Protein 2PD6 (pdb70)

Solvent-accessible surface area: 32290 Å² total; per-residue (Å²): 149,78,104,61,10,110,85,11,1,0,0,0,1,13,0,5,52,17,31,2,57,8,0,0,60,11,0,22,32,0,26,3,36,0,0,0,0,20,120,76,142,68,17,0,66,96,0,32,205,105,54,163,59,23,33,19,86,6,40,10,19,95,29,139,21,2,61,48,2,5,104,89,0,49,84,74,39,105,93,9,0,30,4,0,0,5,23,23,30,55,46,65,86,58,108,0,32,128,7,52,76,92,18,2,52,39,0,14,32,29,0,0,30,0,6,1,8,1,0,19,9,0,0,73,8,1,45,91,83,73,46,168,10,4,0,0,0,12,3,8,27,21,6,81,67,4,61,66,10,20,0,0,14,0,0,0,12,7,0,0,33,0,0,2,26,0,0,0,47,10,1,3,159,72,6,0,17,0,0,2,0,2,8,20,40,27,57,42,108,146,122,40,55,97,118,4,20,28,49,92,81,0,76,21,102,29,0,1,25,0,0,0,2,0,9,1,149,30,1,26,3,0,4,8,13,36,2,19,0,9,0,21,73,54,111,117,12,17,0,0,0,2,14,0,4,51,17,30,2,64,19,0,0,75,67,0,24,72,44,36,3,18,0,0,0,1,22,120,76,156,76,22,0,47,42,0,35,188,91,54,86,98,45,23,40,17,55,6,40,9,19,96,26,210,22,1,99,61,1,5,109,78,0,42,89,67,34,111,41,16,0,30,5,0,0,4,25,22,33,58,51,45,83,59,90,0,32,132,6,52,77,70,33,3,52,67,0,13,32,27,0,0,28,0,7,0,9,2,0,19,9,0,0,68,8,0,45,94,75,75,46,111,12,4,0,0,0,12,3,8,20,21,7,73,92,11,70,64,10,22,0,0,14,0,0,0,12,6,0,0,28,0,0,2,43,0,0,2,86,4,1,4,147,71,28,0,17,0,0,1,0,0,9,20,29,7,53,23,94,104,51,79,96,60,91,105,178,55,30,68,66,35,44,91,40,5,20,19,41,88,67,2,71,23,62,29,0,0,24,0,0,8,12,0,10,26,140,20,0,23,3,1,5,20,23,27,2,42,1,7,0,1,50,99,80,0,0,0,0,1,15,0,5,50,16,32,1,63,9,0,0,73,59,9,22,69,112,63,12,29,0,0,0,1,19,119,78,57,77,22,0,52,54,0,35,170,85,57,115,58,25,43,22,93,7,53,10,20,66,30,82,25,1,60,61,1,6,56,87,0,55,89,70,34,106,105,10,0,32,11,0,0,5,24,21,33,56,44,67,84,60,92,0,29,132,6,49,73,98,24,3,51,47,0,14,31,26,1,0,30,0,7,0,8,0,0,19,12,0,0,74,7,0,44,96,77,74,45,163,11,3,0,0,1,14,2,8,22,20,6,45,72,2,56,52,10,20,0,0,19,0,0,0,13,7,0,0,31,0,0,2,45,0,0,2,31,8,1,4,148,74,26,0,10,0,0,1,0,4,9,18,33,7,44,17,87,93,23,144,94,46,60,117,169,72,13,87,61,18,37,93,100,6,18,29,45,93,44,1,75,23,104,30,0,3,26,0,0,5,10,0,20,41,110,46,0,17,3,1,4,20,12,31,1,54,1,7,0,13,47,79,145,90,9,65,108,15,3,0,0,0,1,14,0,6,54,17,29,1,64,19,0,0,66,54,0,22,61,26,32,4,40,0,0,0,1,19,121,75,127,69,23,0,100,64,0,35,83,112,53,118,59,23,23,17,68,10,54,10,20,107,24,96,27,1,65,67,2,5,69,92,0,51,87,70,36,104,82,10,0,33,4,0,0,5,25,22,33,57,38,80,81,61,100,0,30,131,7,53,74,104,39,2,48,45,0,12,32,27,1,0,28,1,7,1,10,1,0,18,9,0,0,70,8,1,43,91,73,73,46,126,12,4,0,0,0,12,3,9,24,20,6,76,76,10,69,62,10,19,0,0,14,0,0,0,13,6,0,0,32,0,0,2,34,0,0,2,58,13,1,4,136,69,17,0,12,0,0,1,0,0,9,19,31,8,56,19,93,97,44,82,95,80,90,78,93,53,28,66,69,37,41,96,48,6,24,38,45,88,63,4,78,21,49,31,0,1,23,0,0,0,1,0,10,4,142,39,0,20,3,0,4,20,16,32,2,40,1,8,0,17,47,115

CATH classification: 3.40.50.720

Organism: Homo sapiens (NCBI:txid9606)

Radius of gyration: 27.45 Å; Cα contacts (8 Å, |Δi|>4): 2518; chains: 4; bounding box: 78×60×78 Å

Structure (mmCIF, N/CA/C/O backbone):
data_2PD6
#
_entry.id   2PD6
#
_cell.length_a   68.839
_cell.length_b   62.429
_cell.length_c   102.439
_cell.angle_alpha   90.00
_cell.angle_beta   99.22
_cell.angle_gamma   90.00
#
_symmetry.space_group_name_H-M   'P 1 21 1'
#
loop_
_entity.id
_entity.type
_entity.pdbx_description
1 polymer 'Estradiol 17-beta-dehydrogenase 8'
2 non-polymer NICOTINAMIDE-ADENINE-DINUCLEOTIDE
3 water water
#
loop_
_atom_site.group_PDB
_atom_site.id
_atom_site.type_symbol
_atom_site.label_atom_id
_atom_site.label_alt_id
_atom_site.label_comp_id
_atom_site.label_asym_id
_atom_site.label_entity_id
_atom_site.label_seq_id
_atom_site.pdbx_PDB_ins_code
_atom_site.Cartn_x
_atom_site.Cartn_y
_atom_site.Cartn_z
_atom_site.occupancy
_atom_site.B_iso_or_equiv
_atom_site.auth_seq_id
_atom_site.auth_comp_id
_atom_site.auth_asym_id
_atom_site.auth_atom_id
_atom_site.pdbx_PDB_model_num
ATOM 1 N N . MET A 1 1 ? -16.765 8.967 38.825 1.00 62.86 0 MET A N 1
ATOM 2 C CA . MET A 1 1 ? -16.297 8.610 40.199 1.00 63.28 0 MET A CA 1
ATOM 3 C C . MET A 1 1 ? -16.797 7.229 40.640 1.00 61.42 0 MET A C 1
ATOM 4 O O . MET A 1 1 ? -17.910 6.821 40.316 1.00 61.88 0 MET A O 1
ATOM 9 N N . GLN A 1 2 ? -15.948 6.541 41.402 1.00 59.51 6 GLN A N 1
ATOM 10 C CA . GLN A 1 2 ? -16.220 5.216 41.965 1.00 57.24 6 GLN A CA 1
ATOM 11 C C . GLN A 1 2 ? -15.789 5.234 43.436 1.00 55.10 6 GLN A C 1
ATOM 12 O O . GLN A 1 2 ? -15.484 6.313 43.963 1.00 55.62 6 GLN A O 1
ATOM 18 N N . ASN A 1 3 ? -15.798 4.077 44.103 1.00 51.77 7 ASN A N 1
ATOM 19 C CA . ASN A 1 3 ? -15.512 3.993 45.555 1.00 49.27 7 ASN A CA 1
ATOM 20 C C . ASN A 1 3 ? -14.450 2.938 45.877 1.00 45.97 7 ASN A C 1
ATOM 21 O O . ASN A 1 3 ? -14.723 1.952 46.550 1.00 44.85 7 ASN A O 1
ATOM 26 N N . ARG A 1 4 ? -13.233 3.148 45.399 1.00 42.12 8 ARG A N 1
ATOM 27 C CA . ARG A 1 4 ? -12.205 2.119 45.521 1.00 40.13 8 ARG A CA 1
ATOM 28 C C . ARG A 1 4 ? -11.264 2.332 46.699 1.00 38.57 8 ARG A C 1
ATOM 29 O O . ARG A 1 4 ? -10.307 1.578 46.869 1.00 38.07 8 ARG A O 1
ATOM 37 N N . LEU A 1 5 ? -11.506 3.357 47.500 1.00 37.27 9 LEU A N 1
ATOM 38 C CA . LEU A 1 5 ? -10.550 3.741 48.525 1.00 37.30 9 LEU A CA 1
ATOM 39 C C . LEU A 1 5 ? -11.179 3.863 49.903 1.00 38.19 9 LEU A C 1
ATOM 40 O O . LEU A 1 5 ? -10.688 4.632 50.719 1.00 37.16 9 LEU A O 1
ATOM 45 N N . ARG A 1 6 ? -12.223 3.073 50.187 1.00 38.91 10 ARG A N 1
ATOM 46 C CA . ARG A 1 6 ? -12.985 3.259 51.420 1.00 40.39 10 ARG A CA 1
ATOM 47 C C . ARG A 1 6 ? -12.139 3.086 52.701 1.00 40.36 10 ARG A C 1
ATOM 48 O O . ARG A 1 6 ? -12.432 3.709 53.717 1.00 40.59 10 ARG A O 1
ATOM 52 N N . SER A 1 7 ? -11.096 2.271 52.651 1.00 40.33 11 SER A N 1
ATOM 53 C CA . SER A 1 7 ? -10.201 2.102 53.806 1.00 41.18 11 SER A CA 1
ATOM 54 C C . SER A 1 7 ? -8.920 2.941 53.756 1.00 40.97 11 SER A C 1
ATOM 55 O O . SER A 1 7 ? -8.077 2.837 54.664 1.00 42.44 11 SER A O 1
ATOM 57 N N . ALA A 1 8 ? -8.755 3.769 52.727 1.00 39.63 12 ALA A N 1
ATOM 58 C CA . ALA A 1 8 ? -7.483 4.454 52.501 1.00 39.11 12 ALA A CA 1
ATOM 59 C C . ALA A 1 8 ? -7.346 5.708 53.398 1.00 37.80 12 ALA A C 1
ATOM 60 O O . ALA A 1 8 ? -8.309 6.421 53.617 1.00 37.67 12 ALA A O 1
ATOM 62 N N . LEU A 1 9 ? -6.126 5.961 53.877 1.00 36.89 13 LEU A N 1
ATOM 63 C CA . LEU A 1 9 ? -5.704 7.249 54.356 1.00 36.30 13 LEU A CA 1
ATOM 64 C C . LEU A 1 9 ? -4.769 7.819 53.305 1.00 36.98 13 LEU A C 1
ATOM 65 O O . LEU A 1 9 ? -3.770 7.187 52.948 1.00 35.84 13 LEU A O 1
ATOM 70 N N . ALA A 1 10 ? -5.128 8.974 52.737 1.00 36.35 14 ALA A N 1
ATOM 71 C CA . ALA A 1 10 ? -4.350 9.538 51.662 1.00 37.31 14 ALA A CA 1
ATOM 72 C C . ALA A 1 10 ? -3.715 10.818 52.157 1.00 38.25 14 ALA A C 1
ATOM 73 O O . ALA A 1 10 ? -4.397 11.665 52.748 1.00 38.88 14 ALA A O 1
ATOM 75 N N . LEU A 1 11 ? -2.413 10.949 51.943 1.00 37.70 15 LEU A N 1
ATOM 76 C CA . LEU A 1 11 ? -1.710 12.194 52.203 1.00 37.54 15 LEU A CA 1
ATOM 77 C C . LEU A 1 11 ? -1.419 12.888 50.857 1.00 36.94 15 LEU A C 1
ATOM 78 O O . LEU A 1 11 ? -0.853 12.315 49.955 1.00 36.87 15 LEU A O 1
ATOM 83 N N . VAL A 1 12 ? -1.854 14.125 50.728 1.00 36.72 16 VAL A N 1
ATOM 84 C CA . VAL A 1 12 ? -1.702 14.872 49.506 1.00 35.78 16 VAL A CA 1
ATOM 85 C C . VAL A 1 12 ? -0.937 16.145 49.840 1.00 36.22 16 VAL A C 1
ATOM 86 O O . VAL A 1 12 ? -1.389 16.941 50.664 1.00 36.73 16 VAL A O 1
ATOM 90 N N . THR A 1 13 ? 0.223 16.335 49.215 1.00 36.51 17 THR A N 1
ATOM 91 C CA . THR A 1 13 ? 0.987 17.588 49.366 1.00 36.18 17 THR A CA 1
ATOM 92 C C . THR A 1 13 ? 0.649 18.523 48.239 1.00 36.08 17 THR A C 1
ATOM 93 O O . THR A 1 13 ? 0.200 18.105 47.175 1.00 37.17 17 THR A O 1
ATOM 97 N N . GLY A 1 14 ? 0.778 19.820 48.482 1.00 37.17 18 GLY A N 1
ATOM 98 C CA . GLY A 1 14 ? 0.226 20.826 47.545 1.00 36.75 18 GLY A CA 1
ATOM 99 C C . GLY A 1 14 ? -1.281 20.719 47.375 1.00 38.00 18 GLY A C 1
ATOM 100 O O . GLY A 1 14 ? -1.829 21.067 46.310 1.00 37.86 18 GLY A O 1
ATOM 101 N N . ALA A 1 15 ? -1.954 20.271 48.442 1.00 37.44 19 ALA A N 1
ATOM 102 C CA . ALA A 1 15 ? -3.403 20.042 48.457 1.00 37.60 19 ALA A CA 1
ATOM 103 C C . ALA A 1 15 ? -4.244 21.302 48.469 1.00 37.48 19 ALA A C 1
ATOM 104 O O . ALA A 1 15 ? -5.491 21.252 48.331 1.00 37.75 19 ALA A O 1
ATOM 106 N N . GLY A 1 16 ? -3.577 22.440 48.633 1.00 38.37 20 GLY A N 1
ATOM 107 C CA . GLY A 1 16 ? -4.243 23.709 48.748 1.00 38.71 20 GLY A CA 1
ATOM 108 C C . GLY A 1 16 ? -4.700 24.333 47.436 1.00 40.19 20 GLY A C 1
ATOM 109 O O . GLY A 1 16 ? -5.508 25.250 47.455 1.00 39.80 20 GLY A O 1
ATOM 110 N N . SER A 1 17 ? -4.233 23.826 46.293 1.00 40.40 21 SER A N 1
ATOM 111 C CA . SER A 1 17 ? -4.582 24.468 45.012 1.00 40.90 21 SER A CA 1
ATOM 112 C C . SER A 1 17 ? -4.565 23.478 43.862 1.00 39.34 21 SER A C 1
ATOM 113 O O . SER A 1 17 ? -4.004 22.434 43.987 1.00 41.71 21 SER A O 1
ATOM 116 N N . GLY A 1 18 ? -5.158 23.850 42.739 1.00 39.02 22 GLY A N 1
ATOM 117 C CA . GLY A 1 18 ? -4.989 23.149 41.457 1.00 37.72 22 GLY A CA 1
ATOM 118 C C . GLY A 1 18 ? -5.120 21.639 41.506 1.00 36.54 22 GLY A C 1
ATOM 119 O O . GLY A 1 18 ? -6.178 21.096 41.843 1.00 35.03 22 GLY A O 1
ATOM 120 N N . ILE A 1 19 ? -4.072 20.967 41.076 1.00 36.25 23 ILE A N 1
ATOM 121 C CA . ILE A 1 19 ? -4.085 19.507 40.961 1.00 36.60 23 ILE A CA 1
ATOM 122 C C . ILE A 1 19 ? -4.184 18.855 42.328 1.00 36.14 23 ILE A C 1
ATOM 123 O O . ILE A 1 19 ? -4.933 17.915 42.526 1.00 37.91 23 ILE A O 1
ATOM 128 N N . GLY A 1 20 ? -3.455 19.367 43.282 1.00 36.05 24 GLY A N 1
ATOM 129 C CA . GLY A 1 20 ? -3.542 18.843 44.636 1.00 36.75 24 GLY A CA 1
ATOM 130 C C . GLY A 1 20 ? -4.949 18.863 45.198 1.00 36.19 24 GLY A C 1
ATOM 131 O O . GLY A 1 20 ? -5.388 17.896 45.828 1.00 36.55 24 GLY A O 1
ATOM 132 N N . ARG A 1 21 ? -5.639 19.972 44.997 1.00 35.82 25 ARG A N 1
ATOM 133 C CA . ARG A 1 21 ? -7.006 20.124 45.463 1.00 36.17 25 ARG A CA 1
ATOM 134 C C . ARG A 1 21 ? -7.947 19.176 44.714 1.00 36.59 25 ARG A C 1
ATOM 135 O O . ARG A 1 21 ? -8.751 18.481 45.330 1.00 35.92 25 ARG A O 1
ATOM 143 N N . ALA A 1 22 ? -7.861 19.151 43.391 1.00 36.97 26 ALA A N 1
ATOM 144 C CA . ALA A 1 22 ? -8.676 18.204 42.631 1.00 36.34 26 ALA A CA 1
ATOM 145 C C . ALA A 1 22 ? -8.418 16.764 43.084 1.00 35.60 26 ALA A C 1
ATOM 146 O O . ALA A 1 22 ? -9.378 15.963 43.169 1.00 36.20 26 ALA A O 1
ATOM 148 N N . VAL A 1 23 ? -7.154 16.428 43.372 1.00 35.76 27 VAL A N 1
ATOM 149 C CA . VAL A 1 23 ? -6.778 15.066 43.783 1.00 35.56 27 VAL A CA 1
ATOM 150 C C . VAL A 1 23 ? -7.465 14.750 45.132 1.00 35.36 27 VAL A C 1
ATOM 151 O O . VAL A 1 23 ? -8.070 13.689 45.312 1.00 33.95 27 VAL A O 1
ATOM 155 N N . SER A 1 24 ? -7.345 15.667 46.095 1.00 35.05 28 SER A N 1
ATOM 156 C CA . SER A 1 24 ? -8.012 15.532 47.389 1.00 35.21 28 SER A CA 1
ATOM 157 C C . SER A 1 24 ? -9.529 15.315 47.256 1.00 34.52 28 SER A C 1
ATOM 158 O O . SER A 1 24 ? -10.087 14.406 47.869 1.00 33.86 28 SER A O 1
ATOM 161 N N . VAL A 1 25 ? -10.180 16.106 46.409 1.00 33.83 29 VAL A N 1
ATOM 162 C CA . VAL A 1 25 ? -11.637 15.952 46.205 1.00 34.29 29 VAL A CA 1
ATOM 163 C C . VAL A 1 25 ? -11.927 14.587 45.581 1.00 34.50 29 VAL A C 1
ATOM 164 O O . VAL A 1 25 ? -12.888 13.922 45.955 1.00 33.60 29 VAL A O 1
ATOM 168 N N . ARG A 1 26 ? -11.099 14.131 44.647 1.00 35.56 30 ARG A N 1
ATOM 169 C CA . ARG A 1 26 ? -11.386 12.826 43.988 1.00 35.65 30 ARG A CA 1
ATOM 170 C C . ARG A 1 26 ? -11.158 11.655 44.927 1.00 36.19 30 ARG A C 1
ATOM 171 O O . ARG A 1 26 ? -11.947 10.711 44.974 1.00 37.53 30 ARG A O 1
ATOM 179 N N . LEU A 1 27 ? -10.054 11.689 45.654 1.00 35.85 31 LEU A N 1
ATOM 180 C CA . LEU A 1 27 ? -9.752 10.602 46.585 1.00 36.30 31 LEU A CA 1
ATOM 181 C C . LEU A 1 27 ? -10.791 10.508 47.699 1.00 34.95 31 LEU A C 1
ATOM 182 O O . LEU A 1 27 ? -11.218 9.417 48.056 1.00 34.34 31 LEU A O 1
ATOM 187 N N . ALA A 1 28 ? -11.211 11.643 48.256 1.00 34.25 32 ALA A N 1
ATOM 188 C CA . ALA A 1 28 ? -12.327 11.652 49.213 1.00 34.41 32 ALA A CA 1
ATOM 189 C C . ALA A 1 28 ? -13.611 11.110 48.613 1.00 34.52 32 ALA A C 1
ATOM 190 O O . ALA A 1 28 ? -14.401 10.431 49.267 1.00 34.84 32 ALA A O 1
ATOM 192 N N . GLY A 1 29 ? -13.871 11.478 47.376 1.00 35.78 33 GLY A N 1
ATOM 193 C CA . GLY A 1 29 ? -15.030 10.966 46.677 1.00 36.38 33 GLY A CA 1
ATOM 194 C C . GLY A 1 29 ? -15.030 9.442 46.553 1.00 36.29 33 GLY A C 1
ATOM 195 O O . GLY A 1 29 ? -16.092 8.839 46.519 1.00 36.39 33 GLY A O 1
ATOM 196 N N . GLU A 1 30 ? -13.842 8.830 46.471 1.00 36.21 34 GLU A N 1
ATOM 197 C CA . GLU A 1 30 ? -13.686 7.364 46.433 1.00 36.72 34 GLU A CA 1
ATOM 198 C C . GLU A 1 30 ? -13.729 6.678 47.809 1.00 36.21 34 GLU A C 1
ATOM 199 O O . GLU A 1 30 ? -13.705 5.442 47.906 1.00 34.14 34 GLU A O 1
ATOM 205 N N . GLY A 1 31 ? -13.857 7.490 48.860 1.00 35.22 35 GLY A N 1
ATOM 206 C CA . GLY A 1 31 ? -14.032 6.985 50.207 1.00 35.16 35 GLY A CA 1
ATOM 207 C C . GLY A 1 31 ? -12.831 7.172 51.093 1.00 34.63 35 GLY A C 1
ATOM 208 O O . GLY A 1 31 ? -12.873 6.762 52.246 1.00 35.52 35 GLY A O 1
ATOM 209 N N . ALA A 1 32 ? -11.752 7.782 50.590 1.00 34.56 36 ALA A N 1
ATOM 210 C CA . ALA A 1 32 ? -10.532 7.924 51.369 1.00 34.85 36 ALA A CA 1
ATOM 211 C C . ALA A 1 32 ? -10.693 9.030 52.396 1.00 35.54 36 ALA A C 1
ATOM 212 O O . ALA A 1 32 ? -11.441 9.979 52.173 1.00 36.30 36 ALA A O 1
ATOM 214 N N . THR A 1 33 ? -10.001 8.881 53.516 1.00 35.63 37 THR A N 1
ATOM 215 C CA . THR A 1 33 ? -9.796 9.968 54.484 1.00 35.63 37 THR A CA 1
ATOM 216 C C . THR A 1 33 ? -8.533 10.709 54.008 1.00 35.70 37 THR A C 1
ATOM 217 O O . THR A 1 33 ? -7.504 10.073 53.710 1.00 34.93 37 THR A O 1
ATOM 221 N N . VAL A 1 34 ? -8.626 12.028 53.860 1.00 35.11 38 VAL A N 1
ATOM 222 C CA . VAL A 1 34 ? -7.553 12.807 53.291 1.00 34.97 38 VAL A CA 1
ATOM 223 C C . VAL A 1 34 ? -6.837 13.644 54.363 1.00 35.34 38 VAL A C 1
ATOM 224 O O . VAL A 1 34 ? -7.469 14.369 55.134 1.00 34.53 38 VAL A O 1
ATOM 228 N N . ALA A 1 35 ? -5.518 13.475 54.405 1.00 35.48 39 ALA A N 1
ATOM 229 C CA . ALA A 1 35 ? -4.578 14.389 55.045 1.00 36.10 39 ALA A CA 1
ATOM 230 C C . ALA A 1 35 ? -4.076 15.391 53.981 1.00 35.99 39 ALA A C 1
ATOM 231 O O . ALA A 1 35 ? -3.271 15.062 53.122 1.00 36.62 39 ALA A O 1
ATOM 233 N N . ALA A 1 36 ? -4.599 16.594 54.029 1.00 35.92 40 ALA A N 1
ATOM 234 C CA . ALA A 1 36 ? -4.333 17.637 53.039 1.00 36.73 40 ALA A CA 1
ATOM 235 C C . ALA A 1 36 ? -3.239 18.499 53.555 1.00 37.16 40 ALA A C 1
ATOM 236 O O . ALA A 1 36 ? -3.408 19.210 54.555 1.00 35.19 40 ALA A O 1
ATOM 238 N N . CYS A 1 37 ? -2.107 18.440 52.880 1.00 39.23 41 CYS A N 1
ATOM 239 C CA . CYS A 1 37 ? -0.921 19.201 53.296 1.00 40.04 41 CYS A CA 1
ATOM 240 C C . CYS A 1 37 ? -0.589 20.299 52.281 1.00 39.30 41 CYS A C 1
ATOM 241 O O . CYS A 1 37 ? -0.585 20.045 51.058 1.00 39.63 41 CYS A O 1
ATOM 244 N N . ASP A 1 38 ? -0.257 21.483 52.776 1.00 38.41 42 ASP A N 1
ATOM 245 C CA . ASP A 1 38 ? 0.200 22.573 51.895 1.00 38.56 42 ASP A CA 1
ATOM 246 C C . ASP A 1 38 ? 1.162 23.469 52.679 1.00 38.97 42 ASP A C 1
ATOM 247 O O . ASP A 1 38 ? 1.149 23.522 53.915 1.00 38.96 42 ASP A O 1
ATOM 252 N N . LEU A 1 39 ? 2.012 24.176 51.966 1.00 39.23 43 LEU A N 1
ATOM 253 C CA . LEU A 1 39 ? 2.840 25.204 52.580 1.00 39.62 43 LEU A CA 1
ATOM 254 C C . LEU A 1 39 ? 1.946 26.246 53.262 1.00 39.88 43 LEU A C 1
ATOM 255 O O . LEU A 1 39 ? 2.317 26.851 54.277 1.00 39.23 43 LEU A O 1
ATOM 260 N N . ASP A 1 40 ? 0.785 26.492 52.656 1.00 40.26 44 ASP A N 1
ATOM 261 C CA . ASP A 1 40 ? -0.156 27.521 53.121 1.00 41.32 44 ASP A CA 1
ATOM 262 C C . ASP A 1 40 ? -1.256 26.787 53.849 1.00 40.47 44 ASP A C 1
ATOM 263 O O . ASP A 1 40 ? -2.063 26.090 53.248 1.00 40.81 44 ASP A O 1
ATOM 268 N N . ARG A 1 41 ? -1.259 26.924 55.157 1.00 40.16 45 ARG A N 1
ATOM 269 C CA . ARG A 1 41 ? -2.174 26.184 55.993 1.00 40.11 45 ARG A CA 1
ATOM 270 C C . ARG A 1 41 ? -3.630 26.533 55.664 1.00 38.67 45 ARG A C 1
ATOM 271 O O . ARG A 1 41 ? -4.462 25.650 55.636 1.00 38.13 45 ARG A O 1
ATOM 279 N N . ALA A 1 42 ? -3.939 27.810 55.420 1.00 37.03 46 ALA A N 1
ATOM 280 C CA . ALA A 1 42 ? -5.309 28.185 55.062 1.00 36.62 46 ALA A CA 1
ATOM 281 C C . ALA A 1 42 ? -5.773 27.580 53.734 1.00 36.44 46 ALA A C 1
ATOM 282 O O . ALA A 1 42 ? -6.965 27.373 53.555 1.00 36.53 46 ALA A O 1
ATOM 284 N N . ALA A 1 43 ? -4.855 27.278 52.813 1.00 37.09 47 ALA A N 1
ATOM 285 C CA . ALA A 1 43 ? -5.235 26.649 51.536 1.00 37.21 47 ALA A CA 1
ATOM 286 C C . ALA A 1 43 ? -5.605 25.169 51.758 1.00 35.92 47 ALA A C 1
ATOM 287 O O . ALA A 1 43 ? -6.555 24.648 51.189 1.00 36.12 47 ALA A O 1
ATOM 289 N N . ALA A 1 44 ? -4.840 24.510 52.607 1.00 35.71 48 ALA A N 1
ATOM 290 C CA . ALA A 1 44 ? -5.120 23.150 53.072 1.00 34.93 48 ALA A CA 1
ATOM 291 C C . ALA A 1 44 ? -6.470 23.068 53.815 1.00 34.67 48 ALA A C 1
ATOM 292 O O . ALA A 1 44 ? -7.262 22.155 53.570 1.00 35.00 48 ALA A O 1
ATOM 294 N N . GLN A 1 45 ? -6.738 24.017 54.713 1.00 33.95 49 GLN A N 1
ATOM 295 C CA . GLN A 1 45 ? -8.018 24.024 55.414 1.00 33.01 49 GLN A CA 1
ATOM 296 C C . GLN A 1 45 ? -9.165 24.246 54.435 1.00 32.78 49 GLN A C 1
ATOM 297 O O . GLN A 1 45 ? -10.220 23.645 54.572 1.00 32.64 49 GLN A O 1
ATOM 303 N N . GLU A 1 46 ? -9.007 25.153 53.475 1.00 32.75 50 GLU A N 1
ATOM 304 C CA . GLU A 1 46 ? -10.071 25.376 52.489 1.00 33.14 50 GLU A CA 1
ATOM 305 C C . GLU A 1 46 ? -10.377 24.075 51.711 1.00 32.91 50 GLU A C 1
ATOM 306 O O . GLU A 1 46 ? -11.531 23.670 51.554 1.00 32.52 50 GLU A O 1
ATOM 312 N N . THR A 1 47 ? -9.346 23.395 51.267 1.00 32.93 51 THR A N 1
ATOM 313 C CA . THR A 1 47 ? -9.529 22.091 50.579 1.00 33.38 51 THR A CA 1
ATOM 314 C C . THR A 1 47 ? -10.328 21.091 51.442 1.00 34.19 51 THR A C 1
ATOM 315 O O . THR A 1 47 ? -11.253 20.444 50.957 1.00 34.16 51 THR A O 1
ATOM 319 N N . VAL A 1 48 ? -9.992 21.001 52.721 1.00 35.01 52 VAL A N 1
ATOM 320 C CA . VAL A 1 48 ? -10.703 20.102 53.641 1.00 35.30 52 VAL A CA 1
ATOM 321 C C . VAL A 1 48 ? -12.185 20.457 53.731 1.00 36.64 52 VAL A C 1
ATOM 322 O O . VAL A 1 48 ? -13.025 19.552 53.761 1.00 36.11 52 VAL A O 1
ATOM 326 N N . ARG A 1 49 ? -12.506 21.750 53.737 1.00 37.97 53 ARG A N 1
ATOM 327 C CA . ARG A 1 49 ? -13.893 22.198 53.730 1.00 39.31 53 ARG A CA 1
ATOM 328 C C . ARG A 1 49 ? -14.658 21.761 52.476 1.00 39.59 53 ARG A C 1
ATOM 329 O O . ARG A 1 49 ? -15.871 21.567 52.533 1.00 39.06 53 ARG A O 1
ATOM 337 N N . LEU A 1 50 ? -13.964 21.620 51.361 1.00 39.92 54 LEU A N 1
ATOM 338 C CA . LEU A 1 50 ? -14.589 21.176 50.105 1.00 41.42 54 LEU A CA 1
ATOM 339 C C . LEU A 1 50 ? -14.802 19.665 49.978 1.00 42.27 54 LEU A C 1
ATOM 340 O O . LEU A 1 50 ? -15.442 19.226 49.027 1.00 43.33 54 LEU A O 1
ATOM 345 N N . LEU A 1 51 ? -14.281 18.870 50.909 1.00 42.32 55 LEU A N 1
ATOM 346 C CA . LEU A 1 51 ? -14.384 17.409 50.817 1.00 43.20 55 LEU A CA 1
ATOM 347 C C . LEU A 1 51 ? -15.673 16.944 51.472 1.00 42.93 55 LEU A C 1
ATOM 348 O O . LEU A 1 51 ? -16.135 17.638 52.389 1.00 45.64 55 LEU A O 1
ATOM 353 N N . ASN A 1 64 ? -11.996 11.425 60.154 1.00 42.79 68 ASN A N 1
ATOM 354 C CA . ASN A 1 64 ? -12.346 12.650 59.429 1.00 41.90 68 ASN A CA 1
ATOM 355 C C . ASN A 1 64 ? -11.159 13.358 58.797 1.00 39.76 68 ASN A C 1
ATOM 356 O O . ASN A 1 64 ? -10.042 13.304 59.315 1.00 39.82 68 ASN A O 1
ATOM 361 N N . HIS A 1 65 ? -11.407 14.070 57.700 1.00 37.16 69 HIS A N 1
ATOM 362 C CA . HIS A 1 65 ? -10.329 14.733 56.974 1.00 35.96 69 HIS A CA 1
ATOM 363 C C . HIS A 1 65 ? -9.626 15.740 57.854 1.00 36.00 69 HIS A C 1
ATOM 364 O O . HIS A 1 65 ? -10.223 16.254 58.790 1.00 34.11 69 HIS A O 1
ATOM 371 N N . ALA A 1 66 ? -8.347 15.995 57.561 1.00 36.40 70 ALA A N 1
ATOM 372 C CA . ALA A 1 66 ? -7.549 16.968 58.302 1.00 36.55 70 ALA A CA 1
ATOM 373 C C . ALA A 1 66 ? -6.508 17.706 57.462 1.00 36.00 70 ALA A C 1
ATOM 374 O O . ALA A 1 66 ? -5.960 17.197 56.491 1.00 35.71 70 ALA A O 1
ATOM 376 N N . ALA A 1 67 ? -6.217 18.921 57.887 1.00 36.02 71 ALA A N 1
ATOM 377 C CA . ALA A 1 67 ? -5.258 19.788 57.202 1.00 36.23 71 ALA A CA 1
ATOM 378 C C . ALA A 1 67 ? -3.957 19.846 57.997 1.00 37.10 71 ALA A C 1
ATOM 379 O O . ALA A 1 67 ? -3.956 19.949 59.248 1.00 36.36 71 ALA A O 1
ATOM 381 N N . PHE A 1 68 ? -2.856 19.861 57.260 1.00 37.02 72 PHE A N 1
ATOM 382 C CA . PHE A 1 68 ? -1.524 19.947 57.815 1.00 37.89 72 PHE A CA 1
ATOM 383 C C . PHE A 1 68 ? -0.703 20.991 57.090 1.00 38.75 72 PHE A C 1
ATOM 384 O O . PHE A 1 68 ? -0.814 21.141 55.867 1.00 38.72 72 PHE A O 1
ATOM 392 N N . GLN A 1 69 ? 0.094 21.736 57.838 1.00 38.65 73 GLN A N 1
ATOM 393 C CA . GLN A 1 69 ? 1.016 22.687 57.211 1.00 39.32 73 GLN A CA 1
ATOM 394 C C . GLN A 1 69 ? 2.411 22.062 57.167 1.00 39.22 73 GLN A C 1
ATOM 395 O O . GLN A 1 69 ? 2.876 21.489 58.165 1.00 37.57 73 GLN A O 1
ATOM 401 N N . ALA A 1 70 ? 3.073 22.185 56.028 1.00 38.88 74 ALA A N 1
ATOM 402 C CA . ALA A 1 70 ? 4.459 21.749 55.902 1.00 40.51 74 ALA A CA 1
ATOM 403 C C . ALA A 1 70 ? 5.158 22.372 54.689 1.00 41.15 74 ALA A C 1
ATOM 404 O O . ALA A 1 70 ? 4.553 22.535 53.635 1.00 40.75 74 ALA A O 1
ATOM 406 N N . ASP A 1 71 ? 6.433 22.720 54.846 1.00 42.09 75 ASP A N 1
ATOM 407 C CA . ASP A 1 71 ? 7.286 22.998 53.688 1.00 42.68 75 ASP A CA 1
ATOM 408 C C . ASP A 1 71 ? 8.038 21.720 53.381 1.00 42.62 75 ASP A C 1
ATOM 409 O O . ASP A 1 71 ? 8.980 21.388 54.084 1.00 43.68 75 ASP A O 1
ATOM 414 N N . VAL A 1 72 ? 7.642 21.021 52.319 1.00 43.50 76 VAL A N 1
ATOM 415 C CA . VAL A 1 72 ? 8.182 19.675 51.998 1.00 43.27 76 VAL A CA 1
ATOM 416 C C . VAL A 1 72 ? 9.644 19.690 51.531 1.00 43.00 76 VAL A C 1
ATOM 417 O O . VAL A 1 72 ? 10.268 18.642 51.452 1.00 42.11 76 VAL A O 1
ATOM 421 N N . SER A 1 73 ? 10.173 20.859 51.181 1.00 42.33 77 SER A N 1
ATOM 422 C CA . SER A 1 73 ? 11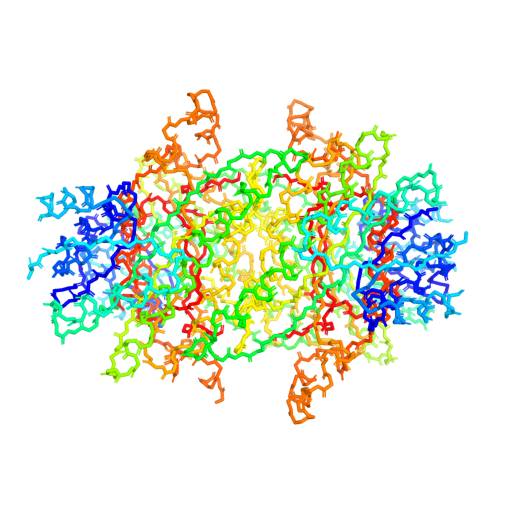.584 20.972 50.863 1.00 42.73 77 SER A CA 1
ATOM 423 C C . SER A 1 73 ? 12.475 20.863 52.115 1.00 42.94 77 SER A C 1
ATOM 424 O O . SER A 1 73 ? 13.661 20.610 52.009 1.00 43.36 77 SER A O 1
ATOM 427 N N . GLU A 1 74 ? 11.891 20.988 53.294 1.00 43.30 78 GLU A N 1
ATOM 428 C CA . GLU A 1 74 ? 12.644 20.889 54.541 1.00 44.26 78 GLU A CA 1
ATOM 429 C C . GLU A 1 74 ? 12.616 19.434 55.071 1.00 43.04 78 GLU A C 1
ATOM 430 O O . GLU A 1 74 ? 11.550 18.874 55.285 1.00 41.95 78 GLU A O 1
ATOM 436 N N . ALA A 1 75 ? 13.788 18.851 55.295 1.00 42.05 79 ALA A N 1
ATOM 437 C CA . ALA A 1 75 ? 13.887 17.480 55.829 1.00 41.85 79 ALA A CA 1
ATOM 438 C C . ALA A 1 75 ? 13.167 17.289 57.159 1.00 41.62 79 ALA A C 1
ATOM 439 O O . ALA A 1 75 ? 12.483 16.270 57.364 1.00 40.23 79 ALA A O 1
ATOM 441 N N . ARG A 1 76 ? 13.322 18.261 58.065 1.00 41.19 80 ARG A N 1
ATOM 442 C CA . ARG A 1 76 ? 12.667 18.171 59.357 1.00 41.82 80 ARG A CA 1
ATOM 443 C C . ARG A 1 76 ? 11.161 18.241 59.206 1.00 41.40 80 ARG A C 1
ATOM 444 O O . ARG A 1 76 ? 10.428 17.539 59.893 1.00 42.08 80 ARG A O 1
ATOM 449 N N . ALA A 1 77 ? 10.704 19.106 58.318 1.00 41.21 81 ALA A N 1
ATOM 450 C CA . ALA A 1 77 ? 9.281 19.297 58.103 1.00 41.45 81 ALA A CA 1
ATOM 451 C C . ALA A 1 77 ? 8.619 18.075 57.446 1.00 41.25 81 ALA A C 1
ATOM 452 O O . ALA A 1 77 ? 7.481 17.734 57.787 1.00 40.05 81 ALA A O 1
ATOM 454 N N . ALA A 1 78 ? 9.323 17.436 56.503 1.00 40.44 82 ALA A N 1
ATOM 455 C CA . ALA A 1 78 ? 8.816 16.240 55.855 1.00 40.11 82 ALA A CA 1
ATOM 456 C C . ALA A 1 78 ? 8.645 15.099 56.847 1.00 40.22 82 ALA A C 1
ATOM 457 O O . ALA A 1 78 ? 7.628 14.413 56.825 1.00 40.44 82 ALA A O 1
ATOM 459 N N . ARG A 1 79 ? 9.611 14.922 57.738 1.00 39.62 83 ARG A N 1
ATOM 460 C CA . ARG A 1 79 ? 9.520 13.888 58.784 1.00 40.36 83 ARG A CA 1
ATOM 461 C C . ARG A 1 79 ? 8.400 14.214 59.783 1.00 40.15 83 ARG A C 1
ATOM 462 O O . ARG A 1 79 ? 7.612 13.341 60.163 1.00 40.68 83 ARG A O 1
ATOM 465 N N . CYS A 1 80 ? 8.349 15.464 60.218 1.00 39.99 84 CYS A N 1
ATOM 466 C CA A CYS A 1 80 ? 7.354 15.866 61.211 0.50 39.59 84 CYS A CA 1
ATOM 467 C CA B CYS A 1 80 ? 7.355 15.938 61.189 0.50 39.60 84 CYS A CA 1
ATOM 468 C C . CYS A 1 80 ? 5.940 15.767 60.633 1.00 38.95 84 CYS A C 1
ATOM 469 O O . CYS A 1 80 ? 5.016 15.374 61.337 1.00 37.71 84 CYS A O 1
ATOM 474 N N . LEU A 1 81 ? 5.780 16.060 59.352 1.00 38.07 85 LEU A N 1
ATOM 475 C CA . LEU A 1 81 ? 4.508 15.832 58.676 1.00 37.92 85 LEU A CA 1
ATOM 476 C C . LEU A 1 81 ? 4.026 14.410 58.839 1.00 37.24 85 LEU A C 1
ATOM 477 O O . LEU A 1 81 ? 2.891 14.200 59.220 1.00 37.30 85 LEU A O 1
ATOM 482 N N . LEU A 1 82 ? 4.870 13.446 58.485 1.00 36.88 86 LEU A N 1
ATOM 483 C CA . LEU A 1 82 ? 4.500 12.041 58.568 1.00 37.49 86 LEU A CA 1
ATOM 484 C C . LEU A 1 82 ? 4.213 11.628 59.998 1.00 37.68 86 LEU A C 1
ATOM 485 O O . LEU A 1 82 ? 3.251 10.938 60.225 1.00 38.40 86 LEU A O 1
ATOM 490 N N . GLU A 1 83 ? 5.008 12.086 60.957 1.00 37.64 87 GLU A N 1
ATOM 491 C CA . GLU A 1 83 ? 4.723 11.800 62.371 1.00 38.40 87 GLU A CA 1
ATOM 492 C C . GLU A 1 83 ? 3.378 12.401 62.824 1.00 38.51 87 GLU A C 1
ATOM 493 O O . GLU A 1 83 ? 2.629 11.774 63.585 1.00 37.67 87 GLU A O 1
ATOM 499 N N . GLN A 1 84 ? 3.089 13.615 62.359 1.00 38.45 88 GLN A N 1
ATOM 500 C CA . GLN A 1 84 ? 1.824 14.287 62.693 1.00 39.21 88 GLN A CA 1
ATOM 501 C C . GLN A 1 84 ? 0.627 13.548 62.131 1.00 38.86 88 GLN A C 1
ATOM 502 O O . GLN A 1 84 ? -0.371 13.402 62.814 1.00 38.57 88 GLN A O 1
ATOM 508 N N . VAL A 1 85 ? 0.715 13.140 60.867 1.00 38.82 89 VAL A N 1
ATOM 509 C CA . VAL A 1 85 ? -0.342 12.343 60.235 1.00 38.81 89 VAL A CA 1
ATOM 510 C C . VAL A 1 85 ? -0.572 11.040 61.015 1.00 39.49 89 VAL A C 1
ATOM 511 O O . VAL A 1 85 ? -1.719 10.668 61.308 1.00 37.94 89 VAL A O 1
ATOM 515 N N . GLN A 1 86 ? 0.526 10.367 61.355 1.00 39.99 90 GLN A N 1
ATOM 516 C CA . GLN A 1 86 ? 0.452 9.148 62.126 1.00 41.50 90 GLN A CA 1
ATOM 517 C C . GLN A 1 86 ? -0.173 9.388 63.507 1.00 41.45 90 GLN A C 1
ATOM 518 O O . GLN A 1 86 ? -0.966 8.590 63.977 1.00 42.29 90 GLN A O 1
ATOM 524 N N . ALA A 1 87 ? 0.149 10.512 64.133 1.00 42.26 91 ALA A N 1
ATOM 525 C CA . ALA A 1 87 ? -0.366 10.822 65.471 1.00 41.66 91 ALA A CA 1
ATOM 526 C C . ALA A 1 87 ? -1.871 11.003 65.413 1.00 41.95 91 ALA A C 1
ATOM 527 O O . ALA A 1 87 ? -2.621 10.508 66.272 1.00 41.47 91 ALA A O 1
ATOM 529 N N . CYS A 1 88 ? -2.295 11.746 64.393 1.00 41.45 92 CYS A N 1
ATOM 530 C CA . CYS A 1 88 ? -3.676 12.144 64.228 1.00 40.96 92 CYS A CA 1
ATOM 531 C C . CYS A 1 88 ? -4.566 10.939 63.885 1.00 40.20 92 CYS A C 1
ATOM 532 O O . CYS A 1 88 ? -5.651 10.820 64.436 1.00 40.49 92 CYS A O 1
ATOM 535 N N . PHE A 1 89 ? -4.101 10.049 63.003 1.00 38.72 93 PHE A N 1
ATOM 536 C CA . PHE A 1 89 ? -4.929 8.953 62.481 1.00 38.49 93 PHE A CA 1
ATOM 537 C C . PHE A 1 89 ? -4.628 7.580 63.042 1.00 38.70 93 PHE A C 1
ATOM 538 O O . PHE A 1 89 ? -5.352 6.639 62.740 1.00 39.23 93 PHE A O 1
ATOM 546 N N . SER A 1 90 ? -3.559 7.463 63.831 1.00 38.77 94 SER A N 1
ATOM 547 C CA . SER A 1 90 ? -3.135 6.199 64.418 1.00 39.04 94 SER A CA 1
ATOM 548 C C . SER A 1 90 ? -2.680 5.153 63.392 1.00 39.63 94 SER A C 1
ATOM 549 O O . SER A 1 90 ? -2.665 3.970 63.693 1.00 38.84 94 SER A O 1
ATOM 552 N N . ARG A 1 91 ? -2.252 5.616 62.222 1.00 39.28 95 ARG A N 1
ATOM 553 C CA . ARG A 1 91 ? -1.725 4.770 61.172 1.00 38.96 95 ARG A CA 1
ATOM 554 C C . ARG A 1 91 ? -1.038 5.599 60.093 1.00 38.36 95 ARG A C 1
ATOM 555 O O . ARG A 1 91 ? -1.251 6.793 60.003 1.00 37.26 95 ARG A O 1
ATOM 563 N N . PRO A 1 92 ? -0.201 4.963 59.250 1.00 37.57 96 PRO A N 1
ATOM 564 C CA . PRO A 1 92 ? 0.424 5.733 58.188 1.00 37.44 96 PRO A CA 1
ATOM 565 C C . PRO A 1 92 ? -0.483 5.863 56.964 1.00 36.18 96 PRO A C 1
ATOM 566 O O . PRO A 1 92 ? -1.366 5.031 56.764 1.00 36.43 96 PRO A O 1
ATOM 570 N N . PRO A 1 93 ? -0.260 6.887 56.133 1.00 35.61 97 PRO A N 1
ATOM 571 C CA . PRO A 1 93 ? -1.054 6.960 54.911 1.00 35.57 97 PRO A CA 1
ATOM 572 C C . PRO A 1 93 ? -0.656 5.864 53.945 1.00 36.22 97 PRO A C 1
ATOM 573 O O . PRO A 1 93 ? 0.546 5.636 53.747 1.00 37.77 97 PRO A O 1
ATOM 577 N N . SER A 1 94 ? -1.634 5.185 53.354 1.00 36.12 98 SER A N 1
ATOM 578 C CA . SER A 1 94 ? -1.388 4.141 52.356 1.00 36.21 98 SER A CA 1
ATOM 579 C C . SER A 1 94 ? -1.362 4.673 50.907 1.00 36.35 98 SER A C 1
ATOM 580 O O . SER A 1 94 ? -1.014 3.938 49.969 1.00 36.15 98 SER A O 1
ATOM 583 N N . VAL A 1 95 ? -1.808 5.910 50.725 1.00 34.94 99 VAL A N 1
ATOM 584 C CA . VAL A 1 95 ? -1.746 6.602 49.438 1.00 34.90 99 VAL A CA 1
ATOM 585 C C . VAL A 1 95 ? -1.090 7.931 49.720 1.00 35.86 99 VAL A C 1
ATOM 586 O O . VAL A 1 95 ? -1.526 8.638 50.619 1.00 33.85 99 VAL A O 1
ATOM 590 N N . VAL A 1 96 ? -0.001 8.224 48.998 1.00 36.67 100 VAL A N 1
ATOM 591 C CA . VAL A 1 96 ? 0.732 9.489 49.119 1.00 35.94 100 VAL A CA 1
ATOM 592 C C . VAL A 1 96 ? 0.921 10.077 47.713 1.00 35.88 100 VAL A C 1
ATOM 593 O O . VAL A 1 96 ? 1.366 9.393 46.794 1.00 34.83 100 VAL A O 1
ATOM 597 N N . VAL A 1 97 ? 0.510 11.329 47.563 1.00 36.16 101 VAL A N 1
ATOM 598 C CA . VAL A 1 97 ? 0.559 12.063 46.280 1.00 36.23 101 VAL A CA 1
ATOM 599 C C . VAL A 1 97 ? 1.313 13.373 46.473 1.00 37.96 101 VAL A C 1
ATOM 600 O O . VAL A 1 97 ? 0.899 14.262 47.232 1.00 37.05 101 VAL A O 1
ATOM 604 N N . SER A 1 98 ? 2.449 13.472 45.796 1.00 39.07 102 SER A N 1
ATOM 605 C CA . SER A 1 98 ? 3.264 14.657 45.886 1.00 39.70 102 SER A CA 1
ATOM 606 C C . SER A 1 98 ? 2.867 15.569 44.747 1.00 39.60 102 SER A C 1
ATOM 607 O O . SER A 1 98 ? 3.233 15.318 43.606 1.00 39.79 102 SER A O 1
ATOM 610 N N . CYS A 1 99 ? 2.097 16.617 45.061 1.00 40.79 103 CYS A N 1
ATOM 611 C CA . CYS A 1 99 ? 1.707 17.627 44.060 1.00 41.29 103 CYS A CA 1
ATOM 612 C C . CYS A 1 99 ? 2.274 18.987 44.340 1.00 41.22 103 CYS A C 1
ATOM 613 O O . CYS A 1 99 ? 1.967 19.895 43.611 1.00 42.24 103 CYS A O 1
ATOM 616 N N . ALA A 1 100 ? 3.051 19.143 45.408 1.00 42.34 104 ALA A N 1
ATOM 617 C CA . ALA A 1 100 ? 3.664 20.410 45.758 1.00 42.60 104 ALA A CA 1
ATOM 618 C C . ALA A 1 100 ? 4.718 20.660 44.723 1.00 43.89 104 ALA A C 1
ATOM 619 O O . ALA A 1 100 ? 5.593 19.803 44.511 1.00 44.85 104 ALA A O 1
ATOM 621 N N . GLY A 1 101 ? 4.664 21.828 44.089 1.00 43.80 105 GLY A N 1
ATOM 622 C CA . GLY A 1 101 ? 5.501 22.071 42.961 1.00 42.92 105 GLY A CA 1
ATOM 623 C C . GLY A 1 101 ? 5.419 23.523 42.609 1.00 42.76 105 GLY A C 1
ATOM 624 O O . GLY A 1 101 ? 4.405 24.211 42.935 1.00 42.74 105 GLY A O 1
ATOM 625 N N . ILE A 1 102 ? 6.487 24.023 41.996 1.00 41.11 106 ILE A N 1
ATOM 626 C CA . ILE A 1 102 ? 6.531 25.413 41.558 1.00 40.91 106 ILE A CA 1
ATOM 627 C C . ILE A 1 102 ? 7.340 25.600 40.282 1.00 40.28 106 ILE A C 1
ATOM 628 O O . ILE A 1 102 ? 8.080 24.708 39.861 1.00 39.82 106 ILE A O 1
ATOM 633 N N . THR A 1 103 ? 7.176 26.767 39.652 1.00 39.99 107 THR A N 1
ATOM 634 C CA . THR A 1 103 ? 8.046 27.191 38.569 1.00 39.84 107 THR A CA 1
ATOM 635 C C . THR A 1 103 ? 8.627 28.543 38.945 1.00 40.00 107 THR A C 1
ATOM 636 O O . THR A 1 103 ? 8.010 29.305 39.717 1.00 39.41 107 THR A O 1
ATOM 640 N N . GLN A 1 104 ? 9.823 28.823 38.418 1.00 38.96 108 GLN A N 1
ATOM 641 C CA . GLN A 1 104 ? 10.398 30.156 38.428 1.00 39.17 108 GLN A CA 1
ATOM 642 C C . GLN A 1 104 ? 11.155 30.287 37.117 1.00 38.77 108 GLN A C 1
ATOM 643 O O . GLN A 1 104 ? 12.372 30.050 37.039 1.00 38.73 108 GLN A O 1
ATOM 649 N N . ASP A 1 105 ? 10.406 30.604 36.066 1.00 38.20 109 ASP A N 1
ATOM 650 C CA . ASP A 1 105 ? 10.923 30.526 34.693 1.00 38.31 109 ASP A CA 1
ATOM 651 C C . ASP A 1 105 ? 11.933 31.624 34.396 1.00 37.33 109 ASP A C 1
ATOM 652 O O . ASP A 1 105 ? 11.766 32.776 34.790 1.00 36.12 109 ASP A O 1
ATOM 657 N N . GLU A 1 106 ? 12.987 31.252 33.680 1.00 36.37 110 GLU A N 1
ATOM 658 C CA . GLU A 1 106 ? 13.955 32.189 33.159 1.00 35.63 110 GLU A CA 1
ATOM 659 C C . GLU A 1 106 ? 14.766 31.478 32.080 1.00 35.21 110 GLU A C 1
ATOM 660 O O . GLU A 1 106 ? 14.933 30.253 32.128 1.00 33.78 110 GLU A O 1
ATOM 666 N N . PHE A 1 107 ? 15.281 32.236 31.131 1.00 34.63 111 PHE A N 1
ATOM 667 C CA . PHE A 1 107 ? 16.237 31.705 30.166 1.00 35.81 111 PHE A CA 1
ATOM 668 C C . PHE A 1 107 ? 17.562 31.304 30.850 1.00 35.02 111 PHE A C 1
ATOM 669 O O . PHE A 1 107 ? 17.985 31.921 31.844 1.00 33.17 111 PHE A O 1
ATOM 677 N N . LEU A 1 108 ? 18.178 30.238 30.340 1.00 33.90 112 LEU A N 1
ATOM 678 C CA . LEU A 1 108 ? 19.400 29.691 30.924 1.00 33.70 112 LEU A CA 1
ATOM 679 C C . LEU A 1 108 ? 20.490 30.769 31.053 1.00 32.89 112 LEU A C 1
ATOM 680 O O . LEU A 1 108 ? 21.139 30.861 32.079 1.00 32.36 112 LEU A O 1
ATOM 685 N N . LEU A 1 109 ? 20.667 31.587 30.026 1.00 33.00 113 LEU A N 1
ATOM 686 C CA . LEU A 1 109 ? 21.665 32.650 30.060 1.00 33.55 113 LEU A CA 1
ATOM 687 C C . LEU A 1 109 ? 21.483 33.642 31.232 1.00 34.30 113 LEU A C 1
ATOM 688 O O . LEU A 1 109 ? 22.436 34.327 31.612 1.00 35.33 113 LEU A O 1
ATOM 693 N N . HIS A 1 110 ? 20.280 33.721 31.797 1.00 35.16 114 HIS A N 1
ATOM 694 C CA . HIS A 1 110 ? 19.967 34.710 32.845 1.00 35.47 114 HIS A CA 1
ATOM 695 C C . HIS A 1 110 ? 19.452 34.101 34.153 1.00 35.73 114 HIS A C 1
ATOM 696 O O . HIS A 1 110 ? 19.104 34.828 35.093 1.00 35.46 114 HIS A O 1
ATOM 703 N N . MET A 1 111 ? 19.411 32.778 34.237 1.00 35.56 115 MET A N 1
ATOM 704 C CA . MET A 1 111 ? 18.831 32.110 35.406 1.00 36.32 115 MET A CA 1
ATOM 705 C C . MET A 1 111 ? 19.701 32.364 36.634 1.00 35.53 115 MET A C 1
ATOM 706 O O . MET A 1 111 ? 20.914 32.106 36.621 1.00 34.97 115 MET A O 1
ATOM 711 N N . SER A 1 112 ? 19.087 32.914 37.677 1.00 34.79 116 SER A N 1
ATOM 712 C CA . SER A 1 112 ? 19.804 33.192 38.907 1.00 34.59 116 SER A CA 1
ATOM 713 C C . SER A 1 112 ? 19.981 31.930 39.717 1.00 35.30 116 SER A C 1
ATOM 714 O O . SER A 1 112 ? 19.266 30.918 39.530 1.00 34.86 116 SER A O 1
ATOM 717 N N . GLU A 1 113 ? 20.901 31.975 40.661 1.00 35.27 117 GLU A N 1
ATOM 718 C CA . GLU A 1 113 ? 21.049 30.844 41.554 1.00 37.02 117 GLU A CA 1
ATOM 719 C C . GLU A 1 113 ? 19.765 30.588 42.347 1.00 36.84 117 GLU A C 1
ATOM 720 O O . GLU A 1 113 ? 19.439 29.435 42.598 1.00 36.34 117 GLU A O 1
ATOM 726 N N . ASP A 1 114 ? 19.049 31.634 42.762 1.00 37.65 118 ASP A N 1
ATOM 727 C CA . ASP A 1 114 ? 17.789 31.418 43.483 1.00 38.90 118 ASP A CA 1
ATOM 728 C C . ASP A 1 114 ? 16.735 30.755 42.603 1.00 38.28 118 ASP A C 1
ATOM 729 O O . ASP A 1 114 ? 15.993 29.897 43.075 1.00 38.47 118 ASP A O 1
ATOM 734 N N . ASP A 1 115 ? 16.650 31.169 41.337 1.00 37.56 119 ASP A N 1
ATOM 735 C CA . ASP A 1 115 ? 15.755 30.516 40.350 1.00 37.00 119 ASP A CA 1
ATOM 736 C C . ASP A 1 115 ? 15.949 28.992 40.313 1.00 37.25 119 ASP A C 1
ATOM 737 O O . ASP A 1 115 ? 14.972 28.226 40.315 1.00 36.36 119 ASP A O 1
ATOM 742 N N . TRP A 1 116 ? 17.210 28.571 40.242 1.00 36.15 120 TRP A N 1
ATOM 743 C CA . TRP A 1 116 ? 17.563 27.164 40.132 1.00 35.77 120 TRP A CA 1
ATOM 744 C C . TRP A 1 116 ? 17.292 26.455 41.459 1.00 35.40 120 TRP A C 1
ATOM 745 O O . TRP A 1 116 ? 16.594 25.440 41.512 1.00 35.02 120 TRP A O 1
ATOM 756 N N . ASP A 1 117 ? 17.840 27.003 42.538 1.00 35.07 121 ASP A N 1
ATOM 757 C CA . ASP A 1 117 ? 17.810 26.314 43.828 1.00 35.95 121 ASP A CA 1
ATOM 758 C C . ASP A 1 117 ? 16.401 26.131 44.336 1.00 36.00 121 ASP A C 1
ATOM 759 O O . ASP A 1 117 ? 16.066 25.083 44.820 1.00 35.30 121 ASP A O 1
ATOM 764 N N . LYS A 1 118 ? 15.588 27.176 44.253 1.00 36.28 122 LYS A N 1
ATOM 765 C CA . LYS A 1 118 ? 14.221 27.069 44.753 1.00 37.18 122 LYS A CA 1
ATOM 766 C C . LYS A 1 118 ? 13.427 25.983 44.057 1.00 36.08 122 LYS A C 1
ATOM 767 O O . LYS A 1 118 ? 12.681 25.232 44.709 1.00 36.87 122 LYS A O 1
ATOM 770 N N . VAL A 1 119 ? 13.545 25.912 42.742 1.00 36.52 123 VAL A N 1
ATOM 771 C CA . VAL A 1 119 ? 12.749 24.941 41.980 1.00 36.13 123 VAL A CA 1
ATOM 772 C C . VAL A 1 119 ? 13.196 23.534 42.276 1.00 36.68 123 VAL A C 1
ATOM 773 O O . VAL A 1 119 ? 12.344 22.629 42.456 1.00 36.51 123 VAL A O 1
ATOM 777 N N . ILE A 1 120 ? 14.515 23.342 42.398 1.00 36.63 124 ILE A N 1
ATOM 778 C CA . ILE A 1 120 ? 15.069 22.021 42.707 1.00 36.45 124 ILE A CA 1
ATOM 779 C C . ILE A 1 120 ? 14.676 21.571 44.110 1.00 36.26 124 ILE A C 1
ATOM 780 O O . ILE A 1 120 ? 14.391 20.407 44.327 1.00 36.76 124 ILE A O 1
ATOM 785 N N . ALA A 1 121 ? 14.702 22.497 45.067 1.00 37.12 125 ALA A N 1
ATOM 786 C CA . ALA A 1 121 ? 14.410 22.226 46.464 1.00 35.93 125 ALA A CA 1
ATOM 787 C C . ALA A 1 121 ? 12.951 21.826 46.637 1.00 36.95 125 ALA A C 1
ATOM 788 O O . ALA A 1 121 ? 12.641 20.854 47.308 1.00 36.46 125 ALA A O 1
ATOM 790 N N . VAL A 1 122 ? 12.035 22.589 46.055 1.00 36.94 126 VAL A N 1
ATOM 791 C CA . VAL A 1 122 ? 10.616 22.241 46.190 1.00 37.85 126 VAL A CA 1
ATOM 792 C C . VAL A 1 122 ? 10.245 20.990 45.356 1.00 37.84 126 VAL A C 1
ATOM 793 O O . VAL A 1 122 ? 9.732 19.977 45.884 1.00 37.55 126 VAL A O 1
ATOM 797 N N . ASN A 1 123 ? 10.551 21.026 44.068 1.00 37.40 127 ASN A N 1
ATOM 798 C CA . ASN A 1 123 ? 10.044 19.998 43.165 1.00 37.58 127 ASN A CA 1
ATOM 799 C C . ASN A 1 123 ? 10.770 18.659 43.291 1.00 38.42 127 ASN A C 1
ATOM 800 O O . ASN A 1 123 ? 10.163 17.574 43.152 1.00 39.26 127 ASN A O 1
ATOM 805 N N . LEU A 1 124 ? 12.080 18.705 43.502 1.00 37.94 128 LEU A N 1
ATOM 806 C CA . LEU A 1 124 ? 12.859 17.475 43.512 1.00 37.19 128 LEU A CA 1
ATOM 807 C C . LEU A 1 124 ? 13.163 16.965 44.924 1.00 36.56 128 LEU A C 1
ATOM 808 O O . LEU A 1 124 ? 12.756 15.866 45.282 1.00 37.02 128 LEU A O 1
ATOM 813 N N . LYS A 1 125 ? 13.894 17.742 45.700 1.00 36.69 129 LYS A N 1
ATOM 814 C CA . LYS A 1 125 ? 14.190 17.403 47.090 1.00 37.06 129 LYS A CA 1
ATOM 815 C C . LYS A 1 125 ? 12.898 17.128 47.865 1.00 37.85 129 LYS A C 1
ATOM 816 O O . LYS A 1 125 ? 12.799 16.152 48.609 1.00 38.79 129 LYS A O 1
ATOM 822 N N . GLY A 1 126 ? 11.908 17.981 47.675 1.00 39.00 130 GLY A N 1
ATOM 823 C CA . GLY A 1 126 ? 10.623 17.836 48.355 1.00 38.97 130 GLY A CA 1
ATOM 824 C C . GLY A 1 126 ? 9.965 16.507 48.083 1.00 39.25 130 GLY A C 1
ATOM 825 O O . GLY A 1 126 ? 9.548 15.790 49.017 1.00 39.37 130 GLY A O 1
ATOM 826 N N . THR A 1 127 ? 9.850 16.166 46.801 1.00 38.92 131 THR A N 1
ATOM 827 C CA . THR A 1 127 ? 9.356 14.836 46.411 1.00 38.81 131 THR A CA 1
ATOM 828 C C . THR A 1 127 ? 10.201 13.706 46.974 1.00 38.61 131 THR A C 1
ATOM 829 O O . THR A 1 127 ? 9.653 12.719 47.493 1.00 39.13 131 THR A O 1
ATOM 833 N N . PHE A 1 128 ? 11.528 13.833 46.910 1.00 38.11 132 PHE A N 1
ATOM 834 C CA . PHE A 1 128 ? 12.401 12.880 47.604 1.00 37.17 132 PHE A CA 1
ATOM 835 C C . PHE A 1 128 ? 12.046 12.757 49.081 1.00 37.09 132 PHE A C 1
ATOM 836 O O . PHE A 1 128 ? 11.867 11.633 49.576 1.00 36.61 132 PHE A O 1
ATOM 844 N N . LEU A 1 129 ? 11.992 13.892 49.802 1.00 36.53 133 LEU A N 1
ATOM 845 C CA . LEU A 1 129 ? 11.797 13.817 51.212 1.00 36.16 133 LEU A CA 1
ATOM 846 C C . LEU A 1 129 ? 10.424 13.201 51.600 1.00 37.22 133 LEU A C 1
ATOM 847 O O . LEU A 1 129 ? 10.326 12.451 52.583 1.00 36.08 133 LEU A O 1
ATOM 852 N N . VAL A 1 130 ? 9.389 13.507 50.831 1.00 36.07 134 VAL A N 1
ATOM 853 C CA . VAL A 1 130 ? 8.057 12.923 51.087 1.00 37.81 134 VAL A CA 1
ATOM 854 C C . VAL A 1 130 ? 7.981 11.433 50.737 1.00 37.07 134 VAL A C 1
ATOM 855 O O . VAL A 1 130 ? 7.434 10.636 51.518 1.00 38.59 134 VAL A O 1
ATOM 859 N N . THR A 1 131 ? 8.549 11.045 49.599 1.00 36.52 135 THR A N 1
ATOM 860 C CA . THR A 1 131 ? 8.609 9.623 49.211 1.00 36.31 135 THR A CA 1
ATOM 861 C C . THR A 1 131 ? 9.303 8.834 50.307 1.00 36.94 135 THR A C 1
ATOM 862 O O . THR A 1 131 ? 8.836 7.761 50.749 1.00 36.88 135 THR A O 1
ATOM 866 N N . GLN A 1 132 ? 10.438 9.369 50.741 1.00 35.52 136 GLN A N 1
ATOM 867 C CA . GLN A 1 132 ? 11.214 8.712 51.757 1.00 36.23 136 GLN A CA 1
ATOM 868 C C . GLN A 1 132 ? 10.458 8.609 53.059 1.00 35.73 136 GLN A C 1
ATOM 869 O O . GLN A 1 132 ? 10.381 7.530 53.632 1.00 36.52 136 GLN A O 1
ATOM 875 N N . ALA A 1 133 ? 9.916 9.719 53.541 1.00 34.91 137 ALA A N 1
ATOM 876 C CA . ALA A 1 133 ? 9.241 9.670 54.844 1.00 35.54 137 ALA A CA 1
ATOM 877 C C . ALA A 1 133 ? 8.017 8.773 54.780 1.00 35.37 137 ALA A C 1
ATOM 878 O O . ALA A 1 133 ? 7.766 8.004 55.717 1.00 34.72 137 ALA A O 1
ATOM 880 N N . ALA A 1 134 ? 7.334 8.771 53.634 1.00 35.07 138 ALA A N 1
ATOM 881 C CA . ALA A 1 134 ? 6.171 7.910 53.452 1.00 35.62 138 ALA A CA 1
ATOM 882 C C . ALA A 1 134 ? 6.480 6.424 53.456 1.00 35.93 138 ALA A C 1
ATOM 883 O O . ALA A 1 134 ? 5.755 5.583 54.067 1.00 35.15 138 ALA A O 1
ATOM 885 N N . ALA A 1 135 ? 7.557 6.092 52.750 1.00 35.53 139 ALA A N 1
ATOM 886 C CA . ALA A 1 135 ? 8.012 4.735 52.646 1.00 35.93 139 ALA A CA 1
ATOM 887 C C . ALA A 1 135 ? 8.504 4.171 54.005 1.00 35.84 139 ALA A C 1
ATOM 888 O O . ALA A 1 135 ? 8.171 3.051 54.381 1.00 34.16 139 ALA A O 1
ATOM 890 N N . GLN A 1 136 ? 9.273 4.964 54.736 1.00 35.60 140 GLN A N 1
ATOM 891 C CA . GLN A 1 136 ? 9.696 4.606 56.087 1.00 36.47 140 GLN A CA 1
ATOM 892 C C . GLN A 1 136 ? 8.516 4.286 56.998 1.00 36.57 140 GLN A C 1
ATOM 893 O O . GLN A 1 136 ? 8.542 3.290 57.694 1.00 36.57 140 GLN A O 1
ATOM 899 N N . ALA A 1 137 ? 7.488 5.139 56.991 1.00 36.71 141 ALA A N 1
ATOM 900 C CA . ALA A 1 137 ? 6.291 4.932 57.829 1.00 37.30 141 ALA A CA 1
ATOM 901 C C . ALA A 1 137 ? 5.510 3.666 57.428 1.00 36.74 141 ALA A C 1
ATOM 902 O O . ALA A 1 137 ? 5.057 2.902 58.282 1.00 39.15 141 ALA A O 1
ATOM 904 N N . LEU A 1 138 ? 5.432 3.388 56.135 1.00 36.66 142 LEU A N 1
ATOM 905 C CA . LEU A 1 138 ? 4.771 2.175 55.670 1.00 36.07 142 LEU A CA 1
ATOM 906 C C . LEU A 1 138 ? 5.559 0.922 56.034 1.00 35.50 142 LEU A C 1
ATOM 907 O O . LEU A 1 138 ? 5.013 -0.014 56.613 1.00 35.43 142 LEU A O 1
ATOM 912 N N . VAL A 1 139 ? 6.841 0.913 55.683 1.00 35.47 143 VAL A N 1
ATOM 913 C CA . VAL A 1 139 ? 7.714 -0.222 55.962 1.00 36.75 143 VAL A CA 1
ATOM 914 C C . VAL A 1 139 ? 7.796 -0.494 57.464 1.00 37.00 143 VAL A C 1
ATOM 915 O O . VAL A 1 139 ? 7.726 -1.645 57.871 1.00 37.29 143 VAL A O 1
ATOM 919 N N . SER A 1 140 ? 7.888 0.551 58.294 1.00 37.15 144 SER A N 1
ATOM 920 C CA . SER A 1 140 ? 8.018 0.319 59.727 1.00 38.31 144 SER A CA 1
ATOM 921 C C . SER A 1 140 ? 6.762 -0.273 60.356 1.00 38.50 144 SER A C 1
ATOM 922 O O . SER A 1 140 ? 6.840 -1.002 61.346 1.00 37.39 144 SER A O 1
ATOM 925 N N . ASN A 1 141 ? 5.616 -0.003 59.749 1.00 38.83 145 ASN A N 1
ATOM 926 C CA . ASN A 1 141 ? 4.357 -0.549 60.221 1.00 39.34 145 ASN A CA 1
ATOM 927 C C . ASN A 1 141 ? 3.902 -1.816 59.496 1.00 39.61 145 ASN A C 1
ATOM 928 O O . ASN A 1 141 ? 2.862 -2.360 59.837 1.00 39.77 145 ASN A O 1
ATOM 933 N N . GLY A 1 142 ? 4.689 -2.296 58.524 1.00 39.18 146 GLY A N 1
ATOM 934 C CA . GLY A 1 142 ? 4.349 -3.493 57.766 1.00 38.71 146 GLY A CA 1
ATOM 935 C C . GLY A 1 142 ? 3.169 -3.340 56.811 1.00 39.06 146 GLY A C 1
ATOM 936 O O . GLY A 1 142 ? 2.435 -4.306 56.577 1.00 38.63 146 GLY A O 1
ATOM 937 N N . CYS A 1 143 ? 3.018 -2.155 56.211 1.00 38.85 147 CYS A N 1
ATOM 938 C CA . CYS A 1 143 ? 1.858 -1.818 55.389 1.00 40.26 147 CYS A CA 1
ATOM 939 C C . CYS A 1 143 ? 2.159 -1.636 53.889 1.00 39.79 147 CYS A C 1
ATOM 940 O O . CYS A 1 143 ? 3.224 -1.173 53.516 1.00 40.11 147 CYS A O 1
ATOM 943 N N . ARG A 1 144 ? 1.183 -1.956 53.049 1.00 39.36 148 ARG A N 1
ATOM 944 C CA . ARG A 1 144 ? 1.319 -1.778 51.616 1.00 39.53 148 ARG A CA 1
ATOM 945 C C . ARG A 1 144 ? 0.897 -0.357 51.299 1.00 37.70 148 ARG A C 1
ATOM 946 O O . ARG A 1 144 ? 0.184 0.291 52.087 1.00 38.38 148 ARG A O 1
ATOM 954 N N . GLY A 1 145 ? 1.358 0.134 50.156 1.00 35.69 149 GLY A N 1
ATOM 955 C CA . GLY A 1 145 ? 1.146 1.519 49.806 1.00 34.37 149 GLY A CA 1
ATOM 956 C C . GLY A 1 145 ? 1.338 1.865 48.337 1.00 33.35 149 GLY A C 1
ATOM 957 O O . GLY A 1 145 ? 1.840 1.065 47.528 1.00 31.22 149 GLY A O 1
ATOM 958 N N . SER A 1 146 ? 0.858 3.052 47.979 1.00 33.36 150 SER A N 1
ATOM 959 C CA . SER A 1 146 ? 0.988 3.552 46.615 1.00 34.42 150 SER A CA 1
ATOM 960 C C . SER A 1 146 ? 1.377 4.991 46.675 1.00 34.56 150 SER A C 1
ATOM 961 O O . SER A 1 146 ? 0.642 5.823 47.278 1.00 35.62 150 SER A O 1
ATOM 964 N N . ILE A 1 147 ? 2.546 5.277 46.108 1.00 34.51 151 ILE A N 1
ATOM 965 C CA . ILE A 1 147 ? 3.136 6.622 46.120 1.00 36.22 151 ILE A CA 1
ATOM 966 C C . ILE A 1 147 ? 3.082 7.182 44.669 1.00 34.79 151 ILE A C 1
ATOM 967 O O . ILE A 1 147 ? 3.456 6.517 43.696 1.00 35.14 151 ILE A O 1
ATOM 972 N N . ILE A 1 148 ? 2.548 8.365 44.516 1.00 34.52 152 ILE A N 1
ATOM 973 C CA . ILE A 1 148 ? 2.290 8.902 43.171 1.00 34.19 152 ILE A CA 1
ATOM 974 C C . ILE A 1 148 ? 2.912 10.276 43.123 1.00 35.09 152 ILE A C 1
ATOM 975 O O . ILE A 1 148 ? 2.552 11.138 43.918 1.00 36.08 152 ILE A O 1
ATOM 980 N N . ASN A 1 149 ? 3.841 10.482 42.207 1.00 36.05 153 ASN A N 1
ATOM 981 C CA . ASN A 1 149 ? 4.564 11.764 42.175 1.00 37.88 153 ASN A CA 1
ATOM 982 C C . ASN A 1 149 ? 4.192 12.469 40.898 1.00 37.16 153 ASN A C 1
ATOM 983 O O . ASN A 1 149 ? 4.244 11.887 39.814 1.00 37.27 153 ASN A O 1
ATOM 988 N N . ILE A 1 150 ? 3.780 13.713 41.021 1.00 38.30 154 ILE A N 1
ATOM 989 C CA . ILE A 1 150 ? 3.345 14.490 39.859 1.00 39.77 154 ILE A CA 1
ATOM 990 C C . ILE A 1 150 ? 4.624 15.150 39.299 1.00 41.04 154 ILE A C 1
ATOM 991 O O . ILE A 1 150 ? 5.298 15.938 39.968 1.00 43.05 154 ILE A O 1
ATOM 996 N N . SER A 1 151 ? 4.978 14.754 38.091 1.00 42.09 155 SER A N 1
ATOM 997 C CA . SER A 1 151 ? 6.106 15.315 37.393 1.00 42.32 155 SER A CA 1
ATOM 998 C C . SER A 1 151 ? 5.526 16.237 36.332 1.00 41.57 155 SER A C 1
ATOM 999 O O . SER A 1 151 ? 4.749 17.119 36.668 1.00 43.23 155 SER A O 1
ATOM 1002 N N . SER A 1 152 ? 5.913 16.053 35.084 1.00 41.07 156 SER A N 1
ATOM 1003 C CA . SER A 1 152 ? 5.401 16.862 33.980 1.00 41.24 156 SER A CA 1
ATOM 1004 C C . SER A 1 152 ? 5.967 16.315 32.682 1.00 40.75 156 SER A C 1
ATOM 1005 O O . SER A 1 152 ? 7.082 15.744 32.656 1.00 41.17 156 SER A O 1
ATOM 1008 N N . ILE A 1 153 ? 5.246 16.525 31.577 1.00 40.76 157 ILE A N 1
ATOM 1009 C CA . ILE A 1 153 ? 5.742 16.087 30.279 1.00 40.94 157 ILE A CA 1
ATOM 1010 C C . ILE A 1 153 ? 7.040 16.861 29.961 1.00 41.45 157 ILE A C 1
ATOM 1011 O O . ILE A 1 153 ? 7.885 16.380 29.194 1.00 41.24 157 ILE A O 1
ATOM 1016 N N . VAL A 1 154 ? 7.205 18.034 30.582 1.00 41.89 158 VAL A N 1
ATOM 1017 C CA . VAL A 1 154 ? 8.424 18.847 30.414 1.00 43.01 158 VAL A CA 1
ATOM 1018 C C . VAL A 1 154 ? 9.683 18.079 30.906 1.00 43.36 158 VAL A C 1
ATOM 1019 O O . VAL A 1 154 ? 10.781 18.266 30.362 1.00 43.04 158 VAL A O 1
ATOM 1023 N N . GLY A 1 155 ? 9.511 17.204 31.899 1.00 43.10 159 GLY A N 1
ATOM 1024 C CA . GLY A 1 155 ? 10.609 16.395 32.413 1.00 44.25 159 GLY A CA 1
ATOM 1025 C C . GLY A 1 155 ? 11.093 15.378 31.383 1.00 44.83 159 GLY A C 1
ATOM 1026 O O . GLY A 1 155 ? 12.202 14.864 31.494 1.00 45.11 159 GLY A O 1
ATOM 1027 N N . LYS A 1 156 ? 10.262 15.093 30.379 1.00 44.81 160 LYS A N 1
ATOM 1028 C CA . LYS A 1 156 ? 10.613 14.126 29.362 1.00 46.46 160 LYS A CA 1
ATOM 1029 C C . LYS A 1 156 ? 11.172 14.828 28.133 1.00 46.44 160 LYS A C 1
ATOM 1030 O O . LYS A 1 156 ? 12.031 14.277 27.456 1.00 46.93 160 LYS A O 1
ATOM 1034 N N . VAL A 1 157 ? 10.696 16.039 27.841 1.00 46.59 161 VAL A N 1
ATOM 1035 C CA . VAL A 1 157 ? 11.030 16.666 26.551 1.00 47.26 161 VAL A CA 1
ATOM 1036 C C . VAL A 1 157 ? 11.634 18.061 26.655 1.00 47.06 161 VAL A C 1
ATOM 1037 O O . VAL A 1 157 ? 12.106 18.596 25.648 1.00 48.34 161 VAL A O 1
ATOM 1041 N N . GLY A 1 158 ? 11.618 18.661 27.845 1.00 46.25 162 GLY A N 1
ATOM 1042 C CA . GLY A 1 158 ? 12.185 19.989 28.032 1.00 45.08 162 GLY A CA 1
ATOM 1043 C C . GLY A 1 158 ? 11.255 21.116 27.599 1.00 44.11 162 GLY A C 1
ATOM 1044 O O . GLY A 1 158 ? 10.212 20.895 26.949 1.00 44.05 162 GLY A O 1
ATOM 1045 N N . ASN A 1 159 ? 11.604 22.343 27.997 1.00 42.04 163 ASN A N 1
ATOM 1046 C CA . ASN A 1 159 ? 10.837 23.505 27.565 1.00 40.19 163 ASN A CA 1
ATOM 1047 C C . ASN A 1 159 ? 11.628 24.789 27.729 1.00 37.88 163 ASN A C 1
ATOM 1048 O O . ASN A 1 159 ? 12.183 25.057 28.809 1.00 35.25 163 ASN A O 1
ATOM 1053 N N . VAL A 1 160 ? 11.636 25.584 26.673 1.00 35.97 164 VAL A N 1
ATOM 1054 C CA . VAL A 1 160 ? 12.335 26.854 26.679 1.00 35.91 164 VAL A CA 1
ATOM 1055 C C . VAL A 1 160 ? 11.884 27.684 27.886 1.00 35.20 164 VAL A C 1
ATOM 1056 O O . VAL A 1 160 ? 10.677 27.769 28.201 1.00 35.03 164 VAL A O 1
ATOM 1060 N N . GLY A 1 161 ? 12.860 28.260 28.576 1.00 33.89 165 GLY A N 1
ATOM 1061 C CA . GLY A 1 161 ? 12.611 29.098 29.751 1.00 33.63 165 GLY A CA 1
ATOM 1062 C C . GLY A 1 161 ? 12.461 28.311 31.036 1.00 33.92 165 GLY A C 1
ATOM 1063 O O . GLY A 1 161 ? 12.283 28.886 32.111 1.00 32.87 165 GLY A O 1
ATOM 1064 N N . GLN A 1 162 ? 12.558 26.990 30.941 1.00 34.15 166 GLN A N 1
ATOM 1065 C CA . GLN A 1 162 ? 12.288 26.137 32.081 1.00 35.01 166 GLN A CA 1
ATOM 1066 C C . GLN A 1 162 ? 13.394 25.100 32.354 1.00 35.14 166 GLN A C 1
ATOM 1067 O O . GLN A 1 162 ? 13.106 23.989 32.809 1.00 34.80 166 GLN A O 1
ATOM 1073 N N . THR A 1 163 ? 14.654 25.465 32.122 1.00 34.53 167 THR A N 1
ATOM 1074 C CA . THR A 1 163 ? 15.777 24.543 32.396 1.00 35.40 167 THR A CA 1
ATOM 1075 C C . THR A 1 163 ? 15.713 23.997 33.835 1.00 34.32 167 THR A C 1
ATOM 1076 O O . THR A 1 163 ? 15.904 22.798 34.086 1.00 33.98 167 THR A O 1
ATOM 1080 N N . ASN A 1 164 ? 15.396 24.861 34.784 1.00 34.16 168 ASN A N 1
ATOM 1081 C CA . ASN A 1 164 ? 15.259 24.418 36.178 1.00 34.50 168 ASN A CA 1
ATOM 1082 C C . ASN A 1 164 ? 14.099 23.458 36.418 1.00 35.14 168 ASN A C 1
ATOM 1083 O O . ASN A 1 164 ? 14.212 22.444 37.146 1.00 35.41 168 ASN A O 1
ATOM 1088 N N . TYR A 1 165 ? 12.952 23.786 35.833 1.00 35.01 169 TYR A N 1
ATOM 1089 C CA . TYR A 1 165 ? 11.747 22.979 36.014 1.00 35.24 169 TYR A CA 1
ATOM 1090 C C . TYR A 1 165 ? 11.901 21.643 35.322 1.00 34.11 169 TYR A C 1
ATOM 1091 O O . TYR A 1 165 ? 11.617 20.604 35.921 1.00 34.35 169 TYR A O 1
ATOM 1100 N N . ALA A 1 166 ? 12.405 21.676 34.097 1.00 33.20 170 ALA A N 1
ATOM 1101 C CA . ALA A 1 166 ? 12.728 20.440 33.315 1.00 33.70 170 ALA A CA 1
ATOM 1102 C C . ALA A 1 166 ? 13.710 19.505 34.051 1.00 34.68 170 ALA A C 1
ATOM 1103 O O . ALA A 1 166 ? 13.505 18.263 34.127 1.00 34.52 170 ALA A O 1
ATOM 1105 N N . ALA A 1 167 ? 14.749 20.080 34.661 1.00 35.09 171 ALA A N 1
ATOM 1106 C CA . ALA A 1 167 ? 15.685 19.274 35.437 1.00 34.87 171 ALA A CA 1
ATOM 1107 C C . ALA A 1 167 ? 15.007 18.655 36.670 1.00 35.23 171 ALA A C 1
ATOM 1108 O O . ALA A 1 167 ? 15.215 17.485 36.982 1.00 34.92 171 ALA A O 1
ATOM 1110 N N . SER A 1 168 ? 14.217 19.443 37.382 1.00 35.63 172 SER A N 1
ATOM 1111 C CA . SER A 1 168 ? 13.540 18.959 38.601 1.00 36.71 172 SER A CA 1
ATOM 1112 C C . SER A 1 168 ? 12.555 17.823 38.286 1.00 37.85 172 SER A C 1
ATOM 1113 O O . SER A 1 168 ? 12.448 16.817 39.011 1.00 36.97 172 SER A O 1
ATOM 1116 N N . LYS A 1 169 ? 11.851 17.977 37.178 1.00 37.74 173 LYS A N 1
ATOM 1117 C CA . LYS A 1 169 ? 10.836 17.037 36.810 1.00 38.39 173 LYS A CA 1
ATOM 1118 C C . LYS A 1 169 ? 11.409 15.770 36.195 1.00 37.09 173 LYS A C 1
ATOM 1119 O O . LYS A 1 169 ? 10.886 14.683 36.442 1.00 38.16 173 LYS A O 1
ATOM 1125 N N . ALA A 1 170 ? 12.498 15.892 35.435 1.00 36.31 174 ALA A N 1
ATOM 1126 C CA . ALA A 1 170 ? 13.241 14.737 34.985 1.00 36.02 174 ALA A CA 1
ATOM 1127 C C . ALA A 1 170 ? 13.787 13.971 36.221 1.00 36.25 174 ALA A C 1
ATOM 1128 O O . ALA A 1 170 ? 13.744 12.726 36.280 1.00 36.02 174 ALA A O 1
ATOM 1130 N N . GLY A 1 171 ? 14.270 14.723 37.203 1.00 35.18 175 GLY A N 1
ATOM 1131 C CA . GLY A 1 171 ? 14.830 14.158 38.431 1.00 34.94 175 GLY A CA 1
ATOM 1132 C C . GLY A 1 171 ? 13.808 13.362 39.216 1.00 35.17 175 GLY A C 1
ATOM 1133 O O . GLY A 1 171 ? 14.153 12.354 39.807 1.00 36.13 175 GLY A O 1
ATOM 1134 N N . VAL A 1 172 ? 12.547 13.826 39.223 1.00 36.46 176 VAL A N 1
ATOM 1135 C CA . VAL A 1 172 ? 11.431 13.148 39.887 1.00 35.94 176 VAL A CA 1
ATOM 1136 C C . VAL A 1 172 ? 11.140 11.809 39.196 1.00 36.77 176 VAL A C 1
ATOM 1137 O O . VAL A 1 172 ? 10.869 10.768 39.840 1.00 36.50 176 VAL A O 1
ATOM 1141 N N . ILE A 1 173 ? 11.211 11.813 37.889 1.00 36.34 177 ILE A N 1
ATOM 1142 C CA . ILE A 1 173 ? 10.997 10.578 37.148 1.00 37.86 177 ILE A CA 1
ATOM 1143 C C . ILE A 1 173 ? 12.082 9.553 37.505 1.00 37.78 177 ILE A C 1
ATOM 1144 O O . ILE A 1 173 ? 11.776 8.391 37.813 1.00 38.57 177 ILE A O 1
ATOM 1149 N N . GLY A 1 174 ? 13.344 9.979 37.460 1.00 37.88 178 GLY A N 1
ATOM 1150 C CA . GLY A 1 174 ? 14.479 9.108 37.837 1.00 37.25 178 GLY A CA 1
ATOM 1151 C C . GLY A 1 174 ? 14.423 8.590 39.278 1.00 37.33 178 GLY A C 1
ATOM 1152 O O . GLY A 1 174 ? 14.655 7.415 39.560 1.00 36.86 178 GLY A O 1
ATOM 1153 N N . LEU A 1 175 ? 14.120 9.496 40.184 1.00 36.54 179 LEU A N 1
ATOM 1154 C CA . LEU A 1 175 ? 13.839 9.180 41.582 1.00 36.93 179 LEU A CA 1
ATOM 1155 C C . LEU A 1 175 ? 12.763 8.117 41.773 1.00 36.45 179 LEU A C 1
ATOM 1156 O O . LEU A 1 175 ? 12.931 7.152 42.544 1.00 35.85 179 LEU A O 1
ATOM 1161 N N . THR A 1 176 ? 11.656 8.298 41.081 1.00 36.36 180 THR A N 1
ATOM 1162 C CA . THR A 1 176 ? 10.476 7.417 41.242 1.00 36.80 180 THR A CA 1
ATOM 1163 C C . THR A 1 176 ? 10.746 6.004 40.707 1.00 36.43 180 THR A C 1
ATOM 1164 O O . THR A 1 176 ? 10.376 5.019 41.328 1.00 35.34 180 THR A O 1
ATOM 1168 N N . GLN A 1 177 ? 11.386 5.912 39.553 1.00 36.40 181 GLN A N 1
ATOM 1169 C CA . GLN A 1 177 ? 11.828 4.616 39.006 1.00 37.64 181 GLN A CA 1
ATOM 1170 C C . GLN A 1 177 ? 12.656 3.782 39.988 1.00 36.99 181 GLN A C 1
ATOM 1171 O O . GLN A 1 177 ? 12.448 2.559 40.141 1.00 37.31 181 GLN A O 1
ATOM 1177 N N . THR A 1 178 ? 13.630 4.436 40.591 1.00 37.22 182 THR A N 1
ATOM 1178 C CA . THR A 1 178 ? 14.562 3.802 41.546 1.00 38.39 182 THR A CA 1
ATOM 1179 C C . THR A 1 178 ? 13.824 3.436 42.826 1.00 37.25 182 THR A C 1
ATOM 1180 O O . THR A 1 178 ? 13.975 2.333 43.325 1.00 36.52 182 THR A O 1
ATOM 1184 N N . ALA A 1 179 ? 12.975 4.340 43.318 1.00 35.93 183 ALA A N 1
ATOM 1185 C CA . ALA A 1 179 ? 12.205 4.074 44.533 1.00 35.26 183 ALA A CA 1
ATOM 1186 C C . ALA A 1 179 ? 11.333 2.841 44.317 1.00 35.16 183 ALA A C 1
ATOM 1187 O O . ALA A 1 179 ? 11.271 1.987 45.180 1.00 35.62 183 ALA A O 1
ATOM 1189 N N . ALA A 1 180 ? 10.696 2.733 43.149 1.00 34.61 184 ALA A N 1
ATOM 1190 C CA . ALA A 1 180 ? 9.837 1.581 42.808 1.00 35.01 184 ALA A CA 1
ATOM 1191 C C . ALA A 1 180 ? 10.595 0.306 42.888 1.00 35.19 184 ALA A C 1
ATOM 1192 O O . ALA A 1 180 ? 10.113 -0.698 43.430 1.00 35.91 184 ALA A O 1
ATOM 1194 N N . ARG A 1 181 ? 11.797 0.336 42.340 1.00 35.40 185 ARG A N 1
ATOM 1195 C CA . ARG A 1 181 ? 12.645 -0.826 42.343 1.00 37.27 185 ARG A CA 1
ATOM 1196 C C . ARG A 1 181 ? 13.022 -1.299 43.729 1.00 36.66 185 ARG A C 1
ATOM 1197 O O . ARG A 1 181 ? 13.063 -2.499 43.966 1.00 37.21 185 ARG A O 1
ATOM 1205 N N . GLU A 1 182 ? 13.295 -0.358 44.625 1.00 36.66 186 GLU A N 1
ATOM 1206 C CA . GLU A 1 182 ? 13.657 -0.684 46.001 1.00 36.82 186 GLU A CA 1
ATOM 1207 C C . GLU A 1 182 ? 12.485 -1.057 46.906 1.00 35.83 186 GLU A C 1
ATOM 1208 O O . GLU A 1 182 ? 12.646 -1.832 47.856 1.00 34.78 186 GLU A O 1
ATOM 1214 N N . LEU A 1 183 ? 11.318 -0.473 46.650 1.00 35.04 187 LEU A N 1
ATOM 1215 C CA . LEU A 1 183 ? 10.200 -0.632 47.553 1.00 35.51 187 LEU A CA 1
ATOM 1216 C C . LEU A 1 183 ? 9.220 -1.717 47.134 1.00 36.30 187 LEU A C 1
ATOM 1217 O O . LEU A 1 183 ? 8.343 -2.075 47.909 1.00 36.96 187 LEU A O 1
ATOM 1222 N N . GLY A 1 184 ? 9.383 -2.278 45.928 1.00 36.10 188 GLY A N 1
ATOM 1223 C CA . GLY A 1 184 ? 8.443 -3.260 45.455 1.00 36.58 188 GLY A CA 1
ATOM 1224 C C . GLY A 1 184 ? 8.385 -4.479 46.370 1.00 36.87 188 GLY A C 1
ATOM 1225 O O . GLY A 1 184 ? 7.317 -4.999 46.648 1.00 37.04 188 GLY A O 1
ATOM 1226 N N . ARG A 1 185 ? 9.540 -4.919 46.837 1.00 37.25 189 ARG A N 1
ATOM 1227 C CA . ARG A 1 185 ? 9.621 -6.039 47.802 1.00 39.39 189 ARG A CA 1
ATOM 1228 C C . ARG A 1 185 ? 8.877 -5.784 49.107 1.00 39.05 189 ARG A C 1
ATOM 1229 O O . ARG A 1 185 ? 8.549 -6.736 49.825 1.00 39.40 189 ARG A O 1
ATOM 1237 N N . HIS A 1 186 ? 8.592 -4.512 49.411 1.00 38.80 190 HIS A N 1
ATOM 1238 C CA . HIS A 1 186 ? 7.848 -4.131 50.607 1.00 38.92 190 HIS A CA 1
ATOM 1239 C C . HIS A 1 186 ? 6.384 -3.870 50.361 1.00 38.64 190 HIS A C 1
ATOM 1240 O O . HIS A 1 186 ? 5.718 -3.370 51.241 1.00 37.98 190 HIS A O 1
ATOM 1247 N N . GLY A 1 187 ? 5.878 -4.176 49.177 1.00 38.92 191 GLY A N 1
ATOM 1248 C CA . GLY A 1 187 ? 4.476 -3.947 48.891 1.00 39.11 191 GLY A CA 1
ATOM 1249 C C . GLY A 1 187 ? 4.114 -2.486 48.621 1.00 39.17 191 GLY A C 1
ATOM 1250 O O . GLY A 1 187 ? 2.980 -2.091 48.824 1.00 39.22 191 GLY A O 1
ATOM 1251 N N . ILE A 1 188 ? 5.084 -1.688 48.168 1.00 38.69 192 ILE A N 1
ATOM 1252 C CA . ILE A 1 188 ? 4.879 -0.264 47.959 1.00 38.14 192 ILE A CA 1
ATOM 1253 C C . ILE A 1 188 ? 5.218 0.051 46.512 1.00 38.49 192 ILE A C 1
ATOM 1254 O O . ILE A 1 188 ? 6.355 -0.225 46.036 1.00 38.21 192 ILE A O 1
ATOM 1259 N N . ARG A 1 189 ? 4.182 0.533 45.811 1.00 37.95 193 ARG A N 1
ATOM 1260 C CA . ARG A 1 189 ? 4.257 0.985 44.434 1.00 37.77 193 ARG A CA 1
ATOM 1261 C C . ARG A 1 189 ? 4.585 2.458 44.333 1.00 36.80 193 ARG A C 1
ATOM 1262 O O . ARG A 1 189 ? 4.185 3.246 45.178 1.00 38.44 193 ARG A O 1
ATOM 1270 N N . CYS A 1 190 ? 5.340 2.812 43.300 1.00 36.99 194 CYS A N 1
ATOM 1271 C CA A CYS A 1 190 ? 5.793 4.187 43.073 0.50 36.46 194 CYS A CA 1
ATOM 1272 C CA B CYS A 1 190 ? 5.750 4.197 43.088 0.50 37.19 194 CYS A CA 1
ATOM 1273 C C . CYS A 1 190 ? 5.687 4.541 41.604 1.00 35.92 194 CYS A C 1
ATOM 1274 O O . CYS A 1 190 ? 6.317 3.888 40.776 1.00 36.73 194 CYS A O 1
ATOM 1279 N N . ASN A 1 191 ? 4.914 5.572 41.271 1.00 36.29 195 ASN A N 1
ATOM 1280 C CA . ASN A 1 191 ? 4.633 5.906 39.891 1.00 35.92 195 ASN A CA 1
ATOM 1281 C C . ASN A 1 191 ? 4.618 7.402 39.740 1.00 37.13 195 ASN A C 1
ATOM 1282 O O . ASN A 1 191 ? 4.442 8.137 40.722 1.00 35.66 195 ASN A O 1
ATOM 1287 N N . SER A 1 192 ? 4.842 7.851 38.510 1.00 37.22 196 SER A N 1
ATOM 1288 C CA . SER A 1 192 ? 4.894 9.283 38.197 1.00 38.69 196 SER A CA 1
ATOM 1289 C C . SER A 1 192 ? 3.705 9.574 37.272 1.00 38.62 196 SER A C 1
ATOM 1290 O O . SER A 1 192 ? 3.345 8.753 36.453 1.00 37.97 196 SER A O 1
ATOM 1293 N N . VAL A 1 193 ? 3.139 10.771 37.369 1.00 37.94 197 VAL A N 1
ATOM 1294 C CA . VAL A 1 193 ? 2.112 11.218 36.431 1.00 37.50 197 VAL A CA 1
ATOM 1295 C C . VAL A 1 193 ? 2.702 12.441 35.715 1.00 37.83 197 VAL A C 1
ATOM 1296 O O . VAL A 1 193 ? 3.268 13.326 36.357 1.00 36.50 197 VAL A O 1
ATOM 1300 N N . LEU A 1 194 ? 2.527 12.488 34.391 1.00 37.65 198 LEU A N 1
ATOM 1301 C CA . LEU A 1 194 ? 3.108 13.524 33.551 1.00 37.39 198 LEU A CA 1
ATOM 1302 C C . LEU A 1 194 ? 2.016 14.307 32.817 1.00 37.74 198 LEU A C 1
ATOM 1303 O O . LEU A 1 194 ? 1.682 14.003 31.679 1.00 36.99 198 LEU A O 1
ATOM 1308 N N . PRO A 1 195 ? 1.480 15.336 33.463 1.00 37.87 199 PRO A N 1
ATOM 1309 C CA . PRO A 1 195 ? 0.452 16.114 32.815 1.00 37.98 199 PRO A CA 1
ATOM 1310 C C . PRO A 1 195 ? 1.001 17.010 31.730 1.00 37.21 199 PRO A C 1
ATOM 1311 O O . PRO A 1 195 ? 2.174 17.453 31.791 1.00 35.62 199 PRO A O 1
ATOM 1315 N N . GLY A 1 196 ? 0.139 17.338 30.772 1.00 38.02 200 GLY A N 1
ATOM 1316 C CA . GLY A 1 196 ? 0.444 18.398 29.781 1.00 37.54 200 GLY A CA 1
ATOM 1317 C C . GLY A 1 196 ? 0.012 19.805 30.205 1.00 39.01 200 GLY A C 1
ATOM 1318 O O . GLY A 1 196 ? 0.348 20.265 31.294 1.00 40.39 200 GLY A O 1
ATOM 1319 N N . PHE A 1 197 ? -0.698 20.511 29.328 1.00 39.09 201 PHE A N 1
ATOM 1320 C CA . PHE A 1 197 ? -1.175 21.852 29.627 1.00 40.60 201 PHE A CA 1
ATOM 1321 C C . PHE A 1 197 ? -2.490 21.710 30.401 1.00 40.81 201 PHE A C 1
ATOM 1322 O O . PHE A 1 197 ? -3.502 21.355 29.814 1.00 39.87 201 PHE A O 1
ATOM 1325 N N . ILE A 1 198 ? -2.452 21.953 31.712 1.00 41.51 202 ILE A N 1
ATOM 1326 C CA . ILE A 1 198 ? -3.644 21.895 32.558 1.00 42.22 202 ILE A CA 1
ATOM 1327 C C . ILE A 1 198 ? -4.049 23.300 33.015 1.00 43.70 202 ILE A C 1
ATOM 1328 O O . ILE A 1 198 ? -3.226 24.030 33.553 1.00 43.76 202 ILE A O 1
ATOM 1333 N N . ALA A 1 199 ? -5.310 23.675 32.829 1.00 45.18 203 ALA A N 1
ATOM 1334 C CA . ALA A 1 199 ? -5.808 24.955 33.393 1.00 46.97 203 ALA A CA 1
ATOM 1335 C C . ALA A 1 199 ? -5.808 24.898 34.932 1.00 48.28 203 ALA A C 1
ATOM 1336 O O . ALA A 1 199 ? -6.626 24.203 35.529 1.00 48.75 203 ALA A O 1
ATOM 1338 N N . THR A 1 200 ? -4.846 25.579 35.560 1.00 49.98 204 THR A N 1
ATOM 1339 C CA . THR A 1 200 ? -4.765 25.709 37.030 1.00 50.62 204 THR A CA 1
ATOM 1340 C C . THR A 1 200 ? -4.235 27.115 37.325 1.00 51.35 204 THR A C 1
ATOM 1341 O O . THR A 1 200 ? -4.046 27.909 36.384 1.00 51.87 204 THR A O 1
ATOM 1345 N N . PRO A 1 201 ? -4.014 27.460 38.619 1.00 52.16 205 PRO A N 1
ATOM 1346 C CA . PRO A 1 201 ? -3.421 28.786 38.869 1.00 52.78 205 PRO A CA 1
ATOM 1347 C C . PRO A 1 201 ? -1.927 28.896 38.504 1.00 53.30 205 PRO A C 1
ATOM 1348 O O . PRO A 1 201 ? -1.427 30.013 38.316 1.00 52.84 205 PRO A O 1
ATOM 1352 N N . MET A 1 202 ? -1.221 27.763 38.419 1.00 53.55 206 MET A N 1
ATOM 1353 C CA . MET A 1 202 ? 0.195 27.785 38.023 1.00 54.42 206 MET A CA 1
ATOM 1354 C C . MET A 1 202 ? 0.400 28.449 36.651 1.00 53.97 206 MET A C 1
ATOM 1355 O O . MET A 1 202 ? -0.350 28.194 35.704 1.00 54.11 206 MET A O 1
ATOM 1360 N N . LYS A 1 213 ? -3.332 28.866 20.591 1.00 47.55 217 LYS A N 1
ATOM 1361 C CA . LYS A 1 213 ? -2.309 28.244 19.747 1.00 47.48 217 LYS A CA 1
ATOM 1362 C C . LYS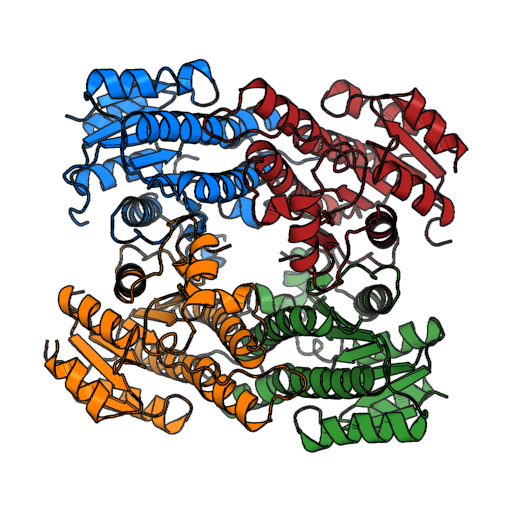 A 1 213 ? -1.817 26.916 20.312 1.00 47.47 217 LYS A C 1
ATOM 1363 O O . LYS A 1 213 ? -1.487 25.998 19.554 1.00 47.66 217 LYS A O 1
ATOM 1365 N N . ILE A 1 214 ? -1.740 26.818 21.638 1.00 46.91 218 ILE A N 1
ATOM 1366 C CA . ILE A 1 214 ? -1.379 25.555 22.276 1.00 46.90 218 ILE A CA 1
ATOM 1367 C C . ILE A 1 214 ? -2.381 24.452 21.913 1.00 46.52 218 ILE A C 1
ATOM 1368 O O . ILE A 1 214 ? -1.978 23.319 21.663 1.00 46.68 218 ILE A O 1
ATOM 1370 N N . THR A 1 215 ? -3.672 24.788 21.847 1.00 45.81 219 THR A N 1
ATOM 1371 C CA . THR A 1 215 ? -4.723 23.776 21.672 1.00 45.51 219 THR A CA 1
ATOM 1372 C C . THR A 1 215 ? -4.766 23.206 20.256 1.00 45.16 219 THR A C 1
ATOM 1373 O O . THR A 1 215 ? -5.264 22.088 20.036 1.00 44.74 219 THR A O 1
ATOM 1377 N N . GLU A 1 216 ? -4.226 23.966 19.307 1.00 44.38 220 GLU A N 1
ATOM 1378 C CA . GLU A 1 216 ? -3.947 23.450 17.973 1.00 44.49 220 GLU A CA 1
ATOM 1379 C C . GLU A 1 216 ? -2.943 22.292 18.031 1.00 44.49 220 GLU A C 1
ATOM 1380 O O . GLU A 1 216 ? -2.955 21.406 17.173 1.00 44.11 220 GLU A O 1
ATOM 1382 N N . MET A 1 217 ? -2.096 22.298 19.062 1.00 44.56 221 MET A N 1
ATOM 1383 C CA . MET A 1 217 ? -1.087 21.260 19.279 1.00 45.04 221 MET A CA 1
ATOM 1384 C C . MET A 1 217 ? -1.627 20.098 20.110 1.00 43.14 221 MET A C 1
ATOM 1385 O O . MET A 1 217 ? -0.879 19.178 20.420 1.00 42.36 221 MET A O 1
ATOM 1390 N N . ILE A 1 218 ? -2.903 20.152 20.488 1.00 41.69 222 ILE A N 1
ATOM 1391 C CA . ILE A 1 218 ? -3.501 19.128 21.335 1.00 40.92 222 ILE A CA 1
ATOM 1392 C C . ILE A 1 218 ? -4.566 18.374 20.532 1.00 40.29 222 ILE A C 1
ATOM 1393 O O . ILE A 1 218 ? -5.629 18.922 20.242 1.00 40.27 222 ILE A O 1
ATOM 1398 N N . PRO A 1 219 ? -4.277 17.115 20.159 1.00 39.64 223 PRO A N 1
ATOM 1399 C CA . PRO A 1 219 ? -5.249 16.304 19.406 1.00 39.54 223 PRO A CA 1
ATOM 1400 C C . PRO A 1 219 ? -6.654 16.218 20.024 1.00 39.71 223 PRO A C 1
ATOM 1401 O O . PRO A 1 219 ? -7.635 16.231 19.273 1.00 39.02 223 PRO A O 1
ATOM 1405 N N . MET A 1 220 ? -6.747 16.143 21.353 1.00 39.71 224 MET A N 1
ATOM 1406 C CA . MET A 1 220 ? -8.050 16.122 22.020 1.00 40.80 224 MET A CA 1
ATOM 1407 C C . MET A 1 220 ? -8.796 17.464 21.837 1.00 40.40 224 MET A C 1
ATOM 1408 O O . MET A 1 220 ? -10.020 17.514 21.982 1.00 40.87 224 MET A O 1
ATOM 1413 N N . GLY A 1 221 ? -8.055 18.535 21.530 1.00 39.72 225 GLY A N 1
ATOM 1414 C CA . GLY A 1 221 ? -8.628 19.814 21.097 1.00 38.90 225 GLY A CA 1
ATOM 1415 C C . GLY A 1 221 ? -8.917 20.833 22.192 1.00 38.65 225 GLY A C 1
ATOM 1416 O O . GLY A 1 221 ? -9.627 21.797 21.954 1.00 38.03 225 GLY A O 1
ATOM 1417 N N . HIS A 1 222 ? -8.388 20.617 23.394 1.00 38.91 226 HIS A N 1
ATOM 1418 C CA . HIS A 1 222 ? -8.637 21.528 24.535 1.00 38.50 226 HIS A CA 1
ATOM 1419 C C . HIS A 1 222 ? -7.592 21.343 25.618 1.00 38.12 226 HIS A C 1
ATOM 1420 O O . HIS A 1 222 ? -6.935 20.319 25.662 1.00 38.32 226 HIS A O 1
ATOM 1427 N N . LEU A 1 223 ? -7.469 22.333 26.500 1.00 37.71 227 LEU A N 1
ATOM 1428 C CA . LEU A 1 223 ? -6.623 22.242 27.685 1.00 37.95 227 LEU A CA 1
ATOM 1429 C C . LEU A 1 223 ? -7.212 21.217 28.654 1.00 37.91 227 LEU A C 1
ATOM 1430 O O . LEU A 1 223 ? -8.417 20.998 28.656 1.00 38.48 227 LEU A O 1
ATOM 1435 N N . GLY A 1 224 ? -6.356 20.576 29.445 1.00 37.50 228 GLY A N 1
ATOM 1436 C CA . GLY A 1 224 ? -6.800 19.676 30.512 1.00 38.18 228 GLY A CA 1
ATOM 1437 C C . GLY A 1 224 ? -7.355 20.414 31.721 1.00 38.35 228 GLY A C 1
ATOM 1438 O O . GLY A 1 224 ? -7.100 21.608 31.916 1.00 38.50 228 GLY A O 1
ATOM 1439 N N . ASP A 1 225 ? -8.170 19.707 32.488 1.00 39.16 229 ASP A N 1
ATOM 1440 C CA . ASP A 1 225 ? -8.719 20.211 33.747 1.00 39.49 229 ASP A CA 1
ATOM 1441 C C . ASP A 1 225 ? -7.904 19.471 34.815 1.00 38.22 229 ASP A C 1
ATOM 1442 O O . ASP A 1 225 ? -7.470 18.347 34.577 1.00 37.98 229 ASP A O 1
ATOM 1447 N N . PRO A 1 226 ? -7.741 20.063 36.011 1.00 37.11 230 PRO A N 1
ATOM 1448 C CA . PRO A 1 226 ? -7.110 19.375 37.154 1.00 36.29 230 PRO A CA 1
ATOM 1449 C C . PRO A 1 226 ? -7.771 18.037 37.474 1.00 36.03 230 PRO A C 1
ATOM 1450 O O . PRO A 1 226 ? -7.115 17.117 37.932 1.00 35.07 230 PRO A O 1
ATOM 1454 N N . GLU A 1 227 ? -9.073 17.944 37.230 1.00 35.92 231 GLU A N 1
ATOM 1455 C CA . GLU A 1 227 ? -9.811 16.702 37.456 1.00 36.05 231 GLU A CA 1
ATOM 1456 C C . GLU A 1 227 ? -9.380 15.578 36.498 1.00 36.52 231 GLU A C 1
ATOM 1457 O O . GLU A 1 227 ? -9.491 14.373 36.821 1.00 35.67 231 GLU A O 1
ATOM 1463 N N . ASP A 1 228 ? -8.882 15.958 35.322 1.00 36.65 232 ASP A N 1
ATOM 1464 C CA . ASP A 1 228 ? -8.266 14.995 34.390 1.00 37.57 232 ASP A CA 1
ATOM 1465 C C . ASP A 1 228 ? -7.021 14.301 34.956 1.00 37.98 232 ASP A C 1
ATOM 1466 O O . ASP A 1 228 ? -6.791 13.091 34.742 1.00 38.65 232 ASP A O 1
ATOM 1471 N N . VAL A 1 229 ? -6.220 15.057 35.693 1.00 37.75 233 VAL A N 1
ATOM 1472 C CA . VAL A 1 229 ? -5.068 14.491 36.379 1.00 37.08 233 VAL A CA 1
ATOM 1473 C C . VAL A 1 229 ? -5.505 13.653 37.586 1.00 36.38 233 VAL A C 1
ATOM 1474 O O . VAL A 1 229 ? -5.012 12.574 37.773 1.00 37.27 233 VAL A O 1
ATOM 1478 N N . ALA A 1 230 ? -6.424 14.166 38.384 1.00 35.95 234 ALA A N 1
ATOM 1479 C CA . ALA A 1 230 ? -6.949 13.453 39.557 1.00 36.30 234 ALA A CA 1
ATOM 1480 C C . ALA A 1 230 ? -7.565 12.100 39.203 1.00 36.35 234 ALA A C 1
ATOM 1481 O O . ALA A 1 230 ? -7.443 11.200 39.980 1.00 36.85 234 ALA A O 1
ATOM 1483 N N . ASP A 1 231 ? -8.245 11.976 38.054 1.00 38.04 235 ASP A N 1
ATOM 1484 C CA . ASP A 1 231 ? -8.773 10.687 37.571 1.00 39.08 235 ASP A CA 1
ATOM 1485 C C . ASP A 1 231 ? -7.662 9.644 37.434 1.00 38.55 235 ASP A C 1
ATOM 1486 O O . ASP A 1 231 ? -7.833 8.473 37.819 1.00 41.14 235 ASP A O 1
ATOM 1491 N N . VAL A 1 232 ? -6.519 10.039 36.885 1.00 38.15 236 VAL A N 1
ATOM 1492 C CA . VAL A 1 232 ? -5.344 9.150 36.741 1.00 38.50 236 VAL A CA 1
ATOM 1493 C C . VAL A 1 232 ? -4.701 8.810 38.071 1.00 38.35 236 VAL A C 1
ATOM 1494 O O . VAL A 1 232 ? -4.324 7.683 38.305 1.00 37.90 236 VAL A O 1
ATOM 1498 N N . VAL A 1 233 ? -4.611 9.797 38.963 1.00 37.87 237 VAL A N 1
ATOM 1499 C CA . VAL A 1 233 ? -4.036 9.586 40.291 1.00 37.05 237 VAL A CA 1
ATOM 1500 C C . VAL A 1 233 ? -4.935 8.605 41.061 1.00 36.88 237 VAL A C 1
ATOM 1501 O O . VAL A 1 233 ? -4.444 7.719 41.776 1.00 36.99 237 VAL A O 1
ATOM 1505 N N . ALA A 1 234 ? -6.247 8.743 40.910 1.00 35.79 238 ALA A N 1
ATOM 1506 C CA . ALA A 1 234 ? -7.161 7.801 41.558 1.00 35.45 238 ALA A CA 1
ATOM 1507 C C . ALA A 1 234 ? -6.959 6.360 41.079 1.00 35.71 238 ALA A C 1
ATOM 1508 O O . ALA A 1 234 ? -6.983 5.439 41.904 1.00 36.54 238 ALA A O 1
ATOM 1510 N N . PHE A 1 235 ? -6.738 6.166 39.785 1.00 36.36 239 PHE A N 1
ATOM 1511 C CA . PHE A 1 235 ? -6.447 4.850 39.225 1.00 37.60 239 PHE A CA 1
ATOM 1512 C C . PHE A 1 235 ? -5.165 4.260 39.845 1.00 37.62 239 PHE A C 1
ATOM 1513 O O . PHE A 1 235 ? -5.136 3.107 40.290 1.00 37.53 239 PHE A O 1
ATOM 1521 N N . LEU A 1 236 ? -4.118 5.071 39.869 1.00 36.47 240 LEU A N 1
ATOM 1522 C CA . LEU A 1 236 ? -2.811 4.643 40.425 1.00 36.31 240 LEU A CA 1
ATOM 1523 C C . LEU A 1 236 ? -2.829 4.417 41.950 1.00 36.15 240 LEU A C 1
ATOM 1524 O O . LEU A 1 236 ? -2.037 3.636 42.475 1.00 37.46 240 LEU A O 1
ATOM 1529 N N . ALA A 1 237 ? -3.708 5.103 42.654 1.00 36.30 241 ALA A N 1
ATOM 1530 C CA . ALA A 1 237 ? -3.862 4.898 44.100 1.00 36.95 241 ALA A CA 1
ATOM 1531 C C . ALA A 1 237 ? -4.643 3.629 44.411 1.00 37.28 241 ALA A C 1
ATOM 1532 O O . ALA A 1 237 ? -4.524 3.084 45.492 1.00 38.82 241 ALA A O 1
ATOM 1534 N N . SER A 1 238 ? -5.440 3.158 43.455 1.00 37.11 242 SER A N 1
ATOM 1535 C CA . SER A 1 238 ? -6.351 2.057 43.661 1.00 37.53 242 SER A CA 1
ATOM 1536 C C . SER A 1 238 ? -5.723 0.694 43.314 1.00 38.13 242 SER A C 1
ATOM 1537 O O . SER A 1 238 ? -4.706 0.598 42.636 1.00 37.46 242 SER A O 1
ATOM 1540 N N . GLU A 1 239 ? -6.359 -0.369 43.784 1.00 38.00 243 GLU A N 1
ATOM 1541 C CA . GLU A 1 239 ? -5.976 -1.742 43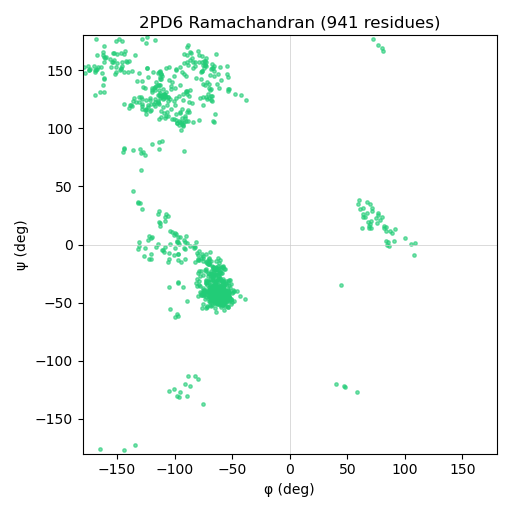.400 1.00 38.81 243 GLU A CA 1
ATOM 1542 C C . GLU A 1 239 ? -6.108 -2.090 41.933 1.00 39.14 243 GLU A C 1
ATOM 1543 O O . GLU A 1 239 ? -5.607 -3.133 41.487 1.00 38.98 243 GLU A O 1
ATOM 1549 N N . ASP A 1 240 ? -6.762 -1.244 41.152 1.00 39.78 244 ASP A N 1
ATOM 1550 C CA . ASP A 1 240 ? -6.860 -1.505 39.722 1.00 40.69 244 ASP A CA 1
ATOM 1551 C C . ASP A 1 240 ? -5.519 -1.327 39.003 1.00 40.28 244 ASP A C 1
ATOM 1552 O O . ASP A 1 240 ? -5.394 -1.765 37.837 1.00 38.88 244 ASP A O 1
ATOM 1557 N N . SER A 1 241 ? -4.547 -0.720 39.695 1.00 38.29 245 SER A N 1
ATOM 1558 C CA . SER A 1 241 ? -3.173 -0.601 39.178 1.00 37.90 245 SER A CA 1
ATOM 1559 C C . SER A 1 241 ? -2.177 -1.411 40.003 1.00 38.11 245 SER A C 1
ATOM 1560 O O . SER A 1 241 ? -0.988 -1.100 40.075 1.00 38.70 245 SER A O 1
ATOM 1563 N N . GLY A 1 242 ? -2.633 -2.490 40.611 1.00 36.86 246 GLY A N 1
ATOM 1564 C CA . GLY A 1 242 ? -1.797 -3.160 41.568 1.00 37.91 246 GLY A CA 1
ATOM 1565 C C . GLY A 1 242 ? -0.568 -3.857 41.012 1.00 38.20 246 GLY A C 1
ATOM 1566 O O . GLY A 1 242 ? 0.289 -4.253 41.787 1.00 38.73 246 GLY A O 1
ATOM 1567 N N . TYR A 1 243 ? -0.487 -4.053 39.700 1.00 37.07 247 TYR A N 1
ATOM 1568 C CA . TYR A 1 243 ? 0.755 -4.535 39.068 1.00 37.41 247 TYR A CA 1
ATOM 1569 C C . TYR A 1 243 ? 1.450 -3.427 38.253 1.00 37.25 247 TYR A C 1
ATOM 1570 O O . TYR A 1 243 ? 2.243 -3.727 37.355 1.00 38.81 247 TYR A O 1
ATOM 1579 N N . ILE A 1 244 ? 1.139 -2.170 38.540 1.00 36.66 248 ILE A N 1
ATOM 1580 C CA . ILE A 1 244 ? 1.812 -1.043 37.890 1.00 36.54 248 ILE A CA 1
ATOM 1581 C C . ILE A 1 244 ? 2.773 -0.357 38.865 1.00 36.30 248 ILE A C 1
ATOM 1582 O O . ILE A 1 244 ? 2.348 0.230 39.882 1.00 36.93 248 ILE A O 1
ATOM 1587 N N . THR A 1 245 ? 4.078 -0.423 38.590 1.00 36.18 249 THR A N 1
ATOM 1588 C CA . THR A 1 245 ? 5.003 0.349 39.421 1.00 37.23 249 THR A CA 1
ATOM 1589 C C . THR A 1 245 ? 6.243 0.745 38.625 1.00 37.41 249 THR A C 1
ATOM 1590 O O . THR A 1 245 ? 6.637 0.074 37.672 1.00 36.18 249 THR A O 1
ATOM 1594 N N . GLY A 1 246 ? 6.840 1.854 39.041 1.00 37.95 250 GLY A N 1
ATOM 1595 C CA . GLY A 1 246 ? 8.036 2.375 38.412 1.00 39.40 250 GLY A CA 1
ATOM 1596 C C . GLY A 1 246 ? 7.816 2.948 37.017 1.00 39.96 250 GLY A C 1
ATOM 1597 O O . GLY A 1 246 ? 8.759 3.093 36.250 1.00 40.71 250 GLY A O 1
ATOM 1598 N N . THR A 1 247 ? 6.593 3.289 36.683 1.00 40.99 251 THR A N 1
ATOM 1599 C CA . THR A 1 247 ? 6.324 3.870 35.365 1.00 41.82 251 THR A CA 1
ATOM 1600 C C . THR A 1 247 ? 5.797 5.284 35.435 1.00 41.87 251 THR A C 1
ATOM 1601 O O . THR A 1 247 ? 5.585 5.856 36.525 1.00 39.44 251 THR A O 1
ATOM 1605 N N . SER A 1 248 ? 5.629 5.869 34.250 1.00 41.73 252 SER A N 1
ATOM 1606 C CA . SER A 1 248 ? 5.081 7.223 34.129 1.00 42.97 252 SER A CA 1
ATOM 1607 C C . SER A 1 248 ? 3.885 7.213 33.179 1.00 42.60 252 SER A C 1
ATOM 1608 O O . SER A 1 248 ? 3.918 6.555 32.124 1.00 42.36 252 SER A O 1
ATOM 1611 N N . VAL A 1 249 ? 2.814 7.877 33.577 1.00 41.23 253 VAL A N 1
ATOM 1612 C CA . VAL A 1 249 ? 1.602 7.914 32.778 1.00 40.31 253 VAL A CA 1
ATOM 1613 C C . VAL A 1 249 ? 1.392 9.326 32.301 1.00 39.99 253 VAL A C 1
ATOM 1614 O O . VAL A 1 249 ? 1.297 10.271 33.110 1.00 38.13 253 VAL A O 1
ATOM 1618 N N . GLU A 1 250 ? 1.351 9.486 30.988 1.00 39.18 254 GLU A N 1
ATOM 1619 C CA . GLU A 1 250 ? 1.185 10.804 30.425 1.00 39.58 254 GLU A CA 1
ATOM 1620 C C . GLU A 1 250 ? -0.300 11.178 30.308 1.00 39.76 254 GLU A C 1
ATOM 1621 O O . GLU A 1 250 ? -1.117 10.392 29.836 1.00 39.62 254 GLU A O 1
ATOM 1624 N N . VAL A 1 251 ? -0.621 12.384 30.742 1.00 38.97 255 VAL A N 1
ATOM 1625 C CA . VAL A 1 251 ? -1.977 12.912 30.711 1.00 39.00 255 VAL A CA 1
ATOM 1626 C C . VAL A 1 251 ? -1.941 14.274 30.051 1.00 38.68 255 VAL A C 1
ATOM 1627 O O . VAL A 1 251 ? -2.022 15.292 30.724 1.00 38.61 255 VAL A O 1
ATOM 1631 N N . THR A 1 252 ? -1.860 14.283 28.721 1.00 37.18 256 THR A N 1
ATOM 1632 C CA . THR A 1 252 ? -1.543 15.484 27.992 1.00 37.14 256 THR A CA 1
ATOM 1633 C C . THR A 1 252 ? -2.495 15.754 26.851 1.00 36.87 256 THR A C 1
ATOM 1634 O O . THR A 1 252 ? -2.264 16.698 26.103 1.00 36.00 256 THR A O 1
ATOM 1638 N N . GLY A 1 253 ? -3.528 14.918 26.664 1.00 35.43 257 GLY A N 1
ATOM 1639 C CA . GLY A 1 253 ? -4.444 15.123 25.534 1.00 36.28 257 GLY A CA 1
ATOM 1640 C C . GLY A 1 253 ? -3.800 14.814 24.190 1.00 35.76 257 GLY A C 1
ATOM 1641 O O . GLY A 1 253 ? -4.340 15.165 23.120 1.00 33.95 257 GLY A O 1
ATOM 1642 N N . GLY A 1 254 ? -2.650 14.136 24.262 1.00 35.89 258 GLY A N 1
ATOM 1643 C CA . GLY A 1 254 ? -1.840 13.812 23.102 1.00 36.92 258 GLY A CA 1
ATOM 1644 C C . GLY A 1 254 ? -0.914 14.940 22.621 1.00 37.61 258 GLY A C 1
ATOM 1645 O O . GLY A 1 254 ? -0.409 14.879 21.509 1.00 36.77 258 GLY A O 1
ATOM 1646 N N . LEU A 1 255 ? -0.696 15.950 23.471 1.00 38.37 259 LEU A N 1
ATOM 1647 C CA . LEU A 1 255 ? 0.213 17.073 23.212 1.00 39.63 259 LEU A CA 1
ATOM 1648 C C . LEU A 1 255 ? 1.570 16.610 22.680 1.00 40.46 259 LEU A C 1
ATOM 1649 O O . LEU A 1 255 ? 2.212 15.789 23.342 1.00 42.55 259 LEU A O 1
ATOM 1654 N N . LEU B 1 5 ? -19.297 1.624 31.944 1.00 52.27 9 LEU B N 1
ATOM 1655 C CA . LEU B 1 5 ? -19.409 1.222 30.504 1.00 52.22 9 LEU B CA 1
ATOM 1656 C C . LEU B 1 5 ? -20.762 0.598 30.155 1.00 51.92 9 LEU B C 1
ATOM 1657 O O . LEU B 1 5 ? -20.878 -0.157 29.181 1.00 51.10 9 LEU B O 1
ATOM 1662 N N . ARG B 1 6 ? -21.784 0.933 30.937 1.00 51.68 10 ARG B N 1
ATOM 1663 C CA . ARG B 1 6 ? -23.123 0.375 30.771 1.00 51.85 10 ARG B CA 1
ATOM 1664 C C . ARG B 1 6 ? -23.565 0.509 29.328 1.00 51.80 10 ARG B C 1
ATOM 1665 O O . ARG B 1 6 ? -24.052 -0.443 28.701 1.00 52.05 10 ARG B O 1
ATOM 1668 N N . SER B 1 7 ? -23.360 1.700 28.792 1.00 51.32 11 SER B N 1
ATOM 1669 C CA . SER B 1 7 ? -23.796 1.999 27.438 1.00 51.16 11 SER B CA 1
ATOM 1670 C C . SER B 1 7 ? -23.026 1.204 26.360 1.00 49.71 11 SER B C 1
ATOM 1671 O O . SER B 1 7 ? -23.604 0.847 25.336 1.00 50.71 11 SER B O 1
ATOM 1674 N N . ALA B 1 8 ? -21.760 0.872 26.629 1.00 47.27 12 ALA B N 1
ATOM 1675 C CA . ALA B 1 8 ? -20.777 0.591 25.581 1.00 45.00 12 ALA B CA 1
ATOM 1676 C C . ALA B 1 8 ? -20.866 -0.778 24.872 1.00 43.22 12 ALA B C 1
ATOM 1677 O O . ALA B 1 8 ? -21.293 -1.783 25.449 1.00 42.82 12 ALA B O 1
ATOM 1679 N N . LEU B 1 9 ? -20.459 -0.776 23.601 1.00 40.71 13 LEU B N 1
ATOM 1680 C CA . LEU B 1 9 ? -20.222 -1.988 22.821 1.00 38.76 13 LEU B CA 1
ATOM 1681 C C . LEU B 1 9 ? -18.726 -2.078 22.620 1.00 37.38 13 LEU B C 1
ATOM 1682 O O . LEU B 1 9 ? -18.142 -1.161 22.040 1.00 37.13 13 LEU B O 1
ATOM 1687 N N . ALA B 1 10 ? -18.124 -3.156 23.137 1.00 35.92 14 ALA B N 1
ATOM 1688 C CA . ALA B 1 10 ? -16.690 -3.419 23.037 1.00 35.97 14 ALA B CA 1
ATOM 1689 C C . ALA B 1 10 ? -16.379 -4.576 22.095 1.00 36.26 14 ALA B C 1
ATOM 1690 O O . ALA B 1 10 ? -16.912 -5.675 22.275 1.00 37.02 14 ALA B O 1
ATOM 1692 N N . LEU B 1 11 ? -15.515 -4.341 21.120 1.00 36.01 15 LEU B N 1
ATOM 1693 C CA . LEU B 1 11 ? -14.986 -5.413 20.271 1.00 35.97 15 LEU B CA 1
ATOM 1694 C C . LEU B 1 11 ? -13.598 -5.798 20.774 1.00 35.80 15 LEU B C 1
ATOM 1695 O O . LEU B 1 11 ? -12.730 -4.935 20.829 1.00 36.84 15 LEU B O 1
ATOM 1700 N N . VAL B 1 12 ? -13.408 -7.062 21.164 1.00 34.93 16 VAL B N 1
ATOM 1701 C CA . VAL B 1 12 ? -12.126 -7.584 21.630 1.00 35.05 16 VAL B CA 1
ATOM 1702 C C . VAL B 1 12 ? -11.659 -8.685 20.659 1.00 35.75 16 VAL B C 1
ATOM 1703 O O . VAL B 1 12 ? -12.345 -9.672 20.476 1.00 36.33 16 VAL B O 1
ATOM 1707 N N . THR B 1 13 ? -10.507 -8.486 20.024 1.00 36.32 17 THR B N 1
ATOM 1708 C CA . THR B 1 13 ? -9.850 -9.535 19.243 1.00 36.96 17 THR B CA 1
ATOM 1709 C C . THR B 1 13 ? -8.931 -10.311 20.161 1.00 37.24 17 THR B C 1
ATOM 1710 O O . THR B 1 13 ? -8.541 -9.831 21.218 1.00 36.43 17 THR B O 1
ATOM 1714 N N . GLY B 1 14 ? -8.630 -11.540 19.779 1.00 37.15 18 GLY B N 1
ATOM 1715 C CA . GLY B 1 14 ? -7.928 -12.462 20.675 1.00 37.40 18 GLY B CA 1
ATOM 1716 C C . GLY B 1 14 ? -8.725 -12.808 21.914 1.00 37.20 18 GLY B C 1
ATOM 1717 O O . GLY B 1 14 ? -8.156 -13.193 22.951 1.00 37.65 18 GLY B O 1
ATOM 1718 N N . ALA B 1 15 ? -10.052 -12.717 21.797 1.00 36.88 19 ALA B N 1
ATOM 1719 C CA . ALA B 1 15 ? -10.951 -12.810 22.950 1.00 36.56 19 ALA B CA 1
ATOM 1720 C C . ALA B 1 15 ? -11.144 -14.245 23.421 1.00 36.11 19 ALA B C 1
ATOM 1721 O O . ALA B 1 15 ? -11.675 -14.479 24.496 1.00 36.43 19 ALA B O 1
ATOM 1723 N N . GLY B 1 16 ? -10.697 -15.198 22.623 1.00 36.54 20 GLY B N 1
ATOM 1724 C CA . GLY B 1 16 ? -10.814 -16.599 22.961 1.00 36.23 20 GLY B CA 1
ATOM 1725 C C . GLY B 1 16 ? -9.832 -17.109 23.996 1.00 36.60 20 GLY B C 1
ATOM 1726 O O . GLY B 1 16 ? -9.954 -18.253 24.455 1.00 37.80 20 GLY B O 1
ATOM 1727 N N . SER B 1 17 ? -8.851 -16.307 24.381 1.00 36.75 21 SER B N 1
ATOM 1728 C CA . SER B 1 17 ? -7.877 -16.797 25.350 1.00 37.14 21 SER B CA 1
ATOM 1729 C C . SER B 1 17 ? -7.247 -15.685 26.136 1.00 36.39 21 SER B C 1
ATOM 1730 O O . SER B 1 17 ? -7.208 -14.535 25.680 1.00 36.12 21 SER B O 1
ATOM 1733 N N . GLY B 1 18 ? -6.738 -16.046 27.310 1.00 35.56 22 GLY B N 1
ATOM 1734 C CA . GLY B 1 18 ? -5.710 -15.277 27.977 1.00 35.45 22 GLY B CA 1
ATOM 1735 C C . GLY B 1 18 ? -6.123 -13.856 28.263 1.00 35.24 22 GLY B C 1
ATOM 1736 O O . GLY B 1 18 ? -7.191 -13.628 28.829 1.00 35.33 22 GLY B O 1
ATOM 1737 N N . ILE B 1 19 ? -5.302 -12.890 27.841 1.00 34.95 23 ILE B N 1
ATOM 1738 C CA . ILE B 1 19 ? -5.595 -11.465 28.134 1.00 34.50 23 ILE B CA 1
ATOM 1739 C C . ILE B 1 19 ? -6.902 -11.043 27.457 1.00 34.50 23 ILE B C 1
ATOM 1740 O O . ILE B 1 19 ? -7.721 -10.375 28.061 1.00 33.63 23 ILE B O 1
ATOM 1745 N N . GLY B 1 20 ? -7.126 -11.468 26.205 1.00 34.29 24 GLY B N 1
ATOM 1746 C CA . GLY B 1 20 ? -8.381 -11.119 25.522 1.00 33.27 24 GLY B CA 1
ATOM 1747 C C . GLY B 1 20 ? -9.624 -11.633 26.236 1.00 33.53 24 GLY B C 1
ATOM 1748 O O . GLY B 1 20 ? -10.650 -10.961 26.274 1.00 33.61 24 GLY B O 1
ATOM 1749 N N . ARG B 1 21 ? -9.558 -12.842 26.787 1.00 33.16 25 ARG B N 1
ATOM 1750 C CA . ARG B 1 21 ? -10.665 -13.368 27.558 1.00 32.84 25 ARG B CA 1
ATOM 1751 C C . ARG B 1 21 ? -10.856 -12.583 28.862 1.00 32.53 25 ARG B C 1
ATOM 1752 O O . ARG B 1 21 ? -11.996 -12.208 29.208 1.00 32.13 25 ARG B O 1
ATOM 1760 N N . ALA B 1 22 ? -9.750 -12.292 29.550 1.00 32.10 26 ALA B N 1
ATOM 1761 C CA . ALA B 1 22 ? -9.803 -11.452 30.779 1.00 32.12 26 ALA B CA 1
ATOM 1762 C C . ALA B 1 22 ? -10.399 -10.068 30.548 1.00 31.62 26 ALA B C 1
ATOM 1763 O O . ALA B 1 22 ? -11.198 -9.564 31.348 1.00 30.67 26 ALA B O 1
ATOM 1765 N N . VAL B 1 23 ? -10.021 -9.448 29.443 1.00 32.66 27 VAL B N 1
ATOM 1766 C CA . VAL B 1 23 ? -10.537 -8.132 29.093 1.00 32.77 27 VAL B CA 1
ATOM 1767 C C . VAL B 1 23 ? -12.050 -8.232 28.861 1.00 32.99 27 VAL B C 1
ATOM 1768 O O . VAL B 1 23 ? -12.806 -7.397 29.352 1.00 34.72 27 VAL B O 1
ATOM 1772 N N . SER B 1 24 ? -12.492 -9.259 28.134 1.00 33.56 28 SER B N 1
ATOM 1773 C CA . SER B 1 24 ? -13.933 -9.486 27.876 1.00 32.79 28 SER B CA 1
ATOM 1774 C C . SER B 1 24 ? -14.718 -9.626 29.164 1.00 32.79 28 SER B C 1
ATOM 1775 O O . SER B 1 24 ? -15.798 -9.041 29.323 1.00 32.69 28 SER B O 1
ATOM 1778 N N . VAL B 1 25 ? -14.179 -10.408 30.104 1.00 32.36 29 VAL B N 1
ATOM 1779 C CA . VAL B 1 25 ? -14.823 -10.583 31.376 1.00 32.20 29 VAL B CA 1
ATOM 1780 C C . VAL B 1 25 ? -14.913 -9.271 32.133 1.00 32.52 29 VAL B C 1
ATOM 1781 O O . VAL B 1 25 ? -15.926 -8.987 32.775 1.00 31.72 29 VAL B O 1
ATOM 1785 N N . ARG B 1 26 ? -13.834 -8.503 32.085 1.00 33.05 30 ARG B N 1
ATOM 1786 C CA . ARG B 1 26 ? -13.720 -7.252 32.860 1.00 33.75 30 ARG B CA 1
ATOM 1787 C C . ARG B 1 26 ? -14.694 -6.226 32.277 1.00 33.64 30 ARG B C 1
ATOM 1788 O O . ARG B 1 26 ? -15.492 -5.627 32.988 1.00 34.51 30 ARG B O 1
ATOM 1796 N N . LEU B 1 27 ? -14.659 -6.051 30.973 1.00 33.90 31 LEU B N 1
ATOM 1797 C CA . LEU B 1 27 ? -15.557 -5.101 30.323 1.00 34.21 31 LEU B CA 1
ATOM 1798 C C . LEU B 1 27 ? -17.027 -5.454 30.561 1.00 34.58 31 LEU B C 1
ATOM 1799 O O . LEU B 1 27 ? -17.828 -4.594 30.955 1.00 33.87 31 LEU B O 1
ATOM 1804 N N . ALA B 1 28 ? -17.361 -6.729 30.415 1.00 35.73 32 ALA B N 1
ATOM 1805 C CA . ALA B 1 28 ? -18.732 -7.205 30.745 1.00 36.28 32 ALA B CA 1
ATOM 1806 C C . ALA B 1 28 ? -19.137 -6.873 32.176 1.00 36.86 32 ALA B C 1
ATOM 1807 O O . ALA B 1 28 ? -20.252 -6.396 32.427 1.00 37.44 32 ALA B O 1
ATOM 1809 N N . GLY B 1 29 ? -18.231 -7.106 33.122 1.00 37.77 33 GLY B N 1
ATOM 1810 C CA . GLY B 1 29 ? -18.467 -6.780 34.529 1.00 37.87 33 GLY B CA 1
ATOM 1811 C C . GLY B 1 29 ? -18.741 -5.301 34.777 1.00 38.52 33 GLY B C 1
ATOM 1812 O O . GLY B 1 29 ? -19.401 -4.948 35.739 1.00 38.88 33 GLY B O 1
ATOM 1813 N N . GLU B 1 30 ? -18.261 -4.437 33.891 1.00 38.98 34 GLU B N 1
ATOM 1814 C CA . GLU B 1 30 ? -18.524 -3.003 33.977 1.00 39.49 34 GLU B CA 1
ATOM 1815 C C . GLU B 1 30 ? -19.784 -2.549 33.191 1.00 39.98 34 GLU B C 1
ATOM 1816 O O . GLU B 1 30 ? -20.104 -1.340 33.121 1.00 40.09 34 GLU B O 1
ATOM 1819 N N . GLY B 1 31 ? -20.482 -3.513 32.592 1.00 39.57 35 GLY B N 1
ATOM 1820 C CA . GLY B 1 31 ? -21.737 -3.256 31.906 1.00 39.55 35 GLY B CA 1
ATOM 1821 C C . GLY B 1 31 ? -21.663 -3.145 30.399 1.00 39.56 35 GLY B C 1
ATOM 1822 O O . GLY B 1 31 ? -22.670 -2.831 29.776 1.00 39.54 35 GLY B O 1
ATOM 1823 N N . ALA B 1 32 ? -20.493 -3.396 29.798 1.00 38.98 36 ALA B N 1
ATOM 1824 C CA . ALA B 1 32 ? -20.382 -3.378 28.354 1.00 38.55 36 ALA B CA 1
ATOM 1825 C C . ALA B 1 32 ? -20.997 -4.622 27.761 1.00 37.70 36 ALA B C 1
ATOM 1826 O O . ALA B 1 32 ? -21.061 -5.648 28.404 1.00 37.21 36 ALA B O 1
ATOM 1828 N N . THR B 1 33 ? -21.427 -4.510 26.516 1.00 37.73 37 THR B N 1
ATOM 1829 C CA . THR B 1 33 ? -21.753 -5.661 25.703 1.00 37.02 37 THR B CA 1
ATOM 1830 C C . THR B 1 33 ? -20.495 -5.945 24.903 1.00 37.07 37 THR B C 1
ATOM 1831 O O . THR B 1 33 ? -19.873 -5.018 24.409 1.00 37.51 37 THR B O 1
ATOM 1835 N N . VAL B 1 34 ? -20.132 -7.219 24.784 1.00 37.26 38 VAL B N 1
ATOM 1836 C CA . VAL B 1 34 ? -18.863 -7.627 24.178 1.00 37.24 38 VAL B CA 1
ATOM 1837 C C . VAL B 1 34 ? -19.064 -8.398 22.881 1.00 37.13 38 VAL B C 1
ATOM 1838 O O . VAL B 1 34 ? -19.742 -9.440 22.855 1.00 36.59 38 VAL B O 1
ATOM 1842 N N . ALA B 1 35 ? -18.475 -7.872 21.807 1.00 37.15 39 ALA B N 1
ATOM 1843 C CA . ALA B 1 35 ? -18.207 -8.635 20.596 1.00 37.19 39 ALA B CA 1
ATOM 1844 C C . ALA B 1 35 ? -16.848 -9.312 20.722 1.00 37.17 39 ALA B C 1
ATOM 1845 O O . ALA B 1 35 ? -15.803 -8.668 20.607 1.00 36.22 39 ALA B O 1
ATOM 1847 N N . ALA B 1 36 ? -16.880 -10.622 20.925 1.00 37.62 40 ALA B N 1
ATOM 1848 C CA . ALA B 1 36 ? -15.684 -11.409 21.201 1.00 38.15 40 ALA B CA 1
ATOM 1849 C C . ALA B 1 36 ? -15.239 -12.059 19.924 1.00 38.72 40 ALA B C 1
ATOM 1850 O O . ALA B 1 36 ? -15.916 -12.954 19.405 1.00 37.48 40 ALA B O 1
ATOM 1852 N N . CYS B 1 37 ? -14.086 -11.628 19.431 1.00 40.26 41 CYS B N 1
ATOM 1853 C CA . CYS B 1 37 ? -13.582 -12.091 18.146 1.00 39.80 41 CYS B CA 1
ATOM 1854 C C . CYS B 1 37 ? -12.307 -12.916 18.329 1.00 39.18 41 CYS B C 1
ATOM 1855 O O . CYS B 1 37 ? -11.426 -12.553 19.111 1.00 38.64 41 CYS B O 1
ATOM 1858 N N . ASP B 1 38 ? -12.208 -14.029 17.604 1.00 38.29 42 ASP B N 1
ATOM 1859 C CA . ASP B 1 38 ? -11.005 -14.866 17.640 1.00 37.80 42 ASP B CA 1
ATOM 1860 C C . ASP B 1 38 ? -10.853 -15.641 16.323 1.00 37.70 42 ASP B C 1
ATOM 1861 O O . ASP B 1 38 ? -11.821 -15.828 15.594 1.00 36.79 42 ASP B O 1
ATOM 1866 N N . LEU B 1 39 ? -9.625 -16.048 16.020 1.00 37.89 43 LEU B N 1
ATOM 1867 C CA . LEU B 1 39 ? -9.337 -16.915 14.891 1.00 38.39 43 LEU B CA 1
ATOM 1868 C C . LEU B 1 39 ? -10.052 -18.251 15.102 1.00 38.61 43 LEU B C 1
ATOM 1869 O O . LEU B 1 39 ? -10.556 -18.859 14.149 1.00 39.00 43 LEU B O 1
ATOM 1874 N N . ASP B 1 40 ? -10.101 -18.688 16.361 1.00 38.68 44 ASP B N 1
ATOM 1875 C CA . ASP B 1 40 ? -10.818 -19.916 16.776 1.00 39.21 44 ASP B CA 1
ATOM 1876 C C . ASP B 1 40 ? -12.262 -19.608 17.169 1.00 39.04 44 ASP B C 1
ATOM 1877 O O . ASP B 1 40 ? -12.514 -19.014 18.225 1.00 38.73 44 ASP B O 1
ATOM 1882 N N . ARG B 1 41 ? -13.212 -20.024 16.338 1.00 39.05 45 ARG B N 1
ATOM 1883 C CA . ARG B 1 41 ? -14.633 -19.724 16.587 1.00 40.22 45 ARG B CA 1
ATOM 1884 C C . ARG B 1 41 ? -15.132 -20.314 17.923 1.00 38.70 45 ARG B C 1
ATOM 1885 O O . ARG B 1 41 ? -15.836 -19.641 18.695 1.00 38.60 45 ARG B O 1
ATOM 1893 N N . ALA B 1 42 ? -14.739 -21.561 18.182 1.00 37.63 46 ALA B N 1
ATOM 1894 C CA . ALA B 1 42 ? -15.104 -22.292 19.398 1.00 37.35 46 ALA B CA 1
ATOM 1895 C C . ALA B 1 42 ? -14.644 -21.571 20.676 1.00 36.76 46 ALA B C 1
ATOM 1896 O O . ALA B 1 42 ? -15.375 -21.541 21.670 1.00 36.48 46 ALA B O 1
ATOM 1898 N N . ALA B 1 43 ? -13.431 -21.018 20.635 1.00 36.54 47 ALA B N 1
ATOM 1899 C CA . ALA B 1 43 ? -12.842 -20.308 21.775 1.00 37.18 47 ALA B CA 1
ATOM 1900 C C . ALA B 1 43 ? -13.523 -18.961 22.066 1.00 36.93 47 ALA B C 1
ATOM 1901 O O . ALA B 1 43 ? -13.737 -18.594 23.226 1.00 36.92 47 ALA B O 1
ATOM 1903 N N . ALA B 1 44 ? -13.851 -18.234 21.004 1.00 36.66 48 ALA B N 1
ATOM 1904 C CA . ALA B 1 44 ? -14.643 -17.023 21.104 1.00 36.52 48 ALA B CA 1
ATOM 1905 C C . ALA B 1 44 ? -16.016 -17.355 21.707 1.00 36.08 48 ALA B C 1
ATOM 1906 O O . ALA B 1 44 ? -16.512 -16.644 22.595 1.00 35.45 48 ALA B O 1
ATOM 1908 N N . GLN B 1 45 ? -16.604 -18.463 21.269 1.00 35.81 49 GLN B N 1
ATOM 1909 C CA . GLN B 1 45 ? -17.924 -18.866 21.752 1.00 35.67 49 GLN B CA 1
ATOM 1910 C C . GLN B 1 45 ? -17.917 -19.237 23.234 1.00 36.08 49 GLN B C 1
ATOM 1911 O O . GLN B 1 45 ? -18.855 -18.912 23.963 1.00 35.21 49 GLN B O 1
ATOM 1913 N N . GLU B 1 46 ? -16.874 -19.931 23.678 1.00 36.54 50 GLU B N 1
ATOM 1914 C CA . GLU B 1 46 ? -16.770 -20.276 25.098 1.00 36.90 50 GLU B CA 1
ATOM 1915 C C . GLU B 1 46 ? -16.548 -19.032 25.959 1.00 36.74 50 GLU B C 1
ATOM 1916 O O . GLU B 1 46 ? -17.083 -18.947 27.051 1.00 37.09 50 GLU B O 1
ATOM 1919 N N . THR B 1 47 ? -15.780 -18.068 25.465 1.00 36.44 51 THR B N 1
ATOM 1920 C CA . THR B 1 47 ? -15.656 -16.780 26.155 1.00 36.54 51 THR B CA 1
ATOM 1921 C C . THR B 1 47 ? -17.047 -16.190 26.324 1.00 36.99 51 THR B C 1
ATOM 1922 O O . THR B 1 47 ? -17.400 -15.728 27.422 1.00 36.33 51 THR B O 1
ATOM 1926 N N . VAL B 1 48 ? -17.863 -16.247 25.274 1.00 36.46 52 VAL B N 1
ATOM 1927 C CA . VAL B 1 48 ? -19.195 -15.658 25.363 1.00 37.27 52 VAL B CA 1
ATOM 1928 C C . VAL B 1 48 ? -20.039 -16.386 26.428 1.00 38.11 52 VAL B C 1
ATOM 1929 O O . VAL B 1 48 ? -20.744 -15.746 27.212 1.00 38.12 52 VAL B O 1
ATOM 1933 N N . ARG B 1 49 ? -19.937 -17.712 26.464 1.00 38.48 53 ARG B N 1
ATOM 1934 C CA . ARG B 1 49 ? -20.622 -18.505 27.497 1.00 39.62 53 ARG B CA 1
ATOM 1935 C C . ARG B 1 49 ? -20.144 -18.117 28.904 1.00 39.56 53 ARG B C 1
ATOM 1936 O O . ARG B 1 49 ? -20.936 -18.099 29.846 1.00 39.63 53 ARG B O 1
ATOM 1944 N N . LEU B 1 50 ? -18.852 -17.792 29.027 1.00 39.70 54 LEU B N 1
ATOM 1945 C CA . LEU B 1 50 ? -18.247 -17.461 30.304 1.00 39.50 54 LEU B CA 1
ATOM 1946 C C . LEU B 1 50 ? -18.694 -16.100 30.786 1.00 39.93 54 LEU B C 1
ATOM 1947 O O . LEU B 1 50 ? -18.640 -15.835 31.992 1.00 40.12 54 LEU B O 1
ATOM 1952 N N . LEU B 1 51 ? -19.139 -15.250 29.865 1.00 39.75 55 LEU B N 1
ATOM 1953 C CA . LEU B 1 51 ? -19.667 -13.943 30.245 1.00 40.12 55 LEU B CA 1
ATOM 1954 C C . LEU B 1 51 ? -21.052 -14.101 30.830 1.00 40.47 55 LEU B C 1
ATOM 1955 O O . LEU B 1 51 ? -21.585 -13.124 31.329 1.00 42.11 55 LEU B O 1
ATOM 1960 N N . GLY B 1 63 ? -26.933 -6.324 26.696 1.00 45.68 67 GLY B N 1
ATOM 1961 C CA . GLY B 1 63 ? -25.856 -7.206 27.182 1.00 45.04 67 GLY B CA 1
ATOM 1962 C C . GLY B 1 63 ? -25.887 -8.553 26.479 1.00 44.80 67 GLY B C 1
ATOM 1963 O O . GLY B 1 63 ? -25.651 -9.603 27.089 1.00 45.17 67 GLY B O 1
ATOM 1964 N N . ASN B 1 64 ? -26.190 -8.511 25.184 1.00 43.70 68 ASN B N 1
ATOM 1965 C CA . ASN B 1 64 ? -26.293 -9.707 24.345 1.00 42.53 68 ASN B CA 1
ATOM 1966 C C . ASN B 1 64 ? -24.933 -10.010 23.685 1.00 41.04 68 ASN B C 1
ATOM 1967 O O . ASN B 1 64 ? -24.707 -9.664 22.538 1.00 39.72 68 ASN B O 1
ATOM 1972 N N . HIS B 1 65 ? -24.032 -10.642 24.437 1.00 39.67 69 HIS B N 1
ATOM 1973 C CA . HIS B 1 65 ? -22.664 -10.849 23.974 1.00 38.50 69 HIS B CA 1
ATOM 1974 C C . HIS B 1 65 ? -22.690 -11.856 22.825 1.00 37.93 69 HIS B C 1
ATOM 1975 O O . HIS B 1 65 ? -23.532 -12.770 22.801 1.00 37.71 69 HIS B O 1
ATOM 1982 N N . ALA B 1 66 ? -21.781 -11.665 21.875 1.00 36.95 70 ALA B N 1
ATOM 1983 C CA . ALA B 1 66 ? -21.754 -12.451 20.628 1.00 36.93 70 ALA B CA 1
ATOM 1984 C C . ALA B 1 66 ? -20.326 -12.774 20.240 1.00 36.44 70 ALA B C 1
ATOM 1985 O O . ALA B 1 66 ? -19.427 -11.989 20.484 1.00 35.90 70 ALA B O 1
ATOM 1987 N N . ALA B 1 67 ? -20.149 -13.926 19.604 1.00 36.64 71 ALA B N 1
ATOM 1988 C CA . ALA B 1 67 ? -18.854 -14.424 19.155 1.00 36.81 71 ALA B CA 1
ATOM 1989 C C . ALA B 1 67 ? -18.706 -14.228 17.646 1.00 36.66 71 ALA B C 1
ATOM 1990 O O . ALA B 1 67 ? -19.635 -14.508 16.904 1.00 36.12 71 ALA B O 1
ATOM 1992 N N . PHE B 1 68 ? -17.534 -13.762 17.216 1.00 36.45 72 PHE B N 1
ATOM 1993 C CA . PHE B 1 68 ? -17.205 -13.530 15.804 1.00 36.73 72 PHE B CA 1
ATOM 1994 C C . PHE B 1 68 ? -15.890 -14.238 15.494 1.00 36.88 72 PHE B C 1
ATOM 1995 O O . PHE B 1 68 ? -14.975 -14.267 16.324 1.00 36.16 72 PHE B O 1
ATOM 2003 N N . GLN B 1 69 ? -15.803 -14.838 14.320 1.00 37.04 73 GLN B N 1
ATOM 2004 C CA . GLN B 1 69 ? -14.543 -15.419 13.843 1.00 37.94 73 GLN B CA 1
ATOM 2005 C C . GLN B 1 69 ? -13.931 -14.480 12.803 1.00 38.40 73 GLN B C 1
ATOM 2006 O O . GLN B 1 69 ? -14.625 -14.022 11.882 1.00 39.34 73 GLN B O 1
ATOM 2012 N N . ALA B 1 70 ? -12.636 -14.217 12.925 1.00 38.09 74 ALA B N 1
ATOM 2013 C CA . ALA B 1 70 ? -11.917 -13.441 11.917 1.00 38.35 74 ALA B CA 1
ATOM 2014 C C . ALA B 1 70 ? -10.420 -13.685 12.057 1.00 38.62 74 ALA B C 1
ATOM 2015 O O . ALA B 1 70 ? -9.930 -13.840 13.169 1.00 38.51 74 ALA B O 1
ATOM 2017 N N . ASP B 1 71 ? -9.710 -13.744 10.932 1.00 38.06 75 ASP B N 1
ATOM 2018 C CA . ASP B 1 71 ? -8.252 -13.676 10.939 1.00 38.33 75 ASP B CA 1
ATOM 2019 C C . ASP B 1 71 ? -7.902 -12.215 10.657 1.00 38.76 75 ASP B C 1
ATOM 2020 O O . ASP B 1 71 ? -8.063 -11.715 9.539 1.00 38.62 75 ASP B O 1
ATOM 2025 N N . VAL B 1 72 ? -7.453 -11.528 11.697 1.00 38.94 76 VAL B N 1
ATOM 2026 C CA . VAL B 1 72 ? -7.294 -10.065 11.675 1.00 39.92 76 VAL B CA 1
ATOM 2027 C C . VAL B 1 72 ? -6.151 -9.610 10.776 1.00 39.14 76 VAL B C 1
ATOM 2028 O O . VAL B 1 72 ? -6.093 -8.446 10.387 1.00 39.06 76 VAL B O 1
ATOM 2032 N N . SER B 1 73 ? -5.279 -10.543 10.418 1.00 38.20 77 SER B N 1
ATOM 2033 C CA . SER B 1 73 ? -4.173 -10.251 9.544 1.00 37.98 77 SER B CA 1
ATOM 2034 C C . SER B 1 73 ? -4.593 -10.091 8.064 1.00 38.56 77 SER B C 1
ATOM 2035 O O . SER B 1 73 ? -3.784 -9.637 7.257 1.00 38.08 77 SER B O 1
ATOM 2038 N N . GLU B 1 74 ? -5.820 -10.511 7.717 1.00 38.28 78 GLU B N 1
ATOM 2039 C CA . GLU B 1 74 ? -6.364 -10.375 6.349 1.00 38.68 78 GLU B CA 1
ATOM 2040 C C . GLU B 1 74 ? -7.221 -9.093 6.268 1.00 38.78 78 GLU B C 1
ATOM 2041 O O . GLU B 1 74 ? -8.114 -8.919 7.081 1.00 38.72 78 GLU B O 1
ATOM 2047 N N . ALA B 1 75 ? -6.966 -8.214 5.288 1.00 38.91 79 ALA B N 1
ATOM 2048 C CA . ALA B 1 75 ? -7.708 -6.936 5.159 1.00 38.80 79 ALA B CA 1
ATOM 2049 C C . ALA B 1 75 ? -9.213 -7.150 4.987 1.00 38.89 79 ALA B C 1
ATOM 2050 O O . ALA B 1 75 ? -10.027 -6.447 5.589 1.00 37.86 79 ALA B O 1
ATOM 2052 N N . ARG B 1 76 ? -9.575 -8.118 4.149 1.00 39.28 80 ARG B N 1
ATOM 2053 C CA . ARG B 1 76 ? -11.004 -8.402 3.893 1.00 40.13 80 ARG B CA 1
ATOM 2054 C C . ARG B 1 76 ? -11.711 -8.935 5.155 1.00 40.05 80 ARG B C 1
ATOM 2055 O O . ARG B 1 76 ? -12.872 -8.593 5.400 1.00 40.10 80 ARG B O 1
ATOM 2063 N N . ALA B 1 77 ? -11.008 -9.732 5.966 1.00 40.61 81 ALA B N 1
ATOM 2064 C CA . ALA B 1 77 ? -11.593 -10.284 7.212 1.00 41.03 81 ALA B CA 1
ATOM 2065 C C . ALA B 1 77 ? -11.752 -9.191 8.272 1.00 40.77 81 ALA B C 1
ATOM 2066 O O . ALA B 1 77 ? -12.704 -9.212 9.029 1.00 40.82 81 ALA B O 1
ATOM 2068 N N . ALA B 1 78 ? -10.856 -8.215 8.282 1.00 40.87 82 ALA B N 1
ATOM 2069 C CA . ALA B 1 78 ? -10.941 -7.081 9.241 1.00 40.85 82 ALA B CA 1
ATOM 2070 C C . ALA B 1 78 ? -12.085 -6.096 8.928 1.00 41.16 82 ALA B C 1
ATOM 2071 O O . ALA B 1 78 ? -12.673 -5.507 9.830 1.00 40.01 82 ALA B O 1
ATOM 2073 N N . ARG B 1 79 ? -12.369 -5.894 7.642 1.00 41.38 83 ARG B N 1
ATOM 2074 C CA . ARG B 1 79 ? -13.481 -5.025 7.247 1.00 41.92 83 ARG B CA 1
ATOM 2075 C C . ARG B 1 79 ? -14.811 -5.766 7.454 1.00 41.62 83 ARG B C 1
ATOM 2076 O O . ARG B 1 79 ? -15.779 -5.201 7.967 1.00 41.24 83 ARG B O 1
ATOM 2080 N N . CYS B 1 80 ? -14.846 -7.033 7.054 1.00 41.41 84 CYS B N 1
ATOM 2081 C CA . CYS B 1 80 ? -16.018 -7.877 7.289 1.00 41.32 84 CYS B CA 1
ATOM 2082 C C . CYS B 1 80 ? -16.356 -7.992 8.784 1.00 39.94 84 CYS B C 1
ATOM 2083 O O . CYS B 1 80 ? -17.521 -7.931 9.166 1.00 40.18 84 CYS B O 1
ATOM 2086 N N . LEU B 1 81 ? -15.347 -8.162 9.624 1.00 38.44 85 LEU B N 1
ATOM 2087 C CA . LEU B 1 81 ? -15.568 -8.211 11.057 1.00 37.86 85 LEU B CA 1
ATOM 2088 C C . LEU B 1 81 ? -16.396 -7.003 11.543 1.00 37.50 85 LEU B C 1
ATOM 2089 O O . LEU B 1 81 ? -17.409 -7.155 12.246 1.00 36.70 85 LEU B O 1
ATOM 2094 N N . LEU B 1 82 ? -15.962 -5.800 11.171 1.00 37.23 86 LEU B N 1
ATOM 2095 C CA . LEU B 1 82 ? -16.611 -4.592 11.664 1.00 37.52 86 LEU B CA 1
ATOM 2096 C C . LEU B 1 82 ? -18.014 -4.478 11.080 1.00 37.99 86 LEU B C 1
ATOM 2097 O O . LEU B 1 82 ? -18.935 -4.002 11.735 1.00 37.45 86 LEU B O 1
ATOM 2102 N N . GLU B 1 83 ? -18.173 -4.920 9.845 1.00 37.68 87 GLU B N 1
ATOM 2103 C CA . GLU B 1 83 ? -19.476 -4.906 9.229 1.00 38.34 87 GLU B CA 1
ATOM 2104 C C . GLU B 1 83 ? -20.411 -5.897 9.930 1.00 37.85 87 GLU B C 1
ATOM 2105 O O . GLU B 1 83 ? -21.564 -5.581 10.163 1.00 36.81 87 GLU B O 1
ATOM 2111 N N . GLN B 1 84 ? -19.893 -7.063 10.313 1.00 38.21 88 GLN B N 1
ATOM 2112 C CA . GLN B 1 84 ? -20.691 -8.077 11.041 1.00 39.03 88 GLN B CA 1
ATOM 2113 C C . GLN B 1 84 ? -21.128 -7.560 12.417 1.00 38.12 88 GLN B C 1
ATOM 2114 O O . GLN B 1 84 ? -22.266 -7.761 12.853 1.00 37.67 88 GLN B O 1
ATOM 2120 N N . VAL B 1 85 ? -20.208 -6.889 13.085 1.00 38.83 89 VAL B N 1
ATOM 2121 C CA . VAL B 1 85 ? -20.473 -6.314 14.406 1.00 38.52 89 VAL B CA 1
ATOM 2122 C C . VAL B 1 85 ? -21.579 -5.249 14.323 1.00 39.04 89 VAL B C 1
ATOM 2123 O O . VAL B 1 85 ? -22.575 -5.324 15.054 1.00 38.99 89 VAL B O 1
ATOM 2127 N N . GLN B 1 86 ? -21.417 -4.303 13.397 1.00 39.13 90 GLN B N 1
ATOM 2128 C CA . GLN B 1 86 ? -22.410 -3.258 13.147 1.00 39.28 90 GLN B CA 1
ATOM 2129 C C . GLN B 1 86 ? -23.757 -3.803 12.695 1.00 39.35 90 GLN B C 1
ATOM 2130 O O . GLN B 1 86 ? -24.794 -3.282 13.117 1.00 39.72 90 GLN B O 1
ATOM 2136 N N . ALA B 1 87 ? -23.748 -4.833 11.847 1.00 39.25 91 ALA B N 1
ATOM 2137 C CA . ALA B 1 87 ? -24.982 -5.517 11.435 1.00 39.55 91 ALA B CA 1
ATOM 2138 C C . ALA B 1 87 ? -25.700 -6.189 12.620 1.00 39.84 91 ALA B C 1
ATOM 2139 O O . ALA B 1 87 ? -26.932 -6.209 12.694 1.00 39.49 91 ALA B O 1
ATOM 2141 N N . CYS B 1 88 ? -24.915 -6.750 13.530 1.00 39.80 92 CYS B N 1
ATOM 2142 C CA . CYS B 1 88 ? -25.434 -7.476 14.682 1.00 39.60 92 CYS B CA 1
ATOM 2143 C C . CYS B 1 88 ? -26.001 -6.517 15.741 1.00 38.76 92 CYS B C 1
ATOM 2144 O O . CYS B 1 88 ? -27.060 -6.795 16.324 1.00 37.94 92 CYS B O 1
ATOM 2147 N N . PHE B 1 89 ? -25.316 -5.392 15.952 1.00 37.53 93 PHE B N 1
ATOM 2148 C CA . PHE B 1 89 ? -25.637 -4.467 17.048 1.00 37.02 93 PHE B CA 1
ATOM 2149 C C . PHE B 1 89 ? -26.239 -3.113 16.646 1.00 36.66 93 PHE B C 1
ATOM 2150 O O . PHE B 1 89 ? -26.628 -2.330 17.517 1.00 36.20 93 PHE B O 1
ATOM 2158 N N . SER B 1 90 ? -26.326 -2.852 15.342 1.00 36.92 94 SER B N 1
ATOM 2159 C CA . SER B 1 90 ? -26.837 -1.589 14.783 1.00 37.14 94 SER B CA 1
ATOM 2160 C C . SER B 1 90 ? -25.990 -0.368 15.162 1.00 37.59 94 SER B C 1
ATOM 2161 O O . SER B 1 90 ? -26.416 0.774 14.971 1.00 37.87 94 SER B O 1
ATOM 2164 N N . ARG B 1 91 ? -24.789 -0.613 15.675 1.00 37.56 95 ARG B N 1
ATOM 2165 C CA . ARG B 1 91 ? -23.903 0.435 16.162 1.00 37.81 95 ARG B CA 1
ATOM 2166 C C . ARG B 1 91 ? -22.478 -0.067 15.998 1.00 37.94 95 ARG B C 1
ATOM 2167 O O . ARG B 1 91 ? -22.236 -1.277 16.128 1.00 37.98 95 ARG B O 1
ATOM 2169 N N . PRO B 1 92 ? -21.528 0.849 15.712 1.00 37.80 96 PRO B N 1
ATOM 2170 C CA . PRO B 1 92 ? -20.100 0.478 15.756 1.00 37.45 96 PRO B CA 1
ATOM 2171 C C . PRO B 1 92 ? -19.623 0.352 17.199 1.00 36.73 96 PRO B C 1
ATOM 2172 O O . PRO B 1 92 ? -20.172 1.053 18.065 1.00 36.80 96 PRO B O 1
ATOM 2176 N N . PRO B 1 93 ? -18.600 -0.496 17.459 1.00 36.73 97 PRO B N 1
ATOM 2177 C CA . PRO B 1 93 ? -18.037 -0.624 18.815 1.00 37.10 97 PRO B CA 1
ATOM 2178 C C . PRO B 1 93 ? -17.298 0.628 19.197 1.00 37.57 97 PRO B C 1
ATOM 2179 O O . PRO B 1 93 ? -16.515 1.129 18.393 1.00 38.52 97 PRO B O 1
ATOM 2183 N N . SER B 1 94 ? -17.556 1.136 20.395 1.00 37.86 98 SER B N 1
ATOM 2184 C CA . SER B 1 94 ? -16.954 2.383 20.857 1.00 38.04 98 SER B CA 1
ATOM 2185 C C . SER B 1 94 ? -15.686 2.121 21.672 1.00 38.58 98 SER B C 1
ATOM 2186 O O . SER B 1 94 ? -14.901 3.044 21.920 1.00 39.36 98 SER B O 1
ATOM 2189 N N . VAL B 1 95 ? -15.505 0.865 22.095 1.00 38.06 99 VAL B N 1
ATOM 2190 C CA . VAL B 1 95 ? -14.279 0.386 22.717 1.00 36.92 99 VAL B CA 1
ATOM 2191 C C . VAL B 1 95 ? -13.764 -0.757 21.886 1.00 37.03 99 VAL B C 1
ATOM 2192 O O . VAL B 1 95 ? -14.512 -1.681 21.593 1.00 36.66 99 VAL B O 1
ATOM 2196 N N . VAL B 1 96 ? -12.507 -0.666 21.459 1.00 37.39 100 VAL B N 1
ATOM 2197 C CA . VAL B 1 96 ? -11.894 -1.682 20.619 1.00 37.17 100 VAL B CA 1
ATOM 2198 C C . VAL B 1 96 ? -10.569 -2.035 21.222 1.00 38.04 100 VAL B C 1
ATOM 2199 O O . VAL B 1 96 ? -9.735 -1.149 21.429 1.00 39.48 100 VAL B O 1
ATOM 2203 N N . VAL B 1 97 ? -10.386 -3.319 21.541 1.00 37.30 101 VAL B N 1
ATOM 2204 C CA . VAL B 1 97 ? -9.184 -3.825 22.181 1.00 36.97 101 VAL B CA 1
ATOM 2205 C C . VAL B 1 97 ? -8.555 -4.890 21.295 1.00 37.69 101 VAL B C 1
ATOM 2206 O O . VAL B 1 97 ? -9.155 -5.926 21.032 1.00 38.05 101 VAL B O 1
ATOM 2210 N N . SER B 1 98 ? -7.365 -4.605 20.791 1.00 37.46 102 SER B N 1
ATOM 2211 C CA . SER B 1 98 ? -6.661 -5.519 19.911 1.00 38.41 102 SER B CA 1
ATOM 2212 C C . SER B 1 98 ? -5.720 -6.356 20.756 1.00 38.77 102 SER B C 1
ATOM 2213 O O . SER B 1 98 ? -4.687 -5.888 21.129 1.00 39.93 102 SER B O 1
ATOM 2216 N N . CYS B 1 99 ? -6.136 -7.573 21.106 1.00 39.90 103 CYS B N 1
ATOM 2217 C CA . CYS B 1 99 ? -5.334 -8.523 21.873 1.00 40.41 103 CYS B CA 1
ATOM 2218 C C . CYS B 1 99 ? -4.836 -9.701 21.016 1.00 40.29 103 CYS B C 1
ATOM 2219 O O . CYS B 1 99 ? -4.134 -10.566 21.509 1.00 40.49 103 CYS B O 1
ATOM 2222 N N . ALA B 1 100 ? -5.211 -9.758 19.747 1.00 40.66 104 ALA B N 1
ATOM 2223 C CA . ALA B 1 100 ? -4.791 -10.873 18.895 1.00 40.84 104 ALA B CA 1
ATOM 2224 C C . ALA B 1 100 ? -3.303 -10.726 18.627 1.00 41.93 104 ALA B C 1
ATOM 2225 O O . ALA B 1 100 ? -2.827 -9.635 18.227 1.00 43.04 104 ALA B O 1
ATOM 2227 N N . GLY B 1 101 ? -2.563 -11.808 18.850 1.00 41.81 105 GLY B N 1
ATOM 2228 C CA . GLY B 1 101 ? -1.103 -11.732 18.899 1.00 41.85 105 GLY B CA 1
ATOM 2229 C C . GLY B 1 101 ? -0.445 -13.095 19.021 1.00 41.45 105 GLY B C 1
ATOM 2230 O O . GLY B 1 101 ? -1.005 -14.037 19.593 1.00 42.17 105 GLY B O 1
ATOM 2231 N N . ILE B 1 102 ? 0.758 -13.203 18.480 1.00 40.30 106 ILE B N 1
ATOM 2232 C CA . ILE B 1 102 ? 1.468 -14.453 18.481 1.00 39.84 106 ILE B CA 1
ATOM 2233 C C . ILE B 1 102 ? 2.961 -14.224 18.673 1.00 39.66 106 ILE B C 1
ATOM 2234 O O . ILE B 1 102 ? 3.470 -13.116 18.493 1.00 38.90 106 ILE B O 1
ATOM 2239 N N . THR B 1 103 ? 3.656 -15.296 19.026 1.00 39.34 107 THR B N 1
ATOM 2240 C CA . THR B 1 103 ? 5.095 -15.347 18.939 1.00 39.54 107 THR B CA 1
ATOM 2241 C C . THR B 1 103 ? 5.482 -16.518 18.069 1.00 38.92 107 THR B C 1
ATOM 2242 O O . THR B 1 103 ? 4.822 -17.546 18.099 1.00 38.85 107 THR B O 1
ATOM 2246 N N . GLN B 1 104 ? 6.547 -16.348 17.293 1.00 38.73 108 GLN B N 1
ATOM 2247 C CA . GLN B 1 104 ? 7.249 -17.458 16.646 1.00 38.16 108 GLN B CA 1
ATOM 2248 C C . GLN B 1 104 ? 8.741 -17.180 16.829 1.00 38.49 108 GLN B C 1
ATOM 2249 O O . GLN B 1 104 ? 9.406 -16.636 15.930 1.00 38.52 108 GLN B O 1
ATOM 2252 N N . ASP B 1 105 ? 9.238 -17.539 18.013 1.00 38.15 109 ASP B N 1
ATOM 2253 C CA . ASP B 1 105 ? 10.586 -17.204 18.457 1.00 38.23 109 ASP B CA 1
ATOM 2254 C C . ASP B 1 105 ? 11.690 -17.950 17.706 1.00 37.44 109 ASP B C 1
ATOM 2255 O O . ASP B 1 105 ? 11.608 -19.154 17.473 1.00 37.46 109 ASP B O 1
ATOM 2260 N N . GLU B 1 106 ? 12.750 -17.221 17.368 1.00 36.88 110 GLU B N 1
ATOM 2261 C CA . GLU B 1 106 ? 13.968 -17.830 16.833 1.00 36.53 110 GLU B CA 1
ATOM 2262 C C . GLU B 1 106 ? 15.082 -16.798 16.851 1.00 36.16 110 GLU B C 1
ATOM 2263 O O . GLU B 1 106 ? 14.810 -15.605 16.750 1.00 35.47 110 GLU B O 1
ATOM 2269 N N . PHE B 1 107 ? 16.326 -17.250 16.984 1.00 35.33 111 PHE B N 1
ATOM 2270 C CA . PHE B 1 107 ? 17.472 -16.349 16.808 1.00 35.60 111 PHE B CA 1
ATOM 2271 C C . PHE B 1 107 ? 17.503 -15.733 15.412 1.00 35.08 111 PHE B C 1
ATOM 2272 O O . PHE B 1 107 ? 17.215 -16.410 14.413 1.00 32.99 111 PHE B O 1
ATOM 2280 N N . LEU B 1 108 ? 17.891 -14.458 15.349 1.00 34.21 112 LEU B N 1
ATOM 2281 C CA . LEU B 1 108 ? 17.976 -13.739 14.077 1.00 34.88 112 LEU B CA 1
ATOM 2282 C C . LEU B 1 108 ? 18.735 -14.533 13.007 1.00 34.85 112 LEU B C 1
ATOM 2283 O O . LEU B 1 108 ? 18.348 -14.544 11.839 1.00 33.88 112 LEU B O 1
ATOM 2288 N N . LEU B 1 109 ? 19.811 -15.198 13.412 1.00 34.92 113 LEU B N 1
ATOM 2289 C CA . LEU B 1 109 ? 20.645 -15.932 12.462 1.00 35.87 113 LEU B CA 1
ATOM 2290 C C . LEU B 1 109 ? 19.946 -17.133 11.827 1.00 36.21 113 LEU B C 1
ATOM 2291 O O . LEU B 1 109 ? 20.428 -17.646 10.810 1.00 35.88 113 LEU B O 1
ATOM 2296 N N . HIS B 1 110 ? 18.874 -17.617 12.447 1.00 36.17 114 HIS B N 1
ATOM 2297 C CA . HIS B 1 110 ? 18.193 -18.824 11.966 1.00 37.00 114 HIS B CA 1
ATOM 2298 C C . HIS B 1 110 ? 16.730 -18.580 11.607 1.00 36.69 114 HIS B C 1
ATOM 2299 O O . HIS B 1 110 ? 16.030 -19.519 11.242 1.00 36.91 114 HIS B O 1
ATOM 2306 N N . MET B 1 111 ? 16.283 -17.333 11.656 1.00 35.81 115 MET B N 1
ATOM 2307 C CA . MET B 1 111 ? 14.859 -17.044 11.558 1.00 36.89 115 MET B CA 1
ATOM 2308 C C . MET B 1 111 ? 14.337 -17.118 10.123 1.00 36.40 115 MET B C 1
ATOM 2309 O O . MET B 1 111 ? 14.832 -16.428 9.235 1.00 36.44 115 MET B O 1
ATOM 2314 N N . SER B 1 112 ? 13.295 -17.916 9.912 1.00 36.11 116 SER B N 1
ATOM 2315 C CA . SER B 1 112 ? 12.792 -18.149 8.564 1.00 35.47 116 SER B CA 1
ATOM 2316 C C . SER B 1 112 ? 12.000 -16.937 8.104 1.00 35.51 116 SER B C 1
ATOM 2317 O O . SER B 1 112 ? 11.562 -16.084 8.915 1.00 34.41 116 SER B O 1
ATOM 2320 N N . GLU B 1 113 ? 11.799 -16.848 6.799 1.00 35.04 117 GLU B N 1
ATOM 2321 C CA . GLU B 1 113 ? 10.974 -15.774 6.269 1.00 35.30 117 GLU B CA 1
ATOM 2322 C C . GLU B 1 113 ? 9.548 -15.936 6.793 1.00 35.13 117 GLU B C 1
ATOM 2323 O O . GLU B 1 113 ? 8.904 -14.957 7.141 1.00 36.00 117 GLU B O 1
ATOM 2329 N N . ASP B 1 114 ? 9.071 -17.179 6.901 1.00 34.81 118 ASP B N 1
ATOM 2330 C CA . ASP B 1 114 ? 7.738 -17.437 7.436 1.00 35.49 118 ASP B CA 1
ATOM 2331 C C . ASP B 1 114 ? 7.580 -16.980 8.889 1.00 36.47 118 ASP B C 1
ATOM 2332 O O . ASP B 1 114 ? 6.526 -16.449 9.229 1.00 36.67 118 ASP B O 1
ATOM 2334 N N . ASP B 1 115 ? 8.610 -17.189 9.719 1.00 36.69 119 ASP B N 1
ATOM 2335 C CA . ASP B 1 115 ? 8.540 -16.850 11.137 1.00 37.44 119 ASP B CA 1
ATOM 2336 C C . ASP B 1 115 ? 8.431 -15.354 11.299 1.00 37.03 119 ASP B C 1
ATOM 2337 O O . ASP B 1 115 ? 7.740 -14.869 12.193 1.00 38.42 119 ASP B O 1
ATOM 2342 N N . TRP B 1 116 ? 9.196 -14.619 10.496 1.00 36.26 120 TRP B N 1
ATOM 2343 C CA . TRP B 1 116 ? 9.133 -13.163 10.487 1.00 35.60 120 TRP B CA 1
ATOM 2344 C C . TRP B 1 116 ? 7.760 -12.683 9.991 1.00 35.60 120 TRP B C 1
ATOM 2345 O O . TRP B 1 116 ? 7.049 -11.919 10.671 1.00 35.14 120 TRP B O 1
ATOM 2356 N N . ASP B 1 117 ? 7.388 -13.165 8.808 1.00 35.46 121 ASP B N 1
ATOM 2357 C CA . ASP B 1 117 ? 6.171 -12.723 8.120 1.00 36.11 121 ASP B CA 1
ATOM 2358 C C . ASP B 1 117 ? 4.895 -12.919 8.905 1.00 36.44 121 ASP B C 1
ATOM 2359 O O . ASP B 1 117 ? 4.062 -12.016 8.934 1.00 37.35 121 ASP B O 1
ATOM 2364 N N . LYS B 1 118 ? 4.734 -14.095 9.521 1.00 37.10 122 LYS B N 1
ATOM 2365 C CA . LYS B 1 118 ? 3.521 -14.436 10.305 1.00 37.34 122 LYS B CA 1
ATOM 2366 C C . LYS B 1 118 ? 3.338 -13.489 11.485 1.00 37.10 122 LYS B C 1
ATOM 2367 O O . LYS B 1 118 ? 2.241 -12.994 11.726 1.00 36.45 122 LYS B O 1
ATOM 2370 N N . VAL B 1 119 ? 4.421 -13.267 12.227 1.00 36.99 123 VAL B N 1
ATOM 2371 C CA . VAL B 1 119 ? 4.388 -12.374 13.391 1.00 37.01 123 VAL B CA 1
ATOM 2372 C C . VAL B 1 119 ? 4.088 -10.940 13.010 1.00 36.85 123 VAL B C 1
ATOM 2373 O O . VAL B 1 119 ? 3.339 -10.237 13.717 1.00 38.07 123 VAL B O 1
ATOM 2377 N N . ILE B 1 120 ? 4.691 -10.475 11.936 1.00 36.60 124 ILE B N 1
ATOM 2378 C CA . ILE B 1 120 ? 4.420 -9.116 11.486 1.00 36.49 124 ILE B CA 1
ATOM 2379 C C . ILE B 1 120 ? 2.948 -9.026 11.042 1.00 36.51 124 ILE B C 1
ATOM 2380 O O . ILE B 1 120 ? 2.248 -8.080 11.412 1.00 36.04 124 ILE B O 1
ATOM 2385 N N . ALA B 1 121 ? 2.473 -10.024 10.290 1.00 36.28 125 ALA B N 1
ATOM 2386 C CA . ALA B 1 121 ? 1.105 -9.987 9.744 1.00 36.21 125 ALA B CA 1
ATOM 2387 C C . ALA B 1 121 ? 0.035 -9.937 10.849 1.00 37.03 125 ALA B C 1
ATOM 2388 O O . ALA B 1 121 ? -0.908 -9.156 10.773 1.00 37.71 125 ALA B O 1
ATOM 2390 N N . VAL B 1 122 ? 0.195 -10.762 11.891 1.00 37.06 126 VAL B N 1
ATOM 2391 C CA . VAL B 1 122 ? -0.797 -10.852 12.949 1.00 36.48 126 VAL B CA 1
ATOM 2392 C C . VAL B 1 122 ? -0.700 -9.655 13.887 1.00 36.92 126 VAL B C 1
ATOM 2393 O O . VAL B 1 122 ? -1.701 -8.955 14.113 1.00 37.69 126 VAL B O 1
ATOM 2397 N N . ASN B 1 123 ? 0.494 -9.415 14.431 1.00 36.11 127 ASN B N 1
ATOM 2398 C CA . ASN B 1 123 ? 0.667 -8.449 15.511 1.00 36.09 127 ASN B CA 1
ATOM 2399 C C . ASN B 1 123 ? 0.619 -7.012 15.061 1.00 36.65 127 ASN B C 1
ATOM 2400 O O . ASN B 1 123 ? 0.115 -6.161 15.797 1.00 38.38 127 ASN B O 1
ATOM 2405 N N . LEU B 1 124 ? 1.201 -6.735 13.902 1.00 36.67 128 LEU B N 1
ATOM 2406 C CA . LEU B 1 124 ? 1.382 -5.355 13.423 1.00 36.41 128 LEU B CA 1
ATOM 2407 C C . LEU B 1 124 ? 0.365 -5.017 12.329 1.00 35.77 128 LEU B C 1
ATOM 2408 O O . LEU B 1 124 ? -0.351 -4.042 12.431 1.00 36.65 128 LEU B O 1
ATOM 2413 N N . LYS B 1 125 ? 0.313 -5.807 11.275 1.00 36.02 129 LYS B N 1
ATOM 2414 C CA . LYS B 1 125 ? -0.680 -5.566 10.203 1.00 35.75 129 LYS B CA 1
ATOM 2415 C C . LYS B 1 125 ? -2.099 -5.762 10.758 1.00 36.33 129 LYS B C 1
ATOM 2416 O O . LYS B 1 125 ? -2.956 -4.929 10.524 1.00 35.56 129 LYS B O 1
ATOM 2422 N N . GLY B 1 126 ? -2.326 -6.821 11.541 1.00 35.79 130 GLY B N 1
ATOM 2423 C CA . GLY B 1 126 ? -3.620 -7.024 12.159 1.00 35.72 130 GLY B CA 1
ATOM 2424 C C . GLY B 1 126 ? -4.092 -5.876 13.039 1.00 36.73 130 GLY B C 1
ATOM 2425 O O . GLY B 1 126 ? -5.234 -5.452 12.953 1.00 36.41 130 GLY B O 1
ATOM 2426 N N . THR B 1 127 ? -3.226 -5.385 13.902 1.00 36.90 131 THR B N 1
ATOM 2427 C CA . THR B 1 127 ? -3.554 -4.220 14.720 1.00 37.64 131 THR B CA 1
ATOM 2428 C C . THR B 1 127 ? -3.814 -2.950 13.882 1.00 37.60 131 THR B C 1
ATOM 2429 O O . THR B 1 127 ? -4.693 -2.141 14.214 1.00 38.53 131 THR B O 1
ATOM 2433 N N . PHE B 1 128 ? -3.057 -2.762 12.815 1.00 37.29 132 PHE B N 1
ATOM 2434 C CA . PHE B 1 128 ? -3.328 -1.661 11.863 1.00 36.52 132 PHE B CA 1
ATOM 2435 C C . PHE B 1 128 ? -4.736 -1.790 11.254 1.00 36.29 132 PHE B C 1
ATOM 2436 O O . PHE B 1 128 ? -5.516 -0.835 11.240 1.00 35.32 132 PHE B O 1
ATOM 2444 N N . LEU B 1 129 ? -5.066 -2.984 10.758 1.00 35.97 133 LEU B N 1
ATOM 2445 C CA . LEU B 1 129 ? -6.318 -3.169 10.026 1.00 36.44 133 LEU B CA 1
ATOM 2446 C C . LEU B 1 129 ? -7.559 -2.998 10.907 1.00 37.08 133 LEU B C 1
ATOM 2447 O O . LEU B 1 129 ? -8.569 -2.443 10.465 1.00 35.28 133 LEU B O 1
ATOM 2452 N N . VAL B 1 130 ? -7.464 -3.475 12.143 1.00 37.54 134 VAL B N 1
ATOM 2453 C CA . VAL B 1 130 ? -8.560 -3.398 13.103 1.00 37.77 134 VAL B CA 1
ATOM 2454 C C . VAL B 1 130 ? -8.701 -1.963 13.640 1.00 37.68 134 VAL B C 1
ATOM 2455 O O . VAL B 1 130 ? -9.824 -1.425 13.725 1.00 38.34 134 VAL B O 1
ATOM 2459 N N . THR B 1 131 ? -7.571 -1.327 13.919 1.00 37.30 135 THR B N 1
ATOM 2460 C CA . THR B 1 131 ? -7.544 0.097 14.301 1.00 37.90 135 THR B CA 1
ATOM 2461 C C . THR B 1 131 ? -8.214 0.939 13.201 1.00 37.66 135 THR B C 1
ATOM 2462 O O . THR B 1 131 ? -9.125 1.737 13.468 1.00 36.67 135 THR B O 1
ATOM 2466 N N . GLN B 1 132 ? -7.799 0.694 11.957 1.00 37.40 136 GLN B N 1
ATOM 2467 C CA . GLN B 1 132 ? -8.366 1.388 10.812 1.00 36.65 136 GLN B CA 1
ATOM 2468 C C . GLN B 1 132 ? -9.860 1.113 10.663 1.00 37.00 136 GLN B C 1
ATOM 2469 O O . GLN B 1 132 ? -10.647 2.042 10.475 1.00 36.62 136 GLN B O 1
ATOM 2475 N N . ALA B 1 133 ? -10.251 -0.157 10.727 1.00 36.55 137 ALA B N 1
ATOM 2476 C CA . ALA B 1 133 ? -11.647 -0.499 10.452 1.00 36.98 137 ALA B CA 1
ATOM 2477 C C . ALA B 1 133 ? -12.534 0.098 11.530 1.00 36.29 137 ALA B C 1
ATOM 2478 O O . ALA B 1 133 ? -13.603 0.664 11.243 1.00 36.39 137 ALA B O 1
ATOM 2480 N N . ALA B 1 134 ? -12.064 0.042 12.765 1.00 36.11 138 ALA B N 1
ATOM 2481 C CA . ALA B 1 134 ? -12.817 0.578 13.913 1.00 35.91 138 ALA B CA 1
ATOM 2482 C C . ALA B 1 134 ? -12.991 2.091 13.826 1.00 36.01 138 ALA B C 1
ATOM 2483 O O . ALA B 1 134 ? -14.079 2.626 14.123 1.00 36.96 138 ALA B O 1
ATOM 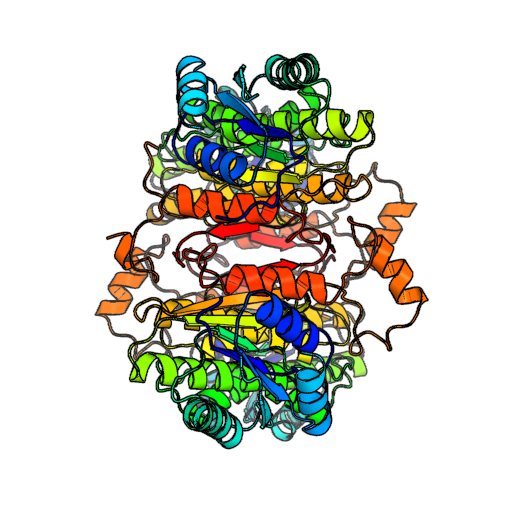2485 N N . ALA B 1 135 ? -11.909 2.772 13.441 1.00 34.98 139 ALA B N 1
ATOM 2486 C CA . ALA B 1 135 ? -11.888 4.223 13.294 1.00 34.56 139 ALA B CA 1
ATOM 2487 C C . ALA B 1 135 ? -12.820 4.695 12.170 1.00 33.65 139 ALA B C 1
ATOM 2488 O O . ALA B 1 135 ? -13.569 5.663 12.336 1.00 33.41 139 ALA B O 1
ATOM 2490 N N . GLN B 1 136 ? -12.794 3.993 11.043 1.00 33.09 140 GLN B N 1
ATOM 2491 C CA . GLN B 1 136 ? -13.669 4.307 9.935 1.00 32.84 140 GLN B CA 1
ATOM 2492 C C . GLN B 1 136 ? -15.129 4.192 10.340 1.00 32.74 140 GLN B C 1
ATOM 2493 O O . GLN B 1 136 ? -15.950 5.013 9.955 1.00 32.85 140 GLN B O 1
ATOM 2499 N N . ALA B 1 137 ? -15.448 3.144 11.083 1.00 32.57 141 ALA B N 1
ATOM 2500 C CA . ALA B 1 137 ? -16.815 2.884 11.481 1.00 33.32 141 ALA B CA 1
ATOM 2501 C C . ALA B 1 137 ? -17.287 3.981 12.430 1.00 33.19 141 ALA B C 1
ATOM 2502 O O . ALA B 1 137 ? -18.399 4.433 12.329 1.00 33.86 141 ALA B O 1
ATOM 2504 N N . LEU B 1 138 ? -16.424 4.384 13.351 1.00 34.31 142 LEU B N 1
ATOM 2505 C CA . LEU B 1 138 ? -16.752 5.403 14.338 1.00 34.13 142 LEU B CA 1
ATOM 2506 C C . LEU B 1 138 ? -16.927 6.762 13.683 1.00 34.36 142 LEU B C 1
ATOM 2507 O O . LEU B 1 138 ? -17.880 7.473 13.992 1.00 33.92 142 LEU B O 1
ATOM 2512 N N . VAL B 1 139 ? -16.004 7.116 12.792 1.00 35.26 143 VAL B N 1
ATOM 2513 C CA . VAL B 1 139 ? -16.042 8.404 12.101 1.00 35.83 143 VAL B CA 1
ATOM 2514 C C . VAL B 1 139 ? -17.222 8.518 11.148 1.00 37.24 143 VAL B C 1
ATOM 2515 O O . VAL B 1 139 ? -17.910 9.547 11.129 1.00 36.35 143 VAL B O 1
ATOM 2519 N N . SER B 1 140 ? -17.488 7.466 10.375 1.00 38.58 144 SER B N 1
ATOM 2520 C CA . SER B 1 140 ? -18.608 7.531 9.432 1.00 39.62 144 SER B CA 1
ATOM 2521 C C . SER B 1 140 ? -19.960 7.657 10.156 1.00 40.08 144 SER B C 1
ATOM 2522 O O . SER B 1 140 ? -20.937 8.146 9.578 1.00 40.09 144 SER B O 1
ATOM 2525 N N . ASN B 1 141 ? -19.995 7.267 11.429 1.00 40.77 145 ASN B N 1
ATOM 2526 C CA . ASN B 1 141 ? -21.208 7.354 12.250 1.00 41.39 145 ASN B CA 1
ATOM 2527 C C . ASN B 1 141 ? -21.226 8.505 13.257 1.00 41.34 145 ASN B C 1
ATOM 2528 O O . ASN B 1 141 ? -22.190 8.672 13.986 1.00 40.65 145 ASN B O 1
ATOM 2533 N N . GLY B 1 142 ? -20.172 9.304 13.289 1.00 41.82 146 GLY B N 1
ATOM 2534 C CA . GLY B 1 142 ? -20.141 10.488 14.146 1.00 42.27 146 GLY B CA 1
ATOM 2535 C C . GLY B 1 142 ? -20.028 10.150 15.629 1.00 42.57 146 GLY B C 1
ATOM 2536 O O . GLY B 1 142 ? -20.552 10.886 16.468 1.00 42.52 146 GLY B O 1
ATOM 2537 N N . CYS B 1 143 ? -19.347 9.044 15.944 1.00 42.75 147 CYS B N 1
ATOM 2538 C CA . CYS B 1 143 ? -19.257 8.533 17.318 1.00 43.24 147 CYS B CA 1
ATOM 2539 C C . CYS B 1 143 ? -17.862 8.635 17.917 1.00 42.15 147 CYS B C 1
ATOM 2540 O O . CYS B 1 143 ? -16.849 8.479 17.215 1.00 42.09 147 CYS B O 1
ATOM 2543 N N . ARG B 1 144 ? -17.826 8.855 19.231 1.00 40.99 148 ARG B N 1
ATOM 2544 C CA . ARG B 1 144 ? -16.585 8.853 19.994 1.00 40.36 148 ARG B CA 1
ATOM 2545 C C . ARG B 1 144 ? -16.186 7.420 20.359 1.00 39.68 148 ARG B C 1
ATOM 2546 O O . ARG B 1 144 ? -17.043 6.538 20.503 1.00 39.37 148 ARG B O 1
ATOM 2550 N N . GLY B 1 145 ? -14.890 7.192 20.561 1.00 38.56 149 GLY B N 1
ATOM 2551 C CA . GLY B 1 145 ? -14.454 5.914 21.063 1.00 37.59 149 GLY B CA 1
ATOM 2552 C C . GLY B 1 145 ? -13.047 5.876 21.597 1.00 36.86 149 GLY B C 1
ATOM 2553 O O . GLY B 1 145 ? -12.373 6.890 21.639 1.00 36.18 149 GLY B O 1
ATOM 2554 N N . SER B 1 146 ? -12.628 4.677 21.984 1.00 35.70 150 SER B N 1
ATOM 2555 C CA . SER B 1 146 ? -11.325 4.421 22.593 1.00 36.72 150 SER B CA 1
ATOM 2556 C C . SER B 1 146 ? -10.789 3.127 22.013 1.00 36.62 150 SER B C 1
ATOM 2557 O O . SER B 1 146 ? -11.414 2.078 22.170 1.00 37.42 150 SER B O 1
ATOM 2560 N N . ILE B 1 147 ? -9.656 3.219 21.320 1.00 36.80 151 ILE B N 1
ATOM 2561 C CA . ILE B 1 147 ? -8.964 2.069 20.746 1.00 37.30 151 ILE B CA 1
ATOM 2562 C C . ILE B 1 147 ? -7.724 1.787 21.610 1.00 37.28 151 ILE B C 1
ATOM 2563 O O . ILE B 1 147 ? -6.925 2.697 21.890 1.00 36.96 151 ILE B O 1
ATOM 2568 N N . ILE B 1 148 ? -7.612 0.537 22.059 1.00 35.85 152 ILE B N 1
ATOM 2569 C CA . ILE B 1 148 ? -6.572 0.086 22.983 1.00 36.44 152 ILE B CA 1
ATOM 2570 C C . ILE B 1 148 ? -5.858 -1.096 22.335 1.00 36.54 152 ILE B C 1
ATOM 2571 O O . ILE B 1 148 ? -6.469 -2.132 22.072 1.00 36.45 152 ILE B O 1
ATOM 2576 N N . ASN B 1 149 ? -4.577 -0.914 22.058 1.00 37.32 153 ASN B N 1
ATOM 2577 C CA . ASN B 1 149 ? -3.753 -1.916 21.410 1.00 38.97 153 ASN B CA 1
ATOM 2578 C C . ASN B 1 149 ? -2.781 -2.488 22.432 1.00 39.98 153 ASN B C 1
ATOM 2579 O O . ASN B 1 149 ? -2.130 -1.752 23.164 1.00 39.86 153 ASN B O 1
ATOM 2584 N N . ILE B 1 150 ? -2.741 -3.806 22.541 1.00 40.56 154 ILE B N 1
ATOM 2585 C CA . ILE B 1 150 ? -1.854 -4.435 23.484 1.00 42.39 154 ILE B CA 1
ATOM 2586 C C . ILE B 1 150 ? -0.579 -4.687 22.716 1.00 43.96 154 ILE B C 1
ATOM 2587 O O . ILE B 1 150 ? -0.538 -5.506 21.773 1.00 44.58 154 ILE B O 1
ATOM 2592 N N . SER B 1 151 ? 0.444 -3.942 23.095 1.00 44.79 155 SER B N 1
ATOM 2593 C CA . SER B 1 151 ? 1.783 -4.131 22.565 1.00 45.63 155 SER B CA 1
ATOM 2594 C C . SER B 1 151 ? 2.559 -5.030 23.558 1.00 44.94 155 SER B C 1
ATOM 2595 O O . SER B 1 151 ? 2.059 -6.079 23.946 1.00 45.86 155 SER B O 1
ATOM 2598 N N . SER B 1 152 ? 3.764 -4.663 23.951 1.00 44.68 156 SER B N 1
ATOM 2599 C CA . SER B 1 152 ? 4.509 -5.438 24.943 1.00 44.34 156 SER B CA 1
ATOM 2600 C C . SER B 1 152 ? 5.660 -4.602 25.397 1.00 44.68 156 SER B C 1
ATOM 2601 O O . SER B 1 152 ? 6.133 -3.733 24.656 1.00 44.34 156 SER B O 1
ATOM 2604 N N . ILE B 1 153 ? 6.120 -4.840 26.620 1.00 44.73 157 ILE B N 1
ATOM 2605 C CA . ILE B 1 153 ? 7.314 -4.164 27.087 1.00 44.85 157 ILE B CA 1
ATOM 2606 C C . ILE B 1 153 ? 8.520 -4.517 26.158 1.00 45.48 157 ILE B C 1
ATOM 2607 O O . ILE B 1 153 ? 9.399 -3.686 25.930 1.00 46.32 157 ILE B O 1
ATOM 2612 N N . VAL B 1 154 ? 8.532 -5.708 25.561 1.00 45.97 158 VAL B N 1
ATOM 2613 C CA . VAL B 1 154 ? 9.608 -6.065 24.622 1.00 46.09 158 VAL B CA 1
ATOM 2614 C C . VAL B 1 154 ? 9.693 -5.115 23.391 1.00 46.82 158 VAL B C 1
ATOM 2615 O O . VAL B 1 154 ? 10.743 -4.987 22.773 1.00 46.41 158 VAL B O 1
ATOM 2619 N N . GLY B 1 155 ? 8.595 -4.450 23.049 1.00 48.15 159 GLY B N 1
ATOM 2620 C CA . GLY B 1 155 ? 8.601 -3.421 21.994 1.00 48.78 159 GLY B CA 1
ATOM 2621 C C . GLY B 1 155 ? 9.408 -2.167 22.340 1.00 49.19 159 GLY B C 1
ATOM 2622 O O . GLY B 1 155 ? 9.782 -1.408 21.456 1.00 48.94 159 GLY B O 1
ATOM 2623 N N . LYS B 1 156 ? 9.676 -1.951 23.624 1.00 50.01 160 LYS B N 1
ATOM 2624 C CA . LYS B 1 156 ? 10.489 -0.814 24.070 1.00 50.35 160 LYS B CA 1
ATOM 2625 C C . LYS B 1 156 ? 11.961 -1.167 24.200 1.00 50.77 160 LYS B C 1
ATOM 2626 O O . LYS B 1 156 ? 12.838 -0.316 23.952 1.00 50.95 160 LYS B O 1
ATOM 2630 N N . VAL B 1 157 ? 12.221 -2.399 24.650 1.00 50.27 161 VAL B N 1
ATOM 2631 C CA . VAL B 1 157 ? 13.557 -2.811 25.061 1.00 50.71 161 VAL B CA 1
ATOM 2632 C C . VAL B 1 157 ? 14.126 -4.005 24.280 1.00 50.01 161 VAL B C 1
ATOM 2633 O O . VAL B 1 157 ? 15.319 -4.258 24.353 1.00 50.39 161 VAL B O 1
ATOM 2637 N N . GLY B 1 158 ? 13.292 -4.704 23.511 1.00 49.34 162 GLY B N 1
ATOM 2638 C CA . GLY B 1 158 ? 13.738 -5.888 22.759 1.00 48.54 162 GLY B CA 1
ATOM 2639 C C . GLY B 1 158 ? 13.886 -7.102 23.659 1.00 47.56 162 GLY B C 1
ATOM 2640 O O . GLY B 1 158 ? 13.773 -6.987 24.888 1.00 48.41 162 GLY B O 1
ATOM 2641 N N . ASN B 1 159 ? 14.126 -8.267 23.049 1.00 45.74 163 ASN B N 1
ATOM 2642 C CA . ASN B 1 159 ? 14.348 -9.501 23.792 1.00 44.24 163 ASN B CA 1
ATOM 2643 C C . ASN B 1 159 ? 14.958 -10.599 22.885 1.00 42.91 163 ASN B C 1
ATOM 2644 O O . ASN B 1 159 ? 14.477 -10.855 21.785 1.00 40.99 163 ASN B O 1
ATOM 2649 N N . VAL B 1 160 ? 16.008 -11.231 23.373 1.00 42.23 164 VAL B N 1
ATOM 2650 C CA . VAL B 1 160 ? 16.725 -12.275 22.623 1.00 41.86 164 VAL B CA 1
ATOM 2651 C C . VAL B 1 160 ? 15.763 -13.370 22.147 1.00 41.05 164 VAL B C 1
ATOM 2652 O O . VAL B 1 160 ? 14.900 -13.818 22.905 1.00 41.25 164 VAL B O 1
ATOM 2656 N N . GLY B 1 161 ? 15.894 -13.763 20.881 1.00 40.27 165 GLY B N 1
ATOM 2657 C CA . GLY B 1 161 ? 15.024 -14.754 20.282 1.00 39.90 165 GLY B CA 1
ATOM 2658 C C . GLY B 1 161 ? 13.702 -14.220 19.752 1.00 39.54 165 GLY B C 1
ATOM 2659 O O . GLY B 1 161 ? 12.882 -14.990 19.285 1.00 38.81 165 GLY B O 1
ATOM 2660 N N . GLN B 1 162 ? 13.478 -12.906 19.822 1.00 39.54 166 GLN B N 1
ATOM 2661 C CA . GLN B 1 162 ? 12.200 -12.326 19.435 1.00 39.85 166 GLN B CA 1
ATOM 2662 C C . GLN B 1 162 ? 12.371 -11.051 18.591 1.00 39.45 166 GLN B C 1
ATOM 2663 O O . GLN B 1 162 ? 11.715 -10.049 18.825 1.00 39.42 166 GLN B O 1
ATOM 2669 N N . THR B 1 163 ? 13.259 -11.115 17.615 1.00 38.83 167 THR B N 1
ATOM 2670 C CA . THR B 1 163 ? 13.457 -10.054 16.630 1.00 39.07 167 THR B CA 1
ATOM 2671 C C . THR B 1 163 ? 12.140 -9.640 15.933 1.00 38.12 167 THR B C 1
ATOM 2672 O O . THR B 1 163 ? 11.824 -8.441 15.803 1.00 37.02 167 THR B O 1
ATOM 2676 N N . ASN B 1 164 ? 11.378 -10.640 15.519 1.00 36.62 168 ASN B N 1
ATOM 2677 C CA . ASN B 1 164 ? 10.113 -10.428 14.854 1.00 36.40 168 ASN B CA 1
ATOM 2678 C C . ASN B 1 164 ? 9.056 -9.842 15.808 1.00 37.07 168 ASN B C 1
ATOM 2679 O O . ASN B 1 164 ? 8.383 -8.886 15.480 1.00 36.71 168 ASN B O 1
ATOM 2684 N N . TYR B 1 165 ? 8.927 -10.426 16.987 1.00 37.76 169 TYR B N 1
ATOM 2685 C CA . TYR B 1 165 ? 7.971 -9.958 17.977 1.00 38.26 169 TYR B CA 1
ATOM 2686 C C . TYR B 1 165 ? 8.293 -8.512 18.391 1.00 37.21 169 TYR B C 1
ATOM 2687 O O . TYR B 1 165 ? 7.424 -7.672 18.466 1.00 37.26 169 TYR B O 1
ATOM 2696 N N . ALA B 1 166 ? 9.556 -8.239 18.642 1.00 36.52 170 ALA B N 1
ATOM 2697 C CA . ALA B 1 166 ? 10.008 -6.902 19.071 1.00 35.43 170 ALA B CA 1
ATOM 2698 C C . ALA B 1 166 ? 9.718 -5.861 18.001 1.00 35.24 170 ALA B C 1
ATOM 2699 O O . ALA B 1 166 ? 9.180 -4.793 18.298 1.00 35.52 170 ALA B O 1
ATOM 2701 N N . ALA B 1 167 ? 10.048 -6.173 16.760 1.00 34.33 171 ALA B N 1
ATOM 2702 C CA . ALA B 1 167 ? 9.730 -5.286 15.623 1.00 34.95 171 ALA B CA 1
ATOM 2703 C C . ALA B 1 167 ? 8.219 -5.000 15.582 1.00 36.19 171 ALA B C 1
ATOM 2704 O O . ALA B 1 167 ? 7.794 -3.842 15.461 1.00 35.33 171 ALA B O 1
ATOM 2706 N N . SER B 1 168 ? 7.409 -6.050 15.733 1.00 36.76 172 SER B N 1
ATOM 2707 C CA . SER B 1 168 ? 5.951 -5.909 15.601 1.00 37.49 172 SER B CA 1
ATOM 2708 C C . SER B 1 168 ? 5.352 -5.066 16.720 1.00 38.06 172 SER B C 1
ATOM 2709 O O . SER B 1 168 ? 4.428 -4.265 16.474 1.00 38.21 172 SER B O 1
ATOM 2712 N N . LYS B 1 169 ? 5.892 -5.196 17.934 1.00 37.95 173 LYS B N 1
ATOM 2713 C CA . LYS B 1 169 ? 5.319 -4.508 19.082 1.00 38.41 173 LYS B CA 1
ATOM 2714 C C . LYS B 1 169 ? 5.777 -3.059 19.121 1.00 37.78 173 LYS B C 1
ATOM 2715 O O . LYS B 1 169 ? 5.021 -2.192 19.510 1.00 36.96 173 LYS B O 1
ATOM 2721 N N . ALA B 1 170 ? 7.021 -2.810 18.723 1.00 37.67 174 ALA B N 1
ATOM 2722 C CA . ALA B 1 170 ? 7.512 -1.446 18.493 1.00 37.03 174 ALA B CA 1
ATOM 2723 C C . ALA B 1 170 ? 6.696 -0.762 17.381 1.00 36.82 174 ALA B C 1
ATOM 2724 O O . ALA B 1 170 ? 6.293 0.375 17.527 1.00 37.29 174 ALA B O 1
ATOM 2726 N N . GLY B 1 171 ? 6.474 -1.463 16.277 1.00 36.43 175 GLY B N 1
ATOM 2727 C CA . GLY B 1 171 ? 5.583 -1.003 15.211 1.00 36.15 175 GLY B CA 1
ATOM 2728 C C . GLY B 1 171 ? 4.198 -0.627 15.720 1.00 36.56 175 GLY B C 1
ATOM 2729 O O . GLY B 1 171 ? 3.646 0.368 15.300 1.00 35.83 175 GLY B O 1
ATOM 2730 N N . VAL B 1 172 ? 3.645 -1.416 16.649 1.00 36.67 176 VAL B N 1
ATOM 2731 C CA . VAL B 1 172 ? 2.309 -1.163 17.205 1.00 36.33 176 VAL B CA 1
ATOM 2732 C C . VAL B 1 172 ? 2.317 0.131 18.006 1.00 37.30 176 VAL B C 1
ATOM 2733 O O . VAL B 1 172 ? 1.409 0.958 17.883 1.00 38.35 176 VAL B O 1
ATOM 2737 N N . ILE B 1 173 ? 3.377 0.370 18.759 1.00 37.20 177 ILE B N 1
ATOM 2738 C CA . ILE B 1 173 ? 3.510 1.632 19.464 1.00 37.51 177 ILE B CA 1
ATOM 2739 C C . ILE B 1 173 ? 3.553 2.855 18.510 1.00 38.29 177 ILE B C 1
ATOM 2740 O O . ILE B 1 173 ? 2.908 3.878 18.780 1.00 38.37 177 ILE B O 1
ATOM 2745 N N . GLY B 1 174 ? 4.343 2.759 17.439 1.00 37.91 178 GLY B N 1
ATOM 2746 C CA . GLY B 1 174 ? 4.456 3.841 16.471 1.00 38.47 178 GLY B CA 1
ATOM 2747 C C . GLY B 1 174 ? 3.141 4.089 15.747 1.00 38.56 178 GLY B C 1
ATOM 2748 O O . GLY B 1 174 ? 2.736 5.242 15.557 1.00 39.41 178 GLY B O 1
ATOM 2749 N N . LEU B 1 175 ? 2.499 3.007 15.326 1.00 39.24 179 LEU B N 1
ATOM 2750 C CA . LEU B 1 175 ? 1.141 3.024 14.743 1.00 39.37 179 LEU B CA 1
ATOM 2751 C C . LEU B 1 175 ? 0.153 3.775 15.632 1.00 38.21 179 LEU B C 1
ATOM 2752 O O . LEU B 1 175 ? -0.611 4.623 15.182 1.00 36.91 179 LEU B O 1
ATOM 2757 N N . THR B 1 176 ? 0.199 3.467 16.914 1.00 37.77 180 THR B N 1
ATOM 2758 C CA . THR B 1 176 ? -0.809 3.944 17.851 1.00 37.84 180 THR B CA 1
ATOM 2759 C C . THR B 1 176 ? -0.646 5.430 18.141 1.00 36.78 180 THR B C 1
ATOM 2760 O O . THR B 1 176 ? -1.639 6.174 18.194 1.00 35.53 180 THR B O 1
ATOM 2764 N N . GLN B 1 177 ? 0.599 5.870 18.291 1.00 36.72 181 GLN B N 1
ATOM 2765 C CA . GLN B 1 177 ? 0.909 7.288 18.487 1.00 37.52 181 GLN B CA 1
ATOM 2766 C C . GLN B 1 177 ? 0.367 8.153 17.336 1.00 36.66 181 GLN B C 1
ATOM 2767 O O . GLN B 1 177 ? -0.220 9.207 17.565 1.00 36.50 181 GLN B O 1
ATOM 2773 N N . THR B 1 178 ? 0.636 7.711 16.116 1.00 36.62 182 THR B N 1
ATOM 2774 C CA . THR B 1 178 ? 0.230 8.419 14.879 1.00 35.79 182 THR B CA 1
ATOM 2775 C C . THR B 1 178 ? -1.291 8.411 14.781 1.00 35.03 182 THR B C 1
ATOM 2776 O O . THR B 1 178 ? -1.908 9.439 14.530 1.00 34.36 182 THR B O 1
ATOM 2780 N N . ALA B 1 179 ? -1.902 7.250 15.009 1.00 33.61 183 ALA B N 1
ATOM 2781 C CA . ALA B 1 179 ? -3.353 7.127 14.940 1.00 33.64 183 ALA B CA 1
ATOM 2782 C C . ALA B 1 179 ? -3.991 8.121 15.900 1.00 33.48 183 ALA B C 1
ATOM 2783 O O . ALA B 1 179 ? -4.928 8.817 15.535 1.00 33.15 183 ALA B O 1
ATOM 2785 N N . ALA B 1 180 ? -3.464 8.201 17.123 1.00 34.14 184 ALA B N 1
ATOM 2786 C CA . ALA B 1 180 ? -3.970 9.100 18.169 1.00 33.50 184 ALA B CA 1
ATOM 2787 C C . ALA B 1 180 ? -3.927 10.554 17.701 1.00 34.11 184 ALA B C 1
ATOM 2788 O O . ALA B 1 180 ? -4.875 11.292 17.886 1.00 34.59 184 ALA B O 1
ATOM 2790 N N . ARG B 1 181 ? -2.841 10.953 17.068 1.00 34.40 185 ARG B N 1
ATOM 2791 C CA . ARG B 1 181 ? -2.704 12.315 16.577 1.00 36.10 185 ARG B CA 1
ATOM 2792 C C . ARG B 1 181 ? -3.678 12.655 15.430 1.00 35.57 185 ARG B C 1
ATOM 2793 O O . ARG B 1 181 ? -4.231 13.752 15.386 1.00 36.54 185 ARG B O 1
ATOM 2801 N N . GLU B 1 182 ? -3.909 11.711 14.522 1.00 34.60 186 GLU B N 1
ATOM 2802 C CA . GLU B 1 182 ? -4.905 11.880 13.449 1.00 33.50 186 GLU B CA 1
ATOM 2803 C C . GLU B 1 182 ? -6.379 11.812 13.883 1.00 33.28 186 GLU B C 1
ATOM 2804 O O . GLU B 1 182 ? -7.235 12.488 13.311 1.00 32.13 186 GLU B O 1
ATOM 2810 N N . LEU B 1 183 ? -6.671 10.998 14.893 1.00 33.41 187 LEU B N 1
ATOM 2811 C CA . LEU B 1 183 ? -8.038 10.702 15.297 1.00 32.79 187 LEU B CA 1
ATOM 2812 C C . LEU B 1 183 ? -8.600 11.515 16.474 1.00 34.19 187 LEU B C 1
ATOM 2813 O O . LEU B 1 183 ? -9.807 11.494 16.710 1.00 33.86 187 LEU B O 1
ATOM 2818 N N . GLY B 1 184 ? -7.746 12.217 17.204 1.00 34.74 188 GLY B N 1
ATOM 2819 C CA . GLY B 1 184 ? -8.174 13.058 18.329 1.00 35.69 188 GLY B CA 1
ATOM 2820 C C . GLY B 1 184 ? -9.263 14.032 17.943 1.00 37.16 188 GLY B C 1
ATOM 2821 O O . GLY B 1 184 ? -10.261 14.165 18.644 1.00 36.33 188 GLY B O 1
ATOM 2822 N N . ARG B 1 185 ? -9.061 14.678 16.795 1.00 38.76 189 ARG B N 1
ATOM 2823 C CA . ARG B 1 185 ? -10.022 15.603 16.211 1.00 40.50 189 ARG B CA 1
ATOM 2824 C C . ARG B 1 185 ? -11.405 15.003 15.918 1.00 40.29 189 ARG B C 1
ATOM 2825 O O . ARG B 1 185 ? -12.347 15.761 15.730 1.00 40.82 189 ARG B O 1
ATOM 2833 N N . HIS B 1 186 ? -11.514 13.669 15.844 1.00 39.41 190 HIS B N 1
ATOM 2834 C CA . HIS B 1 186 ? -12.793 12.973 15.654 1.00 38.90 190 HIS B CA 1
ATOM 2835 C C . HIS B 1 186 ? -13.372 12.390 16.957 1.00 39.04 190 HIS B C 1
ATOM 2836 O O . HIS B 1 186 ? -14.374 11.659 16.943 1.00 39.38 190 HIS B O 1
ATOM 2843 N N . GLY B 1 187 ? -12.753 12.720 18.077 1.00 38.05 191 GLY B N 1
ATOM 2844 C CA . GLY B 1 187 ? -13.212 12.265 19.385 1.00 38.58 191 GLY B CA 1
ATOM 2845 C C . GLY B 1 187 ? -12.795 10.846 19.719 1.00 38.46 191 GLY B C 1
ATOM 2846 O O . GLY B 1 187 ? -13.399 10.203 20.574 1.00 39.63 191 GLY B O 1
ATOM 2847 N N . ILE B 1 188 ? -11.729 10.365 19.090 1.00 38.06 192 ILE B N 1
ATOM 2848 C CA . ILE B 1 188 ? -11.305 8.972 19.232 1.00 37.50 192 ILE B CA 1
ATOM 2849 C C . ILE B 1 188 ? -9.913 8.929 19.857 1.00 37.69 192 ILE B C 1
ATOM 2850 O O . ILE B 1 188 ? -8.964 9.482 19.283 1.00 38.12 192 ILE B O 1
ATOM 2855 N N . ARG B 1 189 ? -9.798 8.263 21.004 1.00 37.36 193 ARG B N 1
ATOM 2856 C CA . ARG B 1 189 ? -8.499 8.030 21.646 1.00 37.51 193 ARG B CA 1
ATOM 2857 C C . ARG B 1 189 ? -7.882 6.705 21.215 1.00 37.12 193 ARG B C 1
ATOM 2858 O O . ARG B 1 189 ? -8.595 5.737 20.882 1.00 36.74 193 ARG B O 1
ATOM 2866 N N . CYS B 1 190 ? -6.549 6.692 21.141 1.00 38.25 194 CYS B N 1
ATOM 2867 C CA . CYS B 1 190 ? -5.773 5.483 20.833 1.00 38.54 194 CYS B CA 1
ATOM 2868 C C . CYS B 1 190 ? -4.570 5.404 21.778 1.00 37.70 194 CYS B C 1
ATOM 2869 O O . CYS B 1 190 ? -3.781 6.338 21.868 1.00 36.34 194 CYS B O 1
ATOM 2872 N N . ASN B 1 191 ? -4.473 4.300 22.505 1.00 37.67 195 ASN B N 1
ATOM 2873 C CA . ASN B 1 191 ? -3.413 4.093 23.503 1.00 37.49 195 ASN B CA 1
ATOM 2874 C C . ASN B 1 191 ? -2.937 2.663 23.416 1.00 37.23 195 ASN B C 1
ATOM 2875 O O . ASN B 1 191 ? -3.648 1.798 22.903 1.00 37.26 195 ASN B O 1
ATOM 2880 N N . SER B 1 192 ? -1.710 2.450 23.906 1.00 37.87 196 SER B N 1
ATOM 2881 C CA . SER B 1 192 ? -1.038 1.152 23.962 1.00 38.01 196 SER B CA 1
ATOM 2882 C C . SER B 1 192 ? -0.875 0.684 25.388 1.00 37.56 196 SER B C 1
ATOM 2883 O O . SER B 1 192 ? -0.654 1.471 26.301 1.00 38.08 196 SER B O 1
ATOM 2886 N N . VAL B 1 193 ? -1.026 -0.610 25.590 1.00 37.60 197 VAL B N 1
ATOM 2887 C CA . VAL B 1 193 ? -0.752 -1.251 26.865 1.00 36.82 197 VAL B CA 1
ATOM 2888 C C . VAL B 1 193 ? 0.481 -2.167 26.644 1.00 37.30 197 VAL B C 1
ATOM 2889 O O . VAL B 1 193 ? 0.503 -2.973 25.690 1.00 36.69 197 VAL B O 1
ATOM 2893 N N . LEU B 1 194 ? 1.486 -2.017 27.522 1.00 37.02 198 LEU B N 1
ATOM 2894 C CA . LEU B 1 194 ? 2.762 -2.762 27.483 1.00 37.38 198 LEU B CA 1
ATOM 2895 C C . LEU B 1 194 ? 2.871 -3.695 28.711 1.00 37.52 198 LEU B C 1
ATOM 2896 O O . LEU B 1 194 ? 3.476 -3.342 29.719 1.00 36.92 198 LEU B O 1
ATOM 2901 N N . PRO B 1 195 ? 2.256 -4.869 28.641 1.00 37.73 199 PRO B N 1
ATOM 2902 C CA . PRO B 1 195 ? 2.395 -5.856 29.713 1.00 37.96 199 PRO B CA 1
ATOM 2903 C C . PRO B 1 195 ? 3.824 -6.442 29.853 1.00 38.46 199 PRO B C 1
ATOM 2904 O O . PRO B 1 195 ? 4.575 -6.522 28.874 1.00 37.96 199 PRO B O 1
ATOM 2908 N N . GLY B 1 196 ? 4.177 -6.862 31.067 1.00 38.32 200 GLY B N 1
ATOM 2909 C CA . GLY B 1 196 ? 5.463 -7.508 31.309 1.00 38.70 200 GLY B CA 1
ATOM 2910 C C . GLY B 1 196 ? 5.268 -8.997 31.149 1.00 39.21 200 GLY B C 1
ATOM 2911 O O . GLY B 1 196 ? 4.862 -9.454 30.072 1.00 40.63 200 GLY B O 1
ATOM 2912 N N . PHE B 1 197 ? 5.539 -9.745 32.215 1.00 38.63 201 PHE B N 1
ATOM 2913 C CA . PHE B 1 197 ? 5.443 -11.210 32.207 1.00 39.01 201 PHE B CA 1
ATOM 2914 C C . PHE B 1 197 ? 4.125 -11.571 32.879 1.00 39.02 201 PHE B C 1
ATOM 2915 O O . PHE B 1 197 ? 3.948 -11.358 34.076 1.00 37.95 201 PHE B O 1
ATOM 2917 N N . ILE B 1 198 ? 3.183 -12.019 32.066 1.00 39.34 202 ILE B N 1
ATOM 2918 C CA . ILE B 1 198 ? 1.820 -12.312 32.504 1.00 40.11 202 ILE B CA 1
ATOM 2919 C C . ILE B 1 198 ? 1.658 -13.818 32.360 1.00 41.26 202 ILE B C 1
ATOM 2920 O O . ILE B 1 198 ? 2.032 -14.376 31.320 1.00 41.97 202 ILE B O 1
ATOM 2925 N N . ALA B 1 199 ? 1.127 -14.469 33.391 1.00 41.46 203 ALA B N 1
ATOM 2926 C CA . ALA B 1 199 ? 0.737 -15.888 33.284 1.00 42.64 203 ALA B CA 1
ATOM 2927 C C . ALA B 1 199 ? -0.447 -16.119 32.306 1.00 43.12 203 ALA B C 1
ATOM 2928 O O . ALA B 1 199 ? -1.586 -15.795 32.618 1.00 42.55 203 ALA B O 1
ATOM 2930 N N . THR B 1 200 ? -0.168 -16.666 31.125 1.00 44.30 204 THR B N 1
ATOM 2931 C CA . THR B 1 200 ? -1.211 -16.983 30.130 1.00 45.40 204 THR B CA 1
ATOM 2932 C C . THR B 1 200 ? -0.779 -18.208 29.340 1.00 46.20 204 THR B C 1
ATOM 2933 O O . THR B 1 200 ? 0.320 -18.723 29.550 1.00 46.47 204 THR B O 1
ATOM 2937 N N . PRO B 1 201 ? -1.640 -18.696 28.428 1.00 47.70 205 PRO B N 1
ATOM 2938 C CA . PRO B 1 201 ? -1.183 -19.779 27.537 1.00 48.42 205 PRO B CA 1
ATOM 2939 C C . PRO B 1 201 ? -0.025 -19.414 26.580 1.00 49.17 205 PRO B C 1
ATOM 2940 O O . PRO B 1 201 ? 0.671 -20.318 26.094 1.00 47.86 205 PRO B O 1
ATOM 2944 N N . MET B 1 202 ? 0.184 -18.119 26.317 1.00 50.27 206 MET B N 1
ATOM 2945 C CA . MET B 1 202 ? 1.358 -17.675 25.542 1.00 51.80 206 MET B CA 1
ATOM 2946 C C . MET B 1 202 ? 2.677 -18.021 26.258 1.00 52.03 206 MET B C 1
ATOM 2947 O O . MET B 1 202 ? 3.620 -18.531 25.639 1.00 51.99 206 MET B O 1
ATOM 2952 N N . THR B 1 203 ? 2.711 -17.757 27.565 1.00 52.39 207 THR B N 1
ATOM 2953 C CA . THR B 1 203 ? 3.912 -17.921 28.387 1.00 52.72 207 THR B CA 1
ATOM 2954 C C . THR B 1 203 ? 3.943 -19.255 29.151 1.00 53.17 207 THR B C 1
ATOM 2955 O O . THR B 1 203 ? 4.886 -19.524 29.899 1.00 52.33 207 THR B O 1
ATOM 2959 N N . GLN B 1 204 ? 2.918 -20.084 28.938 1.00 53.49 208 GLN B N 1
ATOM 2960 C CA . GLN B 1 204 ? 2.819 -21.398 29.568 1.00 53.90 208 GLN B CA 1
ATOM 2961 C C . GLN B 1 204 ? 4.041 -22.275 29.270 1.00 54.14 208 GLN B C 1
ATOM 2962 O O . GLN B 1 204 ? 4.456 -23.059 30.124 1.00 54.37 208 GLN B O 1
ATOM 2964 N N . LYS B 1 205 ? 4.620 -22.129 28.075 1.00 54.53 209 LYS B N 1
ATOM 2965 C CA . LYS B 1 205 ? 5.734 -22.985 27.645 1.00 54.83 209 LYS B CA 1
ATOM 2966 C C . LYS B 1 205 ? 7.103 -22.461 28.089 1.00 54.90 209 LYS B C 1
ATOM 2967 O O . LYS B 1 205 ? 8.121 -23.100 27.813 1.00 54.57 209 LYS B O 1
ATOM 2969 N N . VAL B 1 206 ? 7.136 -21.311 28.766 1.00 54.70 210 VAL B N 1
ATOM 2970 C CA . VAL B 1 206 ? 8.380 -20.831 29.379 1.00 54.73 210 VAL B CA 1
ATOM 2971 C C . VAL B 1 206 ? 8.703 -21.715 30.593 1.00 54.51 210 VAL B C 1
ATOM 2972 O O . VAL B 1 206 ? 7.858 -21.884 31.476 1.00 54.73 210 VAL B O 1
ATOM 2974 N N . PRO B 1 207 ? 9.914 -22.308 30.630 1.00 54.47 211 PRO B N 1
ATOM 2975 C CA . PRO B 1 207 ? 10.244 -23.261 31.710 1.00 54.24 211 PRO B CA 1
ATOM 2976 C C . PRO B 1 207 ? 10.273 -22.648 33.117 1.00 53.86 211 PRO B C 1
ATOM 2977 O O . PRO B 1 207 ? 10.311 -21.416 33.266 1.00 53.94 211 PRO B O 1
ATOM 2981 N N . GLN B 1 208 ? 10.239 -23.501 34.140 1.00 53.47 212 GLN B N 1
ATOM 2982 C CA . GLN B 1 208 ? 10.166 -23.023 35.534 1.00 53.01 212 GLN B CA 1
ATOM 2983 C C . GLN B 1 208 ? 11.361 -22.156 35.915 1.00 52.58 212 GLN B C 1
ATOM 2984 O O . GLN B 1 208 ? 11.189 -21.052 36.448 1.00 52.63 212 GLN B O 1
ATOM 2987 N N . LYS B 1 209 ? 12.563 -22.652 35.627 1.00 51.93 213 LYS B N 1
ATOM 2988 C CA . LYS B 1 209 ? 13.809 -21.997 36.051 1.00 51.49 213 LYS B CA 1
ATOM 2989 C C . LYS B 1 209 ? 13.970 -20.603 35.475 1.00 51.55 213 LYS B C 1
ATOM 2990 O O . LYS B 1 209 ? 14.480 -19.711 36.155 1.00 51.92 213 LYS B O 1
ATOM 2996 N N . VAL B 1 210 ? 13.558 -20.426 34.223 1.00 51.69 214 VAL B N 1
ATOM 2997 C CA . VAL B 1 210 ? 13.557 -19.104 33.600 1.00 52.14 214 VAL B CA 1
ATOM 2998 C C . VAL B 1 210 ? 12.560 -18.183 34.315 1.00 52.41 214 VAL B C 1
ATOM 2999 O O . VAL B 1 210 ? 12.813 -16.990 34.444 1.00 52.42 214 VAL B O 1
ATOM 3001 N N . VAL B 1 211 ? 11.456 -18.760 34.801 1.00 52.87 215 VAL B N 1
ATOM 3002 C CA . VAL B 1 211 ? 10.383 -18.018 35.482 1.00 53.12 215 VAL B CA 1
ATOM 3003 C C . VAL B 1 211 ? 10.762 -17.553 36.899 1.00 53.09 215 VAL B C 1
ATOM 3004 O O . VAL B 1 211 ? 10.531 -16.385 37.250 1.00 53.34 215 VAL B O 1
ATOM 3006 N N . ASP B 1 212 ? 11.340 -18.444 37.705 1.00 52.49 216 ASP B N 1
ATOM 3007 C CA . ASP B 1 212 ? 11.835 -18.055 39.042 1.00 52.06 216 ASP B CA 1
ATOM 3008 C C . ASP B 1 212 ? 12.988 -17.031 38.969 1.00 51.67 216 ASP B C 1
ATOM 3009 O O . ASP B 1 212 ? 13.112 -16.165 39.839 1.00 52.12 216 ASP B O 1
ATOM 3011 N N . LYS B 1 213 ? 13.812 -17.131 37.928 1.00 50.71 217 LYS B N 1
ATOM 3012 C CA . LYS B 1 213 ? 14.847 -16.137 37.648 1.00 49.81 217 LYS B CA 1
ATOM 3013 C C . LYS B 1 213 ? 14.234 -14.810 37.226 1.00 48.78 217 LYS B C 1
ATOM 3014 O O . LYS B 1 213 ? 14.692 -13.756 37.651 1.00 48.27 217 LYS B O 1
ATOM 3016 N N . ILE B 1 214 ? 13.210 -14.879 36.378 1.00 47.65 218 ILE B N 1
ATOM 3017 C CA . ILE B 1 214 ? 12.504 -13.710 35.910 1.00 46.97 218 ILE B CA 1
ATOM 3018 C C . ILE B 1 214 ? 11.823 -13.001 37.082 1.00 46.09 218 ILE B C 1
ATOM 3019 O O . ILE B 1 214 ? 11.894 -11.775 37.197 1.00 45.73 218 ILE B O 1
ATOM 3021 N N . THR B 1 215 ? 11.177 -13.785 37.938 1.00 44.88 219 THR B N 1
ATOM 3022 C CA . THR B 1 215 ? 10.541 -13.297 39.158 1.00 44.64 219 THR B CA 1
ATOM 3023 C C . THR B 1 215 ? 11.499 -12.473 40.042 1.00 43.88 219 THR B C 1
ATOM 3024 O O . THR B 1 215 ? 11.085 -11.513 40.685 1.00 43.07 219 THR B O 1
ATOM 3028 N N . GLU B 1 216 ? 12.771 -12.848 40.058 1.00 42.80 220 GLU B N 1
ATOM 3029 C CA . GLU B 1 216 ? 13.806 -12.093 40.764 1.00 42.36 220 GLU B CA 1
ATOM 3030 C C . GLU B 1 216 ? 14.042 -10.717 40.125 1.00 41.84 220 GLU B C 1
ATOM 3031 O O . GLU B 1 216 ? 14.494 -9.793 40.803 1.00 42.55 220 GLU B O 1
ATOM 3033 N N . MET B 1 217 ? 13.718 -10.583 38.834 1.00 40.43 221 MET B N 1
ATOM 3034 C CA . MET B 1 217 ? 13.792 -9.307 38.084 1.00 39.96 221 MET B CA 1
ATOM 3035 C C . MET B 1 217 ? 12.576 -8.389 38.260 1.00 39.21 221 MET B C 1
ATOM 3036 O O . MET B 1 217 ? 12.527 -7.302 37.651 1.00 39.76 221 MET B O 1
ATOM 3038 N N . ILE B 1 218 ? 11.585 -8.832 39.040 1.00 37.66 222 ILE B N 1
ATOM 3039 C CA . ILE B 1 218 ? 10.321 -8.101 39.182 1.00 36.51 222 ILE B CA 1
ATOM 3040 C C . ILE B 1 218 ? 10.216 -7.547 40.610 1.00 35.48 222 ILE B C 1
ATOM 3041 O O . ILE B 1 218 ? 10.067 -8.318 41.585 1.00 34.68 222 ILE B O 1
ATOM 3046 N N . PRO B 1 219 ? 10.327 -6.221 40.757 1.00 34.52 223 PRO B N 1
ATOM 3047 C CA . PRO B 1 219 ? 10.182 -5.635 42.100 1.00 34.42 223 PRO B CA 1
ATOM 3048 C C . PRO B 1 219 ? 8.950 -6.091 42.892 1.00 34.32 223 PRO B C 1
ATOM 3049 O O . PRO B 1 219 ? 9.080 -6.328 44.063 1.00 33.51 223 PRO B O 1
ATOM 3053 N N . MET B 1 220 ? 7.786 -6.229 42.262 1.00 36.21 224 MET B N 1
ATOM 3054 C CA . MET B 1 220 ? 6.591 -6.702 42.966 1.00 37.38 224 MET B CA 1
ATOM 3055 C C . MET B 1 220 ? 6.788 -8.146 43.422 1.00 37.82 224 MET B C 1
ATOM 3056 O O . MET B 1 220 ? 6.127 -8.582 44.351 1.00 39.14 224 MET B O 1
ATOM 3061 N N . GLY B 1 221 ? 7.699 -8.880 42.788 1.00 37.28 225 GLY B N 1
ATOM 3062 C CA . GLY B 1 221 ? 8.046 -10.236 43.220 1.00 36.64 225 GLY B CA 1
ATOM 3063 C C . GLY B 1 221 ? 7.163 -11.404 42.764 1.00 36.59 225 GLY B C 1
ATOM 3064 O O . GLY B 1 221 ? 7.277 -12.516 43.313 1.00 34.92 225 GLY B O 1
ATOM 3065 N N . HIS B 1 222 ? 6.309 -11.184 41.764 1.00 35.55 226 HIS B N 1
ATOM 3066 C CA . HIS B 1 222 ? 5.499 -12.257 41.199 1.00 35.32 226 HIS B CA 1
ATOM 3067 C C . HIS B 1 222 ? 5.148 -11.937 39.757 1.00 35.29 226 HIS B C 1
ATOM 3068 O O . HIS B 1 222 ? 5.308 -10.789 39.304 1.00 33.13 226 HIS B O 1
ATOM 3075 N N . LEU B 1 223 ? 4.685 -12.952 39.032 1.00 34.81 227 LEU B N 1
ATOM 3076 C CA . LEU B 1 223 ? 4.162 -12.763 37.696 1.00 35.65 227 LEU B CA 1
ATOM 3077 C C . LEU B 1 223 ? 2.801 -12.087 37.728 1.00 36.66 227 LEU B C 1
ATOM 3078 O O . LEU B 1 223 ? 2.047 -12.207 38.698 1.00 37.99 227 LEU B O 1
ATOM 3083 N N . GLY B 1 224 ? 2.477 -11.387 36.650 1.00 37.49 228 GLY B N 1
ATOM 3084 C CA . GLY B 1 224 ? 1.168 -10.753 36.499 1.00 38.12 228 GLY B CA 1
ATOM 3085 C C . GLY B 1 224 ? 0.048 -11.684 36.056 1.00 38.67 228 GLY B C 1
ATOM 3086 O O . GLY B 1 224 ? 0.285 -12.815 35.619 1.00 39.45 228 GLY B O 1
ATOM 3087 N N . ASP B 1 225 ? -1.178 -11.197 36.189 1.00 39.20 229 ASP B N 1
ATOM 3088 C CA . ASP B 1 225 ? -2.393 -11.966 35.888 1.00 39.39 229 ASP B CA 1
ATOM 3089 C C . ASP B 1 225 ? -3.009 -11.282 34.702 1.00 38.22 229 ASP B C 1
ATOM 3090 O O . ASP B 1 225 ? -2.871 -10.056 34.557 1.00 38.26 229 ASP B O 1
ATOM 3095 N N . PRO B 1 226 ? -3.683 -12.044 33.839 1.00 36.97 230 PRO B N 1
ATOM 3096 C CA . PRO B 1 226 ? -4.458 -11.386 32.799 1.00 36.64 230 PRO B CA 1
ATOM 3097 C C . PRO B 1 226 ? -5.421 -10.335 33.328 1.00 35.40 230 PRO B C 1
ATOM 3098 O O . PRO B 1 226 ? -5.659 -9.348 32.654 1.00 35.24 230 PRO B O 1
ATOM 3102 N N . GLU B 1 227 ? -5.943 -10.492 34.527 1.00 34.58 231 GLU B N 1
ATOM 3103 C CA . GLU B 1 227 ? -6.819 -9.438 35.055 1.00 35.37 231 GLU B CA 1
ATOM 3104 C C . GLU B 1 227 ? -6.088 -8.117 35.352 1.00 35.22 231 GLU B C 1
ATOM 3105 O O . GLU B 1 227 ? -6.702 -7.041 35.351 1.00 34.14 231 GLU B O 1
ATOM 3108 N N . ASP B 1 228 ? -4.787 -8.175 35.622 1.00 35.50 232 ASP B N 1
ATOM 3109 C CA . ASP B 1 228 ? -4.016 -6.937 35.837 1.00 36.21 232 ASP B CA 1
ATOM 3110 C C . ASP B 1 228 ? -4.035 -6.080 34.580 1.00 36.17 232 ASP B C 1
ATOM 3111 O O . ASP B 1 228 ? -4.235 -4.882 34.616 1.00 35.27 232 ASP B O 1
ATOM 3116 N N . VAL B 1 229 ? -3.842 -6.732 33.450 1.00 35.60 233 VAL B N 1
ATOM 3117 C CA . VAL B 1 229 ? -3.926 -6.098 32.177 1.00 35.92 233 VAL B CA 1
ATOM 3118 C C . VAL B 1 229 ? -5.350 -5.636 31.883 1.00 36.04 233 VAL B C 1
ATOM 3119 O O . VAL B 1 229 ? -5.534 -4.561 31.362 1.00 36.04 233 VAL B O 1
ATOM 3123 N N . ALA B 1 230 ? -6.341 -6.455 32.211 1.00 36.26 234 ALA B N 1
ATOM 3124 C CA . ALA B 1 230 ? -7.751 -6.094 31.955 1.00 36.49 234 ALA B CA 1
ATOM 3125 C C . ALA B 1 230 ? -8.151 -4.844 32.729 1.00 35.92 234 ALA B C 1
ATOM 3126 O O . ALA B 1 230 ? -8.898 -4.009 32.220 1.00 35.43 234 ALA B O 1
ATOM 3128 N N . ASP B 1 231 ? -7.657 -4.727 33.960 1.00 36.15 235 ASP B N 1
ATOM 3129 C CA . ASP B 1 231 ? -7.922 -3.533 34.798 1.00 37.01 235 ASP B CA 1
ATOM 3130 C C . ASP B 1 231 ? -7.429 -2.253 34.118 1.00 36.96 235 ASP B C 1
ATOM 3131 O O . ASP B 1 231 ? -8.080 -1.212 34.174 1.00 37.14 235 ASP B O 1
ATOM 3136 N N . VAL B 1 232 ? -6.256 -2.308 33.493 1.00 37.70 236 VAL B N 1
ATOM 3137 C CA . VAL B 1 232 ? -5.721 -1.126 32.800 1.00 38.20 236 VAL B CA 1
ATOM 3138 C C . VAL B 1 232 ? -6.558 -0.815 31.559 1.00 37.81 236 VAL B C 1
ATOM 3139 O O . VAL B 1 232 ? -6.845 0.334 31.263 1.00 36.81 236 VAL B O 1
ATOM 3143 N N . VAL B 1 233 ? -6.940 -1.861 30.834 1.00 37.54 237 VAL B N 1
ATOM 3144 C CA . VAL B 1 233 ? -7.801 -1.698 29.673 1.00 37.00 237 VAL B CA 1
ATOM 3145 C C . VAL B 1 233 ? -9.143 -1.067 30.027 1.00 36.73 237 VAL B C 1
ATOM 3146 O O . VAL B 1 233 ? -9.634 -0.249 29.258 1.00 36.24 237 VAL B O 1
ATOM 3150 N N . ALA B 1 234 ? -9.738 -1.446 31.166 1.00 36.18 238 ALA B N 1
ATOM 3151 C CA . ALA B 1 234 ? -11.012 -0.840 31.594 1.00 36.28 238 ALA B CA 1
ATOM 3152 C C . ALA B 1 234 ? -10.839 0.639 31.926 1.00 36.81 238 ALA B C 1
ATOM 3153 O O . ALA B 1 234 ? -11.719 1.451 31.624 1.00 35.96 238 ALA B O 1
ATOM 3155 N N . PHE B 1 235 ? -9.686 0.996 32.505 1.00 36.81 239 PHE B N 1
ATOM 3156 C CA . PHE B 1 235 ? -9.366 2.388 32.760 1.00 37.13 239 PHE B CA 1
ATOM 3157 C C . PHE B 1 235 ? -9.286 3.199 31.464 1.00 37.50 239 PHE B C 1
ATOM 3158 O O . PHE B 1 235 ? -9.918 4.259 31.328 1.00 39.01 239 PHE B O 1
ATOM 3166 N N . LEU B 1 236 ? -8.529 2.678 30.506 1.00 37.78 240 LEU B N 1
ATOM 3167 C CA . LEU B 1 236 ? -8.353 3.304 29.174 1.00 37.09 240 LEU B CA 1
ATOM 3168 C C . LEU B 1 236 ? -9.643 3.344 28.347 1.00 37.31 240 LEU B C 1
ATOM 3169 O O . LEU B 1 236 ? -9.822 4.239 27.509 1.00 36.51 240 LEU B O 1
ATOM 3174 N N . ALA B 1 237 ? -10.557 2.420 28.621 1.00 37.16 241 ALA B N 1
ATOM 3175 C CA . ALA B 1 237 ? -11.858 2.396 27.946 1.00 38.05 241 ALA B CA 1
ATOM 3176 C C . ALA B 1 237 ? -12.850 3.395 28.521 1.00 38.46 241 ALA B C 1
ATOM 3177 O O . ALA B 1 237 ? -13.804 3.780 27.835 1.00 39.07 241 ALA B O 1
ATOM 3179 N N . SER B 1 238 ? -12.656 3.762 29.786 1.00 39.83 242 SER B N 1
ATOM 3180 C CA . SER B 1 238 ? -13.580 4.624 30.530 1.00 40.56 242 SER B CA 1
ATOM 3181 C C . SER B 1 238 ? -13.268 6.099 30.360 1.00 41.24 242 SER B C 1
ATOM 3182 O O . SER B 1 238 ? -12.223 6.475 29.831 1.00 41.76 242 SER B O 1
ATOM 3185 N N . GLU B 1 239 ? -14.159 6.943 30.853 1.00 42.67 243 GLU B N 1
ATOM 3186 C CA . GLU B 1 239 ? -13.971 8.394 30.753 1.00 43.96 243 GLU B CA 1
ATOM 3187 C C . GLU B 1 239 ? -12.989 8.933 31.788 1.00 43.69 243 GLU B C 1
ATOM 3188 O O . GLU B 1 239 ? -12.504 10.056 31.643 1.00 44.51 243 GLU B O 1
ATOM 3194 N N . ASP B 1 240 ? -12.637 8.133 32.792 1.00 42.94 244 ASP B N 1
ATOM 3195 C CA . ASP B 1 240 ? -11.513 8.496 33.673 1.00 42.77 244 ASP B CA 1
ATOM 3196 C C . ASP B 1 240 ? -10.199 8.739 32.927 1.00 41.61 244 ASP B C 1
ATOM 3197 O O . ASP B 1 240 ? -9.293 9.363 33.475 1.00 42.10 244 ASP B O 1
ATOM 3202 N N . SER B 1 241 ? -10.073 8.209 31.711 1.00 39.63 245 SER B N 1
ATOM 3203 C CA . SER B 1 241 ? -8.875 8.403 30.936 1.00 38.69 245 SER B CA 1
ATOM 3204 C C . SER B 1 241 ? -9.091 9.351 29.763 1.00 37.84 245 SER B C 1
ATOM 3205 O O . SER B 1 241 ? -8.327 9.337 28.798 1.00 38.77 245 SER B O 1
ATOM 3208 N N . GLY B 1 242 ? -10.098 10.206 29.879 1.00 37.75 246 GLY B N 1
ATOM 3209 C CA . GLY B 1 242 ? -10.546 11.072 28.809 1.00 37.36 246 GLY B CA 1
ATOM 3210 C C . GLY B 1 242 ? -9.507 12.024 28.241 1.00 37.46 246 GLY B C 1
ATOM 3211 O O . GLY B 1 242 ? -9.672 12.478 27.114 1.00 37.94 246 GLY B O 1
ATOM 3212 N N . TYR B 1 243 ? -8.423 12.283 28.976 1.00 37.03 247 TYR B N 1
ATOM 3213 C CA . TYR B 1 243 ? -7.349 13.175 28.493 1.00 36.81 247 TYR B CA 1
ATOM 3214 C C . TYR B 1 243 ? -6.052 12.436 28.247 1.00 36.65 247 TYR B C 1
ATOM 3215 O O . TYR B 1 243 ? -4.992 13.060 28.205 1.00 36.91 247 TYR B O 1
ATOM 3224 N N . ILE B 1 244 ? -6.143 11.111 28.107 1.00 36.79 248 ILE B N 1
ATOM 3225 C CA . ILE B 1 244 ? -5.013 10.252 27.775 1.00 36.06 248 ILE B CA 1
ATOM 3226 C C . ILE B 1 244 ? -5.209 9.691 26.364 1.00 36.49 248 ILE B C 1
ATOM 3227 O O . ILE B 1 244 ? -6.144 8.938 26.121 1.00 36.04 248 ILE B O 1
ATOM 3232 N N . THR B 1 245 ? -4.323 10.080 25.452 1.00 36.31 249 THR B N 1
ATOM 3233 C CA . THR B 1 245 ? -4.278 9.511 24.130 1.00 36.27 249 THR B CA 1
ATOM 3234 C C . THR B 1 245 ? -2.847 9.557 23.587 1.00 37.01 249 THR B C 1
ATOM 3235 O O . THR B 1 245 ? -2.088 10.481 23.887 1.00 36.41 249 THR B O 1
ATOM 3239 N N . GLY B 1 246 ? -2.515 8.575 22.759 1.00 36.60 250 GLY B N 1
ATOM 3240 C CA . GLY B 1 246 ? -1.203 8.517 22.123 1.00 37.47 250 GLY B CA 1
ATOM 3241 C C . GLY B 1 246 ? -0.076 8.098 23.037 1.00 38.54 250 GLY B C 1
ATOM 3242 O O . GLY B 1 246 ? 1.100 8.391 22.750 1.00 38.15 250 GLY B O 1
ATOM 3243 N N . THR B 1 247 ? -0.401 7.396 24.120 1.00 38.66 251 THR B N 1
ATOM 3244 C CA . THR B 1 247 ? 0.650 7.029 25.062 1.00 40.87 251 THR B CA 1
ATOM 3245 C C . THR B 1 247 ? 0.608 5.536 25.336 1.00 40.75 251 THR B C 1
ATOM 3246 O O . THR B 1 247 ? -0.242 4.809 24.799 1.00 39.91 251 THR B O 1
ATOM 3250 N N . SER B 1 248 ? 1.565 5.095 26.138 1.00 40.95 252 SER B N 1
ATOM 3251 C CA . SER B 1 248 ? 1.737 3.707 26.479 1.00 42.03 252 SER B CA 1
ATOM 3252 C C . SER B 1 248 ? 1.610 3.546 27.960 1.00 42.49 252 SER B C 1
ATOM 3253 O O . SER B 1 248 ? 2.177 4.352 28.714 1.00 43.37 252 SER B O 1
ATOM 3256 N N . VAL B 1 249 ? 0.861 2.544 28.425 1.00 41.86 253 VAL B N 1
ATOM 3257 C CA . VAL B 1 249 ? 0.861 2.278 29.868 1.00 40.93 253 VAL B CA 1
ATOM 3258 C C . VAL B 1 249 ? 1.524 0.939 30.107 1.00 40.34 253 VAL B C 1
ATOM 3259 O O . VAL B 1 249 ? 1.141 -0.056 29.473 1.00 38.32 253 VAL B O 1
ATOM 3263 N N . GLU B 1 250 ? 2.544 0.940 30.971 1.00 40.30 254 GLU B N 1
ATOM 3264 C CA . GLU B 1 250 ? 3.315 -0.268 31.295 1.00 41.82 254 GLU B CA 1
ATOM 3265 C C . GLU B 1 250 ? 2.666 -0.980 32.493 1.00 40.88 254 GLU B C 1
ATOM 3266 O O . GLU B 1 250 ? 2.302 -0.322 33.478 1.00 40.68 254 GLU B O 1
ATOM 3272 N N . VAL B 1 251 ? 2.470 -2.300 32.366 1.00 39.73 255 VAL B N 1
ATOM 3273 C CA . VAL B 1 251 ? 1.900 -3.148 33.423 1.00 38.09 255 VAL B CA 1
ATOM 3274 C C . VAL B 1 251 ? 2.828 -4.336 33.591 1.00 36.99 255 VAL B C 1
ATOM 3275 O O . VAL B 1 251 ? 2.608 -5.401 33.018 1.00 35.74 255 VAL B O 1
ATOM 3279 N N . THR B 1 252 ? 3.900 -4.128 34.350 1.00 36.29 256 THR B N 1
ATOM 3280 C CA . THR B 1 252 ? 5.050 -5.041 34.353 1.00 35.65 256 THR B CA 1
ATOM 3281 C C . THR B 1 252 ? 5.519 -5.423 35.744 1.00 34.46 256 THR B C 1
ATOM 3282 O O . THR B 1 252 ? 6.444 -6.233 35.902 1.00 34.46 256 THR B O 1
ATOM 3286 N N . GLY B 1 253 ? 4.898 -4.838 36.776 1.00 33.56 257 GLY B N 1
ATOM 3287 C CA . GLY B 1 253 ? 5.319 -5.099 38.161 1.00 32.40 257 GLY B CA 1
ATOM 3288 C C . GLY B 1 253 ? 6.677 -4.507 38.489 1.00 31.82 257 GLY B C 1
ATOM 3289 O O . GLY B 1 253 ? 7.302 -4.886 39.502 1.00 32.07 257 GLY B O 1
ATOM 3290 N N . GLY B 1 254 ? 7.118 -3.568 37.658 1.00 30.84 258 GLY B N 1
ATOM 3291 C CA . GLY B 1 254 ? 8.433 -2.974 37.774 1.00 31.15 258 GLY B CA 1
ATOM 3292 C C . GLY B 1 254 ? 9.510 -3.724 37.018 1.00 32.27 258 GLY B C 1
ATOM 3293 O O . GLY B 1 254 ? 10.684 -3.432 37.209 1.00 32.83 258 GLY B O 1
ATOM 3294 N N . LEU B 1 255 ? 9.137 -4.702 36.188 1.00 33.60 259 LEU B N 1
ATOM 3295 C CA . LEU B 1 255 ? 10.117 -5.534 35.487 1.00 36.17 259 LEU B CA 1
ATOM 3296 C C . LEU B 1 255 ? 11.211 -4.692 34.824 1.00 38.37 259 LEU B C 1
ATOM 3297 O O . LEU B 1 255 ? 10.901 -3.755 34.077 1.00 38.57 259 LEU B O 1
ATOM 3302 N N . PHE B 1 256 ? 12.475 -5.054 35.078 1.00 41.70 260 PHE B N 1
ATOM 3303 C CA . PHE B 1 256 ? 13.648 -4.196 34.763 1.00 43.47 260 PHE B CA 1
ATOM 3304 C C . PHE B 1 256 ? 14.581 -4.784 33.695 1.00 44.86 260 PHE B C 1
ATOM 3305 O O . PHE B 1 256 ? 15.100 -5.905 33.836 1.00 46.50 260 PHE B O 1
ATOM 3307 N N . ALA C 1 8 ? 38.491 -1.861 4.944 1.00 42.45 12 ALA C N 1
ATOM 3308 C CA . ALA C 1 8 ? 37.052 -2.074 5.287 1.00 41.75 12 ALA C CA 1
ATOM 3309 C C . ALA C 1 8 ? 36.241 -2.262 4.013 1.00 41.26 12 ALA C C 1
ATOM 3310 O O . ALA C 1 8 ? 36.460 -1.539 3.040 1.00 41.37 12 ALA C O 1
ATOM 3312 N N . LEU C 1 9 ? 35.360 -3.274 4.003 1.00 40.62 13 LEU C N 1
ATOM 3313 C CA . LEU C 1 9 ? 34.359 -3.465 2.937 1.00 39.60 13 LEU C CA 1
ATOM 3314 C C . LEU C 1 9 ? 32.986 -3.055 3.482 1.00 39.54 13 LEU C C 1
ATOM 3315 O O . LEU C 1 9 ? 32.526 -3.580 4.518 1.00 39.30 13 LEU C O 1
ATOM 3320 N N . ALA C 1 10 ? 32.341 -2.112 2.786 1.00 38.67 14 ALA C N 1
ATOM 3321 C CA . ALA C 1 10 ? 31.048 -1.573 3.201 1.00 38.53 14 ALA C CA 1
ATOM 3322 C C . ALA C 1 10 ? 29.967 -1.820 2.158 1.00 38.21 14 ALA C C 1
ATOM 3323 O O . ALA C 1 10 ? 30.169 -1.542 0.975 1.00 38.70 14 ALA C O 1
ATOM 3325 N N . LEU C 1 11 ? 28.828 -2.340 2.601 1.00 37.44 15 LEU C N 1
ATOM 3326 C CA . LEU C 1 11 ? 27.669 -2.492 1.742 1.00 37.47 15 LEU C CA 1
ATOM 3327 C C . LEU C 1 11 ? 26.655 -1.418 2.146 1.00 37.29 15 LEU C C 1
ATOM 3328 O O . LEU C 1 11 ? 26.341 -1.297 3.313 1.00 36.73 15 LEU C O 1
ATOM 3333 N N . VAL C 1 12 ? 26.194 -0.626 1.178 1.00 36.87 16 VAL C N 1
ATOM 3334 C CA . VAL C 1 12 ? 25.193 0.393 1.412 1.00 37.29 16 VAL C CA 1
ATOM 3335 C C . VAL C 1 12 ? 23.976 0.095 0.526 1.00 37.71 16 VAL C C 1
ATOM 3336 O O . VAL C 1 12 ? 24.106 -0.038 -0.694 1.00 39.11 16 VAL C O 1
ATOM 3340 N N . THR C 1 13 ? 22.810 -0.105 1.134 1.00 37.67 17 THR C N 1
ATOM 3341 C CA . THR C 1 13 ? 21.583 -0.233 0.344 1.00 37.73 17 THR C CA 1
ATOM 3342 C C . THR C 1 13 ? 20.949 1.145 0.195 1.00 37.57 17 THR C C 1
ATOM 3343 O O . THR C 1 13 ? 21.158 2.032 1.029 1.00 37.09 17 THR C O 1
ATOM 3347 N N . GLY C 1 14 ? 20.145 1.337 -0.846 1.00 37.95 18 GLY C N 1
ATOM 3348 C CA . GLY C 1 14 ? 19.598 2.675 -1.121 1.00 37.90 18 GLY C CA 1
ATOM 3349 C C . GLY C 1 14 ? 20.703 3.644 -1.527 1.00 37.54 18 GLY C C 1
ATOM 3350 O O . GLY C 1 14 ? 20.575 4.859 -1.346 1.00 37.56 18 GLY C O 1
ATOM 3351 N N . ALA C 1 15 ? 21.777 3.102 -2.098 1.00 36.63 19 ALA C N 1
ATOM 3352 C CA . ALA C 1 15 ? 22.987 3.872 -2.409 1.00 36.27 19 ALA C CA 1
ATOM 3353 C C . ALA C 1 15 ? 22.887 4.797 -3.633 1.00 36.96 19 ALA C C 1
ATOM 3354 O O . ALA C 1 15 ? 23.779 5.635 -3.868 1.00 36.71 19 ALA C O 1
ATOM 3356 N N . GLY C 1 16 ? 21.814 4.673 -4.405 1.00 36.91 20 GLY C N 1
ATOM 3357 C CA . GLY C 1 16 ? 21.681 5.443 -5.622 1.00 37.72 20 GLY C CA 1
ATOM 3358 C C . GLY C 1 16 ? 21.242 6.883 -5.431 1.00 37.99 20 GLY C C 1
ATOM 3359 O O . GLY C 1 16 ? 21.218 7.642 -6.385 1.00 38.73 20 GLY C O 1
ATOM 3360 N N . SER C 1 17 ? 20.918 7.276 -4.203 1.00 38.63 21 SER C N 1
ATOM 3361 C CA . SER C 1 17 ? 20.326 8.590 -3.985 1.00 38.57 21 SER C CA 1
ATOM 3362 C C . SER C 1 17 ? 20.480 9.077 -2.552 1.00 37.47 21 SER C C 1
ATOM 3363 O O . SER C 1 17 ? 20.726 8.308 -1.641 1.00 36.67 21 SER C O 1
ATOM 3366 N N . GLY C 1 18 ? 20.318 10.381 -2.392 1.00 37.27 22 GLY C N 1
ATOM 3367 C CA . GLY C 1 18 ? 20.231 11.021 -1.096 1.00 36.83 22 GLY C CA 1
ATOM 3368 C C . GLY C 1 18 ? 21.181 10.483 -0.063 1.00 36.28 22 GLY C C 1
ATOM 3369 O O . GLY C 1 18 ? 22.390 10.537 -0.258 1.00 36.54 22 GLY C O 1
ATOM 3370 N N . ILE C 1 19 ? 20.631 9.966 1.032 1.00 36.47 23 ILE C N 1
ATOM 3371 C CA . ILE C 1 19 ? 21.448 9.599 2.213 1.00 36.47 23 ILE C CA 1
ATOM 3372 C C . ILE C 1 19 ? 22.394 8.460 1.841 1.00 36.80 23 ILE C C 1
ATOM 3373 O O . ILE C 1 19 ? 23.599 8.547 2.072 1.00 36.23 23 ILE C O 1
ATOM 3378 N N . GLY C 1 20 ? 21.844 7.407 1.247 1.00 35.91 24 GLY C N 1
ATOM 3379 C CA . GLY C 1 20 ? 22.679 6.286 0.807 1.00 36.06 24 GLY C CA 1
ATOM 3380 C C . GLY C 1 20 ? 23.833 6.699 -0.083 1.00 35.69 24 GLY C C 1
ATOM 3381 O O . GLY C 1 20 ? 24.922 6.150 0.045 1.00 37.22 24 GLY C O 1
ATOM 3382 N N . ARG C 1 21 ? 23.621 7.651 -0.999 1.00 35.76 25 ARG C N 1
ATOM 3383 C CA . ARG C 1 21 ? 24.717 8.158 -1.836 1.00 34.99 25 ARG C CA 1
ATOM 3384 C C . ARG C 1 21 ? 25.781 8.879 -1.001 1.00 35.11 25 ARG C C 1
ATOM 3385 O O . ARG C 1 21 ? 26.994 8.691 -1.207 1.00 34.09 25 ARG C O 1
ATOM 3393 N N . ALA C 1 22 ? 25.328 9.746 -0.098 1.00 34.31 26 ALA C N 1
ATOM 3394 C CA . ALA C 1 22 ? 26.246 10.498 0.748 1.00 34.14 26 ALA C CA 1
ATOM 3395 C C . ALA C 1 22 ? 27.077 9.572 1.645 1.00 34.13 26 ALA C C 1
ATOM 3396 O O . ALA C 1 22 ? 28.261 9.801 1.872 1.00 34.04 26 ALA C O 1
ATOM 3398 N N . VAL C 1 23 ? 26.447 8.536 2.172 1.00 34.26 27 VAL C N 1
ATOM 3399 C CA . VAL C 1 23 ? 27.158 7.565 3.004 1.00 34.15 27 VAL C CA 1
ATOM 3400 C C . VAL C 1 23 ? 28.234 6.833 2.201 1.00 34.88 27 VAL C C 1
ATOM 3401 O O . VAL C 1 23 ? 29.361 6.663 2.678 1.00 34.91 27 VAL C O 1
ATOM 3405 N N . SER C 1 24 ? 27.908 6.445 0.968 1.00 34.48 28 SER C N 1
ATOM 3406 C CA . SER C 1 24 ? 28.891 5.808 0.097 1.00 34.81 28 SER C CA 1
ATOM 3407 C C . SER C 1 24 ? 30.066 6.723 -0.164 1.00 34.95 28 SER C C 1
ATOM 3408 O O . SER C 1 24 ? 31.209 6.300 -0.115 1.00 36.11 28 SER C O 1
ATOM 3411 N N . VAL C 1 25 ? 29.792 7.978 -0.462 1.00 35.23 29 VAL C N 1
ATOM 3412 C CA . VAL C 1 25 ? 30.859 8.957 -0.653 1.00 35.17 29 VAL C CA 1
ATOM 3413 C C . VAL C 1 25 ? 31.730 9.118 0.614 1.00 35.44 29 VAL C C 1
ATOM 3414 O O . VAL C 1 25 ? 32.961 9.126 0.549 1.00 33.62 29 VAL C O 1
ATOM 3418 N N . ARG C 1 26 ? 31.088 9.250 1.764 1.00 35.99 30 ARG C N 1
ATOM 3419 C CA . ARG C 1 26 ? 31.811 9.466 3.016 1.00 37.00 30 ARG C CA 1
ATOM 3420 C C . ARG C 1 26 ? 32.704 8.288 3.351 1.00 37.21 30 ARG C C 1
ATOM 3421 O O . ARG C 1 26 ? 33.872 8.461 3.660 1.00 37.38 30 ARG C O 1
ATOM 3429 N N . LEU C 1 27 ? 32.134 7.088 3.315 1.00 37.74 31 LEU C N 1
ATOM 3430 C CA . LEU C 1 27 ? 32.875 5.881 3.671 1.00 38.08 31 LEU C CA 1
ATOM 3431 C C . LEU C 1 27 ? 34.027 5.597 2.715 1.00 38.42 31 LEU C C 1
ATOM 3432 O O . LEU C 1 27 ? 35.070 5.110 3.134 1.00 38.19 31 LEU C O 1
ATOM 3437 N N . ALA C 1 28 ? 33.828 5.888 1.432 1.00 39.62 32 ALA C N 1
ATOM 3438 C CA . ALA C 1 28 ? 34.876 5.694 0.420 1.00 40.30 32 ALA C CA 1
ATOM 3439 C C . ALA C 1 28 ? 36.003 6.724 0.603 1.00 40.65 32 ALA C C 1
ATOM 3440 O O . ALA C 1 28 ? 37.184 6.454 0.300 1.00 41.04 32 ALA C O 1
ATOM 3442 N N . GLY C 1 29 ? 35.637 7.907 1.089 1.00 40.72 33 GLY C N 1
ATOM 3443 C CA . GLY C 1 29 ? 36.607 8.927 1.436 1.00 41.04 33 GLY C CA 1
ATOM 3444 C C . GLY C 1 29 ? 37.433 8.534 2.644 1.00 41.73 33 GLY C C 1
ATOM 3445 O O . GLY C 1 29 ? 38.599 8.923 2.753 1.00 41.88 33 GLY C O 1
ATOM 3446 N N . GLU C 1 30 ? 36.842 7.758 3.553 1.00 41.82 34 GLU C N 1
ATOM 3447 C CA . GLU C 1 30 ? 37.575 7.239 4.717 1.00 42.24 34 GLU C CA 1
ATOM 3448 C C . GLU C 1 30 ? 38.433 5.979 4.430 1.00 42.03 34 GLU C C 1
ATOM 3449 O O . GLU C 1 30 ? 39.052 5.410 5.352 1.00 42.58 34 GLU C O 1
ATOM 3455 N N . GLY C 1 31 ? 38.450 5.540 3.176 1.00 40.52 35 GLY C N 1
ATOM 3456 C CA . GLY C 1 31 ? 39.301 4.432 2.756 1.00 40.24 35 GLY C CA 1
ATOM 3457 C C . GLY C 1 31 ? 38.542 3.153 2.462 1.00 39.56 35 GLY C C 1
ATOM 3458 O O . GLY C 1 31 ? 39.131 2.230 1.951 1.00 38.50 35 GLY C O 1
ATOM 3459 N N . ALA C 1 32 ? 37.241 3.097 2.783 1.00 38.59 36 ALA C N 1
ATOM 3460 C CA . ALA C 1 32 ? 36.449 1.878 2.575 1.00 38.46 36 ALA C CA 1
ATOM 3461 C C . ALA C 1 32 ? 36.306 1.541 1.087 1.00 38.04 36 ALA C C 1
ATOM 3462 O O . ALA C 1 32 ? 36.337 2.425 0.230 1.00 37.79 36 ALA C O 1
ATOM 3464 N N . THR C 1 33 ? 36.203 0.244 0.795 1.00 37.41 37 THR C N 1
ATOM 3465 C CA . THR C 1 33 ? 35.699 -0.223 -0.476 1.00 36.52 37 THR C CA 1
ATOM 3466 C C . THR C 1 33 ? 34.184 -0.361 -0.346 1.00 36.32 37 THR C C 1
ATOM 3467 O O . THR C 1 33 ? 33.689 -0.989 0.590 1.00 35.02 37 THR C O 1
ATOM 3471 N N . VAL C 1 34 ? 33.447 0.216 -1.293 1.00 36.21 38 VAL C N 1
ATOM 3472 C CA . VAL C 1 34 ? 31.998 0.264 -1.195 1.00 35.28 38 VAL C CA 1
ATOM 3473 C C . VAL C 1 34 ? 31.294 -0.598 -2.240 1.00 36.10 38 VAL C C 1
ATOM 3474 O O . VAL C 1 34 ? 31.536 -0.465 -3.456 1.00 34.97 38 VAL C O 1
ATOM 3478 N N . ALA C 1 35 ? 30.406 -1.461 -1.738 1.00 36.43 39 ALA C N 1
ATOM 3479 C CA . ALA C 1 35 ? 29.407 -2.120 -2.527 1.00 37.08 39 ALA C CA 1
ATOM 3480 C C . ALA C 1 35 ? 28.150 -1.258 -2.447 1.00 37.84 39 ALA C C 1
ATOM 3481 O O . ALA C 1 35 ? 27.497 -1.231 -1.412 1.00 37.78 39 ALA C O 1
ATOM 3483 N N . ALA C 1 36 ? 27.847 -0.541 -3.530 1.00 38.43 40 ALA C N 1
ATOM 3484 C CA . ALA C 1 36 ? 26.666 0.326 -3.628 1.00 39.84 40 ALA C CA 1
ATOM 3485 C C . ALA C 1 36 ? 25.508 -0.438 -4.261 1.00 40.78 40 ALA C C 1
ATOM 3486 O O . ALA C 1 36 ? 25.577 -0.853 -5.423 1.00 41.42 40 ALA C O 1
ATOM 3488 N N . CYS C 1 37 ? 24.446 -0.614 -3.485 1.00 42.25 41 CYS C N 1
ATOM 3489 C CA . CYS C 1 37 ? 23.297 -1.404 -3.893 1.00 41.77 41 CYS C CA 1
ATOM 3490 C C . CYS C 1 37 ? 22.066 -0.516 -3.982 1.00 41.24 41 CYS C C 1
ATOM 3491 O O . CYS C 1 37 ? 21.841 0.308 -3.102 1.00 39.71 41 CYS C O 1
ATOM 3494 N N . ASP C 1 38 ? 21.271 -0.683 -5.037 1.00 41.08 42 ASP C N 1
ATOM 3495 C CA . ASP C 1 38 ? 20.006 0.052 -5.158 1.00 41.36 42 ASP C CA 1
ATOM 3496 C C . ASP C 1 38 ? 19.026 -0.680 -6.054 1.00 41.37 42 ASP C C 1
ATOM 3497 O O . ASP C 1 38 ? 19.436 -1.416 -6.937 1.00 41.24 42 ASP C O 1
ATOM 3502 N N . LEU C 1 39 ? 17.732 -0.466 -5.821 1.00 42.02 43 LEU C N 1
ATOM 3503 C CA . LEU C 1 39 ? 16.671 -0.950 -6.715 1.00 42.34 43 LEU C CA 1
ATOM 3504 C C . LEU C 1 39 ? 16.937 -0.471 -8.131 1.00 42.53 43 LEU C C 1
ATOM 3505 O O . LEU C 1 39 ? 16.765 -1.227 -9.093 1.00 41.75 43 LEU C O 1
ATOM 3510 N N . ASP C 1 40 ? 17.392 0.776 -8.241 1.00 42.67 44 ASP C N 1
ATOM 3511 C CA . ASP C 1 40 ? 17.696 1.408 -9.524 1.00 42.73 44 ASP C CA 1
ATOM 3512 C C . ASP C 1 40 ? 19.147 1.150 -9.884 1.00 42.57 44 ASP C C 1
ATOM 3513 O O . ASP C 1 40 ? 20.039 1.738 -9.282 1.00 42.74 44 ASP C O 1
ATOM 3518 N N . ARG C 1 41 ? 19.390 0.262 -10.848 1.00 41.83 45 ARG C N 1
ATOM 3519 C CA . ARG C 1 41 ? 20.739 -0.159 -11.157 1.00 42.25 45 ARG C CA 1
ATOM 3520 C C . ARG C 1 41 ? 21.571 1.020 -11.681 1.00 42.82 45 ARG C C 1
ATOM 3521 O O . ARG C 1 41 ? 22.745 1.149 -11.335 1.00 43.46 45 ARG C O 1
ATOM 3523 N N . ALA C 1 42 ? 20.957 1.868 -12.512 1.00 42.42 46 ALA C N 1
ATOM 3524 C CA . ALA C 1 42 ? 21.635 3.049 -13.074 1.00 42.17 46 ALA C CA 1
ATOM 3525 C C . ALA C 1 42 ? 22.003 4.078 -11.998 1.00 41.57 46 ALA C C 1
ATOM 3526 O O . ALA C 1 42 ? 23.018 4.758 -12.112 1.00 41.65 46 ALA C O 1
ATOM 3528 N N . ALA C 1 43 ? 21.162 4.183 -10.967 1.00 40.79 47 ALA C N 1
ATOM 3529 C CA . ALA C 1 43 ? 21.426 5.018 -9.784 1.00 40.23 47 ALA C CA 1
ATOM 3530 C C . ALA C 1 43 ? 22.667 4.556 -9.016 1.00 39.69 47 ALA C C 1
ATOM 3531 O O . ALA C 1 43 ? 23.514 5.376 -8.647 1.00 39.00 47 ALA C O 1
ATOM 3533 N N . ALA C 1 44 ? 22.757 3.249 -8.770 1.00 39.53 48 ALA C N 1
ATOM 3534 C CA . ALA C 1 44 ? 23.926 2.646 -8.125 1.00 39.67 48 ALA C CA 1
ATOM 3535 C C . ALA C 1 44 ? 25.193 2.878 -8.936 1.00 40.06 48 ALA C C 1
ATOM 3536 O O . ALA C 1 44 ? 26.194 3.354 -8.404 1.00 40.18 48 ALA C O 1
ATOM 3538 N N . GLN C 1 45 ? 25.153 2.548 -10.226 1.00 39.79 49 GLN C N 1
ATOM 3539 C CA . GLN C 1 45 ? 26.334 2.672 -11.069 1.00 39.99 49 GLN C CA 1
ATOM 3540 C C . GLN C 1 45 ? 26.849 4.110 -11.044 1.00 40.16 49 GLN C C 1
ATOM 3541 O O . GLN C 1 45 ? 28.061 4.338 -11.081 1.00 39.66 49 GLN C O 1
ATOM 3543 N N . GLU C 1 46 ? 25.922 5.068 -10.973 1.00 40.50 50 GLU C N 1
ATOM 3544 C CA . GLU C 1 46 ? 26.278 6.490 -10.961 1.00 41.04 50 GLU C CA 1
ATOM 3545 C C . GLU C 1 46 ? 26.894 6.873 -9.624 1.00 40.67 50 GLU C C 1
ATOM 3546 O O . GLU C 1 46 ? 27.858 7.631 -9.590 1.00 40.24 50 GLU C O 1
ATOM 3552 N N . THR C 1 47 ? 26.358 6.332 -8.533 1.00 40.50 51 THR C N 1
ATOM 3553 C CA . THR C 1 47 ? 27.005 6.481 -7.236 1.00 40.80 51 THR C CA 1
ATOM 3554 C C . THR C 1 47 ? 28.450 5.971 -7.303 1.00 41.70 51 THR C C 1
ATOM 3555 O O . THR C 1 47 ? 29.363 6.681 -6.917 1.00 41.13 51 THR C O 1
ATOM 3559 N N . VAL C 1 48 ? 28.644 4.766 -7.843 1.00 42.72 52 VAL C N 1
ATOM 3560 C CA . VAL C 1 48 ? 29.973 4.157 -7.953 1.00 43.13 52 VAL C CA 1
ATOM 3561 C C . VAL C 1 48 ? 30.927 5.036 -8.767 1.00 44.41 52 VAL C C 1
ATOM 3562 O O . VAL C 1 48 ? 32.076 5.250 -8.380 1.00 44.05 52 VAL C O 1
ATOM 3566 N N . ARG C 1 49 ? 30.435 5.547 -9.888 1.00 45.37 53 ARG C N 1
ATOM 3567 C CA . ARG C 1 49 ? 31.219 6.421 -10.751 1.00 46.47 53 ARG C CA 1
ATOM 3568 C C . ARG C 1 49 ? 31.583 7.752 -10.071 1.00 46.53 53 ARG C C 1
ATOM 3569 O O . ARG C 1 49 ? 32.585 8.372 -10.420 1.00 46.57 53 ARG C O 1
ATOM 3577 N N . LEU C 1 50 ? 30.779 8.179 -9.095 1.00 47.07 54 LEU C N 1
ATOM 3578 C CA . LEU C 1 50 ? 31.063 9.398 -8.324 1.00 47.14 54 LEU C CA 1
ATOM 3579 C C . LEU C 1 50 ? 32.109 9.213 -7.221 1.00 47.62 54 LEU C C 1
ATOM 3580 O O . LEU C 1 50 ? 32.567 10.199 -6.642 1.00 48.07 54 LEU C O 1
ATOM 3585 N N . LEU C 1 51 ? 32.464 7.968 -6.901 1.00 47.59 55 LEU C N 1
ATOM 3586 C CA . LEU C 1 51 ? 33.325 7.698 -5.750 1.00 47.55 55 LEU C CA 1
ATOM 3587 C C . LEU C 1 51 ? 34.809 7.889 -6.078 1.00 47.74 55 LEU C C 1
ATOM 3588 O O . LEU C 1 51 ? 35.450 7.032 -6.692 1.00 48.36 55 LEU C O 1
ATOM 3593 N N . ASN C 1 64 ? 38.282 -2.232 -5.322 1.00 40.51 68 ASN C N 1
ATOM 3594 C CA . ASN C 1 64 ? 37.462 -1.501 -6.291 1.00 40.20 68 ASN C CA 1
ATOM 3595 C C . ASN C 1 64 ? 35.952 -1.467 -5.960 1.00 39.96 68 ASN C C 1
ATOM 3596 O O . ASN C 1 64 ? 35.306 -2.515 -5.841 1.00 39.36 68 ASN C O 1
ATOM 3598 N N . HIS C 1 65 ? 35.405 -0.254 -5.833 1.00 39.67 69 HIS C N 1
ATOM 3599 C CA . HIS C 1 65 ? 33.962 -0.049 -5.607 1.00 39.09 69 HIS C CA 1
ATOM 3600 C C . HIS C 1 65 ? 33.166 -0.767 -6.700 1.00 39.42 69 HIS C C 1
ATOM 3601 O O . HIS C 1 65 ? 33.640 -0.864 -7.837 1.00 38.27 69 HIS C O 1
ATOM 3608 N N . ALA C 1 66 ? 31.983 -1.280 -6.355 1.00 39.28 70 ALA C N 1
ATOM 3609 C CA . ALA C 1 66 ? 31.099 -1.934 -7.335 1.00 39.53 70 ALA C CA 1
ATOM 3610 C C . ALA C 1 66 ? 29.631 -1.686 -7.015 1.00 39.51 70 ALA C C 1
ATOM 3611 O O . ALA C 1 66 ? 29.265 -1.459 -5.858 1.00 38.67 70 ALA C O 1
ATOM 3613 N N . ALA C 1 67 ? 28.812 -1.729 -8.062 1.00 39.83 71 ALA C N 1
ATOM 3614 C CA . ALA C 1 67 ? 27.380 -1.444 -7.974 1.00 40.11 71 ALA C CA 1
ATOM 3615 C C . ALA C 1 67 ? 26.582 -2.746 -7.988 1.00 40.50 71 ALA C C 1
ATOM 3616 O O . ALA C 1 67 ? 26.907 -3.674 -8.734 1.00 39.71 71 ALA C O 1
ATOM 3618 N N . PHE C 1 68 ? 25.535 -2.818 -7.169 1.00 41.14 72 PHE C N 1
ATOM 3619 C CA . PHE C 1 68 ? 24.674 -4.004 -7.171 1.00 41.23 72 PHE C CA 1
ATOM 3620 C C . PHE C 1 68 ? 23.213 -3.598 -7.262 1.00 41.69 72 PHE C C 1
ATOM 3621 O O . PHE C 1 68 ? 22.821 -2.548 -6.742 1.00 41.11 72 PHE C O 1
ATOM 3629 N N . GLN C 1 69 ? 22.409 -4.433 -7.922 1.00 42.07 73 GLN C N 1
ATOM 3630 C CA . GLN C 1 69 ? 20.971 -4.212 -7.998 1.00 42.46 73 GLN C CA 1
ATOM 3631 C C . GLN C 1 69 ? 20.247 -5.270 -7.166 1.00 42.81 73 GLN C C 1
ATOM 3632 O O . GLN C 1 69 ? 20.569 -6.457 -7.228 1.00 43.48 73 GLN C O 1
ATOM 3638 N N . ALA C 1 70 ? 19.293 -4.821 -6.364 1.00 42.75 74 ALA C N 1
ATOM 3639 C CA . ALA C 1 70 ? 18.481 -5.712 -5.547 1.00 42.62 74 ALA C CA 1
ATOM 3640 C C . ALA C 1 70 ? 17.235 -4.976 -5.064 1.00 42.65 74 ALA C C 1
ATOM 3641 O O . ALA C 1 70 ? 17.265 -3.749 -4.845 1.00 42.49 74 ALA C O 1
ATOM 3643 N N . ASP C 1 71 ? 16.140 -5.721 -4.921 1.00 42.48 75 ASP C N 1
ATOM 3644 C CA . ASP C 1 71 ? 14.969 -5.250 -4.175 1.00 42.41 75 ASP C CA 1
ATOM 3645 C C . ASP C 1 71 ? 15.109 -5.863 -2.789 1.00 42.26 75 ASP C C 1
ATOM 3646 O O . ASP C 1 71 ? 14.907 -7.073 -2.624 1.00 42.18 75 ASP C O 1
ATOM 3651 N N . VAL C 1 72 ? 15.497 -5.056 -1.804 1.00 42.00 76 VAL C N 1
ATOM 3652 C CA . VAL C 1 72 ? 15.748 -5.588 -0.462 1.00 42.29 76 VAL C CA 1
ATOM 3653 C C . VAL C 1 72 ? 14.521 -6.203 0.203 1.00 41.60 76 VAL C C 1
ATOM 3654 O O . VAL C 1 72 ? 14.673 -6.982 1.128 1.00 41.64 76 VAL C O 1
ATOM 3658 N N . SER C 1 73 ? 13.321 -5.885 -0.285 1.00 40.81 77 SER C N 1
ATOM 3659 C CA . SER C 1 73 ? 12.088 -6.370 0.324 1.00 40.54 77 SER C CA 1
ATOM 3660 C C . SER C 1 73 ? 11.865 -7.867 0.088 1.00 41.02 77 SER C C 1
ATOM 3661 O O . SER C 1 73 ? 11.047 -8.480 0.775 1.00 41.67 77 SER C O 1
ATOM 3664 N N . GLU C 1 74 ? 12.603 -8.426 -0.875 1.00 40.59 78 GLU C N 1
ATOM 3665 C CA . GLU C 1 74 ? 12.473 -9.815 -1.354 1.00 40.70 78 GLU C CA 1
ATOM 3666 C C . GLU C 1 74 ? 13.558 -10.688 -0.736 1.00 40.11 78 GLU C C 1
ATOM 3667 O O . GLU C 1 74 ? 14.734 -10.366 -0.854 1.00 40.37 78 GLU C O 1
ATOM 3670 N N . ALA C 1 75 ? 13.172 -11.767 -0.056 1.00 39.63 79 ALA C N 1
ATOM 3671 C CA . ALA C 1 75 ? 14.131 -12.573 0.724 1.00 39.20 79 ALA C CA 1
ATOM 3672 C C . ALA C 1 75 ? 15.251 -13.101 -0.151 1.00 39.65 79 ALA C C 1
ATOM 3673 O O . ALA C 1 75 ? 16.417 -13.040 0.225 1.00 39.44 79 ALA C O 1
ATOM 3675 N N . ARG C 1 76 ? 14.893 -13.622 -1.321 1.00 39.68 80 ARG C N 1
ATOM 3676 C CA . ARG C 1 76 ? 15.882 -14.182 -2.232 1.00 40.12 80 ARG C CA 1
ATOM 3677 C C . ARG C 1 76 ? 16.858 -13.112 -2.741 1.00 40.73 80 ARG C C 1
ATOM 3678 O O . ARG C 1 76 ? 18.063 -13.367 -2.842 1.00 41.02 80 ARG C O 1
ATOM 3680 N N . ALA C 1 77 ? 16.341 -11.926 -3.062 1.00 41.10 81 ALA C N 1
ATOM 3681 C CA . ALA C 1 77 ? 17.176 -10.809 -3.517 1.00 41.49 81 ALA C CA 1
ATOM 3682 C C . ALA C 1 77 ? 18.217 -10.426 -2.462 1.00 41.80 81 ALA C C 1
ATOM 3683 O O . ALA C 1 77 ? 19.390 -10.226 -2.779 1.00 41.51 81 ALA C O 1
ATOM 3685 N N . ALA C 1 78 ? 17.774 -10.326 -1.210 1.00 41.81 82 ALA C N 1
ATOM 3686 C CA . ALA C 1 78 ? 18.648 -9.982 -0.088 1.00 42.09 82 ALA C CA 1
ATOM 3687 C C . ALA C 1 78 ? 19.770 -10.990 0.104 1.00 42.52 82 ALA C C 1
ATOM 3688 O O . ALA C 1 78 ? 20.913 -10.597 0.300 1.00 42.25 82 ALA C O 1
ATOM 3690 N N . ARG C 1 79 ? 19.438 -12.278 0.082 1.00 42.69 83 ARG C N 1
ATOM 3691 C CA . ARG C 1 79 ? 20.452 -13.339 0.192 1.00 43.38 83 ARG C CA 1
ATOM 3692 C C . ARG C 1 79 ? 21.401 -13.318 -0.998 1.00 43.53 83 ARG C C 1
ATOM 3693 O O . ARG C 1 79 ? 22.608 -13.477 -0.839 1.00 43.72 83 ARG C O 1
ATOM 3695 N N . CYS C 1 80 ? 20.860 -13.094 -2.186 1.00 44.20 84 CYS C N 1
ATOM 3696 C CA . CYS C 1 80 ? 21.680 -13.086 -3.396 1.00 43.89 84 CYS C CA 1
ATOM 3697 C C . CYS C 1 80 ? 22.611 -11.875 -3.409 1.00 42.73 84 CYS C C 1
ATOM 3698 O O . CYS C 1 80 ? 23.739 -11.967 -3.834 1.00 41.89 84 CYS C O 1
ATOM 3701 N N . LEU C 1 81 ? 22.132 -10.743 -2.910 1.00 41.94 85 LEU C N 1
ATOM 3702 C CA . LEU C 1 81 ? 22.970 -9.556 -2.782 1.00 41.03 85 LEU C CA 1
ATOM 3703 C C . LEU C 1 81 ? 24.239 -9.889 -1.989 1.00 40.73 85 LEU C C 1
ATOM 3704 O O . LEU C 1 81 ? 25.354 -9.624 -2.440 1.00 40.41 85 LEU C O 1
ATOM 3709 N N . LEU C 1 82 ? 24.065 -10.477 -0.809 1.00 40.18 86 LEU C N 1
ATOM 3710 C CA . LEU C 1 82 ? 25.213 -10.819 0.043 1.00 39.98 86 LEU C CA 1
ATOM 3711 C C . LEU C 1 82 ? 26.059 -11.928 -0.560 1.00 39.67 86 LEU C C 1
ATOM 3712 O O . LEU C 1 82 ? 27.247 -12.012 -0.276 1.00 39.60 86 LEU C O 1
ATOM 3717 N N . GLU C 1 83 ? 25.463 -12.758 -1.408 1.00 39.50 87 GLU C N 1
ATOM 3718 C CA . GLU C 1 83 ? 26.228 -13.769 -2.162 1.00 39.09 87 GLU C CA 1
ATOM 3719 C C . GLU C 1 83 ? 27.131 -13.106 -3.203 1.00 39.22 87 GLU C C 1
ATOM 3720 O O . GLU C 1 83 ? 28.316 -13.416 -3.294 1.00 39.15 87 GLU C O 1
ATOM 3722 N N . GLN C 1 84 ? 26.558 -12.186 -3.978 1.00 39.41 88 GLN C N 1
ATOM 3723 C CA . GLN C 1 84 ? 27.273 -11.487 -5.053 1.00 39.88 88 GLN C CA 1
ATOM 3724 C C . GLN C 1 84 ? 28.386 -10.571 -4.541 1.00 39.55 88 GLN C C 1
ATOM 3725 O O . GLN C 1 84 ? 29.444 -10.468 -5.152 1.00 39.79 88 GLN C O 1
ATOM 3731 N N . VAL C 1 85 ? 28.143 -9.905 -3.424 1.00 39.52 89 VAL C N 1
ATOM 3732 C CA . VAL C 1 85 ? 29.173 -9.105 -2.777 1.00 39.67 89 VAL C CA 1
ATOM 3733 C C . VAL C 1 85 ? 30.383 -9.951 -2.348 1.00 39.90 89 VAL C C 1
ATOM 3734 O O . VAL C 1 85 ? 31.531 -9.604 -2.640 1.00 39.15 89 VAL C O 1
ATOM 3738 N N . GLN C 1 86 ? 30.119 -11.061 -1.672 1.00 40.66 90 GLN C N 1
ATOM 3739 C CA . GLN C 1 86 ? 31.173 -11.986 -1.252 1.00 42.11 90 GLN C CA 1
ATOM 3740 C C . GLN C 1 86 ? 31.917 -12.650 -2.429 1.00 41.87 90 GLN C C 1
ATOM 3741 O O . GLN C 1 86 ? 33.107 -12.975 -2.319 1.00 42.11 90 GLN C O 1
ATOM 3747 N N . ALA C 1 87 ? 31.233 -12.866 -3.551 1.00 42.13 91 ALA C N 1
ATOM 3748 C CA . ALA C 1 87 ? 31.898 -13.473 -4.720 1.00 42.28 91 ALA C CA 1
ATOM 3749 C C . ALA C 1 87 ? 32.742 -12.443 -5.453 1.00 42.07 91 ALA C C 1
ATOM 3750 O O . ALA C 1 87 ? 33.728 -12.782 -6.099 1.00 42.21 91 ALA C O 1
ATOM 3752 N N . CYS C 1 88 ? 32.351 -11.184 -5.338 1.00 42.10 92 CYS C N 1
ATOM 3753 C CA . CYS C 1 88 ? 33.086 -10.092 -5.951 1.00 41.68 92 CYS C CA 1
ATOM 3754 C C . CYS C 1 88 ? 34.327 -9.680 -5.136 1.00 40.86 92 CYS C C 1
ATOM 3755 O O . CYS C 1 88 ? 35.401 -9.476 -5.703 1.00 41.00 92 CYS C O 1
ATOM 3758 N N . PHE C 1 89 ? 34.190 -9.575 -3.816 1.00 40.14 93 PHE C N 1
ATOM 3759 C CA . PHE C 1 89 ? 35.289 -9.099 -2.952 1.00 39.52 93 PHE C CA 1
ATOM 3760 C C . PHE C 1 89 ? 36.065 -10.191 -2.209 1.00 38.93 93 PHE C C 1
ATOM 3761 O O . PHE C 1 89 ? 37.079 -9.897 -1.587 1.00 38.52 93 PHE C O 1
ATOM 3769 N N . SER C 1 90 ? 35.573 -11.426 -2.265 1.00 38.87 94 SER C N 1
ATOM 3770 C CA . SER C 1 90 ? 36.187 -12.578 -1.599 1.00 39.00 94 SER C CA 1
ATOM 3771 C C . SER C 1 90 ? 36.111 -12.493 -0.073 1.00 39.51 94 SER C C 1
ATOM 3772 O O . SER C 1 90 ? 36.837 -13.182 0.631 1.00 39.14 94 SER C O 1
ATOM 3775 N N . ARG C 1 91 ? 35.197 -11.667 0.433 1.00 40.30 95 ARG C N 1
ATOM 3776 C CA . ARG C 1 91 ? 34.981 -11.516 1.877 1.00 40.86 95 ARG C CA 1
ATOM 3777 C C . ARG C 1 91 ? 33.627 -10.864 2.136 1.00 40.66 95 ARG C C 1
ATOM 3778 O O . ARG C 1 91 ? 33.043 -10.259 1.226 1.00 40.33 95 ARG C O 1
ATOM 3786 N N . PRO C 1 92 ? 33.127 -10.963 3.380 1.00 40.61 96 PRO C N 1
ATOM 3787 C CA . PRO C 1 92 ? 31.893 -10.268 3.665 1.00 40.55 96 PRO C CA 1
ATOM 3788 C C . PRO C 1 92 ? 32.089 -8.779 3.994 1.00 40.26 96 PRO C C 1
ATOM 3789 O O . PRO C 1 92 ? 33.178 -8.365 4.432 1.00 40.73 96 PRO C O 1
ATOM 3793 N N . PRO C 1 93 ? 31.032 -7.974 3.796 1.00 39.49 97 PRO C N 1
ATOM 3794 C CA . PRO C 1 93 ? 31.086 -6.573 4.211 1.00 38.93 97 PRO C CA 1
ATOM 3795 C C . PRO C 1 93 ? 31.119 -6.498 5.724 1.00 38.60 97 PRO C C 1
ATOM 3796 O O . PRO C 1 93 ? 30.368 -7.192 6.388 1.00 37.88 97 PRO C O 1
ATOM 3800 N N . SER C 1 94 ? 32.008 -5.685 6.262 1.00 38.72 98 SER C N 1
ATOM 3801 C CA . SER C 1 94 ? 32.112 -5.534 7.711 1.00 38.92 98 SER C CA 1
ATOM 3802 C C . SER C 1 94 ? 31.402 -4.274 8.200 1.00 38.58 98 SER C C 1
ATOM 3803 O O . SER C 1 94 ? 31.380 -3.984 9.402 1.00 38.69 98 SER C O 1
ATOM 3806 N N . VAL C 1 95 ? 30.865 -3.505 7.260 1.00 37.83 99 VAL C N 1
ATOM 3807 C CA . VAL C 1 95 ? 30.045 -2.344 7.564 1.00 37.58 99 VAL C CA 1
ATOM 3808 C C . VAL C 1 95 ? 28.873 -2.461 6.624 1.00 38.07 99 VAL C C 1
ATOM 3809 O O . VAL C 1 95 ? 29.060 -2.665 5.424 1.00 38.14 99 VAL C O 1
ATOM 3813 N N . VAL C 1 96 ? 27.670 -2.428 7.186 1.00 38.18 100 VAL C N 1
ATOM 3814 C CA . VAL C 1 96 ? 26.452 -2.603 6.417 1.00 38.27 100 VAL C CA 1
ATOM 3815 C C . VAL C 1 96 ? 25.475 -1.515 6.843 1.00 38.58 100 VAL C C 1
ATOM 3816 O O . VAL C 1 96 ? 25.187 -1.373 8.027 1.00 39.21 100 VAL C O 1
ATOM 3820 N N . VAL C 1 97 ? 25.026 -0.716 5.866 1.00 38.36 101 VAL C N 1
ATOM 3821 C CA . VAL C 1 97 ? 24.184 0.458 6.124 1.00 37.41 101 VAL C CA 1
ATOM 3822 C C . VAL C 1 97 ? 22.914 0.330 5.291 1.00 37.52 101 VAL C C 1
ATOM 3823 O O . VAL C 1 97 ? 22.963 0.371 4.069 1.00 37.01 101 VAL C O 1
ATOM 3827 N N . SER C 1 98 ? 21.784 0.131 5.972 1.00 38.44 102 SER C N 1
ATOM 3828 C CA . SER C 1 98 ? 20.493 -0.031 5.313 1.00 38.48 102 SER C CA 1
ATOM 3829 C C . SER C 1 98 ? 19.877 1.343 5.245 1.00 39.30 102 SER C C 1
ATOM 3830 O O . SER C 1 98 ? 19.397 1.848 6.267 1.00 38.92 102 SER C O 1
ATOM 3833 N N . CYS C 1 99 ? 19.962 1.945 4.058 1.00 39.93 103 CYS C N 1
ATOM 3834 C CA . CYS C 1 99 ? 19.399 3.248 3.751 1.00 41.17 103 CYS C CA 1
ATOM 3835 C C . CYS C 1 99 ? 18.230 3.161 2.795 1.00 40.68 103 CYS C C 1
ATOM 3836 O O . CYS C 1 99 ? 17.643 4.175 2.520 1.00 41.60 103 CYS C O 1
ATOM 3839 N N . ALA C 1 100 ? 17.914 1.978 2.272 1.00 40.95 104 ALA C N 1
ATOM 3840 C CA . ALA C 1 100 ? 16.788 1.774 1.374 1.00 41.00 104 ALA C CA 1
ATOM 3841 C C . ALA C 1 100 ? 15.455 1.943 2.093 1.00 41.64 104 ALA C C 1
ATOM 3842 O O . ALA C 1 100 ? 15.213 1.321 3.132 1.00 41.69 104 ALA C O 1
ATOM 3844 N N . GLY C 1 101 ? 14.594 2.780 1.531 1.00 41.48 105 GLY C N 1
ATOM 3845 C CA . GLY C 1 101 ? 13.344 3.120 2.168 1.00 41.09 105 GLY C CA 1
ATOM 3846 C C . GLY C 1 101 ? 12.484 4.065 1.372 1.00 41.67 105 GLY C C 1
ATOM 3847 O O . GLY C 1 101 ? 12.995 4.847 0.544 1.00 41.71 105 GLY C O 1
ATOM 3848 N N . ILE C 1 102 ? 11.168 3.964 1.600 1.00 41.32 106 ILE C N 1
ATOM 3849 C CA . ILE C 1 102 ? 10.172 4.755 0.880 1.00 41.38 106 ILE C CA 1
ATOM 3850 C C . ILE C 1 102 ? 9.130 5.355 1.820 1.00 40.87 106 ILE C C 1
ATOM 3851 O O . ILE C 1 102 ? 9.036 4.971 2.992 1.00 41.10 106 ILE C O 1
ATOM 3856 N N . THR C 1 103 ? 8.416 6.356 1.315 1.00 41.02 107 THR C N 1
ATOM 3857 C CA . THR C 1 103 ? 7.189 6.814 1.933 1.00 40.77 107 THR C CA 1
ATOM 3858 C C . THR C 1 103 ? 6.059 6.624 0.934 1.00 41.53 107 THR C C 1
ATOM 3859 O O . THR C 1 103 ? 6.262 6.690 -0.287 1.00 41.45 107 THR C O 1
ATOM 3863 N N . GLN C 1 104 ? 4.879 6.363 1.476 1.00 41.83 108 GLN C N 1
ATOM 3864 C CA . GLN C 1 104 ? 3.647 6.399 0.720 1.00 42.12 108 GLN C CA 1
ATOM 3865 C C . GLN C 1 104 ? 2.572 6.948 1.661 1.00 41.50 108 GLN C C 1
ATOM 3866 O O . GLN C 1 104 ? 1.841 6.184 2.298 1.00 41.54 108 GLN C O 1
ATOM 3872 N N . ASP C 1 105 ? 2.519 8.275 1.771 1.00 40.32 109 ASP C N 1
ATOM 3873 C CA . ASP C 1 105 ? 1.754 8.919 2.828 1.00 40.30 109 ASP C CA 1
ATOM 3874 C C . ASP C 1 105 ? 0.269 8.908 2.528 1.00 39.73 109 ASP C C 1
ATOM 3875 O O . ASP C 1 105 ? -0.149 9.081 1.375 1.00 38.13 109 ASP C O 1
ATOM 3880 N N . GLU C 1 106 ? -0.513 8.708 3.590 1.00 39.49 110 GLU C N 1
ATOM 3881 C CA . GLU C 1 106 ? -1.967 8.827 3.557 1.00 39.36 110 GLU C CA 1
ATOM 3882 C C . GLU C 1 106 ? -2.521 8.816 4.980 1.00 39.43 110 GLU C C 1
ATOM 3883 O O . GLU C 1 106 ? -1.927 8.204 5.883 1.00 39.20 110 GLU C O 1
ATOM 3889 N N . PHE C 1 107 ? -3.645 9.495 5.185 1.00 39.03 111 PHE C N 1
ATOM 3890 C CA . PHE C 1 107 ? -4.343 9.433 6.477 1.00 39.22 111 PHE C CA 1
ATOM 3891 C C . PHE C 1 107 ? -4.830 8.021 6.782 1.00 38.78 111 PHE C C 1
ATOM 3892 O O . PHE C 1 107 ? -5.336 7.317 5.904 1.00 37.51 111 PHE C O 1
ATOM 3900 N N . LEU C 1 108 ? -4.654 7.613 8.040 1.00 38.43 112 LEU C N 1
ATOM 3901 C CA . LEU C 1 108 ? -5.130 6.334 8.536 1.00 38.52 112 LEU C CA 1
ATOM 3902 C C . LEU C 1 108 ? -6.508 5.971 7.963 1.00 36.96 112 LEU C C 1
ATOM 3903 O O . LEU C 1 108 ? -6.717 4.867 7.480 1.00 36.25 112 LEU C O 1
ATOM 3908 N N . LEU C 1 109 ? -7.431 6.920 7.977 1.00 36.09 113 LEU C N 1
ATOM 3909 C CA . LEU C 1 109 ? -8.784 6.635 7.523 1.00 35.39 113 LEU C CA 1
ATOM 3910 C C . LEU C 1 109 ? -8.869 6.190 6.038 1.00 35.64 113 LEU C C 1
ATOM 3911 O O . LEU C 1 109 ? -9.856 5.548 5.644 1.00 34.76 113 LEU C O 1
ATOM 3916 N N . HIS C 1 110 ? -7.867 6.540 5.232 1.00 35.48 114 HIS C N 1
ATOM 3917 C CA . HIS C 1 110 ? -7.934 6.325 3.783 1.00 36.46 114 HIS C CA 1
ATOM 3918 C C . HIS C 1 110 ? -6.802 5.472 3.245 1.00 36.27 114 HIS C C 1
ATOM 3919 O O . HIS C 1 110 ? -6.693 5.295 2.037 1.00 35.97 114 HIS C O 1
ATOM 3926 N N . MET C 1 111 ? -5.994 4.908 4.128 1.00 35.55 115 MET C N 1
ATOM 3927 C CA . MET C 1 111 ? -4.772 4.239 3.716 1.00 36.93 115 MET C CA 1
ATOM 3928 C C . MET C 1 111 ? -5.074 2.895 3.093 1.00 35.63 115 MET C C 1
ATOM 3929 O O . MET C 1 111 ? -5.670 2.025 3.732 1.00 34.56 115 MET C O 1
ATOM 3934 N N . SER C 1 112 ? -4.679 2.734 1.833 1.00 35.27 116 SER C N 1
ATOM 3935 C CA . SER C 1 112 ? -4.847 1.467 1.139 1.00 35.25 116 SER C CA 1
ATOM 3936 C C . SER C 1 112 ? -3.990 0.384 1.764 1.00 35.70 116 SER C C 1
ATOM 3937 O O . SER C 1 112 ? -2.949 0.669 2.364 1.00 34.41 116 SER C O 1
ATOM 3940 N N . GLU C 1 113 ? -4.419 -0.874 1.621 1.00 37.08 117 GLU C N 1
ATOM 3941 C CA . GLU C 1 113 ? -3.588 -2.018 2.061 1.00 37.43 117 GLU C CA 1
ATOM 3942 C C . GLU C 1 113 ? -2.239 -1.996 1.345 1.00 38.42 117 GLU C C 1
ATOM 3943 O O . GLU C 1 113 ? -1.207 -2.388 1.917 1.00 38.52 117 GLU C O 1
ATOM 3949 N N . ASP C 1 114 ? -2.262 -1.570 0.082 1.00 38.64 118 ASP C N 1
ATOM 3950 C CA . ASP C 1 114 ? -1.049 -1.484 -0.721 1.00 39.71 118 ASP C CA 1
ATOM 3951 C C . ASP C 1 114 ? -0.092 -0.445 -0.144 1.00 39.25 118 ASP C C 1
ATOM 3952 O O . ASP C 1 114 ? 1.090 -0.726 0.009 1.00 38.99 118 ASP C O 1
ATOM 3957 N N . ASP C 1 115 ? -0.617 0.740 0.178 1.00 39.09 119 ASP C N 1
ATOM 3958 C CA . ASP C 1 115 ? 0.188 1.801 0.799 1.00 39.74 119 ASP C CA 1
ATOM 3959 C C . ASP C 1 115 ? 0.845 1.268 2.069 1.00 38.33 119 ASP C C 1
ATOM 3960 O O . ASP C 1 115 ? 2.021 1.527 2.318 1.00 39.07 119 ASP C O 1
ATOM 3965 N N . TRP C 1 116 ? 0.105 0.524 2.887 1.00 37.96 120 TRP C N 1
ATOM 3966 C CA . TRP C 1 116 ? 0.678 -0.038 4.124 1.00 36.99 120 TRP C CA 1
ATOM 3967 C C . TRP C 1 116 ? 1.751 -1.108 3.843 1.00 37.41 120 TRP C C 1
ATOM 3968 O O . TRP C 1 116 ? 2.866 -1.045 4.374 1.00 35.87 120 TRP C O 1
ATOM 3979 N N . ASP C 1 117 ? 1.413 -2.094 3.017 1.00 37.77 121 ASP C N 1
ATOM 3980 C CA . ASP C 1 117 ? 2.303 -3.258 2.769 1.00 38.56 121 ASP C CA 1
ATOM 3981 C C . ASP C 1 117 ? 3.662 -2.892 2.148 1.00 39.10 121 ASP C C 1
ATOM 3982 O O . ASP C 1 117 ? 4.695 -3.429 2.564 1.00 38.69 121 ASP C O 1
ATOM 3987 N N . LYS C 1 118 ? 3.649 -2.023 1.127 1.00 38.95 122 LYS C N 1
ATOM 3988 C CA . LYS C 1 118 ? 4.878 -1.582 0.445 1.00 38.61 122 LYS C CA 1
ATOM 3989 C C . LYS C 1 118 ? 5.892 -0.969 1.414 1.00 38.05 122 LYS C C 1
ATOM 3990 O O . LYS C 1 118 ? 7.070 -1.340 1.405 1.00 38.31 122 LYS C O 1
ATOM 3993 N N . VAL C 1 119 ? 5.427 -0.031 2.240 1.00 37.22 123 VAL C N 1
ATOM 3994 C CA . VAL C 1 119 ? 6.271 0.660 3.217 1.00 37.38 123 VAL C CA 1
ATOM 3995 C C . VAL C 1 119 ? 6.769 -0.299 4.270 1.00 37.20 123 VAL C C 1
ATOM 3996 O O . VAL C 1 119 ? 7.931 -0.255 4.650 1.00 37.79 123 VAL C O 1
ATOM 4000 N N . ILE C 1 120 ? 5.916 -1.193 4.744 1.00 37.73 124 ILE C N 1
ATOM 4001 C CA . ILE C 1 120 ? 6.395 -2.225 5.636 1.00 37.84 124 ILE C CA 1
ATOM 4002 C C . ILE C 1 120 ? 7.406 -3.137 4.945 1.00 37.65 124 ILE C C 1
ATOM 4003 O O . ILE C 1 120 ? 8.425 -3.481 5.534 1.00 38.01 124 ILE C O 1
ATOM 4008 N N . ALA C 1 121 ? 7.108 -3.565 3.717 1.00 37.61 125 ALA C N 1
ATOM 4009 C CA . ALA C 1 121 ? 7.984 -4.478 2.993 1.00 37.43 125 ALA C CA 1
ATOM 4010 C C . ALA C 1 121 ? 9.375 -3.851 2.786 1.00 37.47 125 ALA C C 1
ATOM 4011 O O . ALA C 1 121 ? 10.378 -4.469 3.076 1.00 39.02 125 ALA C O 1
ATOM 4013 N N . VAL C 1 122 ? 9.440 -2.617 2.307 1.00 37.45 126 VAL C N 1
ATOM 4014 C CA . VAL C 1 122 ? 10.744 -1.993 2.027 1.00 37.71 126 VAL C CA 1
ATOM 4015 C C . VAL C 1 122 ? 11.506 -1.611 3.302 1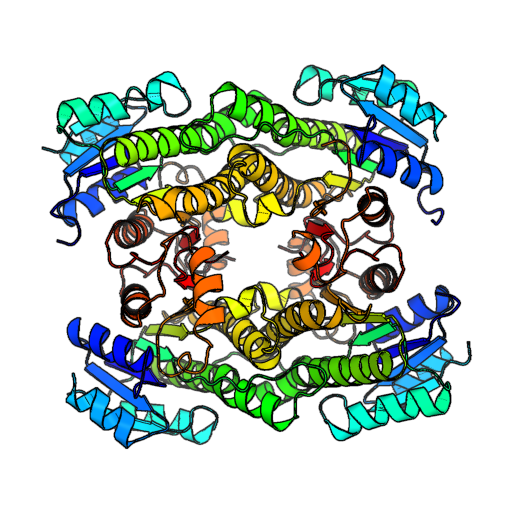.00 37.16 126 VAL C C 1
ATOM 4016 O O . VAL C 1 122 ? 12.651 -2.031 3.508 1.00 37.45 126 VAL C O 1
ATOM 4020 N N . ASN C 1 123 ? 10.860 -0.828 4.161 1.00 37.18 127 ASN C N 1
ATOM 4021 C CA . ASN C 1 123 ? 11.534 -0.202 5.275 1.00 36.48 127 ASN C CA 1
ATOM 4022 C C . ASN C 1 123 ? 11.865 -1.171 6.412 1.00 37.02 127 ASN C C 1
ATOM 4023 O O . ASN C 1 123 ? 12.935 -1.070 7.026 1.00 38.45 127 ASN C O 1
ATOM 4028 N N . LEU C 1 124 ? 10.919 -2.037 6.739 1.00 37.58 128 LEU C N 1
ATOM 4029 C CA . LEU C 1 124 ? 11.052 -2.955 7.868 1.00 37.97 128 LEU C CA 1
ATOM 4030 C C . LEU C 1 124 ? 11.538 -4.363 7.458 1.00 38.53 128 LEU C C 1
ATOM 4031 O O . LEU C 1 124 ? 12.599 -4.825 7.897 1.00 39.88 128 LEU C O 1
ATOM 4036 N N . LYS C 1 125 ? 10.787 -5.070 6.640 1.00 38.56 129 LYS C N 1
ATOM 4037 C CA . LYS C 1 125 ? 11.241 -6.406 6.205 1.00 38.44 129 LYS C CA 1
ATOM 4038 C C . LYS C 1 125 ? 12.596 -6.321 5.500 1.00 38.82 129 LYS C C 1
ATOM 4039 O O . LYS C 1 125 ? 13.453 -7.162 5.738 1.00 38.76 129 LYS C O 1
ATOM 4045 N N . GLY C 1 126 ? 12.783 -5.313 4.642 1.00 38.30 130 GLY C N 1
ATOM 4046 C CA . GLY C 1 126 ? 14.040 -5.162 3.906 1.00 38.97 130 GLY C CA 1
ATOM 4047 C C . GLY C 1 126 ? 15.251 -4.978 4.802 1.00 38.69 130 GLY C C 1
ATOM 4048 O O . GLY C 1 126 ? 16.318 -5.557 4.576 1.00 38.22 130 GLY C O 1
ATOM 4049 N N . THR C 1 127 ? 15.067 -4.180 5.846 1.00 38.67 131 THR C N 1
ATOM 4050 C CA . THR C 1 127 ? 16.110 -3.946 6.839 1.00 38.70 131 THR C CA 1
ATOM 4051 C C . THR C 1 127 ? 16.419 -5.218 7.658 1.00 38.05 131 THR C C 1
ATOM 4052 O O . THR C 1 127 ? 17.584 -5.529 7.920 1.00 37.89 131 THR C O 1
ATOM 4056 N N . PHE C 1 128 ? 15.375 -5.964 8.002 1.00 37.70 132 PHE C N 1
ATOM 4057 C CA . PHE C 1 128 ? 15.504 -7.296 8.598 1.00 36.81 132 PHE C CA 1
ATOM 4058 C C . PHE C 1 128 ? 16.284 -8.247 7.702 1.00 36.45 132 PHE C C 1
ATOM 4059 O O . PHE C 1 128 ? 17.241 -8.881 8.141 1.00 35.68 132 PHE C O 1
ATOM 4067 N N . LEU C 1 129 ? 15.874 -8.348 6.441 1.00 36.00 133 LEU C N 1
ATOM 4068 C CA . LEU C 1 129 ? 16.480 -9.315 5.534 1.00 35.49 133 LEU C CA 1
ATOM 4069 C C . LEU C 1 129 ? 17.961 -9.037 5.357 1.00 35.61 133 LEU C C 1
ATOM 4070 O O . LEU C 1 129 ? 18.759 -9.949 5.373 1.00 35.02 133 LEU C O 1
ATOM 4075 N N . VAL C 1 130 ? 18.322 -7.767 5.243 1.00 36.12 134 VAL C N 1
ATOM 4076 C CA . VAL C 1 130 ? 19.708 -7.369 5.006 1.00 35.92 134 VAL C CA 1
ATOM 4077 C C . VAL C 1 130 ? 20.551 -7.506 6.275 1.00 35.92 134 VAL C C 1
ATOM 4078 O O . VAL C 1 130 ? 21.680 -7.996 6.227 1.00 34.79 134 VAL C O 1
ATOM 4082 N N . THR C 1 131 ? 20.003 -7.068 7.404 1.00 36.47 135 THR C N 1
ATOM 4083 C CA . THR C 1 131 ? 20.623 -7.290 8.737 1.00 36.57 135 THR C CA 1
ATOM 4084 C C . THR C 1 131 ? 20.940 -8.781 8.987 1.00 36.87 135 THR C C 1
ATOM 4085 O O . THR C 1 131 ? 22.040 -9.130 9.453 1.00 36.40 135 THR C O 1
ATOM 4089 N N . GLN C 1 132 ? 19.991 -9.646 8.646 1.00 36.74 136 GLN C N 1
ATOM 4090 C CA . GLN C 1 132 ? 20.151 -11.086 8.828 1.00 36.66 136 GLN C CA 1
ATOM 4091 C C . GLN C 1 132 ? 21.195 -11.638 7.874 1.00 36.44 136 GLN C C 1
ATOM 4092 O O . GLN C 1 132 ? 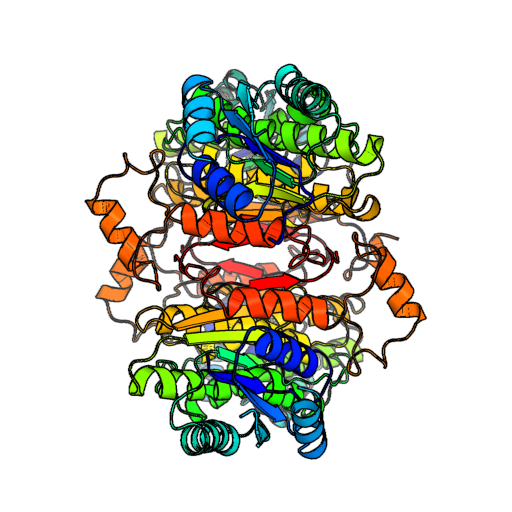22.051 -12.420 8.279 1.00 36.25 136 GLN C O 1
ATOM 4098 N N . ALA C 1 133 ? 21.110 -11.244 6.604 1.00 36.15 137 ALA C N 1
ATOM 4099 C CA . ALA C 1 133 ? 22.001 -11.796 5.588 1.00 36.02 137 ALA C CA 1
ATOM 4100 C C . ALA C 1 133 ? 23.425 -11.355 5.875 1.00 35.63 137 ALA C C 1
ATOM 4101 O O . ALA C 1 133 ? 24.347 -12.155 5.794 1.00 35.52 137 ALA C O 1
ATOM 4103 N N . ALA C 1 134 ? 23.590 -10.094 6.258 1.00 35.17 138 ALA C N 1
ATOM 4104 C CA . ALA C 1 134 ? 24.906 -9.557 6.613 1.00 35.73 138 ALA C CA 1
ATOM 4105 C C . ALA C 1 134 ? 25.506 -10.263 7.835 1.00 35.40 138 ALA C C 1
ATOM 4106 O O . ALA C 1 134 ? 26.664 -10.667 7.827 1.00 36.02 138 ALA C O 1
ATOM 4108 N N . ALA C 1 135 ? 24.705 -10.403 8.877 1.00 35.87 139 ALA C N 1
ATOM 4109 C CA . ALA C 1 135 ? 25.115 -11.069 10.117 1.00 36.04 139 ALA C CA 1
ATOM 4110 C C . ALA C 1 135 ? 25.509 -12.522 9.889 1.00 36.32 139 ALA C C 1
ATOM 4111 O O . ALA C 1 135 ? 26.535 -12.986 10.411 1.00 36.71 139 ALA C O 1
ATOM 4113 N N . GLN C 1 136 ? 24.703 -13.236 9.097 1.00 36.56 140 GLN C N 1
ATOM 4114 C CA . GLN C 1 136 ? 24.998 -14.630 8.761 1.00 36.54 140 GLN C CA 1
ATOM 4115 C C . GLN C 1 136 ? 26.389 -14.746 8.137 1.00 36.40 140 GLN C C 1
ATOM 4116 O O . GLN C 1 136 ? 27.166 -15.629 8.513 1.00 37.22 140 GLN C O 1
ATOM 4122 N N . ALA C 1 137 ? 26.709 -13.845 7.202 1.00 36.09 141 ALA C N 1
ATOM 4123 C CA . ALA C 1 137 ? 27.993 -13.864 6.468 1.00 35.48 141 ALA C CA 1
ATOM 4124 C C . ALA C 1 137 ? 29.157 -13.537 7.394 1.00 34.74 141 ALA C C 1
ATOM 4125 O O . ALA C 1 137 ? 30.198 -14.200 7.385 1.00 35.26 141 ALA C O 1
ATOM 4127 N N . LEU C 1 138 ? 28.986 -12.499 8.193 1.00 34.58 142 LEU C N 1
ATOM 4128 C CA . LEU C 1 138 ? 29.979 -12.149 9.206 1.00 34.44 142 LEU C CA 1
ATOM 4129 C C . LEU C 1 138 ? 30.238 -13.287 10.187 1.00 34.78 142 LEU C C 1
ATOM 4130 O O . LEU C 1 138 ? 31.393 -13.676 10.388 1.00 34.27 142 LEU C O 1
ATOM 4135 N N . VAL C 1 139 ? 29.191 -13.855 10.776 1.00 35.05 143 VAL C N 1
ATOM 4136 C CA . VAL C 1 139 ? 29.402 -14.917 11.785 1.00 36.11 143 VAL C CA 1
ATOM 4137 C C . VAL C 1 139 ? 30.012 -16.185 11.208 1.00 37.43 143 VAL C C 1
ATOM 4138 O O . VAL C 1 139 ? 30.881 -16.810 11.843 1.00 38.43 143 VAL C O 1
ATOM 4142 N N . SER C 1 140 ? 29.569 -16.601 10.024 1.00 38.69 144 SER C N 1
ATOM 4143 C CA . SER C 1 140 ? 30.129 -17.828 9.428 1.00 39.14 144 SER C CA 1
ATOM 4144 C C . SER C 1 140 ? 31.589 -17.651 9.064 1.00 39.49 144 SER C C 1
ATOM 4145 O O . SER C 1 140 ? 32.329 -18.626 9.048 1.00 39.19 144 SER C O 1
ATOM 4148 N N . ASN C 1 141 ? 31.989 -16.413 8.775 1.00 39.64 145 ASN C N 1
ATOM 4149 C CA . ASN C 1 141 ? 33.359 -16.090 8.394 1.00 40.08 145 ASN C CA 1
ATOM 4150 C C . ASN C 1 141 ? 34.249 -15.721 9.573 1.00 40.35 145 ASN C C 1
ATOM 4151 O O . ASN C 1 141 ? 35.442 -15.492 9.378 1.00 41.14 145 ASN C O 1
ATOM 4156 N N . GLY C 1 142 ? 33.684 -15.657 10.778 1.00 40.27 146 GLY C N 1
ATOM 4157 C CA . GLY C 1 142 ? 34.451 -15.301 11.967 1.00 40.48 146 GLY C CA 1
ATOM 4158 C C . GLY C 1 142 ? 34.936 -13.861 11.938 1.00 40.98 146 GLY C C 1
ATOM 4159 O O . GLY C 1 142 ? 36.039 -13.559 12.421 1.00 40.43 146 GLY C O 1
ATOM 4160 N N . CYS C 1 143 ? 34.100 -12.974 11.387 1.00 40.97 147 CYS C N 1
ATOM 4161 C CA . CYS C 1 143 ? 34.426 -11.561 11.214 1.00 41.49 147 CYS C CA 1
ATOM 4162 C C . CYS C 1 143 ? 33.559 -10.665 12.102 1.00 40.95 147 CYS C C 1
ATOM 4163 O O . CYS C 1 143 ? 32.379 -10.923 12.333 1.00 39.87 147 CYS C O 1
ATOM 4166 N N . ARG C 1 144 ? 34.156 -9.595 12.596 1.00 40.77 148 ARG C N 1
ATOM 4167 C CA . ARG C 1 144 ? 33.381 -8.612 13.309 1.00 41.25 148 ARG C CA 1
ATOM 4168 C C . ARG C 1 144 ? 32.845 -7.572 12.336 1.00 39.57 148 ARG C C 1
ATOM 4169 O O . ARG C 1 144 ? 33.293 -7.473 11.175 1.00 38.69 148 ARG C O 1
ATOM 4177 N N . GLY C 1 145 ? 31.844 -6.833 12.804 1.00 37.96 149 GLY C N 1
ATOM 4178 C CA . GLY C 1 145 ? 31.124 -5.929 11.946 1.00 37.19 149 GLY C CA 1
ATOM 4179 C C . GLY C 1 145 ? 30.342 -4.877 12.697 1.00 36.53 149 GLY C C 1
ATOM 4180 O O . GLY C 1 145 ? 30.236 -4.902 13.933 1.00 35.93 149 GLY C O 1
ATOM 4181 N N . SER C 1 146 ? 29.834 -3.925 11.926 1.00 36.18 150 SER C N 1
ATOM 4182 C CA . SER C 1 146 ? 28.959 -2.866 12.425 1.00 35.75 150 SER C CA 1
ATOM 4183 C C . SER C 1 146 ? 27.859 -2.713 11.409 1.00 35.97 150 SER C C 1
ATOM 4184 O O . SER C 1 146 ? 28.125 -2.413 10.244 1.00 36.17 150 SER C O 1
ATOM 4187 N N . ILE C 1 147 ? 26.626 -2.934 11.865 1.00 36.34 151 ILE C N 1
ATOM 4188 C CA . ILE C 1 147 ? 25.419 -2.806 11.059 1.00 36.35 151 ILE C CA 1
ATOM 4189 C C . IL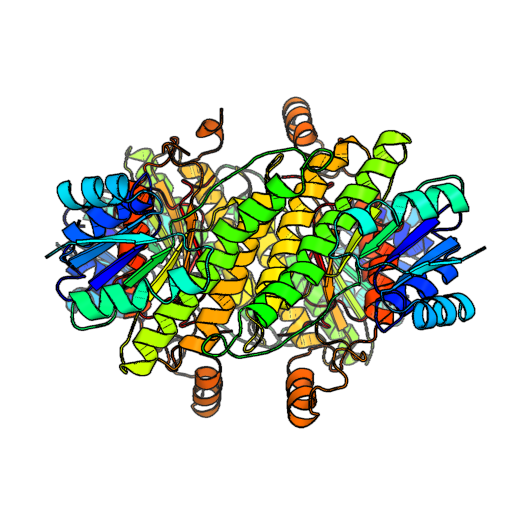E C 1 147 ? 24.684 -1.563 11.526 1.00 36.36 151 ILE C C 1
ATOM 4190 O O . ILE C 1 147 ? 24.469 -1.383 12.727 1.00 36.31 151 ILE C O 1
ATOM 4195 N N . ILE C 1 148 ? 24.346 -0.692 10.568 1.00 35.76 152 ILE C N 1
ATOM 4196 C CA . ILE C 1 148 ? 23.791 0.619 10.863 1.00 36.19 152 ILE C CA 1
ATOM 4197 C C . ILE C 1 148 ? 22.519 0.777 10.046 1.00 36.48 152 ILE C C 1
ATOM 4198 O O . ILE C 1 148 ? 22.560 0.767 8.820 1.00 36.57 152 ILE C O 1
ATOM 4203 N N . ASN C 1 149 ? 21.403 0.912 10.741 1.00 37.42 153 ASN C N 1
ATOM 4204 C CA . ASN C 1 149 ? 20.096 0.949 10.113 1.00 38.42 153 ASN C CA 1
ATOM 4205 C C . ASN C 1 149 ? 19.545 2.330 10.248 1.00 39.24 153 ASN C C 1
ATOM 4206 O O . ASN C 1 149 ? 19.607 2.911 11.324 1.00 38.33 153 ASN C O 1
ATOM 4211 N N . ILE C 1 150 ? 19.111 2.920 9.130 1.00 39.53 154 ILE C N 1
ATOM 4212 C CA . ILE C 1 150 ? 18.574 4.279 9.151 1.00 40.82 154 ILE C CA 1
ATOM 4213 C C . ILE C 1 150 ? 17.102 4.176 9.447 1.00 41.68 154 ILE C C 1
ATOM 4214 O O . ILE C 1 150 ? 16.349 3.600 8.647 1.00 42.52 154 ILE C O 1
ATOM 4219 N N . SER C 1 151 ? 16.700 4.690 10.613 1.00 42.11 155 SER C N 1
ATOM 4220 C CA . SER C 1 151 ? 15.299 4.720 10.984 1.00 41.78 155 SER C CA 1
ATOM 4221 C C . SER C 1 151 ? 14.826 6.147 10.701 1.00 41.93 155 SER C C 1
ATOM 4222 O O . SER C 1 151 ? 14.984 6.609 9.572 1.00 41.83 155 SER C O 1
ATOM 4225 N N . SER C 1 152 ? 14.269 6.826 11.701 1.00 40.58 156 SER C N 1
ATOM 4226 C CA . SER C 1 152 ? 13.752 8.192 11.554 1.00 40.79 156 SER C CA 1
ATOM 4227 C C . SER C 1 152 ? 13.260 8.617 12.890 1.00 40.19 156 SER C C 1
ATOM 4228 O O . SER C 1 152 ? 12.758 7.793 13.672 1.00 39.90 156 SER C O 1
ATOM 4231 N N . ILE C 1 153 ? 13.381 9.905 13.170 1.00 40.26 157 ILE C N 1
ATOM 4232 C CA . ILE C 1 153 ? 12.850 10.452 14.406 1.00 39.98 157 ILE C CA 1
ATOM 4233 C C . ILE C 1 153 ? 11.336 10.208 14.533 1.00 40.56 157 ILE C C 1
ATOM 4234 O O . ILE C 1 153 ? 10.812 10.102 15.639 1.00 39.10 157 ILE C O 1
ATOM 4239 N N . VAL C 1 154 ? 10.666 10.039 13.390 1.00 41.09 158 VAL C N 1
ATOM 4240 C CA . VAL C 1 154 ? 9.241 9.739 13.320 1.00 41.76 158 VAL C CA 1
ATOM 4241 C C . VAL C 1 154 ? 8.895 8.381 13.920 1.00 43.12 158 VAL C C 1
ATOM 4242 O O . VAL C 1 154 ? 7.808 8.219 14.495 1.00 42.26 158 VAL C O 1
ATOM 4246 N N . GLY C 1 155 ? 9.843 7.437 13.827 1.00 44.75 159 GLY C N 1
ATOM 4247 C CA . GLY C 1 155 ? 9.783 6.156 14.533 1.00 46.14 159 GLY C CA 1
ATOM 4248 C C . GLY C 1 155 ? 9.729 6.223 16.060 1.00 47.00 159 GLY C C 1
ATOM 4249 O O . GLY C 1 155 ? 9.473 5.207 16.722 1.00 47.34 159 GLY C O 1
ATOM 4250 N N . LYS C 1 156 ? 10.006 7.398 16.615 1.00 47.80 160 LYS C N 1
ATOM 4251 C CA . LYS C 1 156 ? 9.988 7.619 18.056 1.00 48.27 160 LYS C CA 1
ATOM 4252 C C . LYS C 1 156 ? 8.757 8.394 18.478 1.00 49.01 160 LYS C C 1
ATOM 4253 O O . LYS C 1 156 ? 8.204 8.154 19.546 1.00 49.15 160 LYS C O 1
ATOM 4255 N N . VAL C 1 157 ? 8.339 9.339 17.644 1.00 49.06 161 VAL C N 1
ATOM 4256 C CA . VAL C 1 157 ? 7.279 10.262 18.015 1.00 49.55 161 VAL C CA 1
ATOM 4257 C C . VAL C 1 157 ? 6.067 10.211 17.089 1.00 49.70 161 VAL C C 1
ATOM 4258 O O . VAL C 1 157 ? 5.048 10.810 17.408 1.00 50.76 161 VAL C O 1
ATOM 4262 N N . GLY C 1 158 ? 6.159 9.474 15.976 1.00 49.73 162 GLY C N 1
ATOM 4263 C CA . GLY C 1 158 ? 5.046 9.384 14.988 1.00 48.19 162 GLY C CA 1
ATOM 4264 C C . GLY C 1 158 ? 4.887 10.669 14.200 1.00 46.88 162 GLY C C 1
ATOM 4265 O O . GLY C 1 158 ? 5.582 11.629 14.466 1.00 46.49 162 GLY C O 1
ATOM 4266 N N . ASN C 1 159 ? 3.961 10.682 13.228 1.00 44.86 163 ASN C N 1
ATOM 4267 C CA . ASN C 1 159 ? 3.737 11.846 12.362 1.00 43.50 163 ASN C CA 1
ATOM 4268 C C . ASN C 1 159 ? 2.453 11.669 11.534 1.00 42.24 163 ASN C C 1
ATOM 4269 O O . ASN C 1 159 ? 2.261 10.640 10.876 1.00 40.67 163 ASN C O 1
ATOM 4274 N N . VAL C 1 160 ? 1.584 12.677 11.588 1.00 41.21 164 VAL C N 1
ATOM 4275 C CA . VAL C 1 160 ? 0.316 12.675 10.871 1.00 40.70 164 VAL C CA 1
ATOM 4276 C C . VAL C 1 160 ? 0.499 12.397 9.372 1.00 39.94 164 VAL C C 1
ATOM 4277 O O . VAL C 1 160 ? 1.333 13.020 8.722 1.00 40.31 164 VAL C O 1
ATOM 4281 N N . GLY C 1 161 ? -0.304 11.479 8.845 1.00 38.06 165 GLY C N 1
ATOM 4282 C CA . GLY C 1 161 ? -0.209 11.025 7.464 1.00 37.39 165 GLY C CA 1
ATOM 4283 C C . GLY C 1 161 ? 0.787 9.910 7.198 1.00 36.43 165 GLY C C 1
ATOM 4284 O O . GLY C 1 161 ? 0.949 9.488 6.054 1.00 34.73 165 GLY C O 1
ATOM 4285 N N . GLN C 1 162 ? 1.451 9.422 8.242 1.00 35.67 166 GLN C N 1
ATOM 4286 C CA . GLN C 1 162 ? 2.551 8.483 8.086 1.00 36.28 166 GLN C CA 1
ATOM 4287 C C . GLN C 1 162 ? 2.456 7.283 9.000 1.00 36.44 166 GLN C C 1
ATOM 4288 O O . GLN C 1 162 ? 3.478 6.803 9.484 1.00 35.26 166 GLN C O 1
ATOM 4294 N N . THR C 1 163 ? 1.233 6.794 9.229 1.00 36.49 167 THR C N 1
ATOM 4295 C CA . THR C 1 163 ? 1.027 5.660 10.107 1.00 37.23 167 THR C CA 1
ATOM 4296 C C . THR C 1 163 ? 1.903 4.499 9.644 1.00 35.65 167 THR C C 1
ATOM 4297 O O . THR C 1 163 ? 2.503 3.809 10.479 1.00 35.28 167 THR C O 1
ATOM 4301 N N . ASN C 1 164 ? 2.000 4.296 8.335 1.00 34.37 168 ASN C N 1
ATOM 4302 C CA . ASN C 1 164 ? 2.802 3.176 7.809 1.00 35.29 168 ASN C CA 1
ATOM 4303 C C . ASN C 1 164 ? 4.299 3.371 8.034 1.00 35.81 168 ASN C C 1
ATOM 4304 O O . ASN C 1 164 ? 5.000 2.461 8.462 1.00 34.38 168 ASN C O 1
ATOM 4309 N N . TYR C 1 165 ? 4.771 4.579 7.746 1.00 36.38 169 TYR C N 1
ATOM 4310 C CA . TYR C 1 165 ? 6.173 4.915 7.875 1.00 36.61 169 TYR C CA 1
ATOM 4311 C C . TYR C 1 165 ? 6.577 4.861 9.338 1.00 36.61 169 TYR C C 1
ATOM 4312 O O . TYR C 1 165 ? 7.575 4.234 9.674 1.00 36.19 169 TYR C O 1
ATOM 4321 N N . ALA C 1 166 ? 5.790 5.482 10.207 1.00 36.69 170 ALA C N 1
ATOM 4322 C CA . ALA C 1 166 ? 6.096 5.501 11.645 1.00 36.64 170 ALA C CA 1
ATOM 4323 C C . ALA C 1 166 ? 6.177 4.078 12.206 1.00 36.59 170 ALA C C 1
ATOM 4324 O O . ALA C 1 166 ? 7.099 3.750 12.954 1.00 36.31 170 ALA C O 1
ATOM 4326 N N . ALA C 1 167 ? 5.207 3.235 11.870 1.00 36.69 171 ALA C N 1
ATOM 4327 C CA . ALA C 1 167 ? 5.254 1.814 12.286 1.00 36.50 171 ALA C CA 1
ATOM 4328 C C . ALA C 1 167 ? 6.518 1.124 11.744 1.00 36.30 171 ALA C C 1
ATOM 4329 O O . ALA C 1 167 ? 7.242 0.454 12.485 1.00 35.66 171 ALA C O 1
ATOM 4331 N N . SER C 1 168 ? 6.800 1.277 10.451 1.00 36.19 172 SER C N 1
ATOM 4332 C CA . SER C 1 168 ? 7.991 0.648 9.870 1.00 36.79 172 SER C CA 1
ATOM 4333 C C . SER C 1 168 ? 9.272 1.128 10.564 1.00 37.74 172 SER C C 1
ATOM 4334 O O . SER C 1 168 ? 10.181 0.316 10.819 1.00 38.47 172 SER C O 1
ATOM 4337 N N . LYS C 1 169 ? 9.347 2.429 10.899 1.00 37.71 173 LYS C N 1
ATOM 4338 C CA . LYS C 1 169 ? 10.555 2.994 11.483 1.00 37.42 173 LYS C CA 1
ATOM 4339 C C . LYS C 1 169 ? 10.709 2.653 12.969 1.00 37.59 173 LYS C C 1
ATOM 4340 O O . LYS C 1 169 ? 11.835 2.452 13.418 1.00 36.69 173 LYS C O 1
ATOM 4346 N N . ALA C 1 170 ? 9.601 2.583 13.717 1.00 36.52 174 ALA C N 1
ATOM 4347 C CA . ALA C 1 170 ? 9.621 2.125 15.112 1.00 35.96 174 ALA C CA 1
ATOM 4348 C C . ALA C 1 170 ? 10.056 0.652 15.109 1.00 35.32 174 ALA C C 1
ATOM 4349 O O . ALA C 1 170 ? 10.888 0.226 15.889 1.00 35.67 174 ALA C O 1
ATOM 4351 N N . GLY C 1 171 ? 9.491 -0.110 14.199 1.00 35.14 175 GLY C N 1
ATOM 4352 C CA . GLY C 1 171 ? 9.918 -1.492 13.984 1.00 35.72 175 GLY C CA 1
ATOM 4353 C C . GLY C 1 171 ? 11.427 -1.676 13.816 1.00 35.74 175 GLY C C 1
ATOM 4354 O O . GLY C 1 171 ? 12.009 -2.551 14.425 1.00 35.81 175 GLY C O 1
ATOM 4355 N N . VAL C 1 172 ? 12.051 -0.877 12.944 1.00 36.32 176 VAL C N 1
ATOM 4356 C CA . VAL C 1 172 ? 13.499 -0.928 12.741 1.00 35.91 176 VAL C CA 1
ATOM 4357 C C . VAL C 1 172 ? 14.280 -0.768 14.066 1.00 35.77 176 VAL C C 1
ATOM 4358 O O . VAL C 1 172 ? 15.276 -1.451 14.299 1.00 34.86 176 VAL C O 1
ATOM 4362 N N . ILE C 1 173 ? 13.816 0.131 14.918 1.00 36.45 177 ILE C N 1
ATOM 4363 C CA . ILE C 1 173 ? 14.435 0.394 16.210 1.00 37.05 177 ILE C CA 1
ATOM 4364 C C . ILE C 1 173 ? 14.322 -0.819 17.126 1.00 37.53 177 ILE C C 1
ATOM 4365 O O . ILE C 1 173 ? 15.304 -1.220 17.698 1.00 37.60 177 ILE C O 1
ATOM 4370 N N . GLY C 1 174 ? 13.138 -1.415 17.228 1.00 37.15 178 GLY C N 1
ATOM 4371 C CA . GLY C 1 174 ? 12.974 -2.677 17.958 1.00 37.42 178 GLY C CA 1
ATOM 4372 C C . GLY C 1 174 ? 13.806 -3.832 17.414 1.00 36.97 178 GLY C C 1
ATOM 4373 O O . GLY C 1 174 ? 14.462 -4.545 18.152 1.00 36.70 178 GLY C O 1
ATOM 4374 N N . LEU C 1 175 ? 13.786 -4.006 16.107 1.00 38.05 179 LEU C N 1
ATOM 4375 C CA . LEU C 1 175 ? 14.614 -5.043 15.455 1.00 37.71 179 LEU C CA 1
ATOM 4376 C C . LEU C 1 175 ? 16.110 -4.847 15.793 1.00 37.49 179 LEU C C 1
ATOM 4377 O O . LEU C 1 175 ? 16.820 -5.795 16.155 1.00 35.70 179 LEU C O 1
ATOM 4382 N N . THR C 1 176 ? 16.566 -3.594 15.688 1.00 37.39 180 THR C N 1
ATOM 4383 C CA . THR C 1 176 ? 17.967 -3.287 15.851 1.00 37.65 180 THR C CA 1
ATOM 4384 C C . THR C 1 176 ? 18.406 -3.504 17.282 1.00 39.09 180 THR C C 1
ATOM 4385 O O . THR C 1 176 ? 19.496 -4.028 17.498 1.00 37.35 180 THR C O 1
ATOM 4389 N N . GLN C 1 177 ? 17.584 -3.094 18.261 1.00 39.71 181 GLN C N 1
ATOM 4390 C CA . GLN C 1 177 ? 17.887 -3.366 19.673 1.00 41.24 181 GLN C CA 1
ATOM 4391 C C . GLN C 1 177 ? 18.048 -4.853 19.955 1.00 40.38 181 GLN C C 1
ATOM 4392 O O . GLN C 1 177 ? 18.985 -5.273 20.631 1.00 38.37 181 GLN C O 1
ATOM 4398 N N . THR C 1 178 ? 17.112 -5.647 19.443 1.00 40.44 182 THR C N 1
ATOM 4399 C CA . THR C 1 178 ? 17.177 -7.083 19.634 1.00 40.58 182 THR C CA 1
ATOM 4400 C C . THR C 1 178 ? 18.388 -7.681 18.910 1.00 39.63 182 THR C C 1
ATOM 4401 O O . THR C 1 178 ? 19.112 -8.472 19.501 1.00 39.06 182 THR C O 1
ATOM 4405 N N . ALA C 1 179 ? 18.595 -7.289 17.649 1.00 38.60 183 ALA C N 1
ATOM 4406 C CA . ALA C 1 179 ? 19.744 -7.762 16.858 1.00 37.93 183 ALA C CA 1
ATOM 4407 C C . ALA C 1 179 ? 21.073 -7.506 17.599 1.00 36.86 183 ALA C C 1
ATOM 4408 O O . ALA C 1 179 ? 21.925 -8.392 17.663 1.00 35.08 183 ALA C O 1
ATOM 4410 N N . ALA C 1 180 ? 21.235 -6.320 18.193 1.00 35.32 184 ALA C N 1
ATOM 4411 C CA . ALA C 1 180 ? 22.442 -6.006 18.972 1.00 35.41 184 ALA C CA 1
ATOM 4412 C C . ALA C 1 180 ? 22.611 -6.972 20.143 1.00 35.75 184 ALA C C 1
ATOM 4413 O O . ALA C 1 180 ? 23.732 -7.384 20.466 1.00 36.19 184 ALA C O 1
ATOM 4415 N N . ARG C 1 181 ? 21.507 -7.271 20.819 1.00 35.71 185 ARG C N 1
ATOM 4416 C CA . ARG C 1 181 ? 21.559 -8.136 21.984 1.00 35.83 185 ARG C CA 1
ATOM 4417 C C . ARG C 1 181 ? 22.028 -9.541 21.607 1.00 35.90 185 ARG C C 1
ATOM 4418 O O . ARG C 1 181 ? 22.753 -10.202 22.366 1.00 35.55 185 ARG C O 1
ATOM 4420 N N . GLU C 1 182 ? 21.605 -10.000 20.441 1.00 36.06 186 GLU C N 1
ATOM 4421 C CA . GLU C 1 182 ? 21.921 -11.356 19.981 1.00 36.47 186 GLU C CA 1
ATOM 4422 C C . GLU C 1 182 ? 23.322 -11.453 19.385 1.00 36.12 186 GLU C C 1
ATOM 4423 O O . GLU C 1 182 ? 23.950 -12.492 19.460 1.00 35.42 186 GLU C O 1
ATOM 4429 N N . LEU C 1 183 ? 23.811 -10.358 18.810 1.00 35.77 187 LEU C N 1
ATOM 4430 C CA . LEU C 1 183 ? 25.007 -10.392 17.979 1.00 36.07 187 LEU C CA 1
ATOM 4431 C C . LEU C 1 183 ? 26.268 -9.825 18.657 1.00 36.55 187 LEU C C 1
ATOM 4432 O O . LEU C 1 183 ? 27.373 -10.016 18.160 1.00 35.90 187 LEU C O 1
ATOM 4437 N N . GLY C 1 184 ? 26.120 -9.144 19.785 1.00 36.98 188 GLY C N 1
ATOM 4438 C CA . GLY C 1 184 ? 27.286 -8.610 20.494 1.00 37.74 188 GLY C CA 1
ATOM 4439 C C . GLY C 1 184 ? 28.314 -9.702 20.754 1.00 38.07 188 GLY C C 1
ATOM 4440 O O . GLY C 1 184 ? 29.508 -9.523 20.554 1.00 38.15 188 GLY C O 1
ATOM 4441 N N . ARG C 1 185 ? 27.821 -10.838 21.216 1.00 38.78 189 ARG C N 1
ATOM 4442 C CA . ARG C 1 185 ? 28.655 -11.974 21.547 1.00 39.93 189 ARG C CA 1
ATOM 4443 C C . ARG C 1 185 ? 29.478 -12.465 20.347 1.00 39.19 189 ARG C C 1
ATOM 4444 O O . ARG C 1 185 ? 30.444 -13.182 20.538 1.00 39.18 189 ARG C O 1
ATOM 4452 N N . HIS C 1 186 ? 29.079 -12.110 19.123 1.00 38.66 190 HIS C N 1
ATOM 4453 C CA . HIS C 1 186 ? 29.817 -12.515 17.921 1.00 38.79 190 HIS C CA 1
ATOM 4454 C C . HIS C 1 186 ? 30.664 -11.358 17.396 1.00 38.94 190 HIS C C 1
ATOM 4455 O O . HIS C 1 186 ? 31.184 -11.422 16.277 1.00 38.91 190 HIS C O 1
ATOM 4462 N N . GLY C 1 187 ? 30.795 -10.295 18.179 1.00 38.44 191 GLY C N 1
ATOM 4463 C CA . GLY C 1 187 ? 31.622 -9.159 17.769 1.00 38.74 191 GLY C CA 1
ATOM 4464 C C . GLY C 1 187 ? 30.954 -8.269 16.726 1.00 38.36 191 GLY C C 1
ATOM 4465 O O . GLY C 1 187 ? 31.638 -7.622 15.935 1.00 39.03 191 GLY C O 1
ATOM 4466 N N . ILE C 1 188 ? 29.624 -8.243 16.709 1.00 37.24 192 ILE C N 1
ATOM 4467 C CA . ILE C 1 188 ? 28.882 -7.445 15.731 1.00 36.89 192 ILE C CA 1
ATOM 4468 C C . ILE C 1 188 ? 27.981 -6.446 16.486 1.00 36.52 192 ILE C C 1
ATOM 4469 O O . ILE C 1 188 ? 27.186 -6.826 17.338 1.00 36.22 192 ILE C O 1
ATOM 4474 N N . ARG C 1 189 ? 28.154 -5.168 16.172 1.00 36.53 193 ARG C N 1
ATOM 4475 C CA . ARG C 1 189 ? 27.369 -4.091 16.740 1.00 36.55 193 ARG C CA 1
ATOM 4476 C C . ARG C 1 189 ? 26.273 -3.689 15.784 1.00 36.12 193 ARG C C 1
ATOM 4477 O O . ARG C 1 189 ? 26.453 -3.778 14.577 1.00 35.41 193 ARG C O 1
ATOM 4485 N N . CYS C 1 190 ? 25.156 -3.204 16.346 1.00 36.00 194 CYS C N 1
ATOM 4486 C CA . CYS C 1 190 ? 23.943 -2.899 15.595 1.00 36.71 194 CYS C CA 1
ATOM 4487 C C . CYS C 1 190 ? 23.326 -1.667 16.218 1.00 36.31 194 CYS C C 1
ATOM 4488 O O . CYS C 1 190 ? 23.045 -1.676 17.412 1.00 36.19 194 CYS C O 1
ATOM 4491 N N . ASN C 1 191 ? 23.170 -0.611 15.421 1.00 35.75 195 ASN C N 1
ATOM 4492 C CA . ASN C 1 191 ? 22.669 0.682 15.911 1.00 35.73 195 ASN C CA 1
ATOM 4493 C C . ASN C 1 191 ? 21.770 1.281 14.837 1.00 35.74 195 ASN C C 1
ATOM 4494 O O . ASN C 1 191 ? 21.877 0.917 13.642 1.00 33.77 195 ASN C O 1
ATOM 4499 N N . SER C 1 192 ? 20.887 2.182 15.272 1.00 35.87 196 SER C N 1
ATOM 4500 C CA . SER C 1 192 ? 19.950 2.883 14.412 1.00 38.25 196 SER C CA 1
ATOM 4501 C C . SER C 1 192 ? 20.345 4.360 14.384 1.00 38.21 196 SER C C 1
ATOM 4502 O O . SER C 1 192 ? 20.781 4.898 15.408 1.00 37.23 196 SER C O 1
ATOM 4505 N N . VAL C 1 193 ? 20.214 4.983 13.213 1.00 37.92 197 VAL C N 1
ATOM 4506 C CA . VAL C 1 193 ? 20.370 6.431 13.089 1.00 38.18 197 VAL C CA 1
ATOM 4507 C C . VAL C 1 193 ? 18.986 6.999 12.853 1.00 38.20 197 VAL C C 1
ATOM 4508 O O . VAL C 1 193 ? 18.248 6.472 12.022 1.00 37.91 197 VAL C O 1
ATOM 4512 N N . LEU C 1 194 ? 18.634 8.043 13.609 1.00 37.54 198 LEU C N 1
ATOM 4513 C CA . LEU C 1 194 ? 17.320 8.685 13.496 1.00 37.47 198 LEU C CA 1
ATOM 4514 C C . LEU C 1 194 ? 17.453 10.105 12.967 1.00 36.56 198 LEU C C 1
ATOM 4515 O O . LEU C 1 194 ? 17.555 11.040 13.743 1.00 37.43 198 LEU C O 1
ATOM 4520 N N . PRO C 1 195 ? 17.444 10.280 11.648 1.00 36.94 199 PRO C N 1
ATOM 4521 C CA . PRO C 1 195 ? 17.497 11.651 11.142 1.00 36.43 199 PRO C CA 1
ATOM 4522 C C . PRO C 1 195 ? 16.186 12.416 11.315 1.00 36.94 199 PRO C C 1
ATOM 4523 O O . PRO C 1 195 ? 15.107 11.826 11.421 1.00 35.96 199 PRO C O 1
ATOM 4527 N N . GLY C 1 196 ? 16.298 13.730 11.307 1.00 38.00 200 GLY C N 1
ATOM 4528 C CA . GLY C 1 196 ? 15.134 14.610 11.406 1.00 38.34 200 GLY C CA 1
ATOM 4529 C C . GLY C 1 196 ? 14.798 14.933 9.958 1.00 38.70 200 GLY C C 1
ATOM 4530 O O . GLY C 1 196 ? 14.696 14.021 9.145 1.00 39.70 200 GLY C O 1
ATOM 4531 N N . PHE C 1 197 ? 14.692 16.212 9.627 1.00 38.14 201 PHE C N 1
ATOM 4532 C CA . PHE C 1 197 ? 14.381 16.612 8.249 1.00 37.98 201 PHE C CA 1
ATOM 4533 C C . PHE C 1 197 ? 15.660 16.924 7.486 1.00 38.20 201 PHE C C 1
ATOM 4534 O O . PHE C 1 197 ? 16.359 17.879 7.801 1.00 38.16 201 PHE C O 1
ATOM 4542 N N . ILE C 1 198 ? 15.941 16.091 6.483 1.00 38.58 202 ILE C N 1
ATOM 4543 C CA . ILE C 1 198 ? 17.154 16.142 5.677 1.00 38.56 202 ILE C CA 1
ATOM 4544 C C . ILE C 1 198 ? 16.690 16.417 4.242 1.00 38.61 202 ILE C C 1
ATOM 4545 O O . ILE C 1 198 ? 15.743 15.793 3.764 1.00 38.74 202 ILE C O 1
ATOM 4550 N N . ALA C 1 199 ? 17.351 17.339 3.558 1.00 38.77 203 ALA C N 1
ATOM 4551 C CA . ALA C 1 199 ? 16.986 17.701 2.196 1.00 38.55 203 ALA C CA 1
ATOM 4552 C C . ALA C 1 199 ? 17.520 16.664 1.203 1.00 38.72 203 ALA C C 1
ATOM 4553 O O . ALA C 1 199 ? 18.715 16.583 0.960 1.00 38.05 203 ALA C O 1
ATOM 4555 N N . THR C 1 200 ? 16.618 15.853 0.658 1.00 39.16 204 THR C N 1
ATOM 4556 C CA . THR C 1 200 ? 16.960 14.802 -0.311 1.00 39.32 204 THR C CA 1
ATOM 4557 C C . THR C 1 200 ? 15.795 14.712 -1.292 1.00 39.77 204 THR C C 1
ATOM 4558 O O . THR C 1 200 ? 14.789 15.397 -1.098 1.00 39.65 204 THR C O 1
ATOM 4562 N N . PRO C 1 201 ? 15.910 13.875 -2.346 1.00 40.67 205 PRO C N 1
ATOM 4563 C CA . PRO C 1 201 ? 14.744 13.652 -3.223 1.00 41.24 205 PRO C CA 1
ATOM 4564 C C . PRO C 1 201 ? 13.476 13.117 -2.538 1.00 41.82 205 PRO C C 1
ATOM 4565 O O . PRO C 1 201 ? 12.388 13.414 -3.010 1.00 41.97 205 PRO C O 1
ATOM 4569 N N . MET C 1 202 ? 13.602 12.346 -1.460 1.00 42.39 206 MET C N 1
ATOM 4570 C CA . MET C 1 202 ? 12.422 11.884 -0.714 1.00 43.76 206 MET C CA 1
ATOM 4571 C C . MET C 1 202 ? 11.603 13.056 -0.142 1.00 42.95 206 MET C C 1
ATOM 4572 O O . MET C 1 202 ? 10.393 12.958 -0.034 1.00 43.18 206 MET C O 1
ATOM 4577 N N . THR C 1 203 ? 12.269 14.144 0.237 1.00 42.22 207 THR C N 1
ATOM 4578 C CA . THR C 1 203 ? 11.599 15.306 0.827 1.00 41.20 207 THR C CA 1
ATOM 4579 C C . THR C 1 203 ? 11.342 16.469 -0.165 1.00 41.27 207 THR C C 1
ATOM 4580 O O . THR C 1 203 ? 10.945 17.569 0.257 1.00 40.42 207 THR C O 1
ATOM 4584 N N . GLN C 1 204 ? 11.546 16.242 -1.466 1.00 40.78 208 GLN C N 1
ATOM 4585 C CA . GLN C 1 204 ? 11.277 17.300 -2.440 1.00 41.07 208 GLN C CA 1
ATOM 4586 C C . GLN C 1 204 ? 9.787 17.634 -2.518 1.00 40.27 208 GLN C C 1
ATOM 4587 O O . GLN C 1 204 ? 9.420 18.765 -2.798 1.00 40.59 208 GLN C O 1
ATOM 4593 N N . LYS C 1 205 ? 8.942 16.640 -2.258 1.00 39.48 209 LYS C N 1
ATOM 4594 C CA . LYS C 1 205 ? 7.496 16.804 -2.324 1.00 38.74 209 LYS C CA 1
ATOM 4595 C C . LYS C 1 205 ? 6.928 17.676 -1.203 1.00 37.94 209 LYS C C 1
ATOM 4596 O O . LYS C 1 205 ? 5.791 18.137 -1.294 1.00 37.63 209 LYS C O 1
ATOM 4598 N N . VAL C 1 206 ? 7.703 17.894 -0.138 1.00 37.57 210 VAL C N 1
ATOM 4599 C CA . VAL C 1 206 ? 7.176 18.579 1.032 1.00 36.86 210 VAL C CA 1
ATOM 4600 C C . VAL C 1 206 ? 7.041 20.030 0.642 1.00 36.86 210 VAL C C 1
ATOM 4601 O O . VAL C 1 206 ? 7.980 20.607 0.105 1.00 35.42 210 VAL C O 1
ATOM 4605 N N . PRO C 1 207 ? 5.841 20.595 0.829 1.00 37.24 211 PRO C N 1
ATOM 4606 C CA . PRO C 1 207 ? 5.623 22.007 0.489 1.00 37.11 211 PRO C CA 1
ATOM 4607 C C . PRO C 1 207 ? 6.639 22.941 1.166 1.00 37.38 211 PRO C C 1
ATOM 4608 O O . PRO C 1 207 ? 7.052 22.691 2.307 1.00 36.37 211 PRO C O 1
ATOM 4612 N N . GLN C 1 208 ? 7.051 23.996 0.467 1.00 37.47 212 GLN C N 1
ATOM 4613 C CA . GLN C 1 208 ? 7.930 24.996 1.073 1.00 38.55 212 GLN C CA 1
ATOM 4614 C C . GLN C 1 208 ? 7.294 25.630 2.302 1.00 38.46 212 GLN C C 1
ATOM 4615 O O . GLN C 1 208 ? 7.971 25.949 3.264 1.00 38.34 212 GLN C O 1
ATOM 4621 N N . LYS C 1 209 ? 5.985 25.822 2.239 1.00 38.70 213 LYS C N 1
ATOM 4622 C CA . LYS C 1 209 ? 5.207 26.383 3.343 1.00 39.07 213 LYS C CA 1
ATOM 4623 C C . LYS C 1 209 ? 5.237 25.505 4.610 1.00 39.55 213 LYS C C 1
ATOM 4624 O O . LYS C 1 209 ? 5.199 26.014 5.737 1.00 40.47 213 LYS C O 1
ATOM 4630 N N . VAL C 1 210 ? 5.371 24.193 4.429 1.00 39.62 214 VAL C N 1
ATOM 4631 C CA . VAL C 1 210 ? 5.532 23.250 5.561 1.00 39.28 214 VAL C CA 1
ATOM 4632 C C . VAL C 1 210 ? 6.982 23.282 6.106 1.00 39.34 214 VAL C C 1
ATOM 4633 O O . VAL C 1 210 ? 7.215 23.253 7.312 1.00 38.90 214 VAL C O 1
ATOM 4637 N N . VAL C 1 211 ? 7.951 23.357 5.201 1.00 39.96 215 VAL C N 1
ATOM 4638 C CA . VAL C 1 211 ? 9.370 23.453 5.549 1.00 39.86 215 VAL C CA 1
ATOM 4639 C C . VAL C 1 211 ? 9.711 24.737 6.330 1.00 40.46 215 VAL C C 1
ATOM 4640 O O . VAL C 1 211 ? 10.547 24.719 7.243 1.00 39.47 215 VAL C O 1
ATOM 4644 N N . ASP C 1 212 ? 9.062 25.844 5.990 1.00 41.15 216 ASP C N 1
ATOM 4645 C CA . ASP C 1 212 ? 9.261 27.078 6.750 1.00 42.33 216 ASP C CA 1
ATOM 4646 C C . ASP C 1 212 ? 8.836 26.851 8.220 1.00 42.71 216 ASP C C 1
ATOM 4647 O O . ASP C 1 212 ? 9.570 27.187 9.157 1.00 42.88 216 ASP C O 1
ATOM 4652 N N . LYS C 1 213 ? 7.693 26.197 8.411 1.00 43.10 217 LYS C N 1
ATOM 4653 C CA . LYS C 1 213 ? 7.209 25.847 9.749 1.00 42.94 217 LYS C CA 1
ATOM 4654 C C . LYS C 1 213 ? 8.177 24.956 10.511 1.00 42.62 217 LYS C C 1
ATOM 4655 O O . LYS C 1 213 ? 8.565 25.259 11.638 1.00 43.05 217 LYS C O 1
ATOM 4657 N N . ILE C 1 214 ? 8.549 23.845 9.897 1.00 41.96 218 ILE C N 1
ATOM 4658 C CA . ILE C 1 214 ? 9.483 22.917 10.484 1.00 40.91 218 ILE C CA 1
ATOM 4659 C C . ILE C 1 214 ? 10.784 23.610 10.918 1.00 40.72 218 ILE C C 1
ATOM 4660 O O . ILE C 1 214 ? 11.261 23.416 12.042 1.00 39.06 218 ILE C O 1
ATOM 4662 N N . THR C 1 215 ? 11.338 24.447 10.038 1.00 39.67 219 THR C N 1
ATOM 4663 C CA . THR C 1 215 ? 12.608 25.106 10.297 1.00 39.36 219 THR C CA 1
ATOM 4664 C C . THR C 1 215 ? 12.553 25.938 11.577 1.00 38.72 219 THR C C 1
ATOM 4665 O O . THR C 1 215 ? 13.498 25.942 12.328 1.00 38.50 219 THR C O 1
ATOM 4669 N N . GLU C 1 216 ? 11.425 26.582 11.850 1.00 38.56 220 GLU C N 1
ATOM 4670 C CA . GLU C 1 216 ? 11.235 27.355 13.082 1.00 39.43 220 GLU C CA 1
ATOM 4671 C C . GLU C 1 216 ? 11.330 26.495 14.330 1.00 40.59 220 GLU C C 1
ATOM 4672 O O . GLU C 1 216 ? 11.530 26.998 15.441 1.00 40.84 220 GLU C O 1
ATOM 4674 N N . MET C 1 217 ? 11.145 25.196 14.158 1.00 41.16 221 MET C N 1
ATOM 4675 C CA . MET C 1 217 ? 11.195 24.263 15.253 1.00 43.20 221 MET C CA 1
ATOM 4676 C C . MET C 1 217 ? 12.502 23.461 15.281 1.00 40.88 221 MET C C 1
ATOM 4677 O O . MET C 1 217 ? 12.585 22.451 15.986 1.00 41.88 221 MET C O 1
ATOM 4682 N N . ILE C 1 218 ? 13.492 23.860 14.481 1.00 38.86 222 ILE C N 1
ATOM 4683 C CA . ILE C 1 218 ? 14.823 23.260 14.542 1.00 37.63 222 ILE C CA 1
ATOM 4684 C C . ILE C 1 218 ? 15.724 24.282 15.225 1.00 37.19 222 ILE C C 1
ATOM 4685 O O . ILE C 1 218 ? 15.989 25.347 14.662 1.00 35.90 222 ILE C O 1
ATOM 4690 N N . PRO C 1 219 ? 16.166 23.990 16.462 1.00 36.80 223 PRO C N 1
ATOM 4691 C CA . PRO C 1 219 ? 17.026 24.956 17.147 1.00 36.50 223 PRO C CA 1
ATOM 4692 C C . PRO C 1 219 ? 18.271 25.359 16.340 1.00 36.92 223 PRO C C 1
ATOM 4693 O O . PRO C 1 219 ? 18.672 26.496 16.423 1.00 37.01 223 PRO C O 1
ATOM 4697 N N . MET C 1 220 ? 18.864 24.452 15.558 1.00 37.95 224 MET C N 1
ATOM 4698 C CA . MET C 1 220 ? 20.020 24.831 14.706 1.00 38.88 224 MET C CA 1
ATOM 4699 C C . MET C 1 220 ? 19.639 25.749 13.539 1.00 38.58 224 MET C C 1
ATOM 4700 O O . MET C 1 220 ? 20.520 26.343 12.933 1.00 39.08 224 MET C O 1
ATOM 4705 N N . GLY C 1 221 ? 18.355 25.835 13.201 1.00 38.19 225 GLY C N 1
ATOM 4706 C CA . GLY C 1 221 ? 17.857 26.878 12.274 1.00 37.89 225 GLY C CA 1
ATOM 4707 C C . GLY C 1 221 ? 17.833 26.545 10.783 1.00 38.17 225 GLY C C 1
ATOM 4708 O O . GLY C 1 221 ? 17.460 27.397 9.973 1.00 37.93 225 GLY C O 1
ATOM 4709 N N . HIS C 1 222 ? 18.211 25.317 10.411 1.00 37.97 226 HIS C N 1
ATOM 4710 C CA . HIS C 1 222 ? 18.239 24.896 8.992 1.00 38.25 226 HIS C CA 1
ATOM 4711 C C . HIS C 1 222 ? 17.974 23.399 8.864 1.00 37.76 226 HIS C C 1
ATOM 4712 O O . HIS C 1 222 ? 18.046 22.646 9.853 1.00 36.38 226 HIS C O 1
ATOM 4719 N N . LEU C 1 223 ? 17.654 22.986 7.644 1.00 37.07 227 LEU C N 1
ATOM 4720 C CA . LEU C 1 223 ? 17.426 21.590 7.328 1.00 38.07 227 LEU C CA 1
ATOM 4721 C C . LEU C 1 223 ? 18.772 20.862 7.310 1.00 38.29 227 LEU C C 1
ATOM 4722 O O . LEU C 1 223 ? 19.821 21.477 7.092 1.00 37.88 227 LEU C O 1
ATOM 4727 N N . GLY C 1 224 ? 18.732 19.560 7.565 1.00 38.34 228 GLY C N 1
ATOM 4728 C CA . GLY C 1 224 ? 19.917 18.732 7.446 1.00 38.74 228 GLY C CA 1
ATOM 4729 C C . GLY C 1 224 ? 20.327 18.482 6.005 1.00 39.35 228 GLY C C 1
ATOM 4730 O O . GLY C 1 224 ? 19.513 18.574 5.075 1.00 38.94 228 GLY C O 1
ATOM 4731 N N . ASP C 1 225 ? 21.605 18.163 5.826 1.00 40.43 229 ASP C N 1
ATOM 4732 C CA . ASP C 1 225 ? 22.118 17.725 4.529 1.00 41.07 229 ASP C CA 1
ATOM 4733 C C . ASP C 1 225 ? 22.380 16.252 4.671 1.00 40.18 229 ASP C C 1
ATOM 4734 O O . ASP C 1 225 ? 22.707 15.796 5.763 1.00 39.55 229 ASP C O 1
ATOM 4739 N N . PRO C 1 226 ? 22.300 15.504 3.569 1.00 39.31 230 PRO C N 1
ATOM 4740 C CA . PRO C 1 226 ? 22.618 14.071 3.669 1.00 39.30 230 PRO C CA 1
ATOM 4741 C C . PRO C 1 226 ? 24.018 13.780 4.267 1.00 39.17 230 PRO C C 1
ATOM 4742 O O . PRO C 1 226 ? 24.195 12.794 5.001 1.00 37.76 230 PRO C O 1
ATOM 4746 N N . GLU C 1 227 ? 24.970 14.670 3.990 1.00 39.32 231 GLU C N 1
ATOM 4747 C CA . GLU C 1 227 ? 26.310 14.636 4.591 1.00 40.21 231 GLU C CA 1
ATOM 4748 C C . GLU C 1 227 ? 26.292 14.639 6.131 1.00 39.96 231 GLU C C 1
ATOM 4749 O O . GLU C 1 227 ? 27.191 14.081 6.765 1.00 40.05 231 GLU C O 1
ATOM 4755 N N . ASP C 1 228 ? 25.289 15.287 6.731 1.00 39.58 232 ASP C N 1
ATOM 4756 C CA . ASP C 1 228 ? 25.164 15.318 8.192 1.00 39.06 232 ASP C CA 1
ATOM 4757 C C . ASP C 1 228 ? 24.870 13.917 8.722 1.00 38.70 232 ASP C C 1
ATOM 4758 O O . ASP C 1 228 ? 25.381 13.535 9.767 1.00 37.59 232 ASP C O 1
ATOM 4763 N N . VAL C 1 229 ? 24.061 13.158 7.997 1.00 37.62 233 VAL C N 1
ATOM 4764 C CA . VAL C 1 229 ? 23.728 11.778 8.407 1.00 37.73 233 VAL C CA 1
ATOM 4765 C C . VAL C 1 229 ? 24.922 10.865 8.135 1.00 37.63 233 VAL C C 1
ATOM 4766 O O . VAL C 1 229 ? 25.239 9.965 8.921 1.00 37.99 233 VAL C O 1
ATOM 4770 N N . ALA C 1 230 ? 25.584 11.106 7.012 1.00 37.05 234 ALA C N 1
ATOM 4771 C CA . ALA C 1 230 ? 26.759 10.336 6.614 1.00 36.90 234 ALA C CA 1
ATOM 4772 C C . ALA C 1 230 ? 27.905 10.438 7.638 1.00 37.20 234 ALA C C 1
ATOM 4773 O O . ALA C 1 230 ? 28.623 9.452 7.874 1.00 35.87 234 ALA C O 1
ATOM 4775 N N . ASP C 1 231 ? 28.065 11.618 8.244 1.00 37.41 235 ASP C N 1
ATOM 4776 C CA . ASP C 1 231 ? 29.067 11.829 9.291 1.00 38.27 235 ASP C CA 1
ATOM 4777 C C . ASP C 1 231 ? 28.839 10.908 10.515 1.00 37.85 235 ASP C C 1
ATOM 4778 O O . ASP C 1 231 ? 29.787 10.359 11.086 1.00 36.89 235 ASP C O 1
ATOM 4783 N N . VAL C 1 232 ? 27.584 10.765 10.923 1.00 37.51 236 VAL C N 1
ATOM 4784 C CA . VAL C 1 232 ? 27.214 9.892 12.057 1.00 38.11 236 VAL C CA 1
ATOM 4785 C C . VAL C 1 232 ? 27.360 8.408 11.721 1.00 36.89 236 VAL C C 1
ATOM 4786 O O . VAL C 1 232 ? 27.825 7.612 12.536 1.00 37.52 236 VAL C O 1
ATOM 4790 N N . VAL C 1 233 ? 26.963 8.035 10.515 1.00 36.77 237 VAL C N 1
ATOM 4791 C CA . VAL C 1 233 ? 27.173 6.662 10.042 1.00 36.36 237 VAL C CA 1
ATOM 4792 C C . VAL C 1 233 ? 28.669 6.307 10.065 1.00 36.38 237 VAL C C 1
ATOM 4793 O O . VAL C 1 233 ? 29.041 5.236 10.539 1.00 37.39 237 VAL C O 1
ATOM 4797 N N . ALA C 1 234 ? 29.534 7.217 9.623 1.00 36.11 238 ALA C N 1
ATOM 4798 C CA . ALA C 1 234 ? 30.981 6.938 9.618 1.00 35.88 238 ALA C CA 1
ATOM 4799 C C . ALA C 1 234 ? 31.516 6.704 11.035 1.00 35.70 238 ALA C C 1
ATOM 4800 O O . ALA C 1 234 ? 32.372 5.861 11.251 1.00 34.92 238 ALA C O 1
ATOM 4802 N N . PHE C 1 235 ? 31.022 7.475 11.992 1.00 35.39 239 PHE C N 1
ATOM 4803 C CA . PHE C 1 235 ? 31.381 7.280 13.393 1.00 35.93 239 PHE C CA 1
ATOM 4804 C C . PHE C 1 235 ? 30.947 5.893 13.897 1.00 36.08 239 PHE C C 1
ATOM 4805 O O . PHE C 1 235 ? 31.722 5.173 14.550 1.00 35.50 239 PHE C O 1
ATOM 4813 N N . LEU C 1 236 ? 29.722 5.516 13.573 1.00 36.11 240 LEU C N 1
ATOM 4814 C CA . LEU C 1 236 ? 29.187 4.223 13.984 1.00 36.53 240 LEU C CA 1
ATOM 4815 C C . LEU C 1 236 ? 29.845 3.049 13.222 1.00 36.82 240 LEU C C 1
ATOM 4816 O O . LEU C 1 236 ? 29.882 1.920 13.723 1.00 36.39 240 LEU C O 1
ATOM 4821 N N . ALA C 1 237 ? 30.371 3.317 12.028 1.00 37.65 241 ALA C N 1
ATOM 4822 C CA . ALA C 1 237 ? 31.123 2.308 11.265 1.00 38.04 241 ALA C CA 1
ATOM 4823 C C . ALA C 1 237 ? 32.486 2.066 11.880 1.00 39.12 241 ALA C C 1
ATOM 4824 O O . ALA C 1 237 ? 33.029 0.986 11.744 1.00 39.52 241 ALA C O 1
ATOM 4826 N N . SER C 1 238 ? 33.042 3.100 12.501 1.00 40.02 242 SER C N 1
ATOM 4827 C CA . SER C 1 238 ? 34.406 3.086 12.988 1.00 41.16 242 SER C CA 1
ATOM 4828 C C . SER C 1 238 ? 34.490 2.575 14.398 1.00 41.96 242 SER C C 1
ATOM 4829 O O . SER C 1 238 ? 33.485 2.458 15.100 1.00 42.27 242 SER C O 1
ATOM 4832 N N . GLU C 1 239 ? 35.717 2.330 14.837 1.00 43.06 243 GLU C N 1
ATOM 4833 C CA . GLU C 1 239 ? 35.957 1.740 16.144 1.00 43.88 243 GLU C CA 1
ATOM 4834 C C . GLU C 1 239 ? 35.941 2.792 17.265 1.00 43.81 243 GLU C C 1
ATOM 4835 O O . GLU C 1 239 ? 36.040 2.433 18.441 1.00 43.09 243 GLU C O 1
ATOM 4841 N N . ASP C 1 240 ? 35.786 4.074 16.899 1.00 43.44 244 ASP C N 1
ATOM 4842 C CA . ASP C 1 240 ? 35.538 5.140 17.891 1.00 43.60 244 ASP C CA 1
ATOM 4843 C C . ASP C 1 240 ? 34.240 4.866 18.622 1.00 42.28 244 ASP C C 1
ATOM 4844 O O . ASP C 1 240 ? 34.045 5.313 19.747 1.00 42.89 244 ASP C O 1
ATOM 4849 N N . SER C 1 241 ? 33.352 4.120 17.976 1.00 41.34 245 SER C N 1
ATOM 4850 C CA . SER C 1 241 ? 32.060 3.768 18.556 1.00 40.37 245 SER C CA 1
ATOM 4851 C C . SER C 1 241 ? 32.021 2.313 19.009 1.00 39.96 245 SER C C 1
ATOM 4852 O O . SER C 1 241 ? 30.946 1.725 19.125 1.00 40.56 245 SER C O 1
ATOM 4855 N N . GLY C 1 242 ? 33.197 1.746 19.290 1.00 39.39 246 GLY C N 1
ATOM 4856 C CA . GLY C 1 242 ? 33.345 0.334 19.605 1.00 38.28 246 GLY C CA 1
ATOM 4857 C C . GLY C 1 242 ? 32.618 -0.186 20.836 1.00 37.99 246 GLY C C 1
ATOM 4858 O O . GLY C 1 242 ? 32.470 -1.388 20.977 1.00 38.03 246 GLY C O 1
ATOM 4859 N N . TYR C 1 243 ? 32.161 0.691 21.725 1.00 37.23 247 TYR C N 1
ATOM 4860 C CA . TYR C 1 243 ? 31.347 0.268 22.895 1.00 36.19 247 TYR C CA 1
ATOM 4861 C C . TYR C 1 243 ? 29.905 0.775 22.801 1.00 36.82 247 TYR C C 1
ATOM 4862 O O . TYR C 1 243 ? 29.213 0.896 23.822 1.00 36.27 247 TYR C O 1
ATOM 4871 N N . ILE C 1 244 ? 29.495 1.159 21.586 1.00 36.08 248 ILE C N 1
ATOM 4872 C CA . ILE C 1 244 ? 28.143 1.566 21.315 1.00 36.05 248 ILE C CA 1
ATOM 4873 C C . ILE C 1 244 ? 27.447 0.508 20.501 1.00 36.40 248 ILE C C 1
ATOM 4874 O O . ILE C 1 244 ? 27.751 0.305 19.308 1.00 36.33 248 ILE C O 1
ATOM 4879 N N . THR C 1 245 ? 26.512 -0.187 21.137 1.00 36.38 249 THR C N 1
ATOM 4880 C CA . THR C 1 245 ? 25.645 -1.107 20.416 1.00 36.20 249 THR C CA 1
ATOM 4881 C C . THR C 1 245 ? 24.242 -1.101 21.006 1.00 36.46 249 THR C C 1
ATOM 4882 O O . THR C 1 245 ? 24.065 -0.835 22.177 1.00 35.53 249 THR C O 1
ATOM 4886 N N . GLY C 1 246 ? 23.241 -1.332 20.151 1.00 36.30 250 GLY C N 1
ATOM 4887 C CA . GLY C 1 246 ? 21.862 -1.451 20.590 1.00 36.44 250 GLY C CA 1
ATOM 4888 C C . GLY C 1 246 ? 21.221 -0.101 20.860 1.00 38.08 250 GLY C C 1
ATOM 4889 O O . GLY C 1 246 ? 20.251 -0.018 21.601 1.00 38.51 250 GLY C O 1
ATOM 4890 N N . THR C 1 247 ? 21.762 0.964 20.289 1.00 38.35 251 THR C N 1
ATOM 4891 C CA . THR C 1 247 ? 21.209 2.276 20.570 1.00 40.58 251 THR C CA 1
ATOM 4892 C C . THR C 1 247 ? 20.809 3.036 19.316 1.00 40.14 251 THR C C 1
ATOM 4893 O O . THR C 1 247 ? 21.002 2.548 18.195 1.00 38.66 251 THR C O 1
ATOM 4897 N N . SER C 1 248 ? 20.178 4.184 19.542 1.00 40.35 252 SER C N 1
ATOM 4898 C CA . SER C 1 248 ? 19.693 5.072 18.510 1.00 41.95 252 SER C CA 1
ATOM 4899 C C . SER C 1 248 ? 20.388 6.416 18.658 1.00 42.65 252 SER C C 1
ATOM 4900 O O . SER C 1 248 ? 20.508 6.924 19.781 1.00 42.32 252 SER C O 1
ATOM 4903 N N . VAL C 1 249 ? 20.890 6.968 17.548 1.00 42.57 253 VAL C N 1
ATOM 4904 C CA . VAL C 1 249 ? 21.517 8.311 17.561 1.00 41.38 253 VAL C CA 1
ATOM 4905 C C . VAL C 1 249 ? 20.656 9.253 16.710 1.00 41.35 253 VAL C C 1
ATOM 4906 O O . VAL C 1 249 ? 20.394 8.970 15.516 1.00 40.62 253 VAL C O 1
ATOM 4910 N N . GLU C 1 250 ? 20.217 10.351 17.310 1.00 40.03 254 GLU C N 1
ATOM 4911 C CA . GLU C 1 250 ? 19.359 11.313 16.655 1.00 41.73 254 GLU C CA 1
ATOM 4912 C C . GLU C 1 250 ? 20.190 12.421 16.015 1.00 40.58 254 GLU C C 1
ATOM 4913 O O . GLU C 1 250 ? 21.063 13.004 16.652 1.00 40.24 254 GLU C O 1
ATOM 4919 N N . VAL C 1 251 ? 19.904 12.677 14.743 1.00 39.48 255 VAL C N 1
ATOM 4920 C CA . VAL C 1 251 ? 20.612 13.652 13.922 1.00 39.03 255 VAL C CA 1
ATOM 4921 C C . VAL C 1 251 ? 19.536 14.542 13.345 1.00 38.08 255 VAL C C 1
ATOM 4922 O O . VAL C 1 251 ? 19.121 14.364 12.211 1.00 37.40 255 VAL C O 1
ATOM 4926 N N . THR C 1 252 ? 19.066 15.483 14.150 1.00 37.36 256 THR C N 1
ATOM 4927 C CA . THR C 1 252 ? 17.839 16.210 13.841 1.00 37.17 256 THR C CA 1
ATOM 4928 C C . THR C 1 252 ? 17.990 17.745 13.969 1.00 36.94 256 THR C C 1
ATOM 4929 O O . THR C 1 252 ? 17.017 18.481 13.768 1.00 36.44 256 THR C O 1
ATOM 4933 N N . GLY C 1 253 ? 19.171 18.238 14.362 1.00 36.07 257 GLY C N 1
ATOM 4934 C CA . GLY C 1 253 ? 19.310 19.690 14.623 1.00 35.29 257 GLY C CA 1
ATOM 4935 C C . GLY C 1 253 ? 18.537 20.146 15.849 1.00 35.12 257 GLY C C 1
ATOM 4936 O O . GLY C 1 253 ? 18.374 21.352 16.071 1.00 33.95 257 GLY C O 1
ATOM 4937 N N . GLY C 1 254 ? 18.108 19.179 16.668 1.00 34.66 258 GLY C N 1
ATOM 4938 C CA . GLY C 1 254 ? 17.281 19.434 17.834 1.00 35.59 258 GLY C CA 1
ATOM 4939 C C . GLY C 1 254 ? 15.781 19.557 17.589 1.00 36.36 258 GLY C C 1
ATOM 4940 O O . GLY C 1 254 ? 15.086 20.015 18.458 1.00 36.55 258 GLY C O 1
ATOM 4941 N N . LEU C 1 255 ? 15.309 19.190 16.397 1.00 37.90 259 LEU C N 1
ATOM 4942 C CA . LEU C 1 255 ? 13.898 19.207 16.015 1.00 39.99 259 LEU C CA 1
ATOM 4943 C C . LEU C 1 255 ? 12.967 18.780 17.160 1.00 41.63 259 LEU C C 1
ATOM 4944 O O . LEU C 1 255 ? 13.129 17.697 17.710 1.00 42.50 259 LEU C O 1
ATOM 4949 N N . PHE C 1 256 ? 11.988 19.626 17.509 1.00 44.18 260 PHE C N 1
ATOM 4950 C CA . PHE C 1 256 ? 11.206 19.436 18.742 1.00 45.36 260 PHE C CA 1
ATOM 4951 C C . PHE C 1 256 ? 9.758 18.979 18.495 1.00 46.91 260 PHE C C 1
ATOM 4952 O O . PHE C 1 256 ? 9.252 18.994 17.355 1.00 48.99 260 PHE C O 1
ATOM 4954 N N . ASN D 1 3 ? 43.524 15.977 12.609 1.00 56.91 7 ASN D N 1
ATOM 4955 C CA . ASN D 1 3 ? 43.322 16.954 13.722 1.00 57.01 7 ASN D CA 1
ATOM 4956 C C . ASN D 1 3 ? 41.975 17.695 13.619 1.00 56.56 7 ASN D C 1
ATOM 4957 O O . ASN D 1 3 ? 41.931 18.876 13.267 1.00 56.60 7 ASN D O 1
ATOM 4962 N N . ARG D 1 4 ? 40.883 16.999 13.934 1.00 56.11 8 ARG D N 1
ATOM 4963 C CA . ARG D 1 4 ? 39.550 17.609 14.019 1.00 55.67 8 ARG D CA 1
ATOM 4964 C C . ARG D 1 4 ? 39.496 18.935 14.785 1.00 54.92 8 ARG D C 1
ATOM 4965 O O . ARG D 1 4 ? 38.752 19.835 14.402 1.00 55.44 8 ARG D O 1
ATOM 4973 N N . LEU D 1 5 ? 40.240 19.036 15.887 1.00 53.68 9 LEU D N 1
ATOM 4974 C CA . LEU D 1 5 ? 40.005 20.093 16.880 1.00 52.90 9 LEU D CA 1
ATOM 4975 C C . LEU D 1 5 ? 41.162 21.088 16.991 1.00 52.38 9 LEU D C 1
ATOM 4976 O O . LEU D 1 5 ? 41.338 21.737 18.031 1.00 51.84 9 LEU D O 1
ATOM 4981 N N . ARG D 1 6 ? 41.912 21.222 15.903 1.00 51.75 10 ARG D N 1
ATOM 4982 C CA . ARG D 1 6 ? 43.126 22.027 15.865 1.00 51.64 10 ARG D CA 1
ATOM 4983 C C . ARG D 1 6 ? 42.845 23.456 16.329 1.00 51.08 10 ARG D C 1
ATOM 4984 O O . ARG D 1 6 ? 43.537 23.998 17.196 1.00 51.30 10 ARG D O 1
ATOM 4986 N N . SER D 1 7 ? 41.797 24.050 15.777 1.00 50.39 11 SER D N 1
ATOM 4987 C CA . SER D 1 7 ? 41.426 25.412 16.141 1.00 49.75 11 SER D CA 1
ATOM 4988 C C . SER D 1 7 ? 41.151 25.583 17.660 1.00 48.78 11 SER D C 1
ATOM 4989 O O . SER D 1 7 ? 41.504 26.611 18.249 1.00 49.38 11 SER D O 1
ATOM 4991 N N . ALA D 1 8 ? 40.614 24.540 18.292 1.00 46.79 12 ALA D N 1
ATOM 4992 C CA . ALA D 1 8 ? 39.758 24.679 19.477 1.00 45.04 12 ALA D CA 1
ATOM 4993 C C . ALA D 1 8 ? 40.431 24.807 20.863 1.00 43.51 12 ALA D C 1
ATOM 4994 O O . ALA D 1 8 ? 41.522 24.300 21.099 1.00 43.51 12 ALA D O 1
ATOM 4996 N N . LEU D 1 9 ? 39.726 25.481 21.773 1.00 41.49 13 LEU D N 1
ATOM 4997 C CA . LEU D 1 9 ? 40.014 25.460 23.200 1.00 39.89 13 LEU D CA 1
ATOM 4998 C C . LEU D 1 9 ? 38.900 24.671 23.919 1.00 39.68 13 LEU D C 1
ATOM 4999 O O . LEU D 1 9 ? 37.707 24.951 23.723 1.00 38.38 13 LEU D O 1
ATOM 5004 N N . ALA D 1 10 ? 39.302 23.687 24.726 1.00 38.66 14 ALA D N 1
ATOM 5005 C CA . ALA D 1 10 ? 38.396 22.784 25.418 1.00 38.74 14 ALA D CA 1
ATOM 5006 C C . ALA D 1 10 ? 38.535 22.948 26.937 1.00 38.76 14 ALA D C 1
ATOM 5007 O O . ALA D 1 10 ? 39.641 23.002 27.441 1.00 40.33 14 ALA D O 1
ATOM 5009 N N . LEU D 1 11 ? 37.426 23.050 27.658 1.00 38.72 15 LEU D N 1
ATOM 5010 C CA . LEU D 1 11 ? 37.435 23.026 29.120 1.00 38.20 15 LEU D CA 1
ATOM 5011 C C . LEU D 1 11 ? 36.814 21.710 29.578 1.00 37.35 15 LEU D C 1
ATOM 5012 O O . LEU D 1 11 ? 35.734 21.361 29.130 1.00 37.13 15 LEU D O 1
ATOM 5017 N N . VAL D 1 12 ? 37.498 20.989 30.462 1.00 36.46 16 VAL D N 1
ATOM 5018 C CA . VAL D 1 12 ? 37.049 19.699 30.984 1.00 36.16 16 VAL D CA 1
ATOM 5019 C C . VAL D 1 12 ? 37.017 19.732 32.511 1.00 37.08 16 VAL D C 1
ATOM 5020 O O . VAL D 1 12 ? 38.055 19.879 33.149 1.00 37.72 16 VAL D O 1
ATOM 5024 N N . THR D 1 13 ? 35.845 19.607 33.112 1.00 37.70 17 THR D N 1
ATOM 5025 C CA . THR D 1 13 ? 35.750 19.540 34.571 1.00 38.23 17 THR D CA 1
ATOM 5026 C C . THR D 1 13 ? 35.879 18.071 35.029 1.00 38.73 17 THR D C 1
ATOM 5027 O O . THR D 1 13 ? 35.616 17.131 34.257 1.00 39.36 17 THR D O 1
ATOM 5031 N N . GLY D 1 14 ? 36.323 17.852 36.260 1.00 38.18 18 GLY D N 1
ATOM 5032 C CA . GLY D 1 14 ? 36.643 16.486 36.711 1.00 38.58 18 GLY D CA 1
ATOM 5033 C C . GLY D 1 14 ? 37.802 15.842 35.925 1.00 38.63 18 GLY D C 1
ATOM 5034 O O . GLY D 1 14 ? 37.863 14.619 35.751 1.00 38.25 18 GLY D O 1
ATOM 5035 N N . ALA D 1 15 ? 38.729 16.677 35.474 1.00 39.06 19 ALA D N 1
ATOM 5036 C CA . ALA D 1 15 ? 39.784 16.277 34.540 1.00 39.55 19 ALA D CA 1
ATOM 5037 C C . ALA D 1 15 ? 40.927 15.550 35.223 1.00 40.35 19 ALA D C 1
ATOM 5038 O O . ALA D 1 15 ? 41.820 14.992 34.559 1.00 40.68 19 ALA D O 1
ATOM 5040 N N . GLY D 1 16 ? 40.914 15.536 36.550 1.00 40.40 20 GLY D N 1
ATOM 5041 C CA . GLY D 1 16 ? 41.989 14.892 37.299 1.00 40.59 20 GLY D CA 1
ATOM 5042 C C . GLY D 1 16 ? 41.931 13.382 37.293 1.00 40.60 20 GLY D C 1
ATOM 5043 O O . GLY D 1 16 ? 42.895 12.741 37.675 1.00 40.49 20 GLY D O 1
ATOM 5044 N N . SER D 1 17 ? 40.827 12.799 36.830 1.00 40.72 21 SER D N 1
ATOM 5045 C CA . SER D 1 17 ? 40.623 11.361 37.007 1.00 40.86 21 SER D CA 1
ATOM 5046 C C . SER D 1 17 ? 39.742 10.719 35.945 1.00 40.06 21 SER D C 1
ATOM 5047 O O . SER D 1 17 ? 38.976 11.397 35.290 1.00 40.24 21 SER D O 1
ATOM 5050 N N . GLY D 1 18 ? 39.872 9.400 35.794 1.00 39.30 22 GLY D N 1
ATOM 5051 C CA . GLY D 1 18 ? 38.903 8.582 35.046 1.00 38.82 22 GLY D CA 1
ATOM 5052 C C . GLY D 1 18 ? 38.526 9.151 33.693 1.00 37.74 22 GLY D C 1
ATOM 5053 O O . GLY D 1 18 ? 39.390 9.408 32.857 1.00 37.20 22 GLY D O 1
ATOM 5054 N N . ILE D 1 19 ? 37.231 9.383 33.503 1.00 37.50 23 ILE D N 1
ATOM 5055 C CA . ILE D 1 19 ? 36.689 9.823 32.217 1.00 36.60 23 ILE D CA 1
ATOM 5056 C C . ILE D 1 19 ? 37.201 11.202 31.812 1.00 36.85 23 ILE D C 1
ATOM 5057 O O . ILE D 1 19 ? 37.582 11.405 30.658 1.00 37.06 23 ILE D O 1
ATOM 5062 N N . GLY D 1 20 ? 37.235 12.135 32.763 1.00 37.22 24 GLY D N 1
ATOM 5063 C CA . GLY D 1 20 ? 37.701 13.495 32.486 1.00 36.95 24 GLY D CA 1
ATOM 5064 C C . GLY D 1 20 ? 39.132 13.540 32.013 1.00 36.83 24 GLY D C 1
ATOM 5065 O O . GLY D 1 20 ? 39.508 14.374 31.185 1.00 37.62 24 GLY D O 1
ATOM 5066 N N . ARG D 1 21 ? 39.956 12.674 32.578 1.00 36.76 25 ARG D N 1
ATOM 5067 C CA . ARG D 1 21 ? 41.370 12.600 32.180 1.00 36.66 25 ARG D CA 1
ATOM 5068 C C . ARG D 1 21 ? 41.478 12.057 30.751 1.00 36.60 25 ARG D C 1
ATOM 5069 O O . ARG D 1 21 ? 42.247 12.572 29.930 1.00 36.66 25 ARG D O 1
ATOM 5077 N N . ALA D 1 22 ? 40.699 11.017 30.464 1.00 36.47 26 ALA D N 1
ATOM 5078 C CA . ALA D 1 22 ? 40.703 10.397 29.130 1.00 36.79 26 ALA D CA 1
ATOM 5079 C C . ALA D 1 22 ? 40.155 11.360 28.095 1.00 36.24 26 ALA D C 1
ATOM 5080 O O . ALA D 1 22 ? 40.617 11.377 26.964 1.00 35.89 26 ALA D O 1
ATOM 5082 N N . VAL D 1 23 ? 39.170 12.171 28.481 1.00 36.64 27 VAL D N 1
ATOM 5083 C CA . VAL D 1 23 ? 38.631 13.148 27.558 1.00 36.33 27 VAL D CA 1
ATOM 5084 C C . VAL D 1 23 ? 39.732 14.174 27.235 1.00 36.62 27 VAL D C 1
ATOM 5085 O O . VAL D 1 23 ? 39.912 14.536 26.081 1.00 35.74 27 VAL D O 1
ATOM 5089 N N . SER D 1 24 ? 40.477 14.606 28.262 1.00 36.70 28 SER D N 1
ATOM 5090 C CA . SER D 1 24 ? 41.547 15.611 28.109 1.00 36.20 28 SER D CA 1
ATOM 5091 C C . SER D 1 24 ? 42.627 15.126 27.163 1.00 36.70 28 SER D C 1
ATOM 5092 O O . SER D 1 24 ? 43.034 15.843 26.237 1.00 36.74 28 SER D O 1
ATOM 5095 N N . VAL D 1 25 ? 43.087 13.900 27.400 1.00 36.59 29 VAL D N 1
ATOM 5096 C CA . VAL D 1 25 ? 44.056 13.245 26.530 1.00 36.82 29 VAL D CA 1
ATOM 5097 C C . VAL D 1 25 ? 43.525 13.118 25.099 1.00 37.04 29 VAL D C 1
ATOM 5098 O O . VAL D 1 25 ? 44.221 13.400 24.115 1.00 36.00 29 VAL D O 1
ATOM 5102 N N . ARG D 1 26 ? 42.273 12.701 24.989 1.00 37.58 30 ARG D N 1
ATOM 5103 C CA . ARG D 1 26 ? 41.703 12.471 23.683 1.00 38.28 30 ARG D CA 1
ATOM 5104 C C . ARG D 1 26 ? 41.575 13.782 22.924 1.00 37.83 30 ARG D C 1
ATOM 5105 O O . ARG D 1 26 ? 41.954 13.855 21.767 1.00 37.49 30 ARG D O 1
ATOM 5113 N N . LEU D 1 27 ? 41.049 14.821 23.573 1.00 37.39 31 LEU D N 1
ATOM 5114 C CA . LEU D 1 27 ? 40.874 16.099 22.894 1.00 37.53 31 LEU D CA 1
ATOM 5115 C C . LEU D 1 27 ? 42.223 16.715 22.479 1.00 37.53 31 LEU D C 1
ATOM 5116 O O . LEU D 1 27 ? 42.349 17.279 21.379 1.00 37.28 31 LEU D O 1
ATOM 5121 N N . ALA D 1 28 ? 43.234 16.582 23.336 1.00 38.31 32 ALA D N 1
ATOM 5122 C CA . ALA D 1 28 ? 44.591 17.066 23.018 1.00 38.50 32 ALA D CA 1
ATOM 5123 C C . ALA D 1 28 ? 45.200 16.318 21.818 1.00 39.37 32 ALA D C 1
ATOM 5124 O O . ALA D 1 28 ? 45.930 16.911 21.004 1.00 38.47 32 ALA D O 1
ATOM 5126 N N . GLY D 1 29 ? 44.900 15.020 21.730 1.00 40.15 33 GLY D N 1
ATOM 5127 C CA . GLY D 1 29 ? 45.346 14.181 20.608 1.00 40.95 33 GLY D CA 1
ATOM 5128 C C . GLY D 1 29 ? 44.807 14.661 19.272 1.00 41.28 33 GLY D C 1
ATOM 5129 O O . GLY D 1 29 ? 45.455 14.487 18.245 1.00 41.51 33 GLY D O 1
ATOM 5130 N N . GLU D 1 30 ? 43.640 15.300 19.302 1.00 41.48 34 GLU D N 1
ATOM 5131 C CA . GLU D 1 30 ? 43.003 15.850 18.106 1.00 42.11 34 GLU D CA 1
ATOM 5132 C C . GLU D 1 30 ? 43.360 17.321 17.827 1.00 41.75 34 GLU D C 1
ATOM 5133 O O . GLU D 1 30 ? 42.821 17.909 16.896 1.00 41.79 34 GLU D O 1
ATOM 5139 N N . GLY D 1 31 ? 44.248 17.910 18.632 1.00 41.29 35 GLY D N 1
ATOM 5140 C CA . GLY D 1 31 ? 44.765 19.264 18.367 1.00 40.89 35 GLY D CA 1
ATOM 5141 C C . GLY D 1 31 ? 44.239 20.393 19.246 1.00 40.12 35 GLY D C 1
ATOM 5142 O O . GLY D 1 31 ? 44.642 21.546 19.075 1.00 39.90 35 GLY D O 1
ATOM 5143 N N . ALA D 1 32 ? 43.358 20.074 20.188 1.00 39.30 36 ALA D N 1
ATOM 5144 C CA . ALA D 1 32 ? 42.767 21.088 21.076 1.00 39.00 36 ALA D CA 1
ATOM 5145 C C . ALA D 1 32 ? 43.747 21.512 22.185 1.00 38.44 36 ALA D C 1
ATOM 5146 O O . ALA D 1 32 ? 44.579 20.724 22.639 1.00 37.78 36 ALA D O 1
ATOM 5148 N N . THR D 1 33 ? 43.646 22.767 22.608 1.00 37.90 37 THR D N 1
ATOM 5149 C CA . THR D 1 33 ? 44.317 23.221 23.812 1.00 37.17 37 THR D CA 1
ATOM 5150 C C . THR D 1 33 ? 43.336 22.961 24.942 1.00 36.58 37 THR D C 1
ATOM 5151 O O . THR D 1 33 ? 42.177 23.309 24.827 1.00 36.67 37 THR D O 1
ATOM 5155 N N . VAL D 1 34 ? 43.801 22.360 26.030 1.00 35.92 38 VAL D N 1
ATOM 5156 C CA . VAL D 1 34 ? 42.929 21.885 27.085 1.00 35.19 38 VAL D CA 1
ATOM 5157 C C . VAL D 1 34 ? 43.158 22.659 28.373 1.00 35.73 38 VAL D C 1
ATOM 5158 O O . VAL D 1 34 ? 44.294 22.729 28.876 1.00 34.07 38 VAL D O 1
ATOM 5162 N N . ALA D 1 35 ? 42.078 23.263 28.865 1.00 35.97 39 ALA D N 1
ATOM 5163 C CA . ALA D 1 35 ? 42.023 23.814 30.216 1.00 36.79 39 ALA D CA 1
ATOM 5164 C C . ALA D 1 35 ? 41.421 22.693 31.071 1.00 37.43 39 ALA D C 1
ATOM 5165 O O . ALA D 1 35 ? 40.238 22.381 30.938 1.00 36.71 39 ALA D O 1
ATOM 5167 N N . ALA D 1 36 ? 42.241 22.083 31.915 1.00 38.71 40 ALA D N 1
ATOM 5168 C CA . ALA D 1 36 ? 41.854 20.899 32.675 1.00 39.44 40 ALA D CA 1
ATOM 5169 C C . ALA D 1 36 ? 41.552 21.309 34.098 1.00 40.88 40 ALA D C 1
ATOM 5170 O O . ALA D 1 36 ? 42.454 21.766 34.810 1.00 40.09 40 ALA D O 1
ATOM 5172 N N . CYS D 1 37 ? 40.298 21.122 34.518 1.00 42.00 41 CYS D N 1
ATOM 5173 C CA . CYS D 1 37 ? 39.827 21.588 35.823 1.00 42.76 41 CYS D CA 1
ATOM 5174 C C . CYS D 1 37 ? 39.418 20.435 36.746 1.00 42.55 41 CYS D C 1
ATOM 5175 O O . CYS D 1 37 ? 38.814 19.467 36.296 1.00 42.51 41 CYS D O 1
ATOM 5178 N N . ASP D 1 38 ? 39.741 20.529 38.031 1.00 42.50 42 ASP D N 1
ATOM 5179 C CA . ASP D 1 38 ? 39.364 19.492 38.985 1.00 42.80 42 ASP D CA 1
ATOM 5180 C C . ASP D 1 38 ? 39.309 20.059 40.397 1.00 43.44 42 ASP D C 1
ATOM 5181 O O . ASP D 1 38 ? 39.910 21.085 40.668 1.00 42.62 42 ASP D O 1
ATOM 5186 N N . LEU D 1 39 ? 38.599 19.372 41.294 1.00 44.27 43 LEU D N 1
ATOM 5187 C CA . LEU D 1 39 ? 38.544 19.788 42.699 1.00 44.51 43 LEU D CA 1
ATOM 5188 C C . LEU D 1 39 ? 39.931 19.682 43.292 1.00 44.90 43 LEU D C 1
ATOM 5189 O O . LEU D 1 39 ? 40.315 20.475 44.151 1.00 44.84 43 LEU D O 1
ATOM 5194 N N . ASP D 1 40 ? 40.685 18.700 42.794 1.00 44.83 44 ASP D N 1
ATOM 5195 C CA . ASP D 1 40 ? 42.070 18.441 43.183 1.00 44.67 44 ASP D CA 1
ATOM 5196 C C . ASP D 1 40 ? 43.026 19.108 42.178 1.00 43.44 44 ASP D C 1
ATOM 5197 O O . ASP D 1 40 ? 43.210 18.608 41.073 1.00 42.88 44 ASP D O 1
ATOM 5202 N N . ARG D 1 41 ? 43.612 20.245 42.544 1.00 42.46 45 ARG D N 1
ATOM 5203 C CA . ARG D 1 41 ? 44.568 20.938 41.662 1.00 42.27 45 ARG D CA 1
ATOM 5204 C C . ARG D 1 41 ? 45.685 19.996 41.228 1.00 41.23 45 ARG D C 1
ATOM 5205 O O . ARG D 1 41 ? 46.105 20.016 40.068 1.00 40.61 45 ARG D O 1
ATOM 5213 N N . ALA D 1 42 ? 46.155 19.182 42.176 1.00 40.32 46 ALA D N 1
ATOM 5214 C CA . ALA D 1 42 ? 47.260 18.267 41.951 1.00 40.13 46 ALA D CA 1
ATOM 5215 C C . ALA D 1 42 ? 46.989 17.280 40.811 1.00 39.31 46 ALA D C 1
ATOM 5216 O O . ALA D 1 42 ? 47.862 17.062 39.970 1.00 38.71 46 ALA D O 1
ATOM 5218 N N . ALA D 1 43 ? 45.774 16.727 40.794 1.00 38.88 47 ALA D N 1
ATOM 5219 C CA . ALA D 1 43 ? 45.319 15.754 39.786 1.00 38.61 47 ALA D CA 1
ATOM 5220 C C . ALA D 1 43 ? 45.143 16.383 38.395 1.00 38.50 47 ALA D C 1
ATOM 5221 O O . ALA D 1 43 ? 45.463 15.766 37.375 1.00 38.21 47 ALA D O 1
ATOM 5223 N N . ALA D 1 44 ? 44.638 17.612 38.379 1.00 38.07 48 ALA D N 1
ATOM 5224 C CA . ALA D 1 44 ? 44.550 18.420 37.172 1.00 38.05 48 ALA D CA 1
ATOM 5225 C C . ALA D 1 44 ? 45.927 18.714 36.583 1.00 37.85 48 ALA D C 1
ATOM 5226 O O . ALA D 1 44 ? 46.123 18.633 35.371 1.00 36.39 48 ALA D O 1
ATOM 5228 N N . GLN D 1 45 ? 46.882 19.064 37.447 1.00 37.92 49 GLN D N 1
ATOM 5229 C CA . GLN D 1 45 ? 48.250 19.311 37.006 1.00 38.31 49 GLN D CA 1
ATOM 5230 C C . GLN D 1 45 ? 48.872 18.038 36.405 1.00 37.99 49 GLN D C 1
ATOM 5231 O O . GLN D 1 45 ? 49.550 18.093 35.379 1.00 38.01 49 GLN D O 1
ATOM 5237 N N . GLU D 1 46 ? 48.626 16.906 37.064 1.00 37.57 50 GLU D N 1
ATOM 5238 C CA . GLU D 1 46 ? 49.066 15.590 36.602 1.00 37.18 50 GLU D CA 1
ATOM 5239 C C . GLU D 1 46 ? 48.488 15.280 35.205 1.00 37.14 50 GLU D C 1
ATOM 5240 O O . GLU D 1 46 ? 49.210 14.853 34.307 1.00 36.51 50 GLU D O 1
ATOM 5243 N N . THR D 1 47 ? 47.194 15.536 35.005 1.00 37.18 51 THR D N 1
ATOM 5244 C CA . THR D 1 47 ? 46.587 15.315 33.708 1.00 36.98 51 THR D CA 1
ATOM 5245 C C . THR D 1 47 ? 47.262 16.177 32.656 1.00 37.41 51 THR D C 1
ATOM 5246 O O . THR D 1 47 ? 47.584 15.682 31.573 1.00 37.20 51 THR D O 1
ATOM 5250 N N . VAL D 1 48 ? 47.457 17.458 32.961 1.00 37.63 52 VAL D N 1
ATOM 5251 C CA . VAL D 1 48 ? 48.099 18.373 32.023 1.00 38.09 52 VAL D CA 1
ATOM 5252 C C . VAL D 1 48 ? 49.473 17.845 31.582 1.00 39.05 52 VAL D C 1
ATOM 5253 O O . VAL D 1 48 ? 49.825 17.971 30.407 1.00 38.87 52 VAL D O 1
ATOM 5257 N N . ARG D 1 49 ? 50.224 17.263 32.521 1.00 39.38 53 ARG D N 1
ATOM 5258 C CA . ARG D 1 49 ? 51.518 16.646 32.222 1.00 40.41 53 ARG D CA 1
ATOM 5259 C C . ARG D 1 49 ? 51.405 15.543 31.180 1.00 41.02 53 ARG D C 1
ATOM 5260 O O . ARG D 1 49 ? 52.281 15.425 30.338 1.00 41.09 53 ARG D O 1
ATOM 5262 N N . LEU D 1 50 ? 50.327 14.759 31.218 1.00 42.23 54 LEU D N 1
ATOM 5263 C CA . LEU D 1 50 ? 50.126 13.689 30.221 1.00 43.03 54 LEU D CA 1
ATOM 5264 C C . LEU D 1 50 ? 49.796 14.201 28.825 1.00 43.83 54 LEU D C 1
ATOM 5265 O O . LEU D 1 50 ? 49.908 13.453 27.865 1.00 44.67 54 LEU D O 1
ATOM 5270 N N . LEU D 1 51 ? 49.383 15.460 28.695 1.00 44.49 55 LEU D N 1
ATOM 5271 C CA . LEU D 1 51 ? 48.963 15.973 27.384 1.00 44.63 55 LEU D CA 1
ATOM 5272 C C . LEU D 1 51 ? 50.165 16.359 26.504 1.00 44.89 55 LEU D C 1
ATOM 5273 O O . LEU D 1 51 ? 51.248 16.700 27.001 1.00 46.10 55 LEU D O 1
ATOM 5278 N N . ASN D 1 64 ? 49.402 26.519 25.179 1.00 42.76 68 ASN D N 1
ATOM 5279 C CA . ASN D 1 64 ? 49.801 25.699 26.314 1.00 42.06 68 ASN D CA 1
ATOM 5280 C C . ASN D 1 64 ? 48.577 25.246 27.115 1.00 41.72 68 ASN D C 1
ATOM 5281 O O . ASN D 1 64 ? 47.804 26.075 27.586 1.00 41.56 68 ASN D O 1
ATOM 5283 N N . HIS D 1 65 ? 48.399 23.929 27.244 1.00 40.88 69 HIS D N 1
ATOM 5284 C CA . HIS D 1 65 ? 47.382 23.364 28.135 1.00 40.48 69 HIS D CA 1
ATOM 5285 C C . HIS D 1 65 ? 47.619 23.949 29.515 1.00 40.15 69 HIS D C 1
ATOM 5286 O O . HIS D 1 65 ? 48.744 24.308 29.835 1.00 39.66 69 HIS D O 1
ATOM 5293 N N . ALA D 1 66 ? 46.581 24.031 30.335 1.00 39.72 70 ALA D N 1
ATOM 5294 C CA . ALA D 1 66 ? 46.721 24.594 31.676 1.00 39.75 70 ALA D CA 1
ATOM 5295 C C . ALA D 1 66 ? 45.781 23.913 32.644 1.00 39.94 70 ALA D C 1
ATOM 5296 O O . ALA D 1 66 ? 44.708 23.458 32.249 1.00 39.46 70 ALA D O 1
ATOM 5298 N N . ALA D 1 67 ? 46.182 23.857 33.908 1.00 40.02 71 ALA D N 1
ATOM 5299 C CA . ALA D 1 67 ? 45.363 23.256 34.954 1.00 41.03 71 ALA D CA 1
ATOM 5300 C C . ALA D 1 67 ? 44.651 24.353 35.743 1.00 41.50 71 ALA D C 1
ATOM 5301 O O . ALA D 1 67 ? 45.205 25.436 35.943 1.00 41.96 71 ALA D O 1
ATOM 5303 N N . PHE D 1 68 ? 43.428 24.072 36.184 1.00 41.97 72 PHE D N 1
ATOM 5304 C CA . PHE D 1 68 ? 42.639 25.011 36.968 1.00 42.33 72 PHE D CA 1
ATOM 5305 C C . PHE D 1 68 ? 41.998 24.234 38.095 1.00 43.12 72 PHE D C 1
ATOM 5306 O O . PHE D 1 68 ? 41.726 23.040 37.944 1.00 43.44 72 PHE D O 1
ATOM 5314 N N . GLN D 1 69 ? 41.777 24.894 39.228 1.00 43.57 73 GLN D N 1
ATOM 5315 C CA . GLN D 1 69 ? 41.143 24.264 40.391 1.00 43.80 73 GLN D CA 1
ATOM 5316 C C . GLN D 1 69 ? 39.796 24.938 40.643 1.00 43.23 73 GLN D C 1
ATOM 5317 O O . GLN D 1 69 ? 39.682 26.155 40.551 1.00 42.96 73 GLN D O 1
ATOM 5323 N N . ALA D 1 70 ? 38.770 24.147 40.944 1.00 43.03 74 ALA D N 1
ATOM 5324 C CA . ALA D 1 70 ? 37.464 24.709 41.278 1.00 42.96 74 ALA D CA 1
ATOM 5325 C C . ALA D 1 70 ? 36.504 23.662 41.844 1.00 42.95 74 ALA D C 1
ATOM 5326 O O . ALA D 1 70 ? 36.610 22.481 41.514 1.00 42.62 74 ALA D O 1
ATOM 5328 N N . ASP D 1 71 ? 35.595 24.098 42.716 1.00 42.69 75 ASP D N 1
ATOM 5329 C CA . ASP D 1 71 ? 34.442 23.279 43.094 1.00 43.32 75 ASP D CA 1
ATOM 5330 C C . ASP D 1 71 ? 33.235 23.708 42.267 1.00 43.03 75 ASP D C 1
ATOM 5331 O O . ASP D 1 71 ? 32.635 24.751 42.529 1.00 42.96 75 ASP D O 1
ATOM 5336 N N . VAL D 1 72 ? 32.876 22.903 41.270 1.00 42.92 76 VAL D N 1
ATOM 5337 C CA . VAL D 1 72 ? 31.810 23.301 40.327 1.00 43.17 76 VAL D CA 1
ATOM 5338 C C . VAL D 1 72 ? 30.418 23.425 40.959 1.00 43.18 76 VAL D C 1
ATOM 5339 O O . VAL D 1 72 ? 29.543 24.092 40.401 1.00 42.64 76 VAL D O 1
ATOM 5343 N N . SER D 1 73 ? 30.206 22.777 42.100 1.00 43.78 77 SER D N 1
ATOM 5344 C CA . SER D 1 73 ? 28.921 22.878 42.779 1.00 44.57 77 SER D CA 1
ATOM 5345 C C . SER D 1 73 ? 28.701 24.274 43.393 1.00 45.58 77 SER D C 1
ATOM 5346 O O . SER D 1 73 ? 27.597 24.581 43.827 1.00 46.01 77 SER D O 1
ATOM 5349 N N . GLU D 1 74 ? 29.738 25.108 43.453 1.00 46.04 78 GLU D N 1
ATOM 5350 C CA . GLU D 1 74 ? 29.613 26.459 44.047 1.00 46.78 78 GLU D CA 1
ATOM 5351 C C . GLU D 1 74 ? 29.439 27.539 42.969 1.00 46.23 78 GLU D C 1
ATOM 5352 O O . GLU D 1 74 ? 30.272 27.636 42.068 1.00 46.84 78 GLU D O 1
ATOM 5358 N N . ALA D 1 75 ? 28.386 28.361 43.065 1.00 45.45 79 ALA D N 1
ATOM 5359 C CA . ALA D 1 75 ? 28.022 29.305 41.979 1.00 44.78 79 ALA D CA 1
ATOM 5360 C C . ALA D 1 75 ? 29.116 30.287 41.572 1.00 44.81 79 ALA D C 1
ATOM 5361 O O . ALA D 1 75 ? 29.356 30.511 40.375 1.00 44.17 79 ALA D O 1
ATOM 5363 N N . ARG D 1 76 ? 29.774 30.893 42.560 1.00 43.76 80 ARG D N 1
ATOM 5364 C CA . ARG D 1 76 ? 30.795 31.885 42.272 1.00 43.60 80 ARG D CA 1
ATOM 5365 C C . ARG D 1 76 ? 32.059 31.254 41.680 1.00 43.57 80 ARG D C 1
ATOM 5366 O O . ARG D 1 76 ? 32.762 31.914 40.921 1.00 44.34 80 ARG D O 1
ATOM 5369 N N . ALA D 1 77 ? 32.320 29.987 42.001 1.00 43.39 81 ALA D N 1
ATOM 5370 C CA . ALA D 1 77 ? 33.478 29.245 41.457 1.00 43.31 81 ALA D CA 1
ATOM 5371 C C . ALA D 1 77 ? 33.309 28.901 39.978 1.00 42.65 81 ALA D C 1
ATOM 5372 O O . ALA D 1 77 ? 34.252 28.991 39.195 1.00 41.56 81 ALA D O 1
ATOM 5374 N N . ALA D 1 78 ? 32.105 28.500 39.593 1.00 42.28 82 ALA D N 1
ATOM 5375 C CA . ALA D 1 78 ? 31.839 28.151 38.196 1.00 42.07 82 ALA D CA 1
ATOM 5376 C C . ALA D 1 78 ? 32.097 29.369 37.294 1.00 41.60 82 ALA D C 1
ATOM 5377 O O . ALA D 1 78 ? 32.739 29.264 36.256 1.00 41.31 82 ALA D O 1
ATOM 5379 N N . ARG D 1 79 ? 31.606 30.524 37.714 1.00 41.26 83 ARG D N 1
ATOM 5380 C CA . ARG D 1 79 ? 31.807 31.755 36.948 1.00 41.43 83 ARG D CA 1
ATOM 5381 C C . ARG D 1 79 ? 33.283 32.114 36.883 1.00 41.43 83 ARG D C 1
ATOM 5382 O O . ARG D 1 79 ? 33.799 32.505 35.834 1.00 41.77 83 ARG D O 1
ATOM 5385 N N . CYS D 1 80 ? 33.951 31.981 38.025 1.00 41.16 84 CYS D N 1
ATOM 5386 C CA A CYS D 1 80 ? 35.344 32.391 38.140 0.50 41.27 84 CYS D CA 1
ATOM 5387 C CA B CYS D 1 80 ? 35.342 32.370 38.163 0.50 41.15 84 CYS D CA 1
ATOM 5388 C C . CYS D 1 80 ? 36.251 31.517 37.289 1.00 41.02 84 CYS D C 1
ATOM 5389 O O . CYS D 1 80 ? 37.229 32.007 36.739 1.00 40.79 84 CYS D O 1
ATOM 5394 N N . LEU D 1 81 ? 35.915 30.235 37.202 1.00 41.16 85 LEU D N 1
ATOM 5395 C CA . LEU D 1 81 ? 36.593 29.282 36.344 1.00 41.10 85 LEU D CA 1
ATOM 5396 C C . LEU D 1 81 ? 36.559 29.779 34.901 1.00 41.19 85 LEU D C 1
ATOM 5397 O O . LEU D 1 81 ? 37.592 29.848 34.237 1.00 41.02 85 LEU D O 1
ATOM 5402 N N . LEU D 1 82 ? 35.363 30.107 34.411 1.00 41.06 86 LEU D N 1
ATOM 5403 C CA . LEU D 1 82 ? 35.231 30.588 33.038 1.00 40.93 86 LEU D CA 1
ATOM 5404 C C . LEU D 1 82 ? 35.993 31.901 32.820 1.00 40.63 86 LEU D C 1
ATOM 5405 O O . LEU D 1 82 ? 36.623 32.096 31.785 1.00 40.30 86 LEU D O 1
ATOM 5410 N N . GLU D 1 83 ? 35.963 32.792 33.805 1.00 40.58 87 GLU D N 1
ATOM 5411 C CA . GLU D 1 83 ? 36.707 34.036 33.715 1.00 40.84 87 GLU D CA 1
ATOM 5412 C C . GLU D 1 83 ? 38.227 33.749 33.670 1.00 40.92 87 GLU D C 1
ATOM 5413 O O . GLU D 1 83 ? 38.978 34.348 32.885 1.00 40.63 87 GLU D O 1
ATOM 5416 N N . GLN D 1 84 ? 38.660 32.819 34.516 1.00 40.79 88 GLN D N 1
ATOM 5417 C CA . GLN D 1 84 ? 40.067 32.448 34.606 1.00 41.31 88 GLN D CA 1
ATOM 5418 C C . GLN D 1 84 ? 40.611 31.893 33.293 1.00 40.59 88 GLN D C 1
ATOM 5419 O O . GLN D 1 84 ? 41.729 32.188 32.901 1.00 39.21 88 GLN D O 1
ATOM 5425 N N . VAL D 1 85 ? 39.799 31.090 32.628 1.00 40.65 89 VAL D N 1
ATOM 5426 C CA . VAL D 1 85 ? 40.174 30.487 31.361 1.00 40.89 89 VAL D CA 1
ATOM 5427 C C . VAL D 1 85 ? 40.262 31.569 30.272 1.00 41.08 89 VAL D C 1
ATOM 5428 O O . VAL D 1 85 ? 41.222 31.609 29.500 1.00 40.17 89 VAL D O 1
ATOM 5432 N N . GLN D 1 86 ? 39.265 32.453 30.240 1.00 41.67 90 GLN D N 1
ATOM 5433 C CA . GLN D 1 86 ? 39.223 33.550 29.274 1.00 41.76 90 GLN D CA 1
ATOM 5434 C C . GLN D 1 86 ? 40.402 34.494 29.424 1.00 41.66 90 GLN D C 1
ATOM 5435 O O . GLN D 1 86 ? 40.884 35.022 28.425 1.00 41.69 90 GLN D O 1
ATOM 5441 N N . ALA D 1 87 ? 40.862 34.702 30.662 1.00 41.76 91 ALA D N 1
ATOM 5442 C CA . ALA D 1 87 ? 42.031 35.551 30.944 1.00 41.19 91 ALA D CA 1
ATOM 5443 C C . ALA D 1 87 ? 43.318 34.861 30.510 1.00 41.45 91 ALA D C 1
ATOM 5444 O O . ALA D 1 87 ? 44.299 35.512 30.093 1.00 40.89 91 ALA D O 1
ATOM 5446 N N . CYS D 1 88 ? 43.326 33.538 30.633 1.00 41.31 92 CYS D N 1
ATOM 5447 C CA . CYS D 1 88 ? 44.506 32.763 30.333 1.00 41.28 92 CYS D CA 1
ATOM 5448 C C . CYS D 1 88 ? 44.718 32.662 28.832 1.00 40.87 92 CYS D C 1
ATOM 5449 O O . CYS D 1 88 ? 45.849 32.807 28.353 1.00 41.04 92 CYS D O 1
ATOM 5452 N N . PHE D 1 89 ? 43.637 32.411 28.097 1.00 40.37 93 PHE D N 1
ATOM 5453 C CA . PHE D 1 89 ? 43.724 32.081 26.671 1.00 40.00 93 PHE D CA 1
ATOM 5454 C C . PHE D 1 89 ? 43.218 33.189 25.743 1.00 39.93 93 PHE D C 1
ATOM 5455 O O . PHE D 1 89 ? 43.351 33.083 24.523 1.00 39.03 93 PHE D O 1
ATOM 5463 N N . SER D 1 90 ? 42.642 34.246 26.318 1.00 39.87 94 SER D N 1
ATOM 5464 C CA . SER D 1 90 ? 42.095 35.373 25.539 1.00 39.95 94 SER D CA 1
ATOM 5465 C C . SER D 1 90 ? 40.924 34.984 24.639 1.00 40.10 94 SER D C 1
ATOM 5466 O O . SER D 1 90 ? 40.631 35.665 23.661 1.00 39.78 94 SER D O 1
ATOM 5469 N N . ARG D 1 91 ? 40.247 33.890 24.994 1.00 40.27 95 ARG D N 1
ATOM 5470 C CA . ARG D 1 91 ? 39.062 33.447 24.292 1.00 40.39 95 ARG D CA 1
ATOM 5471 C C . ARG D 1 91 ? 38.302 32.485 25.197 1.00 40.20 95 ARG D C 1
ATOM 5472 O O . ARG D 1 91 ? 38.896 31.888 26.103 1.00 40.26 95 ARG D O 1
ATOM 5477 N N . PRO D 1 92 ? 36.993 32.330 24.962 1.00 39.68 96 PRO D N 1
ATOM 5478 C CA . PRO D 1 92 ? 36.248 31.332 25.713 1.00 39.32 96 PRO D CA 1
ATOM 5479 C C . PRO D 1 92 ? 36.495 29.931 25.146 1.00 39.35 96 PRO D C 1
ATOM 5480 O O . PRO D 1 92 ? 36.873 29.803 23.979 1.00 39.73 96 PRO D O 1
ATOM 5484 N N . PRO D 1 93 ? 36.293 28.882 25.957 1.00 39.10 97 PRO D N 1
ATOM 5485 C CA . PRO D 1 93 ? 36.414 27.538 25.382 1.00 39.14 97 PRO D CA 1
ATOM 5486 C C . PRO D 1 93 ? 35.219 27.208 24.497 1.00 38.71 97 PRO D C 1
ATOM 5487 O O . PRO D 1 93 ? 34.087 27.529 24.846 1.00 39.15 97 PRO D O 1
ATOM 5491 N N . SER D 1 94 ? 35.473 26.605 23.340 1.00 38.35 98 SER D N 1
ATOM 5492 C CA . SER D 1 94 ? 34.411 26.317 22.374 1.00 38.26 98 SER D CA 1
ATOM 5493 C C . SER D 1 94 ? 33.915 24.866 22.500 1.00 37.62 98 SER D C 1
ATOM 5494 O O . SER D 1 94 ? 32.942 24.479 21.837 1.00 37.58 98 SER D O 1
ATOM 5497 N N . VAL D 1 95 ? 34.629 24.079 23.312 1.00 36.84 99 VAL D N 1
ATOM 5498 C CA . VAL D 1 95 ? 34.238 22.737 23.721 1.00 36.26 99 VAL D CA 1
ATOM 5499 C C . VAL D 1 95 ? 34.246 22.723 25.245 1.00 36.64 99 VAL D C 1
ATOM 5500 O O . VAL D 1 95 ? 35.224 23.109 25.836 1.00 37.00 99 VAL D O 1
ATOM 5504 N N . VAL D 1 96 ? 33.144 22.351 25.894 1.00 37.30 100 VAL D N 1
ATOM 5505 C CA . VAL D 1 96 ? 33.130 22.232 27.349 1.00 37.29 100 VAL D CA 1
ATOM 5506 C C . VAL D 1 96 ? 32.517 20.888 27.704 1.00 37.89 100 VAL D C 1
ATOM 5507 O O . VAL D 1 96 ? 31.419 20.544 27.222 1.00 37.86 100 VAL D O 1
ATOM 5511 N N . VAL D 1 97 ? 33.248 20.119 28.515 1.00 36.96 101 VAL D N 1
ATOM 5512 C CA . VAL D 1 97 ? 32.857 18.782 28.920 1.00 36.98 101 VAL D CA 1
ATOM 5513 C C . VAL D 1 97 ? 32.742 18.704 30.438 1.00 37.77 101 VAL D C 1
ATOM 5514 O O . VAL D 1 97 ? 33.735 18.880 31.142 1.00 38.01 101 VAL D O 1
ATOM 5518 N N . SER D 1 98 ? 31.539 18.467 30.945 1.00 38.55 102 SER D N 1
ATOM 5519 C CA . SER D 1 98 ? 31.312 18.318 32.387 1.00 39.31 102 SER D CA 1
ATOM 5520 C C . SER D 1 98 ? 31.408 16.852 32.772 1.00 39.69 102 SER D C 1
ATOM 5521 O O . SER D 1 98 ? 30.494 16.096 32.492 1.00 38.77 102 SER D O 1
ATOM 5524 N N . CYS D 1 99 ? 32.519 16.484 33.423 1.00 40.68 103 CYS D N 1
ATOM 5525 C CA . CYS D 1 99 ? 32.766 15.117 33.926 1.00 41.30 103 CYS D CA 1
ATOM 5526 C C . CYS D 1 99 ? 32.954 15.086 35.451 1.00 42.18 103 CYS D C 1
ATOM 5527 O O . CYS D 1 99 ? 33.375 14.058 35.996 1.00 43.36 103 CYS D O 1
ATOM 5530 N N . ALA D 1 100 ? 32.736 16.225 36.120 1.00 41.85 104 ALA D N 1
ATOM 5531 C CA . ALA D 1 100 ? 32.801 16.296 37.567 1.00 42.60 104 ALA D CA 1
ATOM 5532 C C . ALA D 1 100 ? 31.533 15.645 38.078 1.00 43.15 104 ALA D C 1
ATOM 5533 O O . ALA D 1 100 ? 30.424 16.007 37.645 1.00 44.63 104 ALA D O 1
ATOM 5535 N N . GLY D 1 101 ? 31.693 14.680 38.975 1.00 43.01 105 GLY D N 1
ATOM 5536 C CA . GLY D 1 101 ? 30.599 13.820 39.356 1.00 43.13 105 GLY D CA 1
ATOM 5537 C C . GLY D 1 101 ? 31.016 12.901 40.486 1.00 43.20 105 GLY D C 1
ATOM 5538 O O . GLY D 1 101 ? 32.199 12.582 40.610 1.00 43.74 105 GLY D O 1
ATOM 5539 N N . ILE D 1 102 ? 30.052 12.522 41.324 1.00 42.10 106 ILE D N 1
ATOM 5540 C CA . ILE D 1 102 ? 30.263 11.622 42.459 1.00 41.41 106 ILE D CA 1
ATOM 5541 C C . ILE D 1 102 ? 29.051 10.698 42.638 1.00 40.80 106 ILE D C 1
ATOM 5542 O O . ILE D 1 102 ? 27.965 10.925 42.051 1.00 40.08 106 ILE D O 1
ATOM 5547 N N . THR D 1 103 ? 29.243 9.661 43.448 1.00 40.16 107 THR D N 1
ATOM 5548 C CA . THR D 1 103 ? 28.154 8.895 44.030 1.00 40.44 107 THR D CA 1
ATOM 5549 C C . THR D 1 103 ? 28.277 8.877 45.543 1.00 39.97 107 THR D C 1
ATOM 5550 O O . THR D 1 103 ? 29.364 9.023 46.068 1.00 39.87 107 THR D O 1
ATOM 5554 N N . GLN D 1 104 ? 27.142 8.743 46.220 1.00 39.55 108 GLN D N 1
ATOM 5555 C CA . GLN D 1 104 ? 27.074 8.539 47.662 1.00 40.17 108 GLN D CA 1
ATOM 5556 C C . GLN D 1 104 ? 25.889 7.599 47.923 1.00 39.40 108 GLN D C 1
ATOM 5557 O O . GLN D 1 104 ? 24.781 8.030 48.284 1.00 37.88 108 GLN D O 1
ATOM 5563 N N . ASP D 1 105 ? 26.152 6.312 47.710 1.00 38.46 109 ASP D N 1
ATOM 5564 C CA . ASP D 1 105 ? 25.114 5.307 47.567 1.00 38.46 109 ASP D CA 1
ATOM 5565 C C . ASP D 1 105 ? 24.471 4.939 48.899 1.00 38.01 109 ASP D C 1
ATOM 5566 O O . ASP D 1 105 ? 25.130 4.800 49.878 1.00 35.99 109 ASP D O 1
ATOM 5571 N N . GLU D 1 106 ? 23.154 4.792 48.915 1.00 38.02 110 GLU D N 1
ATOM 5572 C CA . GLU D 1 106 ? 22.460 4.323 50.112 1.00 38.25 110 GLU D CA 1
ATOM 5573 C C . GLU D 1 106 ? 21.036 4.008 49.714 1.00 37.48 110 GLU D C 1
ATOM 5574 O O . GLU D 1 106 ? 20.497 4.647 48.798 1.00 37.19 110 GLU D O 1
ATOM 5580 N N . PHE D 1 107 ? 20.441 3.024 50.375 1.00 36.95 111 PHE D N 1
ATOM 5581 C CA . PHE D 1 107 ? 19.037 2.717 50.142 1.00 37.40 111 PHE D CA 1
ATOM 5582 C C . PHE D 1 107 ? 18.164 3.901 50.523 1.00 36.47 111 PHE D C 1
ATOM 5583 O O . PHE D 1 107 ? 18.466 4.618 51.472 1.00 36.35 111 PHE D O 1
ATOM 5591 N N . LEU D 1 108 ? 17.070 4.076 49.788 1.00 35.98 112 LEU D N 1
ATOM 5592 C CA . LEU D 1 108 ? 16.143 5.163 50.022 1.00 35.92 112 LEU D CA 1
ATOM 5593 C C . LEU D 1 108 ? 15.755 5.288 51.503 1.00 35.24 112 LEU D C 1
ATOM 5594 O O . LEU D 1 108 ? 15.819 6.366 52.088 1.00 35.66 112 LEU D O 1
ATOM 5599 N N . LEU D 1 109 ? 15.378 4.179 52.115 1.00 34.64 113 LEU D N 1
ATOM 5600 C CA . LEU D 1 109 ? 14.893 4.229 53.489 1.00 35.08 113 LEU D CA 1
ATOM 5601 C C . LEU D 1 109 ? 15.901 4.789 54.494 1.00 35.30 113 LEU D C 1
ATOM 5602 O O . LEU D 1 109 ? 15.509 5.241 55.590 1.00 35.64 113 LEU D O 1
ATOM 5607 N N . HIS D 1 110 ? 17.186 4.748 54.131 1.00 35.26 114 HIS D N 1
ATOM 5608 C CA . HIS D 1 110 ? 18.286 5.146 55.018 1.00 35.16 114 HIS D CA 1
ATOM 5609 C C . HIS D 1 110 ? 19.099 6.370 54.538 1.00 35.41 114 HIS D C 1
ATOM 5610 O O . HIS D 1 110 ? 19.963 6.838 55.250 1.00 35.29 114 HIS D O 1
ATOM 5617 N N . MET D 1 111 ? 18.785 6.922 53.376 1.00 34.68 115 MET D N 1
ATOM 5618 C CA . MET D 1 111 ? 19.609 7.971 52.779 1.00 35.67 115 MET D CA 1
ATOM 5619 C C . MET D 1 111 ? 19.546 9.273 53.567 1.00 34.14 115 MET D C 1
ATOM 5620 O O . MET D 1 111 ? 18.474 9.786 53.814 1.00 33.26 115 MET D O 1
ATOM 5625 N N . SER D 1 112 ? 20.702 9.785 53.984 1.00 33.54 116 SER D N 1
ATOM 5626 C CA . SER D 1 112 ? 20.747 11.003 54.770 1.00 33.73 116 SER D CA 1
ATOM 5627 C C . SER D 1 112 ? 20.518 12.186 53.861 1.00 34.38 116 SER D C 1
ATOM 5628 O O . SER D 1 112 ? 20.746 12.112 52.646 1.00 33.67 116 SER D O 1
ATOM 5631 N N . GLU D 1 113 ? 20.067 13.278 54.461 1.00 34.87 117 GLU D N 1
ATOM 5632 C CA . GLU D 1 113 ? 19.884 14.517 53.746 1.00 36.18 117 GLU D CA 1
ATOM 5633 C C . GLU D 1 113 ? 21.202 14.967 53.099 1.00 36.45 117 GLU D C 1
ATOM 5634 O O . GLU D 1 113 ? 21.188 15.451 51.977 1.00 36.73 117 GLU D O 1
ATOM 5640 N N . ASP D 1 114 ? 22.338 14.809 53.786 1.00 37.67 118 ASP D N 1
ATOM 5641 C CA . ASP D 1 114 ? 23.623 15.256 53.191 1.00 39.08 118 ASP D CA 1
ATOM 5642 C C . ASP D 1 114 ? 24.067 14.385 52.012 1.00 38.28 118 ASP D C 1
ATOM 5643 O O . ASP D 1 114 ? 24.646 14.884 51.048 1.00 38.50 118 ASP D O 1
ATOM 5648 N N . ASP D 1 115 ? 23.738 13.096 52.057 1.00 37.30 119 ASP D N 1
ATOM 5649 C CA . ASP D 1 115 ? 24.036 12.207 50.943 1.00 37.11 119 ASP D CA 1
ATOM 5650 C C . ASP D 1 115 ? 23.184 12.502 49.723 1.00 35.81 119 ASP D C 1
ATOM 5651 O O . ASP D 1 115 ? 23.686 12.411 48.597 1.00 34.23 119 ASP D O 1
ATOM 5656 N N . TRP D 1 116 ? 21.919 12.870 49.945 1.00 34.68 120 TRP D N 1
ATOM 5657 C CA . TRP D 1 116 ? 21.095 13.401 48.885 1.00 34.78 120 TRP D CA 1
ATOM 5658 C C . TRP D 1 116 ? 21.670 14.724 48.374 1.00 35.54 120 TRP D C 1
ATOM 5659 O O . TRP D 1 116 ? 21.947 14.840 47.185 1.00 34.71 120 TRP D O 1
ATOM 5670 N N . ASP D 1 117 ? 21.825 15.708 49.276 1.00 36.01 121 ASP D N 1
ATOM 5671 C CA . ASP D 1 117 ? 22.257 17.049 48.927 1.00 36.43 121 ASP D CA 1
ATOM 5672 C C . ASP D 1 117 ? 23.585 17.108 48.181 1.00 36.47 121 ASP D C 1
ATOM 5673 O O . ASP D 1 117 ? 23.709 17.844 47.218 1.00 36.55 121 ASP D O 1
ATOM 5678 N N . LYS D 1 118 ? 24.583 16.385 48.655 1.00 36.92 122 LYS D N 1
ATOM 5679 C CA . LYS D 1 118 ? 25.915 16.467 48.051 1.00 37.67 122 LYS D CA 1
ATOM 5680 C C . LYS D 1 118 ? 25.895 15.981 46.586 1.00 37.54 122 LYS D C 1
ATOM 5681 O O . LYS D 1 118 ? 26.493 16.620 45.694 1.00 36.82 122 LYS D O 1
ATOM 5684 N N . VAL D 1 119 ? 25.212 14.865 46.339 1.00 37.83 123 VAL D N 1
ATOM 5685 C CA . VAL D 1 119 ? 25.168 14.298 44.985 1.00 37.04 123 VAL D CA 1
ATOM 5686 C C . VAL D 1 119 ? 24.447 15.236 44.031 1.00 38.00 123 VAL D C 1
ATOM 5687 O O . VAL D 1 119 ? 24.909 15.433 42.904 1.00 39.03 123 VAL D O 1
ATOM 5691 N N . ILE D 1 120 ? 23.329 15.826 44.485 1.00 37.72 124 ILE D N 1
ATOM 5692 C CA . ILE D 1 120 ? 22.574 16.755 43.667 1.00 37.90 124 ILE D CA 1
ATOM 5693 C C . ILE D 1 120 ? 23.371 18.023 43.397 1.00 37.87 124 ILE D C 1
ATOM 5694 O O . ILE D 1 120 ? 23.346 18.539 42.280 1.00 38.37 124 ILE D O 1
ATOM 5699 N N . ALA D 1 121 ? 24.085 18.512 44.411 1.00 38.08 125 ALA D N 1
ATOM 5700 C CA . ALA D 1 121 ? 24.909 19.733 44.275 1.00 38.03 125 ALA D CA 1
ATOM 5701 C C . ALA D 1 121 ? 26.059 19.586 43.245 1.00 37.98 125 ALA D C 1
ATOM 5702 O O . ALA D 1 121 ? 26.265 20.456 42.393 1.00 37.42 125 ALA D O 1
ATOM 5704 N N . VAL D 1 122 ? 26.802 18.498 43.322 1.00 38.45 126 VAL D N 1
ATOM 5705 C CA . VAL D 1 122 ? 27.927 18.302 42.428 1.00 38.82 126 VAL D CA 1
ATOM 5706 C C . VAL D 1 122 ? 27.453 17.924 41.029 1.00 38.72 126 VAL D C 1
ATOM 5707 O O . VAL D 1 122 ? 27.864 18.535 40.049 1.00 39.62 126 VAL D O 1
ATOM 5711 N N . ASN D 1 123 ? 26.585 16.919 40.943 1.00 38.68 127 ASN D N 1
ATOM 5712 C CA . ASN D 1 123 ? 26.261 16.290 39.670 1.00 38.23 127 ASN D CA 1
ATOM 5713 C C . ASN D 1 123 ? 25.313 17.141 38.859 1.00 39.05 127 ASN D C 1
ATOM 5714 O O . ASN D 1 123 ? 25.495 17.258 37.640 1.00 39.79 127 ASN D O 1
ATOM 5719 N N . LEU D 1 124 ? 24.288 17.699 39.510 1.00 38.64 128 LEU D N 1
ATOM 5720 C CA . LEU D 1 124 ? 23.232 18.421 38.801 1.00 38.70 128 LEU D CA 1
ATOM 5721 C C . LEU D 1 124 ? 23.455 19.926 38.818 1.00 37.86 128 LEU D C 1
ATOM 5722 O O . LEU D 1 124 ? 23.516 20.536 37.764 1.00 37.29 128 LEU D O 1
ATOM 5727 N N . LYS D 1 125 ? 23.517 20.519 40.003 1.00 36.69 129 LYS D N 1
ATOM 5728 C CA . LYS D 1 125 ? 23.769 21.960 40.106 1.00 37.03 129 LYS D CA 1
ATOM 5729 C C . LYS D 1 125 ? 25.098 22.335 39.444 1.00 36.47 129 LYS D C 1
ATOM 5730 O O . LYS D 1 125 ? 25.161 23.328 38.729 1.00 37.28 129 LYS D O 1
ATOM 5736 N N . GLY D 1 126 ? 26.148 21.560 39.704 1.00 36.14 130 GLY D N 1
ATOM 5737 C CA . GLY D 1 126 ? 27.460 21.773 39.063 1.00 36.20 130 GLY D CA 1
ATOM 5738 C C . GLY D 1 126 ? 27.383 21.766 37.545 1.00 36.80 130 GLY D C 1
ATOM 5739 O O . GLY D 1 126 ? 27.934 22.636 36.885 1.00 36.39 130 GLY D O 1
ATOM 5740 N N . THR D 1 127 ? 26.667 20.795 36.986 1.00 36.71 131 THR D N 1
ATOM 5741 C CA . THR D 1 127 ? 26.527 20.722 35.546 1.00 36.82 131 THR D CA 1
ATOM 5742 C C . THR D 1 127 ? 25.744 21.896 35.026 1.00 36.76 131 THR D C 1
ATOM 5743 O O . THR D 1 127 ? 26.067 22.424 33.960 1.00 38.37 131 THR D O 1
ATOM 5747 N N . PHE D 1 128 ? 24.725 22.326 35.778 1.00 36.36 132 PHE D N 1
ATOM 5748 C CA . PHE D 1 128 ? 23.970 23.519 35.414 1.00 35.16 132 PHE D CA 1
ATOM 5749 C C . PHE D 1 128 ? 24.863 24.742 35.354 1.00 34.67 132 PHE D C 1
ATOM 5750 O O . PHE D 1 128 ? 24.843 25.501 34.372 1.00 34.18 132 PHE D O 1
ATOM 5758 N N . LEU D 1 129 ? 25.624 24.962 36.420 1.00 34.08 133 LEU D N 1
ATOM 5759 C CA . LEU D 1 129 ? 26.438 26.178 36.544 1.00 34.45 133 LEU D CA 1
ATOM 5760 C C . LEU D 1 129 ? 27.557 26.268 35.526 1.00 34.85 133 LEU D C 1
ATOM 5761 O O . LEU D 1 129 ? 27.931 27.385 35.102 1.00 33.45 133 LEU D O 1
ATOM 5766 N N . VAL D 1 130 ? 28.099 25.107 35.131 1.00 34.88 134 VAL D N 1
ATOM 5767 C CA . VAL D 1 130 ? 29.154 25.067 34.143 1.00 34.48 134 VAL D CA 1
ATOM 5768 C C . VAL D 1 130 ? 28.564 25.267 32.749 1.00 35.07 134 VAL D C 1
ATOM 5769 O O . VAL D 1 130 ? 29.135 26.019 31.928 1.00 35.12 134 VAL D O 1
ATOM 5773 N N . THR D 1 131 ? 27.423 24.633 32.483 1.00 34.75 135 THR D N 1
ATOM 5774 C CA . THR D 1 131 ? 26.708 24.850 31.208 1.00 34.27 135 THR D CA 1
ATOM 5775 C C . THR D 1 131 ? 26.382 26.341 31.024 1.00 34.66 135 THR D C 1
ATOM 5776 O O . THR D 1 131 ? 26.630 26.925 29.969 1.00 35.17 135 THR D O 1
ATOM 5780 N N . GLN D 1 132 ? 25.905 26.962 32.090 1.00 34.46 136 GLN D N 1
ATOM 5781 C CA . GLN D 1 132 ? 25.469 28.346 32.045 1.00 34.12 136 GLN D CA 1
ATOM 5782 C C . GLN D 1 132 ? 26.638 29.266 31.765 1.00 34.23 136 GLN D C 1
ATOM 5783 O O . GLN D 1 132 ? 26.552 30.096 30.869 1.00 34.20 136 GLN D O 1
ATOM 5789 N N . ALA D 1 133 ? 27.726 29.111 32.524 1.00 34.09 137 ALA D N 1
ATOM 5790 C CA . ALA D 1 133 ? 28.900 29.998 32.417 1.00 35.24 137 ALA D CA 1
ATOM 5791 C C . ALA D 1 133 ? 29.530 29.876 31.055 1.00 35.08 137 ALA D C 1
ATOM 5792 O O . ALA D 1 133 ? 29.890 30.881 30.443 1.00 35.36 137 ALA D O 1
ATOM 5794 N N . ALA D 1 134 ? 29.628 28.637 30.570 1.00 34.68 138 ALA D N 1
ATOM 5795 C CA . ALA D 1 134 ? 30.145 28.378 29.236 1.00 34.58 138 ALA D CA 1
ATOM 5796 C C . ALA D 1 134 ? 29.300 29.044 28.150 1.00 34.30 138 ALA D C 1
ATOM 5797 O O . ALA D 1 134 ? 29.823 29.743 27.292 1.00 34.03 138 ALA D O 1
ATOM 5799 N N . ALA D 1 135 ? 27.985 28.855 28.195 1.00 34.46 139 ALA D N 1
ATOM 5800 C CA . ALA D 1 135 ? 27.103 29.461 27.196 1.00 34.30 139 ALA D CA 1
ATOM 5801 C C . ALA D 1 135 ? 27.201 30.975 27.227 1.00 33.96 139 ALA D C 1
ATOM 5802 O O . ALA D 1 135 ? 27.203 31.622 26.186 1.00 34.16 139 ALA D O 1
ATOM 5804 N N . GLN D 1 136 ? 27.276 31.538 28.424 1.00 34.41 140 GLN D N 1
ATOM 5805 C CA . GLN D 1 136 ? 27.386 32.979 28.588 1.00 34.69 140 GLN D CA 1
ATOM 5806 C C . GLN D 1 136 ? 28.660 33.550 27.929 1.00 35.03 140 GLN D C 1
ATOM 5807 O O . GLN D 1 136 ? 28.617 34.586 27.258 1.00 35.36 140 GLN D O 1
ATOM 5813 N N . ALA D 1 137 ? 29.788 32.887 28.166 1.00 35.20 141 ALA D N 1
ATOM 5814 C CA . ALA D 1 137 ? 31.077 33.288 27.613 1.00 34.96 141 ALA D CA 1
ATOM 5815 C C . ALA D 1 137 ? 31.020 33.232 26.093 1.00 35.05 141 ALA D C 1
ATOM 5816 O O . ALA D 1 137 ? 31.469 34.153 25.416 1.00 35.11 141 ALA D O 1
ATOM 5818 N N . LEU D 1 138 ? 30.437 32.163 25.553 1.00 35.36 142 LEU D N 1
ATOM 5819 C CA . LEU D 1 138 ? 30.319 32.008 24.094 1.00 35.48 142 LEU D CA 1
ATOM 5820 C C . LEU D 1 138 ? 29.359 33.021 23.446 1.00 36.13 142 LEU D C 1
ATOM 5821 O O . LEU D 1 138 ? 29.741 33.710 22.503 1.00 36.51 142 LEU D O 1
ATOM 5826 N N . VAL D 1 139 ? 28.129 33.127 23.932 1.00 37.63 143 VAL D N 1
ATOM 5827 C CA . VAL D 1 139 ? 27.176 34.101 23.354 1.00 39.07 143 VAL D CA 1
ATOM 5828 C C . VAL D 1 139 ? 27.742 35.537 23.395 1.00 39.95 143 VAL D C 1
ATOM 5829 O O . VAL D 1 139 ? 27.574 36.302 22.432 1.00 40.26 143 VAL D O 1
ATOM 5833 N N . SER D 1 140 ? 28.424 35.886 24.491 1.00 40.84 144 SER D N 1
ATOM 5834 C CA . SER D 1 140 ? 28.900 37.261 24.684 1.00 41.86 144 SER D CA 1
ATOM 5835 C C . SER D 1 140 ? 30.023 37.595 23.708 1.00 42.11 144 SER D C 1
ATOM 5836 O O . SER D 1 140 ? 30.187 38.749 23.302 1.00 42.87 144 SER D O 1
ATOM 5839 N N . ASN D 1 141 ? 30.778 36.564 23.336 1.00 42.09 145 ASN D N 1
ATOM 5840 C CA . ASN D 1 141 ? 31.867 36.660 22.381 1.00 42.19 145 ASN D CA 1
ATOM 5841 C C . ASN D 1 141 ? 31.487 36.306 20.943 1.00 42.30 145 ASN D C 1
ATOM 5842 O O . ASN D 1 141 ? 32.345 36.277 20.074 1.00 43.14 145 ASN D O 1
ATOM 5847 N N . GLY D 1 142 ? 30.204 36.078 20.688 1.00 42.14 146 GLY D N 1
ATOM 5848 C CA . GLY D 1 142 ? 29.726 35.751 19.346 1.00 42.09 146 GLY D CA 1
ATOM 5849 C C . GLY D 1 142 ? 30.344 34.499 18.759 1.00 42.18 146 GLY D C 1
ATOM 5850 O O . GLY D 1 142 ? 30.557 34.431 17.549 1.00 42.22 146 GLY D O 1
ATOM 5851 N N . CYS D 1 143 ? 30.616 33.513 19.613 1.00 41.76 147 CYS D N 1
ATOM 5852 C CA . CYS D 1 143 ? 31.348 32.300 19.224 1.00 41.99 147 CYS D CA 1
ATOM 5853 C C . CYS D 1 143 ? 30.463 31.061 19.228 1.00 40.86 147 CYS D C 1
ATOM 5854 O O . CYS D 1 143 ? 29.566 30.943 20.067 1.00 39.50 147 CYS D O 1
ATOM 5857 N N . ARG D 1 144 ? 30.716 30.141 18.285 1.00 40.37 148 ARG D N 1
ATOM 5858 C CA . ARG D 1 144 ? 29.999 28.859 18.255 1.00 40.26 148 ARG D CA 1
ATOM 5859 C C . ARG D 1 144 ? 30.685 27.869 19.188 1.00 38.86 148 ARG D C 1
ATOM 5860 O O . ARG D 1 144 ? 31.848 28.047 19.540 1.00 39.01 148 ARG D O 1
ATOM 5865 N N . GLY D 1 145 ? 29.972 26.825 19.587 1.00 38.07 149 GLY D N 1
ATOM 5866 C CA . GLY D 1 145 ? 30.525 25.837 20.530 1.00 37.65 149 GLY D CA 1
ATOM 5867 C C . GLY D 1 145 ? 29.735 24.539 20.697 1.00 36.82 149 GLY D C 1
ATOM 5868 O O . GLY D 1 145 ? 28.676 24.366 20.105 1.00 36.93 149 GLY D O 1
ATOM 5869 N N . SER D 1 146 ? 30.282 23.624 21.502 1.00 36.71 150 SER D N 1
ATOM 5870 C CA . SER D 1 146 ? 29.685 22.335 21.811 1.00 36.47 150 SER D CA 1
ATOM 5871 C C . SER D 1 146 ? 29.871 22.030 23.296 1.00 36.33 150 SER D C 1
ATOM 5872 O O . SER D 1 146 ? 31.017 21.974 23.781 1.00 36.73 150 SER D O 1
ATOM 5875 N N . ILE D 1 147 ? 28.761 21.851 24.023 1.00 36.12 151 ILE D N 1
ATOM 5876 C CA . ILE D 1 147 ? 28.779 21.533 25.462 1.00 36.65 151 ILE D CA 1
ATOM 5877 C C . ILE D 1 147 ? 28.308 20.098 25.627 1.00 36.56 151 ILE D C 1
ATOM 5878 O O . ILE D 1 147 ? 27.310 19.705 25.033 1.00 37.37 151 ILE D O 1
ATOM 5883 N N . ILE D 1 148 ? 29.086 19.303 26.356 1.00 36.01 152 ILE D N 1
ATOM 5884 C CA . ILE D 1 148 ? 28.880 17.892 26.465 1.00 36.22 152 ILE D CA 1
ATOM 5885 C C . ILE D 1 148 ? 28.859 17.556 27.940 1.00 37.36 152 ILE D C 1
ATOM 5886 O O . ILE D 1 148 ? 29.838 17.781 28.653 1.00 36.84 152 ILE D O 1
ATOM 5891 N N . ASN D 1 149 ? 27.733 17.023 28.401 1.00 38.17 153 ASN D N 1
ATOM 5892 C CA . ASN D 1 149 ? 27.533 16.740 29.807 1.00 39.25 153 ASN D CA 1
ATOM 5893 C C . ASN D 1 149 ? 27.558 15.225 29.988 1.00 40.11 153 ASN D C 1
ATOM 5894 O O . ASN D 1 149 ? 26.910 14.520 29.262 1.00 39.67 153 ASN D O 1
ATOM 5899 N N . ILE D 1 150 ? 28.339 14.709 30.925 1.00 41.39 154 ILE D N 1
ATOM 5900 C CA . ILE D 1 150 ? 28.357 13.274 31.115 1.00 42.72 154 ILE D CA 1
ATOM 5901 C C . ILE D 1 150 ? 27.249 12.948 32.126 1.00 44.09 154 ILE D C 1
ATOM 5902 O O . ILE D 1 150 ? 27.257 13.420 33.283 1.00 45.13 154 ILE D O 1
ATOM 5907 N N . SER D 1 151 ? 26.231 12.232 31.644 1.00 45.05 155 SER D N 1
ATOM 5908 C CA . SER D 1 151 ? 25.116 11.817 32.482 1.00 45.35 155 SER D CA 1
ATOM 5909 C C . SER D 1 151 ? 25.432 10.366 32.893 1.00 45.24 155 SER D C 1
ATOM 5910 O O . SER D 1 151 ? 26.528 10.120 33.357 1.00 46.15 155 SER D O 1
ATOM 5913 N N . SER D 1 152 ? 24.485 9.450 32.726 1.00 44.63 156 SER D N 1
ATOM 5914 C CA . SER D 1 152 ? 24.651 8.010 33.000 1.00 43.74 156 SER D CA 1
ATOM 5915 C C . SER D 1 152 ? 23.396 7.288 32.534 1.00 43.47 156 SER D C 1
ATOM 5916 O O . SER D 1 152 ? 22.305 7.855 32.570 1.00 42.04 156 SER D O 1
ATOM 5919 N N . ILE D 1 153 ? 23.529 6.031 32.131 1.00 43.38 157 ILE D N 1
ATOM 5920 C CA . ILE D 1 153 ? 22.351 5.216 31.799 1.00 44.14 157 ILE D CA 1
ATOM 5921 C C . ILE D 1 153 ? 21.387 5.023 33.007 1.00 44.49 157 ILE D C 1
ATOM 5922 O O . ILE D 1 153 ? 20.175 4.795 32.832 1.00 44.37 157 ILE D O 1
ATOM 5927 N N . VAL D 1 154 ? 21.922 5.128 34.228 1.00 44.35 158 VAL D N 1
ATOM 5928 C CA . VAL D 1 154 ? 21.120 5.133 35.448 1.00 44.18 158 VAL D CA 1
ATOM 5929 C C . VAL D 1 154 ? 20.169 6.362 35.465 1.00 45.11 158 VAL D C 1
ATOM 5930 O O . VAL D 1 154 ? 19.088 6.329 36.064 1.00 44.18 158 VAL D O 1
ATOM 5934 N N . GLY D 1 155 ? 20.546 7.431 34.766 1.00 46.04 159 GLY D N 1
ATOM 5935 C CA . GLY D 1 155 ? 19.645 8.593 34.591 1.00 47.13 159 GLY D CA 1
ATOM 5936 C C . GLY D 1 155 ? 18.389 8.270 33.776 1.00 47.91 159 GLY D C 1
ATOM 5937 O O . GLY D 1 155 ? 17.392 8.974 33.865 1.00 48.10 159 GLY D O 1
ATOM 5938 N N . LYS D 1 156 ? 18.434 7.201 32.988 1.00 48.97 160 LYS D N 1
ATOM 5939 C CA . LYS D 1 156 ? 17.315 6.829 32.129 1.00 50.57 160 LYS D CA 1
ATOM 5940 C C . LYS D 1 156 ? 16.417 5.756 32.775 1.00 51.02 160 LYS D C 1
ATOM 5941 O O . LYS D 1 156 ? 15.189 5.760 32.575 1.00 51.44 160 LYS D O 1
ATOM 5945 N N . VAL D 1 157 ? 17.022 4.863 33.559 1.00 51.00 161 VAL D N 1
ATOM 5946 C CA . VAL D 1 157 ? 16.317 3.697 34.106 1.00 51.15 161 VAL D CA 1
ATOM 5947 C C . VAL D 1 157 ? 16.300 3.562 35.639 1.00 50.86 161 VAL D C 1
ATOM 5948 O O . VAL D 1 157 ? 15.542 2.739 36.185 1.00 50.98 161 VAL D O 1
ATOM 5952 N N . GLY D 1 158 ? 17.122 4.349 36.329 1.00 50.47 162 GLY D N 1
ATOM 5953 C CA . GLY D 1 158 ? 17.288 4.222 37.781 1.00 49.88 162 GLY D CA 1
ATOM 5954 C C . GLY D 1 158 ? 18.219 3.078 38.145 1.00 49.24 162 GLY D C 1
ATOM 5955 O O . GLY D 1 158 ? 18.579 2.271 37.275 1.00 49.76 162 GLY D O 1
ATOM 5956 N N . ASN D 1 159 ? 18.617 3.006 39.428 1.00 48.10 163 ASN D N 1
ATOM 5957 C CA . ASN D 1 159 ? 19.420 1.873 39.955 1.00 46.90 163 ASN D CA 1
ATOM 5958 C C . ASN D 1 159 ? 19.385 1.765 41.489 1.00 44.71 163 ASN D C 1
ATOM 5959 O O . ASN D 1 159 ? 19.472 2.759 42.204 1.00 43.66 163 ASN D O 1
ATOM 5964 N N . VAL D 1 160 ? 19.253 0.538 41.984 1.00 42.98 164 VAL D N 1
ATOM 5965 C CA . VAL D 1 160 ? 19.027 0.306 43.403 1.00 41.81 164 VAL D CA 1
ATOM 5966 C C . VAL D 1 160 ? 20.214 0.854 44.212 1.00 41.02 164 VAL D C 1
ATOM 5967 O O . VAL D 1 160 ? 21.379 0.631 43.846 1.00 39.86 164 VAL D O 1
ATOM 5971 N N . GLY D 1 161 ? 19.923 1.575 45.294 1.00 39.13 165 GLY D N 1
ATOM 5972 C CA . GLY D 1 161 ? 20.967 2.188 46.106 1.00 38.39 165 GLY D CA 1
ATOM 5973 C C . GLY D 1 161 ? 21.401 3.558 45.603 1.00 37.82 165 GLY D C 1
ATOM 5974 O O . GLY D 1 161 ? 22.231 4.193 46.214 1.00 37.77 165 GLY D O 1
ATOM 5975 N N . GLN D 1 162 ? 20.834 4.036 44.499 1.00 37.15 166 GLN D N 1
ATOM 5976 C CA . GLN D 1 162 ? 21.298 5.287 43.910 1.00 37.33 166 GLN D CA 1
ATOM 5977 C C . GLN D 1 162 ? 20.160 6.248 43.564 1.00 37.09 166 GLN D C 1
ATOM 5978 O O . GLN D 1 162 ? 20.238 6.918 42.565 1.00 37.45 166 GLN D O 1
ATOM 5984 N N . THR D 1 163 ? 19.104 6.301 44.365 1.00 36.50 167 THR D N 1
ATOM 5985 C CA . THR D 1 163 ? 18.045 7.334 44.183 1.00 36.97 167 THR D CA 1
ATOM 5986 C C . THR D 1 163 ? 18.614 8.716 43.911 1.00 35.47 167 THR D C 1
ATOM 5987 O O . THR D 1 163 ? 18.130 9.441 43.024 1.00 35.36 167 THR D O 1
ATOM 5991 N N . ASN D 1 164 ? 19.635 9.089 44.671 1.00 34.47 168 ASN D N 1
ATOM 5992 C CA . ASN D 1 164 ? 20.209 10.430 44.584 1.00 34.74 168 ASN D CA 1
ATOM 5993 C C . ASN D 1 164 ? 20.961 10.624 43.262 1.00 35.52 168 ASN D C 1
ATOM 5994 O O . ASN D 1 164 ? 20.793 11.614 42.569 1.00 35.92 168 ASN D O 1
ATOM 5999 N N . TYR D 1 165 ? 21.783 9.649 42.922 1.00 37.06 169 TYR D N 1
ATOM 6000 C CA . TYR D 1 165 ? 22.529 9.655 41.665 1.00 37.51 169 TYR D CA 1
ATOM 6001 C C . TYR D 1 165 ? 21.606 9.605 40.451 1.00 37.61 169 TYR D C 1
ATOM 6002 O O . TYR D 1 165 ? 21.770 10.390 39.506 1.00 38.09 169 TYR D O 1
ATOM 6011 N N . ALA D 1 166 ? 20.663 8.662 40.463 1.00 36.49 170 ALA D N 1
ATOM 6012 C CA . ALA D 1 166 ? 19.650 8.538 39.402 1.00 36.81 170 ALA D CA 1
ATOM 6013 C C . ALA D 1 166 ? 18.882 9.846 39.166 1.00 36.18 170 ALA D C 1
ATOM 6014 O O . ALA D 1 166 ? 18.689 10.282 38.005 1.0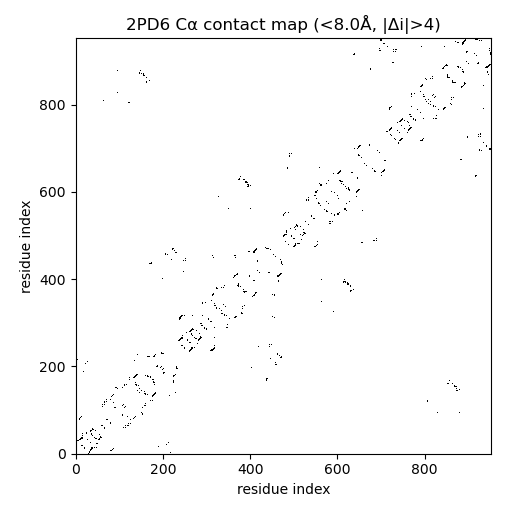0 35.97 170 ALA D O 1
ATOM 6016 N N . ALA D 1 167 ? 18.460 10.475 40.260 1.00 36.30 171 ALA D N 1
ATOM 6017 C CA . ALA D 1 167 ? 17.762 11.759 40.197 1.00 35.65 171 ALA D CA 1
ATOM 6018 C C . ALA D 1 167 ? 18.650 12.824 39.528 1.00 35.62 171 ALA D C 1
ATOM 6019 O O . ALA D 1 167 ? 18.184 13.601 38.673 1.00 35.71 171 ALA D O 1
ATOM 6021 N N . SER D 1 168 ? 19.903 12.878 39.948 1.00 35.96 172 SER D N 1
ATOM 6022 C CA . SER D 1 168 ? 20.857 13.880 39.475 1.00 36.52 172 SER D CA 1
ATOM 6023 C C . SER D 1 168 ? 21.100 13.704 37.979 1.00 37.00 172 SER D C 1
ATOM 6024 O O . SER D 1 168 ? 21.136 14.671 37.227 1.00 37.18 172 SER D O 1
ATOM 6027 N N . LYS D 1 169 ? 21.205 12.462 37.534 1.00 36.93 173 LYS D N 1
ATOM 6028 C CA . LYS D 1 169 ? 21.601 12.205 36.150 1.00 37.31 173 LYS D CA 1
ATOM 6029 C C . LYS D 1 169 ? 20.422 12.346 35.215 1.00 36.73 173 LYS D C 1
ATOM 6030 O O . LYS D 1 169 ? 20.600 12.750 34.059 1.00 36.94 173 LYS D O 1
ATOM 6036 N N . ALA D 1 170 ? 19.213 11.991 35.673 1.00 36.54 174 ALA D N 1
ATOM 6037 C CA . ALA D 1 170 ? 17.980 12.322 34.929 1.00 36.08 174 ALA D CA 1
ATOM 6038 C C . ALA D 1 170 ? 17.861 13.849 34.751 1.00 35.85 174 ALA D C 1
ATOM 6039 O O . ALA D 1 170 ? 17.613 14.337 33.656 1.00 34.40 174 ALA D O 1
ATOM 6041 N N . GLY D 1 171 ? 18.074 14.577 35.838 1.00 35.55 175 GLY D N 1
ATOM 6042 C CA . GLY D 1 171 ? 18.096 16.040 35.815 1.00 36.21 175 GLY D CA 1
ATOM 6043 C C . GLY D 1 171 ? 19.058 16.638 34.797 1.00 36.79 175 GLY D C 1
ATOM 6044 O O . GLY D 1 171 ? 18.739 17.673 34.174 1.00 35.42 175 GLY D O 1
ATOM 6045 N N . VAL D 1 172 ? 20.243 16.003 34.645 1.00 36.56 176 VAL D N 1
ATOM 6046 C CA . VAL D 1 172 ? 21.237 16.447 33.654 1.00 36.69 176 VAL D CA 1
ATOM 6047 C C . VAL D 1 172 ? 20.703 16.295 32.235 1.00 36.95 176 VAL D C 1
ATOM 6048 O O . VAL D 1 172 ? 20.916 17.171 31.386 1.00 36.19 176 VAL D O 1
ATOM 6052 N N . ILE D 1 173 ? 19.966 15.223 31.981 1.00 36.93 177 ILE D N 1
ATOM 6053 C CA . ILE D 1 173 ? 19.393 15.013 30.671 1.00 37.33 177 ILE D CA 1
ATOM 6054 C C . ILE D 1 173 ? 18.322 16.101 30.382 1.00 37.81 177 ILE D C 1
ATOM 6055 O O . ILE D 1 173 ? 18.333 16.677 29.304 1.00 38.99 177 ILE D O 1
ATOM 6060 N N . GLY D 1 174 ? 17.416 16.394 31.327 1.00 37.29 178 GLY D N 1
ATOM 6061 C CA . GLY D 1 174 ? 16.389 17.437 31.095 1.00 37.57 178 GLY D CA 1
ATOM 6062 C C . GLY D 1 174 ? 16.998 18.815 30.925 1.00 37.12 178 GLY D C 1
ATOM 6063 O O . GLY D 1 174 ? 16.619 19.593 30.046 1.00 37.28 178 GLY D O 1
ATOM 6064 N N . LEU D 1 175 ? 17.994 19.103 31.741 1.00 37.14 179 LEU D N 1
ATOM 6065 C CA . LEU D 1 175 ? 18.755 20.346 31.625 1.00 37.37 179 LEU D CA 1
ATOM 6066 C C . LEU D 1 175 ? 19.393 20.506 30.233 1.00 37.44 179 LEU D C 1
ATOM 6067 O O . LEU D 1 175 ? 19.260 21.539 29.577 1.00 38.17 179 LEU D O 1
ATOM 6072 N N . THR D 1 176 ? 20.055 19.447 29.774 1.00 37.02 180 THR D N 1
ATOM 6073 C CA . THR D 1 176 ? 20.752 19.447 28.494 1.00 37.02 180 THR D CA 1
ATOM 6074 C C . THR D 1 176 ? 19.818 19.583 27.307 1.00 36.51 180 THR D C 1
ATOM 6075 O O . THR D 1 176 ? 20.142 20.299 26.344 1.00 34.81 180 THR D O 1
ATOM 6079 N N . GLN D 1 177 ? 18.667 18.904 27.344 1.00 36.78 181 GLN D N 1
ATOM 6080 C CA . GLN D 1 177 ? 17.662 19.070 26.296 1.00 37.61 181 GLN D CA 1
ATOM 6081 C C . GLN D 1 177 ? 17.161 20.488 26.196 1.00 36.09 181 GLN D C 1
ATOM 6082 O O . GLN D 1 177 ? 16.977 21.019 25.108 1.00 35.09 181 GLN D O 1
ATOM 6088 N N . THR D 1 178 ? 16.846 21.083 27.333 1.00 34.73 182 THR D N 1
ATOM 6089 C CA . THR D 1 178 ? 16.320 22.432 27.340 1.00 34.84 182 THR D CA 1
ATOM 6090 C C . THR D 1 178 ? 17.376 23.451 26.882 1.00 34.78 182 THR D C 1
ATOM 6091 O O . THR D 1 178 ? 17.102 24.293 26.025 1.00 35.14 182 THR D O 1
ATOM 6095 N N . ALA D 1 179 ? 18.572 23.346 27.430 1.00 34.02 183 ALA D N 1
ATOM 6096 C CA . ALA D 1 179 ? 19.699 24.157 27.003 1.00 35.10 183 ALA D CA 1
ATOM 6097 C C . ALA D 1 179 ? 19.915 24.077 25.512 1.00 34.74 183 ALA D C 1
ATOM 6098 O O . ALA D 1 179 ? 20.146 25.120 24.893 1.00 34.35 183 ALA D O 1
ATOM 6100 N N . ALA D 1 180 ? 19.879 22.857 24.932 1.00 35.98 184 ALA D N 1
ATOM 6101 C CA . ALA D 1 180 ? 20.054 22.699 23.504 1.00 36.21 184 ALA D CA 1
ATOM 6102 C C . ALA D 1 180 ? 19.043 23.598 22.776 1.00 36.81 184 ALA D C 1
ATOM 6103 O O . ALA D 1 180 ? 19.376 24.331 21.825 1.00 36.71 184 ALA D O 1
ATOM 6105 N N . ARG D 1 181 ? 17.805 23.561 23.250 1.00 37.14 185 ARG D N 1
ATOM 6106 C CA . ARG D 1 181 ? 16.736 24.254 22.553 1.00 38.03 185 ARG D CA 1
ATOM 6107 C C . ARG D 1 181 ? 16.891 25.770 22.639 1.00 37.11 185 ARG D C 1
ATOM 6108 O O . ARG D 1 181 ? 16.591 26.473 21.672 1.00 37.28 185 ARG D O 1
ATOM 6116 N N . GLU D 1 182 ? 17.398 26.273 23.762 1.00 36.13 186 GLU D N 1
ATOM 6117 C CA . GLU D 1 182 ? 17.584 27.727 23.930 1.00 36.65 186 GLU D CA 1
ATOM 6118 C C . GLU D 1 182 ? 18.831 28.255 23.229 1.00 36.04 186 GLU D C 1
ATOM 6119 O O . GLU D 1 182 ? 18.909 29.433 22.890 1.00 35.91 186 GLU D O 1
ATOM 6125 N N . LEU D 1 183 ? 19.806 27.383 22.987 1.00 36.33 187 LEU D N 1
ATOM 6126 C CA . LEU D 1 183 ? 21.130 27.813 22.512 1.00 36.04 187 LEU D CA 1
ATOM 6127 C C . LEU D 1 183 ? 21.425 27.533 21.045 1.00 36.91 187 LEU D C 1
ATOM 6128 O O . LEU D 1 183 ? 22.379 28.078 20.502 1.00 36.74 187 LEU D O 1
ATOM 6133 N N . GLY D 1 184 ? 20.630 26.689 20.410 1.00 37.67 188 GLY D N 1
ATOM 6134 C CA . GLY D 1 184 ? 20.803 26.409 18.981 1.00 38.50 188 GLY D CA 1
ATOM 6135 C C . GLY D 1 184 ? 20.892 27.686 18.138 1.00 39.14 188 GLY D C 1
ATOM 6136 O O . GLY D 1 184 ? 21.738 27.790 17.245 1.00 39.67 188 GLY D O 1
ATOM 6137 N N . ARG D 1 185 ? 20.047 28.665 18.447 1.00 39.93 189 ARG D N 1
ATOM 6138 C CA . ARG D 1 185 ? 20.014 29.933 17.704 1.00 40.57 189 ARG D CA 1
ATOM 6139 C C . ARG D 1 185 ? 21.322 30.726 17.834 1.00 40.80 189 ARG D C 1
ATOM 6140 O O . ARG D 1 185 ? 21.591 31.615 17.016 1.00 40.42 189 ARG D O 1
ATOM 6145 N N . HIS D 1 186 ? 22.121 30.407 18.864 1.00 40.13 190 HIS D N 1
ATOM 6146 C CA . HIS D 1 186 ? 23.418 31.029 19.074 1.00 40.28 190 HIS D CA 1
ATOM 6147 C C . HIS D 1 186 ? 24.552 30.176 18.515 1.00 40.00 190 HIS D C 1
ATOM 6148 O O . HIS D 1 186 ? 25.721 30.487 18.722 1.00 40.58 190 HIS D O 1
ATOM 6155 N N . GLY D 1 187 ? 24.218 29.096 17.822 1.00 39.29 191 GLY D N 1
ATOM 6156 C CA . GLY D 1 187 ? 25.238 28.194 17.272 1.00 38.97 191 GLY D CA 1
ATOM 6157 C C . GLY D 1 187 ? 25.968 27.360 18.320 1.00 38.88 191 GLY D C 1
ATOM 6158 O O . GLY D 1 187 ? 27.126 26.973 18.120 1.00 38.86 191 GLY D O 1
ATOM 6159 N N . ILE D 1 188 ? 25.294 27.057 19.431 1.00 37.87 192 ILE D N 1
ATOM 6160 C CA . ILE D 1 188 ? 25.878 26.221 20.477 1.00 37.39 192 ILE D CA 1
ATOM 6161 C C . ILE D 1 188 ? 25.048 24.943 20.625 1.00 37.77 192 ILE D C 1
ATOM 6162 O O . ILE D 1 188 ? 23.817 24.999 20.777 1.00 37.34 192 ILE D O 1
ATOM 6167 N N . ARG D 1 189 ? 25.722 23.801 20.508 1.00 37.11 193 ARG D N 1
ATOM 6168 C CA . ARG D 1 189 ? 25.130 22.494 20.710 1.00 36.38 193 ARG D CA 1
ATOM 6169 C C . ARG D 1 189 ? 25.312 22.022 22.127 1.00 36.67 193 ARG D C 1
ATOM 6170 O O . ARG D 1 189 ? 26.284 22.387 22.773 1.00 37.80 193 ARG D O 1
ATOM 6178 N N . CYS D 1 190 ? 24.343 21.240 22.625 1.00 37.56 194 CYS D N 1
ATOM 6179 C CA A CYS D 1 190 ? 24.398 20.654 23.964 0.50 36.30 194 CYS D CA 1
ATOM 6180 C CA B CYS D 1 190 ? 24.420 20.651 23.946 0.50 37.07 194 CYS D CA 1
ATOM 6181 C C . CYS D 1 190 ? 23.855 19.227 23.872 1.00 36.62 194 CYS D C 1
ATOM 6182 O O . CYS D 1 190 ? 22.776 19.009 23.342 1.00 36.34 194 CYS D O 1
ATOM 6187 N N . ASN D 1 191 ? 24.617 18.275 24.390 1.00 36.21 195 ASN D N 1
ATOM 6188 C CA . ASN D 1 191 ? 24.310 16.871 24.300 1.00 36.56 195 ASN D CA 1
ATOM 6189 C C . ASN D 1 191 ? 24.777 16.178 25.562 1.00 36.36 195 ASN D C 1
ATOM 6190 O O . ASN D 1 191 ? 25.635 16.701 26.246 1.00 36.77 195 ASN D O 1
ATOM 6195 N N . SER D 1 192 ? 24.173 15.027 25.867 1.00 36.50 196 SER D N 1
ATOM 6196 C CA . SER D 1 192 ? 24.520 14.202 27.039 1.00 37.08 196 SER D CA 1
ATOM 6197 C C . SER D 1 192 ? 25.166 12.903 26.548 1.00 37.57 196 SER D C 1
ATOM 6198 O O . SER D 1 192 ? 24.837 12.401 25.480 1.00 36.47 196 SER D O 1
ATOM 6201 N N . VAL D 1 193 ? 26.102 12.383 27.324 1.00 38.06 197 VAL D N 1
ATOM 6202 C CA . VAL D 1 193 ? 26.682 11.072 27.047 1.00 38.38 197 VAL D CA 1
ATOM 6203 C C . VAL D 1 193 ? 26.252 10.209 28.223 1.00 37.76 197 VAL D C 1
ATOM 6204 O O . VAL D 1 193 ? 26.385 10.644 29.373 1.00 37.51 197 VAL D O 1
ATOM 6208 N N . LEU D 1 194 ? 25.675 9.033 27.940 1.00 37.52 198 LEU D N 1
ATOM 6209 C CA . LEU D 1 194 ? 25.220 8.123 29.004 1.00 38.66 198 LEU D CA 1
ATOM 6210 C C . LEU D 1 194 ? 26.093 6.881 29.033 1.00 38.46 198 LEU D C 1
ATOM 6211 O O . LEU D 1 194 ? 25.806 5.908 28.328 1.00 37.79 198 LEU D O 1
ATOM 6216 N N . PRO D 1 195 ? 27.194 6.929 29.798 1.00 38.79 199 PRO D N 1
ATOM 6217 C CA . PRO D 1 195 ? 27.983 5.719 29.945 1.00 38.50 199 PRO D CA 1
ATOM 6218 C C . PRO D 1 195 ? 27.286 4.601 30.723 1.00 38.06 199 PRO D C 1
ATOM 6219 O O . PRO D 1 195 ? 26.433 4.859 31.572 1.00 38.11 199 PRO D O 1
ATOM 6223 N N . GLY D 1 196 ? 27.648 3.364 30.407 1.00 37.96 200 GLY D N 1
ATOM 6224 C CA . GLY D 1 196 ? 27.200 2.220 31.183 1.00 37.98 200 GLY D CA 1
ATOM 6225 C C . GLY D 1 196 ? 28.138 1.973 32.352 1.00 38.30 200 GLY D C 1
ATOM 6226 O O . GLY D 1 196 ? 28.341 2.842 33.205 1.00 38.45 200 GLY D O 1
ATOM 6227 N N . PHE D 1 197 ? 28.705 0.779 32.395 1.00 38.32 201 PHE D N 1
ATOM 6228 C CA . PHE D 1 197 ? 29.598 0.375 33.476 1.00 39.20 201 PHE D CA 1
ATOM 6229 C C . PHE D 1 197 ? 31.031 0.548 32.981 1.00 39.74 201 PHE D C 1
ATOM 6230 O O . PHE D 1 197 ? 31.490 -0.234 32.130 1.00 39.53 201 PHE D O 1
ATOM 6232 N N . ILE D 1 198 ? 31.702 1.581 33.500 1.00 40.07 202 ILE D N 1
ATOM 6233 C CA . ILE D 1 198 ? 33.038 1.980 33.075 1.00 40.55 202 ILE D CA 1
ATOM 6234 C C . ILE D 1 198 ? 34.032 1.841 34.232 1.00 41.87 202 ILE D C 1
ATOM 6235 O O . ILE D 1 198 ? 33.845 2.427 35.300 1.00 42.16 202 ILE D O 1
ATOM 6240 N N . ALA D 1 199 ? 35.081 1.049 34.019 1.00 42.70 203 ALA D N 1
ATOM 6241 C CA . ALA D 1 199 ? 36.148 0.897 35.007 1.00 43.45 203 ALA D CA 1
ATOM 6242 C C . ALA D 1 199 ? 36.894 2.228 35.207 1.00 44.41 203 ALA D C 1
ATOM 6243 O O . ALA D 1 199 ? 37.559 2.720 34.298 1.00 44.61 203 ALA D O 1
ATOM 6245 N N . THR D 1 200 ? 36.733 2.812 36.393 1.00 45.81 204 THR D N 1
ATOM 6246 C CA . THR D 1 200 ? 37.396 4.058 36.807 1.00 46.37 204 THR D CA 1
ATOM 6247 C C . THR D 1 200 ? 37.547 3.983 38.314 1.00 46.91 204 THR D C 1
ATOM 6248 O O . THR D 1 200 ? 37.051 3.033 38.935 1.00 46.90 204 THR D O 1
ATOM 6252 N N . PRO D 1 201 ? 38.228 4.978 38.922 1.00 47.86 205 PRO D N 1
ATOM 6253 C CA . PRO D 1 201 ? 38.262 5.004 40.388 1.00 48.34 205 PRO D CA 1
ATOM 6254 C C . PRO D 1 201 ? 36.892 5.237 41.047 1.00 48.76 205 PRO D C 1
ATOM 6255 O O . PRO D 1 201 ? 36.721 4.908 42.227 1.00 48.95 205 PRO D O 1
ATOM 6259 N N . MET D 1 202 ? 35.929 5.793 40.306 1.00 49.13 206 MET D N 1
ATOM 6260 C CA . MET D 1 202 ? 34.549 5.843 40.796 1.00 49.56 206 MET D CA 1
ATOM 6261 C C . MET D 1 202 ? 34.060 4.412 41.054 1.00 49.45 206 MET D C 1
ATOM 6262 O O . MET D 1 202 ? 33.615 4.101 42.157 1.00 49.64 206 MET D O 1
ATOM 6267 N N . THR D 1 203 ? 34.206 3.542 40.050 1.00 49.31 207 THR D N 1
ATOM 6268 C CA . THR D 1 203 ? 33.701 2.164 40.116 1.00 49.08 207 THR D CA 1
ATOM 6269 C C . THR D 1 203 ? 34.692 1.098 40.637 1.00 49.20 207 THR D C 1
ATOM 6270 O O . THR D 1 203 ? 34.304 -0.060 40.796 1.00 48.99 207 THR D O 1
ATOM 6274 N N . GLN D 1 204 ? 35.942 1.482 40.928 1.00 49.18 208 GLN D N 1
ATOM 6275 C CA . GLN D 1 204 ? 36.972 0.530 41.394 1.00 48.78 208 GLN D CA 1
ATOM 6276 C C . GLN D 1 204 ? 36.650 -0.099 42.743 1.00 48.52 208 GLN D C 1
ATOM 6277 O O . GLN D 1 204 ? 37.191 -1.147 43.074 1.00 48.60 208 GLN D O 1
ATOM 6279 N N . LYS D 1 205 ? 35.791 0.542 43.528 1.00 48.32 209 LYS D N 1
ATOM 6280 C CA . LYS D 1 205 ? 35.395 0.002 44.833 1.00 47.98 209 LYS D CA 1
ATOM 6281 C C . LYS D 1 205 ? 34.276 -1.042 44.722 1.00 47.73 209 LYS D C 1
ATOM 6282 O O . LYS D 1 205 ? 34.023 -1.776 45.676 1.00 47.45 209 LYS D O 1
ATOM 6284 N N . VAL D 1 206 ? 33.607 -1.113 43.569 1.00 47.34 210 VAL D N 1
ATOM 6285 C CA . VAL D 1 206 ? 32.529 -2.093 43.371 1.00 47.11 210 VAL D CA 1
ATOM 6286 C C . VAL D 1 206 ? 33.107 -3.520 43.351 1.00 46.89 210 VAL D C 1
ATOM 6287 O O . VAL D 1 206 ? 34.049 -3.783 42.603 1.00 46.78 210 VAL D O 1
ATOM 6291 N N . PRO D 1 207 ? 32.549 -4.438 44.175 1.00 46.85 211 PRO D N 1
ATOM 6292 C CA . PRO D 1 207 ? 33.109 -5.797 44.318 1.00 46.53 211 PRO D CA 1
ATOM 6293 C C . PRO D 1 207 ? 32.968 -6.639 43.057 1.00 46.46 211 PRO D C 1
ATOM 6294 O O . PRO D 1 207 ? 32.068 -6.387 42.237 1.00 46.15 211 PRO D O 1
ATOM 6298 N N . GLN D 1 208 ? 33.845 -7.630 42.909 1.00 46.23 212 GLN D N 1
ATOM 6299 C CA . GLN D 1 208 ? 33.957 -8.368 41.647 1.00 46.47 212 GLN D CA 1
ATOM 6300 C C . GLN D 1 208 ? 32.822 -9.365 41.424 1.00 46.61 212 GLN D C 1
ATOM 6301 O O . GLN D 1 208 ? 32.502 -9.673 40.275 1.00 46.76 212 GLN D O 1
ATOM 6303 N N . LYS D 1 209 ? 32.216 -9.864 42.503 1.00 46.54 213 LYS D N 1
ATOM 6304 C CA . LYS D 1 209 ? 31.096 -10.808 42.390 1.00 46.63 213 LYS D CA 1
ATOM 6305 C C . LYS D 1 209 ? 29.848 -10.172 41.734 1.00 46.58 213 LYS D C 1
ATOM 6306 O O . LYS D 1 209 ? 29.035 -10.871 41.108 1.00 46.45 213 LYS D O 1
ATOM 6308 N N . VAL D 1 210 ? 29.707 -8.854 41.875 1.00 46.71 214 VAL D N 1
ATOM 6309 C CA . VAL D 1 210 ? 28.664 -8.105 41.184 1.00 46.69 214 VAL D CA 1
ATOM 6310 C C . VAL D 1 210 ? 29.169 -7.642 39.815 1.00 46.80 214 VAL D C 1
ATOM 6311 O O . VAL D 1 210 ? 28.485 -7.818 38.795 1.00 46.70 214 VAL D O 1
ATOM 6313 N N . VAL D 1 211 ? 30.363 -7.041 39.811 1.00 46.36 215 VAL D N 1
ATOM 6314 C CA . VAL D 1 211 ? 31.051 -6.629 38.582 1.00 46.26 215 VAL D CA 1
ATOM 6315 C C . VAL D 1 211 ? 31.170 -7.774 37.560 1.00 45.99 215 VAL D C 1
ATOM 6316 O O . VAL D 1 211 ? 31.181 -7.533 36.354 1.00 45.60 215 VAL D O 1
ATOM 6318 N N . ASP D 1 212 ? 31.258 -9.008 38.045 1.00 45.72 216 ASP D N 1
ATOM 6319 C CA . ASP D 1 212 ? 31.201 -10.173 37.171 1.00 45.94 216 ASP D CA 1
ATOM 6320 C C . ASP D 1 212 ? 29.799 -10.361 36.593 1.00 45.92 216 ASP D C 1
ATOM 6321 O O . ASP D 1 212 ? 29.658 -10.528 35.392 1.00 46.52 216 ASP D O 1
ATOM 6323 N N . LYS D 1 213 ? 28.772 -10.317 37.444 1.00 45.91 217 LYS D N 1
ATOM 6324 C CA . LYS D 1 213 ? 27.373 -10.533 37.013 1.00 45.68 217 LYS D CA 1
ATOM 6325 C C . LYS D 1 213 ? 26.867 -9.464 36.034 1.00 45.24 217 LYS D C 1
ATOM 6326 O O . LYS D 1 213 ? 26.077 -9.766 35.141 1.00 45.10 217 LYS D O 1
ATOM 6328 N N . ILE D 1 214 ? 27.313 -8.225 36.215 1.00 44.84 218 ILE D N 1
ATOM 6329 C CA . ILE D 1 214 ? 27.006 -7.166 35.273 1.00 44.73 218 ILE D CA 1
ATOM 6330 C C . ILE D 1 214 ? 27.569 -7.505 33.877 1.00 44.73 218 ILE D C 1
ATOM 6331 O O . ILE D 1 214 ? 26.894 -7.318 32.863 1.00 44.96 218 ILE D O 1
ATOM 6333 N N . THR D 1 215 ? 28.789 -8.023 33.822 1.00 44.22 219 THR D N 1
ATOM 6334 C CA . THR D 1 215 ? 29.420 -8.343 32.545 1.00 44.27 219 THR D CA 1
ATOM 6335 C C . THR D 1 215 ? 28.605 -9.328 31.697 1.00 43.76 219 THR D C 1
ATOM 6336 O O . THR D 1 215 ? 28.619 -9.240 30.478 1.00 43.89 219 THR D O 1
ATOM 6340 N N . GLU D 1 216 ? 27.865 -10.230 32.333 1.00 43.25 220 GLU D N 1
ATOM 6341 C CA . GLU D 1 216 ? 26.971 -11.131 31.600 1.00 43.04 220 GLU D CA 1
ATOM 6342 C C . GLU D 1 216 ? 25.774 -10.422 30.957 1.00 42.83 220 GLU D C 1
ATOM 6343 O O . GLU D 1 216 ? 25.202 -10.941 30.001 1.00 43.38 220 GLU D O 1
ATOM 6345 N N . MET D 1 217 ? 25.400 -9.254 31.481 1.00 41.82 221 MET D N 1
ATOM 6346 C CA . MET D 1 217 ? 24.301 -8.451 30.943 1.00 41.53 221 MET D CA 1
ATOM 6347 C C . MET D 1 217 ? 24.786 -7.458 29.882 1.00 40.66 221 MET D C 1
ATOM 6348 O O . MET D 1 217 ? 24.014 -6.599 29.435 1.00 41.49 221 MET D O 1
ATOM 6350 N N . ILE D 1 218 ? 26.059 -7.565 29.493 1.00 40.01 222 ILE D N 1
ATOM 6351 C CA . ILE D 1 218 ? 26.647 -6.719 28.448 1.00 38.95 222 ILE D CA 1
ATOM 6352 C C . ILE D 1 218 ? 26.878 -7.548 27.171 1.00 38.72 222 ILE D C 1
ATOM 6353 O O . ILE D 1 218 ? 27.729 -8.444 27.161 1.00 38.45 222 ILE D O 1
ATOM 6358 N N . PRO D 1 219 ? 26.096 -7.276 26.099 1.00 38.48 223 PRO D N 1
ATOM 6359 C CA . PRO D 1 219 ? 26.293 -7.921 24.790 1.00 38.51 223 PRO D CA 1
ATOM 6360 C C . PRO D 1 219 ? 27.736 -7.892 24.271 1.00 38.20 223 PRO D C 1
ATOM 6361 O O . PRO D 1 219 ? 28.176 -8.853 23.682 1.00 37.31 223 PRO D O 1
ATOM 6365 N N . MET D 1 220 ? 28.446 -6.784 24.469 1.00 38.55 224 MET D N 1
ATOM 6366 C CA . MET D 1 220 ? 29.839 -6.693 24.043 1.00 39.05 224 MET D CA 1
ATOM 6367 C C . MET D 1 220 ? 30.778 -7.545 24.933 1.00 38.93 224 MET D C 1
ATOM 6368 O O . MET D 1 220 ? 31.928 -7.776 24.563 1.00 39.40 224 MET D O 1
ATOM 6373 N N . GLY D 1 221 ? 30.291 -7.989 26.096 1.00 38.99 225 GLY D N 1
ATOM 6374 C CA . GLY D 1 221 ? 30.979 -8.984 26.936 1.00 38.70 225 GLY D CA 1
ATOM 6375 C C . GLY D 1 221 ? 32.092 -8.476 27.853 1.00 38.84 225 GLY D C 1
ATOM 6376 O O . GLY D 1 221 ? 32.893 -9.282 28.369 1.00 38.83 225 GLY D O 1
ATOM 6377 N N . HIS D 1 222 ? 32.166 -7.161 28.054 1.00 37.93 226 HIS D N 1
ATOM 6378 C CA . HIS D 1 222 ? 33.201 -6.564 28.897 1.00 37.78 226 HIS D CA 1
ATOM 6379 C C . HIS D 1 222 ? 32.825 -5.159 29.360 1.00 37.76 226 HIS D C 1
ATOM 6380 O O . HIS D 1 222 ? 31.978 -4.505 28.748 1.00 36.90 226 HIS D O 1
ATOM 6387 N N . LEU D 1 223 ? 33.474 -4.701 30.429 1.00 37.17 227 LEU D N 1
ATOM 6388 C CA . LEU D 1 223 ? 33.272 -3.361 30.933 1.00 37.74 227 LEU D CA 1
ATOM 6389 C C . LEU D 1 223 ? 33.937 -2.380 29.986 1.00 38.30 227 LEU D C 1
ATOM 6390 O O . LEU D 1 223 ? 34.805 -2.748 29.178 1.00 38.50 227 LEU D O 1
ATOM 6395 N N . GLY D 1 224 ? 33.509 -1.133 30.075 1.00 38.48 228 GLY D N 1
ATOM 6396 C CA . GLY D 1 224 ? 34.040 -0.077 29.232 1.00 39.21 228 GLY D CA 1
ATOM 6397 C C . GLY D 1 224 ? 35.283 0.558 29.808 1.00 39.37 228 GLY D C 1
ATOM 6398 O O . GLY D 1 224 ? 35.621 0.359 30.977 1.00 40.07 228 GLY D O 1
ATOM 6399 N N . ASP D 1 225 ? 35.965 1.308 28.954 1.00 39.70 229 ASP D N 1
ATOM 6400 C CA . ASP D 1 225 ? 37.168 2.042 29.301 1.00 40.01 229 ASP D CA 1
ATOM 6401 C C . ASP D 1 225 ? 36.764 3.500 29.210 1.00 39.38 229 ASP D C 1
ATOM 6402 O O . ASP D 1 225 ? 35.876 3.849 28.403 1.00 39.08 229 ASP D O 1
ATOM 6407 N N . PRO D 1 226 ? 37.375 4.357 30.048 1.00 38.60 230 PRO D N 1
ATOM 6408 C CA . PRO D 1 226 ? 37.221 5.801 29.879 1.00 37.97 230 PRO D CA 1
ATOM 6409 C C . PRO D 1 226 ? 37.510 6.240 28.443 1.00 37.42 230 PRO D C 1
ATOM 6410 O O . PRO D 1 226 ? 36.890 7.175 27.960 1.00 36.11 230 PRO D O 1
ATOM 6414 N N . GLU D 1 227 ? 38.456 5.569 27.777 1.00 36.93 231 GLU D N 1
ATOM 6415 C CA . GLU D 1 227 ? 38.743 5.864 26.371 1.00 37.01 231 GLU D CA 1
ATOM 6416 C C . GLU D 1 227 ? 37.508 5.693 25.489 1.00 36.77 231 GLU D C 1
ATOM 6417 O O . GLU D 1 227 ? 37.371 6.399 24.500 1.00 36.50 231 GLU D O 1
ATOM 6419 N N . ASP D 1 228 ? 36.620 4.769 25.862 1.00 37.20 232 ASP D N 1
ATOM 6420 C CA . ASP D 1 228 ? 35.383 4.517 25.113 1.00 37.63 232 ASP D CA 1
ATOM 6421 C C . ASP D 1 228 ? 34.452 5.705 25.217 1.00 37.36 232 ASP D C 1
ATOM 6422 O O . ASP D 1 228 ? 33.789 6.072 24.236 1.00 36.89 232 ASP D O 1
ATOM 6427 N N . VAL D 1 229 ? 34.405 6.303 26.402 1.00 36.63 233 VAL D N 1
ATOM 6428 C CA . VAL D 1 229 ? 33.598 7.494 26.607 1.00 37.21 233 VAL D CA 1
ATOM 6429 C C . VAL D 1 229 ? 34.276 8.692 25.949 1.00 37.59 233 VAL D C 1
ATOM 6430 O O . VAL D 1 229 ? 33.614 9.490 25.289 1.00 37.40 233 VAL D O 1
ATOM 6434 N N . ALA D 1 230 ? 35.600 8.786 26.084 1.00 37.46 234 ALA D N 1
ATOM 6435 C CA . ALA D 1 230 ? 36.356 9.858 25.436 1.00 37.97 234 ALA D CA 1
ATOM 6436 C C . ALA D 1 230 ? 36.117 9.929 23.932 1.00 38.11 234 ALA D C 1
ATOM 6437 O O . ALA D 1 230 ? 36.002 11.020 23.395 1.00 37.44 234 ALA D O 1
ATOM 6439 N N . ASP D 1 231 ? 36.116 8.770 23.263 1.00 39.11 235 ASP D N 1
ATOM 6440 C CA . ASP D 1 231 ? 35.876 8.682 21.811 1.00 39.75 235 ASP D CA 1
ATOM 6441 C C . ASP D 1 231 ? 34.531 9.310 21.394 1.00 39.31 235 ASP D C 1
ATOM 6442 O O . ASP D 1 231 ? 34.462 9.996 20.380 1.00 38.64 235 ASP D O 1
ATOM 6447 N N . VAL D 1 232 ? 33.481 9.090 22.181 1.00 39.56 236 VAL D N 1
ATOM 6448 C CA . VAL D 1 232 ? 32.148 9.669 21.902 1.00 40.16 236 VAL D CA 1
ATOM 6449 C C . VAL D 1 232 ? 32.166 11.167 22.127 1.00 39.20 236 VAL D C 1
ATOM 6450 O O . VAL D 1 232 ? 31.612 11.915 21.331 1.00 38.63 236 VAL D O 1
ATOM 6454 N N . VAL D 1 233 ? 32.867 11.598 23.171 1.00 38.61 237 VAL D N 1
ATOM 6455 C CA . VAL D 1 233 ? 32.994 13.015 23.458 1.00 38.15 237 VAL D CA 1
ATOM 6456 C C . VAL D 1 233 ? 33.706 13.729 22.335 1.00 37.83 237 VAL D C 1
ATOM 6457 O O . VAL D 1 233 ? 33.303 14.818 21.960 1.00 37.67 237 VAL D O 1
ATOM 6461 N N . ALA D 1 234 ? 34.759 13.123 21.786 1.00 37.85 238 ALA D N 1
ATOM 6462 C CA . ALA D 1 234 ? 35.522 13.759 20.705 1.00 37.43 238 ALA D CA 1
ATOM 6463 C C . ALA D 1 234 ? 34.643 13.955 19.460 1.00 37.45 238 ALA D C 1
ATOM 6464 O O . ALA D 1 234 ? 34.714 15.013 18.806 1.00 36.99 238 ALA D O 1
ATOM 6466 N N . PHE D 1 235 ? 33.816 12.953 19.157 1.00 37.15 239 PHE D N 1
ATOM 6467 C CA . PHE D 1 235 ? 32.823 13.044 18.059 1.00 37.47 239 PHE D CA 1
ATOM 6468 C C . PHE D 1 235 ? 31.854 14.180 18.306 1.00 37.74 239 PHE D C 1
ATOM 6469 O O . PHE D 1 235 ? 31.579 14.944 17.401 1.00 37.99 239 PHE D O 1
ATOM 6477 N N . LEU D 1 236 ? 31.332 14.289 19.527 1.00 37.99 240 LEU D N 1
ATOM 6478 C CA . LEU D 1 236 ? 30.358 15.342 19.829 1.00 38.50 240 LEU D CA 1
ATOM 6479 C C . LEU D 1 236 ? 30.989 16.734 19.853 1.00 38.62 240 LEU D C 1
ATOM 6480 O O . LEU D 1 236 ? 30.307 17.738 19.640 1.00 38.91 240 LEU D O 1
ATOM 6485 N N . ALA D 1 237 ? 32.279 16.782 20.131 1.00 39.59 241 ALA D N 1
ATOM 6486 C CA . ALA D 1 237 ? 33.070 18.020 20.106 1.00 39.89 241 ALA D CA 1
ATOM 6487 C C . ALA D 1 237 ? 33.346 18.523 18.697 1.00 40.68 241 ALA D C 1
ATOM 6488 O O . ALA D 1 237 ? 33.495 19.726 18.483 1.00 40.68 241 ALA D O 1
ATOM 6490 N N . SER D 1 238 ? 33.462 17.596 17.753 1.00 41.37 242 SER D N 1
ATOM 6491 C CA . SER D 1 238 ? 33.857 17.918 16.394 1.00 42.04 242 SER D CA 1
ATOM 6492 C C . SER D 1 238 ? 32.657 18.334 15.554 1.00 42.44 242 SER D C 1
ATOM 6493 O O . SER D 1 238 ? 31.516 18.072 15.919 1.00 42.12 242 SER D O 1
ATOM 6496 N N . GLU D 1 239 ? 32.937 18.947 14.411 1.00 43.17 243 GLU D N 1
ATOM 6497 C CA . GLU D 1 239 ? 31.910 19.293 13.438 1.00 44.19 243 GLU D CA 1
ATOM 6498 C C . GLU D 1 239 ? 31.283 18.080 12.725 1.00 43.68 243 GLU D C 1
ATOM 6499 O O . GLU D 1 239 ? 30.327 18.259 11.971 1.00 43.19 243 GLU D O 1
ATOM 6505 N N . ASP D 1 240 ? 31.813 16.871 12.946 1.00 42.66 244 ASP D N 1
ATOM 6506 C CA . ASP D 1 240 ? 31.170 15.653 12.454 1.00 42.42 244 ASP D CA 1
ATOM 6507 C C . ASP D 1 240 ? 29.820 15.435 13.114 1.00 41.40 244 ASP D C 1
ATOM 6508 O O . ASP D 1 240 ? 28.999 14.723 12.565 1.00 41.44 244 ASP D O 1
ATOM 6513 N N . SER D 1 241 ? 29.581 16.055 14.272 1.00 40.27 245 SER D N 1
ATOM 6514 C CA . SER D 1 241 ? 28.278 16.006 14.933 1.00 39.54 245 SER D CA 1
ATOM 6515 C C . SER D 1 241 ? 27.502 17.321 14.848 1.00 38.99 245 SER D C 1
ATOM 6516 O O . SER D 1 241 ? 26.659 17.611 15.705 1.00 39.69 245 SER D O 1
ATOM 6519 N N . GLY D 1 242 ? 27.778 18.111 13.822 1.00 38.21 246 GLY D N 1
ATOM 6520 C CA . GLY D 1 242 ? 27.272 19.468 13.727 1.00 37.60 246 GLY D CA 1
ATOM 6521 C C . GLY D 1 242 ? 25.762 19.609 13.629 1.00 36.13 246 GLY D C 1
ATOM 6522 O O . GLY D 1 242 ? 25.244 20.685 13.849 1.00 37.82 246 GLY D O 1
ATOM 6523 N N . TYR D 1 243 ? 25.051 18.532 13.343 1.00 35.52 247 TYR D N 1
ATOM 6524 C CA . TYR D 1 243 ? 23.581 18.550 13.300 1.00 35.20 247 TYR D CA 1
ATOM 6525 C C . TYR D 1 243 ? 22.997 17.714 14.438 1.00 35.90 247 TYR D C 1
ATOM 6526 O O . TYR D 1 243 ? 21.845 17.335 14.419 1.00 36.18 247 TYR D O 1
ATOM 6535 N N . ILE D 1 244 ? 23.823 17.417 15.419 1.00 36.92 248 ILE D N 1
ATOM 6536 C CA . ILE D 1 244 ? 23.367 16.690 16.563 1.00 36.45 248 ILE D CA 1
ATOM 6537 C C . ILE D 1 244 ? 23.329 17.636 17.745 1.00 35.85 248 ILE D C 1
ATOM 6538 O O . ILE D 1 244 ? 24.354 18.066 18.220 1.00 36.11 248 ILE D O 1
ATOM 6543 N N . THR D 1 245 ? 22.143 17.926 18.235 1.00 36.32 249 THR D N 1
ATOM 6544 C CA . THR D 1 245 ? 22.021 18.682 19.474 1.00 36.62 249 THR D CA 1
ATOM 6545 C C . THR D 1 245 ? 20.797 18.255 20.283 1.00 37.86 249 THR D C 1
ATOM 6546 O O . THR D 1 245 ? 19.791 17.797 19.713 1.00 37.66 249 THR D O 1
ATOM 6550 N N . GLY D 1 246 ? 20.874 18.412 21.608 1.00 38.66 250 GLY D N 1
ATOM 6551 C CA . GLY D 1 246 ? 19.707 18.120 22.463 1.00 39.59 250 GLY D CA 1
ATOM 6552 C C . GLY D 1 246 ? 19.461 16.651 22.669 1.00 40.84 250 GLY D C 1
ATOM 6553 O O . GLY D 1 246 ? 18.339 16.237 23.019 1.00 40.87 250 GLY D O 1
ATOM 6554 N N . THR D 1 247 ? 20.468 15.824 22.406 1.00 41.98 251 THR D N 1
ATOM 6555 C CA . THR D 1 247 ? 20.232 14.387 22.529 1.00 43.04 251 THR D CA 1
ATOM 6556 C C . THR D 1 247 ? 21.203 13.729 23.490 1.00 42.71 251 THR D C 1
ATOM 6557 O O . THR D 1 247 ? 22.041 14.393 24.108 1.00 41.08 251 THR D O 1
ATOM 6561 N N . SER D 1 248 ? 21.027 12.424 23.674 1.00 41.74 252 SER D N 1
ATOM 6562 C CA . SER D 1 248 ? 21.884 11.661 24.551 1.00 42.44 252 SER D CA 1
ATOM 6563 C C . SER D 1 248 ? 22.408 10.471 23.763 1.00 41.62 252 SER D C 1
ATOM 6564 O O . SER D 1 248 ? 21.668 9.844 22.988 1.00 42.05 252 SER D O 1
ATOM 6567 N N . VAL D 1 249 ? 23.690 10.211 23.895 1.00 40.34 253 VAL D N 1
ATOM 6568 C CA . VAL D 1 249 ? 24.306 9.059 23.248 1.00 39.86 253 VAL D CA 1
ATOM 6569 C C . VAL D 1 249 ? 24.672 8.079 24.344 1.00 39.33 253 VAL D C 1
ATOM 6570 O O . VAL D 1 249 ? 25.396 8.430 25.285 1.00 38.86 253 VAL D O 1
ATOM 6574 N N . GLU D 1 250 ? 24.200 6.853 24.216 1.00 38.38 254 GLU D N 1
ATOM 6575 C CA . GLU D 1 250 ? 24.512 5.817 25.189 1.00 38.73 254 GLU D CA 1
ATOM 6576 C C . GLU D 1 250 ? 25.785 5.047 24.804 1.00 37.40 254 GLU D C 1
ATOM 6577 O O . GLU D 1 250 ? 25.940 4.622 23.671 1.00 37.70 254 GLU D O 1
ATOM 6583 N N . VAL D 1 251 ? 26.689 4.889 25.761 1.00 36.46 255 VAL D N 1
ATOM 6584 C CA . VAL D 1 251 ? 27.948 4.169 25.564 1.00 35.63 255 VAL D CA 1
ATOM 6585 C C . VAL D 1 251 ? 28.028 3.089 26.630 1.00 34.62 255 VAL D C 1
ATOM 6586 O O . VAL D 1 251 ? 28.723 3.228 27.628 1.00 33.72 255 VAL D O 1
ATOM 6590 N N . THR D 1 252 ? 27.288 2.011 26.409 1.00 34.24 256 THR D N 1
ATOM 6591 C CA . THR D 1 252 ? 27.019 1.030 27.438 1.00 33.65 256 THR D CA 1
ATOM 6592 C C . THR D 1 252 ? 27.396 -0.380 27.032 1.00 34.32 256 THR D C 1
ATOM 6593 O O . THR D 1 252 ? 27.211 -1.304 27.821 1.00 34.28 256 THR D O 1
ATOM 6597 N N . GLY D 1 253 ? 27.862 -0.566 25.792 1.00 34.37 257 GLY D N 1
ATOM 6598 C CA . GLY D 1 253 ? 28.137 -1.904 25.268 1.00 34.76 257 GLY D CA 1
ATOM 6599 C C . GLY D 1 253 ? 26.884 -2.743 25.046 1.00 34.88 257 GLY D C 1
ATOM 6600 O O . GLY D 1 253 ? 26.961 -3.955 24.859 1.00 33.23 257 GLY D O 1
ATOM 6601 N N . GLY D 1 254 ? 25.734 -2.076 25.023 1.00 35.63 258 GLY D N 1
ATOM 6602 C CA . GLY D 1 254 ? 24.433 -2.734 24.932 1.00 36.77 258 GLY D CA 1
ATOM 6603 C C . GLY D 1 254 ? 23.825 -3.162 26.258 1.00 37.87 258 GLY D C 1
ATOM 6604 O O . GLY D 1 254 ? 22.853 -3.906 26.265 1.00 38.09 258 GLY D O 1
ATOM 6605 N N . LEU D 1 255 ? 24.407 -2.695 27.369 1.00 39.55 259 LEU D N 1
ATOM 6606 C CA . LEU D 1 255 ? 24.026 -3.079 28.735 1.00 40.46 259 LEU D CA 1
ATOM 6607 C C . LEU D 1 255 ? 22.523 -3.163 28.963 1.00 41.70 259 LEU D C 1
ATOM 6608 O O . LEU D 1 255 ? 21.785 -2.229 28.656 1.00 41.50 259 LEU D O 1
ATOM 6613 N N . PHE D 1 256 ? 22.100 -4.306 29.513 1.00 43.79 260 PHE D N 1
ATOM 6614 C CA . PHE D 1 256 ? 20.712 -4.572 29.897 1.00 44.78 260 PHE D CA 1
ATOM 6615 C C . PHE D 1 256 ? 19.991 -5.338 28.796 1.00 45.50 260 PHE D C 1
ATOM 6616 O O . PHE D 1 256 ? 19.055 -4.816 28.187 1.00 46.48 260 PHE D O 1
#

B-factor: mean 40.04, std 4.97, range [25.89, 78.16]

Nearest PDB structures (foldseek):
  4cqm-assembly3_M  TM=9.974E-01  e=2.217E-49  Homo sapiens
  2pd6-assembly1_C  TM=1.003E+00  e=6.596E-48  Homo sapiens
  4cqm-assembly2_A  TM=9.945E-01  e=3.304E-48  Homo sapiens
  4cqm-assembly1_I  TM=9.967E-01  e=1.316E-47  Homo sapiens
  4cqm-assembly3_P  TM=9.935E-01  e=5.585E-47  Homo sapiens

Sequence (953 aa):
MQNRLRSALALVTGAGSGIGRAVSVRLAGEGATVAACDLDRAAAQETVRLLNHAAFQADVSEARAARCCLLEQVQACFSRPPSVVVSCAGITQDEFLLHMSEDDWDKVIAVNLKGTFLVTQAAAQALVSNGCRGSIINISSIVGKVGNVGQTNYAASKAGVIGLTQTAARELGRHGIRCCNSVLPGFIATPMKITEMIPMGHLGDPEDVADVVAFLASEDSGYITGTSVEVTGGLLRSALALVTGAGSGIGRAVSVRLAGEGATVAACDLDRAAAQETVRLLGNHAAFQADVSEARAARCLLEQVQACFSRPPSVVVSCAGITQDEFLLHMSEDDWDKVIAVNLKGTFLVTQAAAQALVSNGCRGSIINISSIVGKVGNVGQTNYAASKAGVIGLTQTAARELGRHGIRCNSVLPGFIATPMTQKVPQKVVDKITEMIPMGHLGDPEDVADVVAFLASEDSGYITGTSVEVTGGLFALALVTGAGSGIGRAVSVRLAGEGATVAACDLDRAAAQETVRLLNHAAFQADVSEARAARCLLEQVQACFSRPPSVVVSCAGITQDEFLLHMSEDDWDKVIAVNLKGTFLVTQAAAQALVSNGCRGSIINISSIVGKVGNVGQTNYAASKAGVIGLTQTAARELGRHGIRCNSVLPGFIATPMTQKVPQKVVDKITEMIPMGHLGDPEDVADVVAFLASEDSGYITGTSVEVTGGLFNRLRSALALVTGAGSGIGRAVSVRLAGEGATVAACDLDRAAAQETVRLLNHAAFQADVSEARAARCCLLEQVQACFSRPPSVVVSCAGITQDEFLLHMSEDDWDKVIAVNLKGTFLVTQAAAQALVSNGCRGSIINISSIVGKVGNVGQTNYAASKAGVIGLTQTAARELGRHGIRCCNSVLPGFIATPMTQKVPQKVVDKITEMIPMGHLGDPEDVADVVAFLASEDSGYITGTSVEVTGGLF

Secondary structure (DSSP, 8-state):
-----TT-EEEEETTTSHHHHHHHHHHHHTT-EEEEEESSHHHHHHHHHT---EEEE--TTSHHHHHHHHHHHHHHHSS--SEEEE-------B-GGG--HHHHHHHIIIIIIHHHHHHHHHHHHHHHHT--EEEEEE--THHHH--TTBHHHHHHHHHHHHHHHHHHHHHGGGTEEEEEEEE-SB-S---TGGG-TT-S-B-HHHHHHHHHHHHSGGGTT--S-EEEESTT-/-TT-EEEEETTTSHHHHHHHHHHHHTT-EEEEEESSHHHHHHHHHH----EEEE--TTSHHHHHHHHHHHHHHHSS--SEEEE-------B-GGG--HHHHHHHIIIIIIHHHHHHHHHHHHHHHTT--EEEEEE--THHHH--TTBHHHHHHHHHHHHHHHHHHHHHGGGTEEEEEEEE-SB-STTTTTS-HHHHHHHHHT-TT-S-B-HHHHHHHHHHHHSGGGTT--S-EEEESTT--/-EEEEETTTSHHHHHHHHHHHHTT-EEEEEESSHHHHHHHHHH---EEEE--TTSHHHHHHHHHHHHHHHSS--SEEEE-------B-GGG--HHHHHHHIIIIIIHHHHHHHHHHHHHHHHT--EEEEEE--THHHH--TTBHHHHHHHHHHHHHHHHHHHHHGGGTEEEEEEEE-SB-SGGGTTS-HHHHHHHHHT-TT-S-B-HHHHHHHHHHHHSGGGTT--S-EEEESTT--/-TTTT-EEEEETTTSHHHHHHHHHHHHTT-EEEEEESSHHHHHHHHHH---EEEE--TTSHHHHHHHHHHHHHHHSS--SEEEE---------GGG--HHHHHHHHIIIIIHHHHHHHHHHHHHHHTT--EEEEEE--THHHH--TT-HHHHHHHHHHHHHHHHHHHHHGGGTEEEEEEEE-SB-STTTTTS-HHHHHHHHHT-TT-S-B-HHHHHHHHHHHHSGGGTT--S-EEEESTT--

GO terms:
  GO:0070404 NADH binding (F, IDA)
  GO:0004303 estradiol 17-beta-dehydrogenase [NAD(P)+] activity (F, IDA)
  GO:0051290 protein heterotetramerization (P, IDA)
  GO:0006703 estrogen biosynthetic process (P, IDA)
  GO:0006633 fatty acid biosynthetic process (P, IMP)
  GO:0106386 (3R)-3-hydroxyacyl-CoA dehydrogenase (NAD+) activity (F, IMP)
  GO:0005515 protein binding (F, IPI)
  GO:0005739 mitochondrion (C, HTP)
  GO:0005759 mitochondrial matrix (C, TAS)
  GO:0005759 mitochondrial matrix (C, IDA)
  GO:0006633 fatty acid biosynthetic process (P, IDA)
  GO:1990204 oxidoreductase complex (C, IDA)
  GO:0106386 (3R)-3-hydroxyacyl-CoA dehydrogenase (NAD+) activity (F, IDA)
  GO:1990204 oxidoreductase complex (C, IMP)

InterPro domains:
  IPR002347 Short-chain dehydrogenase/reductase SDR [PF13561] (18-259)
  IPR002347 Short-chain dehydrogenase/reductase SDR [PR00080] (95-106)
  IPR002347 Short-chain dehydrogenase/reductase SDR [PR00080] (149-157)
  IPR002347 Short-chain dehydrogenase/reductase SDR [PR00080] (169-188)
  IPR002347 Short-chain dehydrogenase/reductase SDR [PR00081] (13-30)
  IPR002347 Short-chain dehydrogenase/reductase SDR [PR00081] (143-159)
  IPR002347 Short-chain dehydrogenase/reductase SDR [PR00081] (169-188)
  IPR002347 Short-chain dehydrogenase/reductase SDR [PR00081] (190-207)
  IPR002347 Short-chain dehydrogenase/reductase SDR [PR00081] (223-243)
  IPR020904 Short-chain dehydrogenase/reductase, conserved site [PS00061] (156-184)
  IPR036291 NAD(P)-binding domain superfamily [SSF51735] (13-261)
  IPR057326 Ketoreductase domain [SM00822] (12-205)

Foldseek 3Di:
DEAQAQPFEEEFEPCLWFLNLLLLQLNLVNNYAYAFEYCDQVSQVVSVVNHCHYYDHFQLLDLVRLLVSQVVSCVVPVAGGQHYEYPFAAADFAAPVDQDPCRQVVRLSRLASSLVSNLVSRLCRQLVVLHAHEYEYEAAVCLVPNDGRGPNSVVSRVNSLVVFLVSQVVCVVSNYAGEYEHEAAEPIVRVVLCVAQLRDHHYSNLRSVVSSCRRGCVCSVDHSYYHYRYNND/DQPFEEEFEVCLWFLNLLLLALCQVVNYCYAQEYCDQVSSVVSLVVHVNHYYYYFQLLDLVRLLVSQVVVCVVVVAGGQEYEYPFAAADFDAPVPADPVRLVVRLSGQASSLLSNLVNSLVRQQVVLHAHEYEYEAAVCLVVNDGRGPSSNVSSVNSLVSFLVSQVVCVVSNYAGEYEHEAAEDIPRCPPPDDVVQQVQLVQAQQRHHHYSNLVSVVSVCRGDCVCSPDHSYYHYHYNNRD/DEEEFEVCLWFLNLLLLQLVLVVVYAYEYEYCDQVSQVVSPVVHCHYYYYFQLLDLVRLLVSQVVSCVVPVAGGQEYEYPWAAADFAAPVDQDPVNQCVRLSTLASSLVSNLVSRLVRCQVVLHAHEYEYEAAVCLVVNDGRGPNNVVSRVNLLVSQLVSQVVCVVSNYAGEYEHEAAEDIVNCPPPDPVVVVVQLVQQCQRDGHYSNLSSVVSVCSRDCVCVVDHSYYHYRYSNRD/DQAQPFEEEFEQCLWFLNLLLQQLNLVVRYAYAYEYCDQVSQVVSVVNGCHYYYYFQLLDQVRLLVSQVVVCVVPVAGGQHYEYPFAAADFAAPVPQDPVNLVVRLSRLASSLLNNLVNRLVRQLVVLHAHEYEYEAAVCCVVNDGRGPSNVVRRVNSLVSQLVSQVVCVVSNYAGEYEHEAAEDIPNCPPPDVVVVVVQLVQAPQNHHHGSNLVSVVSSCRGGCVCSVDHSYYHYRYNNGD